Protein 3NRA (pdb70)

Nearest PDB structures (foldseek):
  3nra-assembly1_A  TM=1.003E+00  e=4.449E-78  Cereibacter sphaeroides 2.4.1
  3nra-assembly1_B  TM=1.002E+00  e=4.486E-75  Cereibacter sphaeroides 2.4.1
  4wlh-assembly1_B  TM=8.955E-01  e=1.546E-27  Homo sapiens
  5veh-assembly1_B  TM=8.614E-01  e=1.356E-26  Aedes aegypti
  5veh-assembly1_A  TM=8.884E-01  e=1.991E-25  Aedes aegypti

InterPro domains:
  IPR004839 Aminotransferase, class I/classII, large domain [PF00155] (67-395)
  IPR015421 Pyridoxal phosphate-dependent transferase, major domain [G3DSA:3.40.640.10] (71-298)
  IPR015422 Pyridoxal phosphate-dependent transferase, small domain [G3DSA:3.90.1150.10] (41-396)
  IPR015424 Pyridoxal phosphate-dependent transferase [SSF53383] (39-403)
  IPR050596 Aspartate/prephenate aminotransferase-like [PTHR46383] (41-405)

CATH classification: 3.90.1150.10 (+1 more: 3.40.640.10)

Radius of gyration: 27.48 Å; Cα contacts (8 Å, |Δi|>4): 1725; chains: 2; bounding box: 56×59×88 Å

Sequence (774 aa):
SIEAKFKKLGLEALIRGAPIEGRRPVDFSHGDVDAHEEPTPGAFDLFSAGVQSGGVQAYTEYRRGDLGIRDLLAPRLAAFTGAPVDARDGLIITPGTQGALFLAVAATVARGDKVAIVQPDYFANRKLVEFFEGEVPVQLDYVSADETRAGLDLTGLEEEAFKAGARVFLFSNPNNPAGVVYSAEEIGQIAALAARRYGATVIADQLYSRLRYAGASSYTHLRAEAAVDAENVVTIGPSTESLSGYRLGVAFGSRRAIIAREEKLQAIVSLRAAGYSQAVLRGWFDEAPGWEDRIARHQAIRDEELLHVLRGEGVFARTPQAGSYLFPRLPKLAVAPAEFVKILRLQAGVVVTPGTEEFSPHTADSVRLNFSQDHEAAVAAARRIVTLVERYRASIEAKFKKLGRQSAAGLEALIRGAPIEEGRPVDFSHGDVDAHEEPTPGAFDLFSAGVQSGGVQAYTEYRGDLGIRDLLAPRLAAFTGAPVDARRRDGLIITPGTQGALFLAVAATVARGDKVAIVQPDYFANRKLVEFFEGEVPVQLDYVSADETRAGLDLTGLEEAFKAGARVFLFSNPNNPAGVVYSAEEIGQQIAALAARYGATVIADQLYSRLRYAGASYTHLLRAEAAVDDAENVVTIGPSTESLSGYRLGVAFGSRRAIIAREEKLQAIVSLRAAGYSQAVLRGWFDEAPGWEDRIARHQAIRDEELLHVLRGEGVFARTPQAGSSYLFPRLPKKLAVAPAEFVKILRLQAGVVVTPGTEEFSPHTADSVRLNFSQDHEAAVAAARRRIVTLVERYRA

Secondary structure (DSSP, 8-state):
-HHHHHHTT--TTT--S----S--EETTS--TTTS---TTHHHHHHHHHHHTHHHHS--TT--HHHHHHHHHHHHHHHTS---TTTSEEEESHHHHHHHHHHHTT--TT--EEEEES--THHHHHHHHTT---EEEB---SS--SS--B-HHHHHHHHHTT--EEEEESS-TTT-----HHHHHHHHHHHHHHT-EEEEE-TTTTSBPTT-----GGG-TTS-GGGEEE--------GGG--EEEEE-HHHHH--HHHHHHTSSS-HHHHGGGGGTT-PPTT--HHHHHHHHHHHHHHHHHH----B-PPPSBSSEE-PBP--BSS-HHHHHHHHHHHH-EE-EEGGGT-TT-TTBEEEE--S-HHHHHHHHHHHHHHHHHHB-/-HHHHHHTT-----TT-TTT--S----S--EETTS--TTTS---TTHHHHHHHHHHHTHHHHS--TT--HHHHHHHHHHHHHHHTS---TTTSEEEESHHHHHHHHHHHTT--TT--EEEEES--HHHHHHHHHTT---EEEB---SS-TTS--B-HHHHHHHHHTT--EEEEESS-TTT-----HHHHHHHHHHHHHHT-EEEEE-TTTTSB-TT-----GGG-TTS-GGGEEE--------GGG--EEEEE-HHHHH--HHHHHHTSSS-HHHHGGGGGTT-PPTT--HHHHHHHHHHHHHHHHHH----B-PPPSBSSEE-PBP--BSS-HHHHHHHHHHHH-EE-EEGGGT-TT-TTBEEEE--S-HHHHHHHHHHHHHHHHHTB-

B-factor: mean 20.83, std 8.76, range [4.35, 94.15]

Organism: Cereibacter sphaeroides (strain ATCC 17023 / DSM 158 / JCM 6121 / CCUG 31486 / LMG 2827 / NBRC 12203 / NCIMB 8253 / ATH 2.4.1.) (NCBI:txid272943)

Structure (mmCIF, N/CA/C/O backbone):
data_3NRA
#
_entry.id   3NRA
#
_cell.length_a   67.291
_cell.length_b   98.517
_cell.length_c   127.883
_cell.angle_alpha   90.000
_cell.angle_beta   90.000
_cell.angle_gamma   90.000
#
_symmetry.space_group_name_H-M   'P 21 21 21'
#
loop_
_entity.id
_entity.type
_entity.pdbx_description
1 polymer 'aspartate aminotransferase'
2 non-polymer 'CHLORIDE ION'
3 non-polymer GLYCEROL
4 non-polymer DI(HYDROXYETHYL)ETHER
5 water water
#
loop_
_atom_site.group_PDB
_atom_site.id
_atom_site.type_symbol
_atom_site.label_atom_id
_atom_site.label_alt_id
_atom_site.label_comp_id
_atom_site.label_asym_id
_atom_site.label_entity_id
_atom_site.label_seq_id
_atom_site.pdbx_PDB_ins_code
_atom_site.Cartn_x
_atom_site.Cartn_y
_atom_site.Cartn_z
_atom_site.occupancy
_atom_site.B_iso_or_equiv
_atom_site.auth_seq_id
_atom_site.auth_comp_id
_atom_site.auth_asym_id
_atom_site.auth_atom_id
_atom_site.pdbx_PDB_model_num
ATOM 1 N N . SER A 1 3 ? 38.839 54.338 57.453 1.00 63.30 2 SER A N 1
ATOM 2 C CA . SER A 1 3 ? 39.089 55.794 57.299 1.00 59.94 2 SER A CA 1
ATOM 3 C C . SER A 1 3 ? 40.582 56.099 57.413 1.00 53.15 2 SER A C 1
ATOM 4 O O . SER A 1 3 ? 41.273 55.577 58.314 1.00 50.96 2 SER A O 1
ATOM 7 N N . ILE A 1 4 ? 41.076 56.969 56.530 1.00 50.87 3 ILE A N 1
ATOM 8 C CA . ILE A 1 4 ? 42.520 57.259 56.459 1.00 45.66 3 ILE A CA 1
ATOM 9 C C . ILE A 1 4 ? 43.001 58.133 57.649 1.00 42.67 3 ILE A C 1
ATOM 10 O O . ILE A 1 4 ? 44.057 57.873 58.222 1.00 39.63 3 ILE A O 1
ATOM 15 N N . GLU A 1 5 ? 42.200 59.134 58.029 1.00 44.59 4 GLU A N 1
ATOM 16 C CA . GLU A 1 5 ? 42.458 59.924 59.237 1.00 44.94 4 GLU A CA 1
ATOM 17 C C . GLU A 1 5 ? 42.538 59.019 60.491 1.00 45.53 4 GLU A C 1
ATOM 18 O O . GLU A 1 5 ? 43.468 59.132 61.286 1.00 44.05 4 GLU A O 1
ATOM 20 N N . ALA A 1 6 ? 41.555 58.122 60.640 1.00 48.41 5 ALA A N 1
ATOM 21 C CA . ALA A 1 6 ? 41.486 57.214 61.809 1.00 50.82 5 ALA A CA 1
ATOM 22 C C . ALA A 1 6 ? 42.670 56.245 61.842 1.00 47.50 5 ALA A C 1
ATOM 23 O O . ALA A 1 6 ? 43.220 55.963 62.913 1.00 48.98 5 ALA A O 1
ATOM 25 N N . LYS A 1 7 ? 43.054 55.759 60.658 1.00 44.69 6 LYS A N 1
ATOM 26 C CA . LYS A 1 7 ? 44.182 54.838 60.488 1.00 42.98 6 LYS A CA 1
ATOM 27 C C . LYS A 1 7 ? 45.481 55.469 60.982 1.00 40.75 6 LYS A C 1
ATOM 28 O O . LYS A 1 7 ? 46.207 54.868 61.779 1.00 41.18 6 LYS A O 1
ATOM 34 N N . PHE A 1 8 ? 45.747 56.697 60.531 1.00 38.90 7 PHE A N 1
ATOM 35 C CA . PHE A 1 8 ? 46.989 57.396 60.894 1.00 38.58 7 PHE A CA 1
ATOM 36 C C . PHE A 1 8 ? 46.975 58.023 62.310 1.00 43.33 7 PHE A C 1
ATOM 37 O O . PHE A 1 8 ? 48.040 58.273 62.883 1.00 44.53 7 PHE A O 1
ATOM 45 N N . LYS A 1 9 ? 45.779 58.213 62.881 1.00 47.62 8 LYS A N 1
ATOM 46 C CA . LYS A 1 9 ? 45.647 58.625 64.293 1.00 54.50 8 LYS A CA 1
ATOM 47 C C . LYS A 1 9 ? 46.255 57.575 65.247 1.00 58.17 8 LYS A C 1
ATOM 48 O O . LYS A 1 9 ? 46.819 57.933 66.287 1.00 63.11 8 LYS A O 1
ATOM 51 N N . LYS A 1 10 ? 46.185 56.293 64.856 1.00 56.74 9 LYS A N 1
ATOM 52 C CA . LYS A 1 10 ? 46.746 55.175 65.670 1.00 60.68 9 LYS A CA 1
ATOM 53 C C . LYS A 1 10 ? 48.298 55.107 65.679 1.00 60.14 9 LYS A C 1
ATOM 54 O O . LYS A 1 10 ? 48.892 54.499 66.577 1.00 64.51 9 LYS A O 1
ATOM 59 N N . LEU A 1 11 ? 48.936 55.756 64.706 1.00 55.94 10 LEU A N 1
ATOM 60 C CA . LEU A 1 11 ? 50.405 55.760 64.601 1.00 56.66 10 LEU A CA 1
ATOM 61 C C . LEU A 1 11 ? 51.106 56.818 65.507 1.00 62.99 10 LEU A C 1
ATOM 62 O O . LEU A 1 11 ? 52.332 56.882 65.533 1.00 64.39 10 LEU A O 1
ATOM 67 N N . GLY A 1 12 ? 50.328 57.636 66.232 1.00 67.87 11 GLY A N 1
ATOM 68 C CA . GLY A 1 12 ? 50.891 58.566 67.218 1.00 76.94 11 GLY A CA 1
ATOM 69 C C . GLY A 1 12 ? 51.614 57.856 68.357 1.00 84.77 11 GLY A C 1
ATOM 70 O O . GLY A 1 12 ? 51.290 58.046 69.533 1.00 94.15 11 GLY A O 1
ATOM 71 N N . LEU A 1 28 ? 53.341 71.827 85.100 1.00 41.68 27 LEU A N 1
ATOM 72 C CA . LEU A 1 28 ? 54.481 71.194 85.779 1.00 40.57 27 LEU A CA 1
ATOM 73 C C . LEU A 1 28 ? 54.984 72.052 86.960 1.00 41.76 27 LEU A C 1
ATOM 74 O O . LEU A 1 28 ? 55.248 71.516 88.047 1.00 42.51 27 LEU A O 1
ATOM 77 N N . GLU A 1 29 ? 55.085 73.374 86.755 1.00 42.34 28 GLU A N 1
ATOM 78 C CA . GLU A 1 29 ? 55.603 74.304 87.781 1.00 42.64 28 GLU A CA 1
ATOM 79 C C . GLU A 1 29 ? 55.005 74.074 89.196 1.00 42.91 28 GLU A C 1
ATOM 80 O O . GLU A 1 29 ? 55.738 74.108 90.208 1.00 43.22 28 GLU A O 1
ATOM 82 N N . ALA A 1 30 ? 53.688 73.836 89.257 1.00 42.59 29 ALA A N 1
ATOM 83 C CA . ALA A 1 30 ? 52.986 73.526 90.532 1.00 42.21 29 ALA A CA 1
ATOM 84 C C . ALA A 1 30 ? 53.440 72.202 91.199 1.00 40.68 29 ALA A C 1
ATOM 85 O O . ALA A 1 30 ? 53.365 72.065 92.426 1.00 41.13 29 ALA A O 1
ATOM 87 N N . LEU A 1 31 ? 53.861 71.229 90.377 1.00 38.84 30 LEU A N 1
ATOM 88 C CA . LEU A 1 31 ? 54.230 69.873 90.849 1.00 37.12 30 LEU A CA 1
ATOM 89 C C . LEU A 1 31 ? 55.707 69.767 91.288 1.00 36.07 30 LEU A C 1
ATOM 90 O O . LEU A 1 31 ? 56.048 68.918 92.121 1.00 35.02 30 LEU A O 1
ATOM 95 N N . ILE A 1 32 ? 56.564 70.629 90.731 1.00 35.45 31 ILE A N 1
ATOM 96 C CA . ILE A 1 32 ? 58.003 70.603 91.026 1.00 34.65 31 ILE A CA 1
ATOM 97 C C . ILE A 1 32 ? 58.309 70.631 92.527 1.00 34.49 31 ILE A C 1
ATOM 98 O O . ILE A 1 32 ? 57.761 71.438 93.264 1.00 34.93 31 ILE A O 1
ATOM 103 N N . ARG A 1 33 ? 59.183 69.717 92.955 1.00 32.98 32 ARG A N 1
ATOM 104 C CA . ARG A 1 33 ? 59.757 69.739 94.293 1.00 33.23 32 ARG A CA 1
ATOM 105 C C . ARG A 1 33 ? 61.244 70.086 94.187 1.00 33.02 32 ARG A C 1
ATOM 106 O O . ARG A 1 33 ? 61.977 69.440 93.450 1.00 32.54 32 ARG A O 1
ATOM 114 N N . GLY A 1 34 ? 61.673 71.111 94.909 1.00 34.16 33 GLY A N 1
ATOM 115 C CA . GLY A 1 34 ? 63.105 71.425 95.053 1.00 33.99 33 GLY A CA 1
ATOM 116 C C . GLY A 1 34 ? 63.788 71.913 93.789 1.00 33.49 33 GLY A C 1
ATOM 117 O O . GLY A 1 34 ? 63.142 72.252 92.810 1.00 33.38 33 GLY A O 1
ATOM 118 N N . ALA A 1 35 ? 65.114 71.920 93.823 1.00 33.52 34 ALA A N 1
ATOM 119 C CA . ALA A 1 35 ? 65.929 72.454 92.725 1.00 32.96 34 ALA A CA 1
ATOM 120 C C . ALA A 1 35 ? 66.366 71.308 91.771 1.00 30.71 34 ALA A C 1
ATOM 121 O O . ALA A 1 35 ? 66.287 70.147 92.133 1.00 30.30 34 ALA A O 1
ATOM 123 N N . PRO A 1 36 ? 66.807 71.644 90.547 1.00 29.33 35 PRO A N 1
ATOM 124 C CA . PRO A 1 36 ? 67.443 70.661 89.703 1.00 27.70 35 PRO A CA 1
ATOM 125 C C . PRO A 1 36 ? 68.686 70.049 90.332 1.00 26.42 35 PRO A C 1
ATOM 126 O O . PRO A 1 36 ? 69.243 70.611 91.250 1.00 25.29 35 PRO A O 1
ATOM 130 N N . ILE A 1 37 ? 69.072 68.878 89.836 1.00 25.04 36 ILE A N 1
ATOM 131 C CA . ILE A 1 37 ? 70.341 68.256 90.147 1.00 25.27 36 ILE A CA 1
ATOM 132 C C . ILE A 1 37 ? 71.191 68.328 88.863 1.00 25.41 36 ILE A C 1
ATOM 133 O O . ILE A 1 37 ? 70.799 67.798 87.826 1.00 24.93 36 ILE A O 1
ATOM 138 N N . GLU A 1 38 ? 72.319 69.024 88.925 1.00 26.60 37 GLU A N 1
ATOM 139 C CA . GLU A 1 38 ? 73.166 69.213 87.755 1.00 27.16 37 GLU A CA 1
ATOM 140 C C . GLU A 1 38 ? 74.211 68.093 87.645 1.00 26.97 37 GLU A C 1
ATOM 141 O O . GLU A 1 38 ? 74.514 67.400 88.618 1.00 28.00 37 GLU A O 1
ATOM 147 N N . GLY A 1 39 ? 74.775 67.965 86.452 1.00 27.45 38 GLY A N 1
ATOM 148 C CA . GLY A 1 39 ? 75.629 66.826 86.056 1.00 26.04 38 GLY A CA 1
ATOM 149 C C . GLY A 1 39 ? 75.547 66.705 84.552 1.00 25.45 38 GLY A C 1
ATOM 150 O O . GLY A 1 39 ? 74.674 67.321 83.939 1.00 25.69 38 GLY A O 1
ATOM 151 N N . ARG A 1 40 ? 76.457 65.946 83.937 1.00 24.50 39 ARG A N 1
ATOM 152 C CA A ARG A 1 40 ? 76.462 65.819 82.494 0.50 24.07 39 ARG A CA 1
ATOM 153 C CA B ARG A 1 40 ? 76.463 65.814 82.480 0.50 24.13 39 ARG A CA 1
ATOM 154 C C . ARG A 1 40 ? 75.135 65.165 82.037 1.00 23.17 39 ARG A C 1
ATOM 155 O O . ARG A 1 40 ? 74.754 64.118 82.558 1.00 21.83 39 ARG A O 1
ATOM 170 N N . PRO A 1 41 ? 74.375 65.841 81.112 1.00 23.36 40 PRO A N 1
ATOM 171 C CA . PRO A 1 41 ? 73.123 65.227 80.676 1.00 21.54 40 PRO A CA 1
ATOM 172 C C . PRO A 1 41 ? 73.321 63.933 79.946 1.00 20.21 40 PRO A C 1
ATOM 173 O O . PRO A 1 41 ? 74.316 63.780 79.246 1.00 19.87 40 PRO A O 1
ATOM 177 N N . VAL A 1 42 ? 72.368 63.016 80.087 1.00 18.76 41 VAL A N 1
ATOM 178 C CA . VAL A 1 42 ? 72.424 61.731 79.400 1.00 17.78 41 VAL A CA 1
ATOM 179 C C . VAL A 1 42 ? 71.088 61.462 78.764 1.00 17.81 41 VAL A C 1
ATOM 180 O O . VAL A 1 42 ? 70.066 61.473 79.434 1.00 17.85 41 VAL A O 1
ATOM 184 N N . ASP A 1 43 ? 71.101 61.306 77.447 1.00 17.80 42 ASP A N 1
ATOM 185 C CA . ASP A 1 43 ? 69.944 60.853 76.695 1.00 17.98 42 ASP A CA 1
ATOM 186 C C . ASP A 1 43 ? 69.933 59.322 76.634 1.00 16.82 42 ASP A C 1
ATOM 187 O O . ASP A 1 43 ? 70.639 58.728 75.807 1.00 16.23 42 ASP A O 1
ATOM 192 N N . PHE A 1 44 ? 69.109 58.684 77.490 1.00 16.09 43 PHE A N 1
ATOM 193 C CA . PHE A 1 44 ? 68.973 57.214 77.485 1.00 15.18 43 PHE A CA 1
ATOM 194 C C . PHE A 1 44 ? 67.958 56.694 76.442 1.00 15.66 43 PHE A C 1
ATOM 195 O O . PHE A 1 44 ? 67.618 55.505 76.463 1.00 15.45 43 PHE A O 1
ATOM 203 N N . SER A 1 45 ? 67.464 57.561 75.552 1.00 15.78 44 SER A N 1
ATOM 204 C CA . SER A 1 45 ? 66.427 57.154 74.600 1.00 16.75 44 SER A CA 1
ATOM 205 C C . SER A 1 45 ? 66.994 56.321 73.442 1.00 16.71 44 SER A C 1
ATOM 206 O O . SER A 1 45 ? 66.279 55.551 72.829 1.00 16.00 44 SER A O 1
ATOM 209 N N . HIS A 1 46 ? 68.272 56.517 73.130 1.00 17.05 45 HIS A N 1
ATOM 210 C CA . HIS A 1 46 ? 68.983 55.662 72.183 1.00 16.34 45 HIS A CA 1
ATOM 211 C C . HIS A 1 46 ? 70.448 55.616 72.547 1.00 15.23 45 HIS A C 1
ATOM 212 O O . HIS A 1 46 ? 70.871 56.280 73.462 1.00 15.97 45 HIS A O 1
ATOM 219 N N . GLY A 1 47 ? 71.205 54.780 71.866 1.00 15.42 46 GLY A N 1
ATOM 220 C CA . GLY A 1 47 ? 72.621 54.603 72.187 1.00 16.03 46 GLY A CA 1
ATOM 221 C C . GLY A 1 47 ? 73.487 55.778 71.782 1.00 16.49 46 GLY A C 1
ATOM 222 O O . GLY A 1 47 ? 73.095 56.601 70.955 1.00 17.58 46 GLY A O 1
ATOM 223 N N . ASP A 1 48 ? 74.653 55.872 72.418 1.00 17.20 47 ASP A N 1
ATOM 224 C CA . ASP A 1 48 ? 75.576 56.941 72.203 1.00 17.73 47 ASP A CA 1
ATOM 225 C C . ASP A 1 48 ? 76.688 56.354 71.372 1.00 18.07 47 ASP A C 1
ATOM 226 O O . ASP A 1 48 ? 77.498 55.571 71.878 1.00 19.06 47 ASP A O 1
ATOM 231 N N . VAL A 1 49 ? 76.724 56.684 70.086 1.00 18.22 48 VAL A N 1
ATOM 232 C CA . VAL A 1 49 ? 77.778 56.137 69.217 1.00 17.96 48 VAL A CA 1
ATOM 233 C C . VAL A 1 49 ? 79.061 56.983 69.182 1.00 18.44 48 VAL A C 1
ATOM 234 O O . VAL A 1 49 ? 79.962 56.690 68.378 1.00 19.26 48 VAL A O 1
ATOM 238 N N . ASP A 1 50 ? 79.150 58.021 70.037 1.00 18.33 49 ASP A N 1
ATOM 239 C CA . ASP A 1 50 ? 80.441 58.677 70.340 1.00 18.91 49 ASP A CA 1
ATOM 240 C C . ASP A 1 50 ? 81.146 57.930 71.477 1.00 19.48 49 ASP A C 1
ATOM 241 O O . ASP A 1 50 ? 82.384 57.785 71.473 1.00 19.81 49 ASP A O 1
ATOM 246 N N . ALA A 1 51 ? 80.357 57.441 72.430 1.00 18.63 50 ALA A N 1
ATOM 247 C CA . ALA A 1 51 ? 80.872 56.658 73.544 1.00 19.25 50 ALA A CA 1
ATOM 248 C C . ALA A 1 51 ? 81.241 55.208 73.112 1.00 19.79 50 ALA A C 1
ATOM 249 O O . ALA A 1 51 ? 82.179 54.617 73.648 1.00 20.24 50 ALA A O 1
ATOM 251 N N . HIS A 1 52 ? 80.437 54.618 72.212 1.00 19.73 51 HIS A N 1
ATOM 252 C CA . HIS A 1 52 ? 80.711 53.283 71.684 1.00 18.76 51 HIS A CA 1
ATOM 253 C C . HIS A 1 52 ? 80.658 53.382 70.182 1.00 18.29 51 HIS A C 1
ATOM 254 O O . HIS A 1 52 ? 79.571 53.415 69.573 1.00 16.89 51 HIS A O 1
ATOM 261 N N . GLU A 1 53 ? 81.854 53.492 69.597 1.00 18.58 52 GLU A N 1
ATOM 262 C CA A GLU A 1 53 ? 82.053 53.895 68.198 0.50 18.73 52 GLU A CA 1
ATOM 263 C CA B GLU A 1 53 ? 81.974 53.936 68.221 0.50 18.82 52 GLU A CA 1
ATOM 264 C C . GLU A 1 53 ? 81.550 52.858 67.200 1.00 18.29 52 GLU A C 1
ATOM 265 O O . GLU A 1 53 ? 81.511 51.670 67.515 1.00 18.50 52 GLU A O 1
ATOM 276 N N . PRO A 1 54 ? 81.193 53.299 65.972 1.00 18.03 53 PRO A N 1
ATOM 277 C CA . PRO A 1 54 ? 80.924 52.358 64.920 1.00 17.50 53 PRO A CA 1
ATOM 278 C C . PRO A 1 54 ? 82.109 51.413 64.709 1.00 18.70 53 PRO A C 1
ATOM 279 O O . PRO A 1 54 ? 83.262 51.802 64.946 1.00 19.06 53 PRO A O 1
ATOM 283 N N . THR A 1 55 ? 81.828 50.177 64.302 1.00 18.76 54 THR A N 1
ATOM 284 C CA . THR A 1 55 ? 82.865 49.200 64.011 1.00 19.25 54 THR A CA 1
ATOM 285 C C . THR A 1 55 ? 84.096 49.851 63.363 1.00 20.17 54 THR A C 1
ATOM 286 O O . THR A 1 55 ? 83.961 50.565 62.356 1.00 19.64 54 THR A O 1
ATOM 290 N N . PRO A 1 56 ? 85.302 49.638 63.950 1.00 20.92 55 PRO A N 1
ATOM 291 C CA . PRO A 1 56 ? 86.501 50.062 63.243 1.00 22.01 55 PRO A CA 1
ATOM 292 C C . PRO A 1 56 ? 86.509 49.510 61.806 1.00 22.70 55 PRO A C 1
ATOM 293 O O . PRO A 1 56 ? 86.104 48.332 61.572 1.00 23.10 55 PRO A O 1
ATOM 297 N N . GLY A 1 57 ? 86.844 50.371 60.851 1.00 21.71 56 GLY A N 1
ATOM 298 C CA . GLY A 1 57 ? 86.948 49.946 59.462 1.00 21.76 56 GLY A CA 1
ATOM 299 C C . GLY A 1 57 ? 85.663 50.085 58.656 1.00 20.81 56 GLY A C 1
ATOM 300 O O . GLY A 1 57 ? 85.707 49.983 57.447 1.00 21.66 56 GLY A O 1
ATOM 301 N N . ALA A 1 58 ? 84.516 50.301 59.310 1.00 19.52 57 ALA A N 1
ATOM 302 C CA . ALA A 1 58 ? 83.249 50.432 58.570 1.00 19.22 57 ALA A CA 1
ATOM 303 C C . ALA A 1 58 ? 83.272 51.650 57.621 1.00 19.05 57 ALA A C 1
ATOM 304 O O . ALA A 1 58 ? 82.808 51.562 56.499 1.00 18.37 57 ALA A O 1
ATOM 306 N N . PHE A 1 59 ? 83.828 52.774 58.082 1.00 19.68 58 PHE A N 1
ATOM 307 C CA . PHE A 1 59 ? 83.915 53.970 57.236 1.00 19.45 58 PHE A CA 1
ATOM 308 C C . PHE A 1 59 ? 84.841 53.748 56.044 1.00 19.54 58 PHE A C 1
ATOM 309 O O . PHE A 1 59 ? 84.531 54.192 54.957 1.00 19.70 58 PHE A O 1
ATOM 317 N N . ASP A 1 60 ? 85.986 53.087 56.266 1.00 19.64 59 ASP A N 1
ATOM 318 C CA . ASP A 1 60 ? 86.894 52.729 55.158 1.00 20.73 59 ASP A CA 1
ATOM 319 C C . ASP A 1 60 ? 86.188 51.856 54.102 1.00 20.16 59 ASP A C 1
ATOM 320 O O . ASP A 1 60 ? 86.478 51.982 52.909 1.00 19.59 59 ASP A O 1
ATOM 325 N N . LEU A 1 61 ? 85.249 50.998 54.542 1.00 18.45 60 LEU A N 1
ATOM 326 C CA . LEU A 1 61 ? 84.468 50.177 53.608 1.00 18.06 60 LEU A CA 1
ATOM 327 C C . LEU A 1 61 ? 83.488 50.999 52.830 1.00 18.05 60 LEU A C 1
ATOM 328 O O . LEU A 1 61 ? 83.288 50.759 51.629 1.00 19.18 60 LEU A O 1
ATOM 333 N N . PHE A 1 62 ? 82.849 51.958 53.499 1.00 17.33 61 PHE A N 1
ATOM 334 C CA . PHE A 1 62 ? 81.924 52.851 52.834 1.00 17.29 61 PHE A CA 1
ATOM 335 C C . PHE A 1 62 ? 82.666 53.677 51.767 1.00 18.34 61 PHE A C 1
ATOM 336 O O . PHE A 1 62 ? 82.201 53.830 50.612 1.00 16.87 61 PHE A O 1
ATOM 344 N N . SER A 1 63 ? 83.823 54.189 52.171 1.00 18.97 62 SER A N 1
ATOM 345 C CA . SER A 1 63 ? 84.691 54.975 51.298 1.00 19.99 62 SER A CA 1
ATOM 346 C C . SER A 1 63 ? 85.187 54.186 50.091 1.00 19.70 62 SER A C 1
ATOM 347 O O . SER A 1 63 ? 85.148 54.692 48.948 1.00 19.17 62 SER A O 1
ATOM 350 N N . ALA A 1 64 ? 85.652 52.952 50.318 1.00 19.05 63 ALA A N 1
ATOM 351 C CA . ALA A 1 64 ? 86.089 52.088 49.186 1.00 19.82 63 ALA A CA 1
ATOM 352 C C . ALA A 1 64 ? 84.923 51.776 48.243 1.00 19.59 63 ALA A C 1
ATOM 353 O O . ALA A 1 64 ? 85.104 51.766 47.028 1.00 20.77 63 ALA A O 1
ATOM 355 N N . GLY A 1 65 ? 83.717 51.618 48.801 1.00 19.46 64 GLY A N 1
ATOM 356 C CA . GLY A 1 65 ? 82.508 51.382 47.989 1.00 19.08 64 GLY A CA 1
ATOM 357 C C . GLY A 1 65 ? 82.104 52.564 47.120 1.00 19.23 64 GLY A C 1
ATOM 358 O O . GLY A 1 65 ? 81.648 52.382 45.981 1.00 19.93 64 GLY A O 1
ATOM 359 N N . VAL A 1 66 ? 82.214 53.769 47.665 1.00 18.91 65 VAL A N 1
ATOM 360 C CA . VAL A 1 66 ? 81.941 54.980 46.904 1.00 19.05 65 VAL A CA 1
ATOM 361 C C . VAL A 1 66 ? 82.971 55.152 45.779 1.00 19.84 65 VAL A C 1
ATOM 362 O O . VAL A 1 66 ? 82.621 55.528 44.661 1.00 19.37 65 VAL A O 1
ATOM 366 N N . GLN A 1 67 ? 84.225 54.863 46.083 1.00 20.40 66 GLN A N 1
ATOM 367 C CA . GLN A 1 67 ? 85.301 54.882 45.081 1.00 22.42 66 GLN A CA 1
ATOM 368 C C . GLN A 1 67 ? 85.057 53.831 43.960 1.00 22.05 66 GLN A C 1
ATOM 369 O O . GLN A 1 67 ? 85.316 54.092 42.801 1.00 21.83 66 GLN A O 1
ATOM 375 N N . SER A 1 68 ? 84.502 52.680 44.315 1.00 21.38 67 SER A N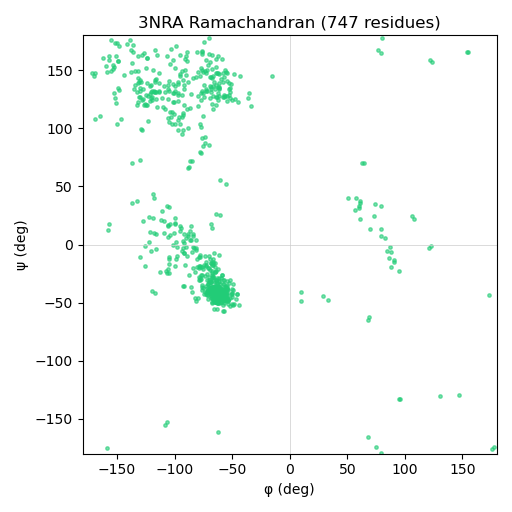 1
ATOM 376 C CA . SER A 1 68 ? 84.216 51.636 43.316 1.00 21.69 67 SER A CA 1
ATOM 377 C C . SER A 1 68 ? 83.096 52.093 42.343 1.00 21.06 67 SER A C 1
ATOM 378 O O . SER A 1 68 ? 83.061 51.686 41.180 1.00 21.18 67 SER A O 1
ATOM 381 N N . GLY A 1 69 ? 82.202 52.959 42.834 1.00 19.88 68 GLY A N 1
ATOM 382 C CA . GLY A 1 69 ? 81.346 53.760 41.973 1.00 18.68 68 GLY A CA 1
ATOM 383 C C . GLY A 1 69 ? 79.996 53.117 41.753 1.00 18.23 68 GLY A C 1
ATOM 384 O O . GLY A 1 69 ? 79.383 52.638 42.678 1.00 17.15 68 GLY A O 1
ATOM 385 N N . GLY A 1 70 ? 79.559 53.077 40.513 1.00 18.24 69 GLY A N 1
ATOM 386 C CA . GLY A 1 70 ? 78.202 52.653 40.180 1.00 19.17 69 GLY A CA 1
ATOM 387 C C . GLY A 1 70 ? 77.849 51.216 40.536 1.00 18.74 69 GLY A C 1
ATOM 388 O O . GLY A 1 70 ? 76.702 50.921 40.839 1.00 17.09 69 GLY A O 1
ATOM 389 N N . VAL A 1 71 ? 78.849 50.339 40.543 1.00 19.34 70 VAL A N 1
ATOM 390 C CA . VAL A 1 71 ? 78.642 48.944 40.919 1.00 18.84 70 VAL A CA 1
ATOM 391 C C . VAL A 1 71 ? 78.140 48.816 42.372 1.00 18.11 70 VAL A C 1
ATOM 392 O O . VAL A 1 71 ? 77.374 47.900 42.683 1.00 17.46 70 VAL A O 1
ATOM 396 N N . GLN A 1 72 ? 78.512 49.787 43.224 1.00 17.97 71 GLN A N 1
ATOM 397 C CA . GLN A 1 72 ? 78.045 49.848 44.633 1.00 17.15 71 GLN A CA 1
ATOM 398 C C . GLN A 1 72 ? 76.796 50.703 44.840 1.00 15.96 71 GLN A C 1
ATOM 399 O O . GLN A 1 72 ? 75.972 50.393 45.706 1.00 14.74 71 GLN A O 1
ATOM 405 N N . ALA A 1 73 ? 76.681 51.796 44.084 1.00 16.24 72 ALA A N 1
ATOM 406 C CA . ALA A 1 73 ? 75.522 52.705 44.187 1.00 15.75 72 ALA A CA 1
ATOM 407 C C . ALA A 1 73 ? 74.224 52.016 43.826 1.00 15.67 72 ALA A C 1
ATOM 408 O O . ALA A 1 73 ? 73.194 52.255 44.468 1.00 16.52 72 ALA A O 1
ATOM 410 N N . TYR A 1 74 ? 74.278 51.136 42.832 1.00 15.07 73 TYR A N 1
ATOM 411 C CA . TYR A 1 74 ? 73.127 50.363 42.414 1.00 14.78 73 TYR A CA 1
ATOM 412 C C . TYR A 1 74 ? 73.350 48.880 42.708 1.00 15.48 73 TYR A C 1
ATOM 413 O O . TYR A 1 74 ? 74.418 48.332 42.441 1.00 15.49 73 TYR A O 1
ATOM 422 N N . THR A 1 75 ? 72.329 48.267 43.317 1.00 15.68 74 THR A N 1
ATOM 423 C CA . THR A 1 75 ? 72.293 46.865 43.615 1.00 15.08 74 THR A CA 1
ATOM 424 C C . THR A 1 75 ? 70.935 46.349 43.245 1.00 16.02 74 THR A C 1
ATOM 425 O O . THR A 1 75 ? 70.000 47.123 43.044 1.00 15.58 74 THR A O 1
ATOM 429 N N . GLU A 1 76 ? 70.821 45.032 43.176 1.00 17.36 75 GLU A N 1
ATOM 430 C CA . GLU A 1 76 ? 69.518 44.337 43.252 1.00 18.92 75 GLU A CA 1
ATOM 431 C C . GLU A 1 76 ? 68.670 44.840 44.429 1.00 18.30 75 GLU A C 1
ATOM 432 O O . GLU A 1 76 ? 69.202 45.177 45.490 1.00 16.29 75 GLU A O 1
ATOM 438 N N . TYR A 1 77 ? 67.353 44.856 44.254 1.00 18.92 76 TYR A N 1
ATOM 439 C CA . TYR A 1 77 ? 66.468 45.377 45.291 1.00 18.26 76 TYR A CA 1
ATOM 440 C C . TYR A 1 77 ? 66.713 44.651 46.632 1.00 18.10 76 TYR A C 1
ATOM 441 O O . TYR A 1 77 ? 66.745 45.270 47.678 1.00 18.43 76 TYR A O 1
ATOM 450 N N . ARG A 1 78 ? 66.946 43.349 46.568 1.00 17.95 77 ARG A N 1
ATOM 451 C CA A ARG A 1 78 ? 67.168 42.501 47.743 0.50 17.54 77 ARG A CA 1
ATOM 452 C CA B ARG A 1 78 ? 67.127 42.591 47.807 0.50 17.47 77 ARG A CA 1
ATOM 453 C C . ARG A 1 78 ? 68.542 42.682 48.370 1.00 16.51 77 ARG A C 1
ATOM 454 O O . ARG A 1 78 ? 68.814 42.148 49.452 1.00 16.19 77 ARG A O 1
ATOM 469 N N . GLY A 1 79 ? 69.424 43.406 47.682 1.00 15.52 78 GLY A N 1
ATOM 470 C CA . GLY A 1 79 ? 70.738 43.740 48.228 1.00 15.20 78 GLY A CA 1
ATOM 471 C C . GLY A 1 79 ? 71.855 43.230 47.333 1.00 16.33 78 GLY A C 1
ATOM 472 O O . GLY A 1 79 ? 71.647 42.350 46.510 1.00 14.56 78 GLY A O 1
ATOM 473 N N . ASP A 1 80 ? 73.037 43.825 47.473 1.00 17.26 79 ASP A N 1
ATOM 474 C CA . ASP A 1 80 ? 74.214 43.390 46.728 1.00 18.09 79 ASP A CA 1
ATOM 475 C C . ASP A 1 80 ? 74.457 41.883 46.906 1.00 18.37 79 ASP A C 1
ATOM 476 O O . ASP A 1 80 ? 74.517 41.379 48.029 1.00 18.21 79 ASP A O 1
ATOM 481 N N . LEU A 1 81 ? 74.617 41.191 45.786 1.00 19.29 80 LEU A N 1
ATOM 482 C CA . LEU A 1 81 ? 74.745 39.746 45.755 1.00 20.30 80 LEU A CA 1
ATOM 483 C C . LEU A 1 81 ? 76.007 39.293 46.432 1.00 19.56 80 LEU A C 1
ATOM 484 O O . LEU A 1 81 ? 75.986 38.382 47.235 1.00 20.07 80 LEU A O 1
ATOM 489 N N . GLY A 1 82 ? 77.113 39.913 46.074 1.00 19.69 81 GLY A N 1
ATOM 490 C CA . GLY A 1 82 ? 78.396 39.615 46.682 1.00 19.11 81 GLY A CA 1
ATOM 491 C C . GLY A 1 82 ? 78.348 39.755 48.191 1.00 18.14 81 GLY A C 1
ATOM 492 O O . GLY A 1 82 ? 78.867 38.920 48.897 1.00 18.81 81 GLY A O 1
ATOM 493 N N . ILE A 1 83 ? 77.684 40.786 48.682 1.00 16.89 82 ILE A N 1
ATOM 494 C CA . ILE A 1 83 ? 77.590 40.996 50.117 1.00 16.19 82 ILE A CA 1
ATOM 495 C C . ILE A 1 83 ? 76.654 39.946 50.745 1.00 16.90 82 ILE A C 1
ATOM 496 O O . ILE A 1 83 ? 76.970 39.384 51.817 1.00 16.65 82 ILE A O 1
ATOM 501 N N . ARG A 1 84 ? 75.535 39.625 50.078 1.00 17.29 83 ARG A N 1
ATOM 502 C CA . ARG A 1 84 ? 74.694 38.514 50.573 1.00 18.35 83 ARG A CA 1
ATOM 503 C C . ARG A 1 84 ? 75.450 37.196 50.638 1.00 19.05 83 ARG A C 1
ATOM 504 O O . ARG A 1 84 ? 75.268 36.424 51.592 1.00 18.69 83 ARG A O 1
ATOM 512 N N . ASP A 1 85 ? 76.336 36.950 49.663 1.00 20.42 84 ASP A N 1
ATOM 513 C CA . ASP A 1 85 ? 77.139 35.721 49.686 1.00 22.01 84 ASP A CA 1
ATOM 514 C C . ASP A 1 85 ? 78.140 35.739 50.826 1.00 21.90 84 ASP A C 1
ATOM 515 O O . ASP A 1 85 ? 78.322 34.742 51.470 1.00 23.28 84 ASP A O 1
ATOM 520 N N . LEU A 1 86 ? 78.772 36.878 51.081 1.00 22.06 85 LEU A N 1
ATOM 521 C CA . LEU A 1 86 ? 79.657 37.011 52.257 1.00 22.53 85 LEU A CA 1
ATOM 522 C C . LEU A 1 86 ? 78.913 36.763 53.570 1.00 21.33 85 LEU A C 1
ATOM 523 O O . LEU A 1 86 ? 79.464 36.159 54.480 1.00 21.08 85 LEU A O 1
ATOM 528 N N . LEU A 1 87 ? 77.687 37.284 53.682 1.00 19.83 86 LEU A N 1
ATOM 529 C CA . LEU A 1 87 ? 76.990 37.307 54.968 1.00 19.40 86 LEU A CA 1
ATOM 530 C C . LEU A 1 87 ? 76.358 35.974 55.350 1.00 19.28 86 LEU A C 1
ATOM 531 O O . LEU A 1 87 ? 76.242 35.670 56.537 1.00 19.55 86 LEU A O 1
ATOM 536 N N . ALA A 1 88 ? 75.938 35.184 54.367 1.00 19.57 87 ALA A N 1
ATOM 537 C CA . ALA A 1 88 ? 75.101 34.023 54.653 1.00 19.22 87 ALA A CA 1
ATOM 538 C C . ALA A 1 88 ? 75.811 33.012 55.570 1.00 20.18 87 ALA A C 1
ATOM 539 O O . ALA A 1 88 ? 75.237 32.599 56.582 1.00 21.19 87 ALA A O 1
ATOM 541 N N . PRO A 1 89 ? 77.081 32.676 55.276 1.00 20.47 88 PRO A N 1
ATOM 542 C CA . PRO A 1 89 ? 77.782 31.768 56.179 1.00 21.64 88 PRO A CA 1
ATOM 543 C C . PRO A 1 89 ? 78.061 32.358 57.553 1.00 21.11 88 PRO A C 1
ATOM 544 O O . PRO A 1 89 ? 78.208 31.606 58.518 1.00 22.71 88 PRO A O 1
ATOM 548 N N . ARG A 1 90 ? 78.159 33.676 57.648 1.00 20.27 89 ARG A N 1
ATOM 549 C CA . ARG A 1 90 ? 78.373 34.315 58.932 1.00 19.75 89 ARG A CA 1
ATOM 550 C C . ARG A 1 90 ? 77.107 34.265 59.764 1.00 19.45 89 ARG A C 1
ATOM 551 O O . ARG A 1 90 ? 77.153 33.958 60.955 1.00 21.28 89 ARG A O 1
ATOM 559 N N . LEU A 1 91 ? 75.976 34.534 59.131 1.00 19.09 90 LEU A N 1
ATOM 560 C CA . LEU A 1 91 ? 74.683 34.450 59.810 1.00 19.14 90 LEU A CA 1
ATOM 561 C C . LEU A 1 91 ? 74.330 33.000 60.145 1.00 19.51 90 LEU A C 1
ATOM 562 O O . LEU A 1 91 ? 73.690 32.746 61.164 1.00 19.35 90 LEU A O 1
ATOM 567 N N . ALA A 1 92 ? 74.766 32.050 59.297 1.00 20.10 91 ALA A N 1
ATOM 568 C CA . ALA A 1 92 ? 74.547 30.615 59.578 1.00 21.03 91 ALA A CA 1
ATOM 569 C C . ALA A 1 92 ? 75.324 30.150 60.811 1.00 20.90 91 ALA A C 1
ATOM 570 O O . ALA A 1 92 ? 74.780 29.452 61.651 1.00 21.69 91 ALA A O 1
ATOM 572 N N . ALA A 1 93 ? 76.594 30.549 60.917 1.00 21.33 92 ALA A N 1
ATOM 573 C CA . ALA A 1 93 ? 77.398 30.228 62.098 1.00 21.09 92 ALA A CA 1
ATOM 574 C C . ALA A 1 93 ? 76.833 30.902 63.348 1.00 19.96 92 ALA A C 1
ATOM 575 O O . ALA A 1 93 ? 76.826 30.320 64.419 1.00 19.17 92 ALA A O 1
ATOM 577 N N . PHE A 1 94 ? 76.366 32.139 63.204 1.00 19.42 93 PHE A N 1
ATOM 578 C CA . PHE A 1 94 ? 75.838 32.854 64.354 1.00 18.45 93 PHE A CA 1
ATOM 579 C C . PHE A 1 94 ? 74.553 32.209 64.874 1.00 18.21 93 PHE A C 1
ATOM 580 O O . PHE A 1 94 ? 74.436 31.956 66.079 1.00 16.92 93 PHE A O 1
ATOM 588 N N . THR A 1 95 ? 73.616 31.896 63.966 1.00 17.84 94 THR A N 1
ATOM 589 C CA . THR A 1 95 ? 72.304 31.371 64.383 1.00 18.20 94 THR A CA 1
ATOM 590 C C . THR A 1 95 ? 72.233 29.848 64.470 1.00 18.89 94 THR A C 1
ATOM 591 O O . THR A 1 95 ? 71.304 29.320 65.059 1.00 20.06 94 THR A O 1
ATOM 595 N N . GLY A 1 96 ? 73.178 29.151 63.851 1.00 18.94 95 GLY A N 1
ATOM 596 C CA . GLY A 1 96 ? 73.252 27.699 63.963 1.00 19.98 95 GLY A CA 1
ATOM 597 C C . GLY A 1 96 ? 72.260 26.972 63.073 1.00 20.27 95 GLY A C 1
ATOM 598 O O . GLY A 1 96 ? 71.744 25.930 63.446 1.00 20.11 95 GLY A O 1
ATOM 599 N N . ALA A 1 97 ? 71.965 27.548 61.910 1.00 19.59 96 ALA A N 1
ATOM 600 C CA . ALA A 1 97 ? 71.118 26.890 60.911 1.00 20.26 96 ALA A CA 1
ATOM 601 C C . ALA A 1 97 ? 71.381 27.537 59.552 1.00 20.71 96 ALA A C 1
ATOM 602 O O . ALA A 1 97 ? 71.860 28.705 59.495 1.00 20.31 96 ALA A O 1
ATOM 604 N N . PRO A 1 98 ? 71.152 26.785 58.449 1.00 21.82 97 PRO A N 1
ATOM 605 C CA . PRO A 1 98 ? 71.643 27.340 57.191 1.00 22.20 97 PRO A CA 1
ATOM 606 C C . PRO A 1 98 ? 70.952 28.674 56.784 1.00 21.94 97 PRO A C 1
ATOM 607 O O . PRO A 1 98 ? 69.804 28.963 57.198 1.00 20.99 97 PRO A O 1
ATOM 611 N N . VAL A 1 99 ? 71.689 29.485 56.035 1.00 22.30 98 VAL A N 1
ATOM 612 C CA . VAL A 1 99 ? 71.166 30.691 55.464 1.00 21.77 98 VAL A CA 1
ATOM 613 C C . VAL A 1 99 ? 71.388 30.665 53.946 1.00 22.25 98 VAL A C 1
ATOM 614 O O . VAL A 1 99 ? 72.500 30.426 53.482 1.00 22.25 98 VAL A O 1
ATOM 618 N N . ASP A 1 100 ? 70.311 30.919 53.194 1.00 22.08 99 ASP A N 1
ATOM 619 C CA . ASP A 1 100 ? 70.330 30.899 51.736 1.00 22.27 99 ASP A CA 1
ATOM 620 C C . ASP A 1 100 ? 70.543 32.328 51.233 1.00 20.71 99 ASP A C 1
ATOM 621 O O . ASP A 1 100 ? 69.631 33.126 51.248 1.00 19.67 99 ASP A O 1
ATOM 626 N N . ALA A 1 101 ? 71.755 32.627 50.783 1.00 20.40 100 ALA A N 1
ATOM 627 C CA . ALA A 1 101 ? 72.106 33.975 50.303 1.00 19.76 100 ALA A CA 1
ATOM 628 C C . ALA A 1 101 ? 71.265 34.428 49.100 1.00 20.24 100 ALA A C 1
ATOM 629 O O . ALA A 1 101 ? 70.989 35.604 48.971 1.00 19.41 100 ALA A O 1
ATOM 631 N N . ARG A 1 102 ? 70.879 33.491 48.216 1.00 22.71 101 ARG A N 1
ATOM 632 C CA . ARG A 1 102 ? 70.212 33.861 46.964 1.00 24.42 101 ARG A CA 1
ATOM 633 C C . ARG A 1 102 ? 68.708 34.122 47.113 1.00 23.22 101 ARG A C 1
ATOM 634 O O . ARG A 1 102 ? 68.203 35.114 46.595 1.00 22.15 101 ARG A O 1
ATOM 642 N N . ASP A 1 103 ? 68.009 33.241 47.817 1.00 23.33 102 ASP A N 1
ATOM 643 C CA . ASP A 1 103 ? 66.541 33.343 47.948 1.00 22.98 102 ASP A CA 1
ATOM 644 C C . ASP A 1 103 ? 66.047 33.440 49.379 1.00 21.59 102 ASP A C 1
ATOM 645 O O . ASP A 1 103 ? 64.854 33.528 49.595 1.00 21.48 102 ASP A O 1
ATOM 650 N N . GLY A 1 104 ? 66.955 33.475 50.348 1.00 20.34 103 GLY A N 1
ATOM 651 C CA . GLY A 1 104 ? 66.565 33.469 51.762 1.00 19.56 103 GLY A CA 1
ATOM 652 C C . GLY A 1 104 ? 67.170 34.578 52.583 1.00 19.25 103 GLY A C 1
ATOM 653 O O . GLY A 1 104 ? 67.231 34.462 53.800 1.00 18.89 103 GLY A O 1
ATOM 654 N N . LEU A 1 105 ? 67.632 35.657 51.920 1.00 18.48 104 LEU A N 1
ATOM 655 C CA . LEU A 1 105 ? 68.328 36.748 52.604 1.00 17.53 104 LEU A CA 1
ATOM 656 C C . LEU A 1 105 ? 68.124 38.077 51.857 1.00 17.09 104 LEU A C 1
ATOM 657 O O . LEU A 1 105 ? 68.375 38.169 50.648 1.00 17.51 104 LEU A O 1
ATOM 662 N N . ILE A 1 106 ? 67.652 39.091 52.587 1.00 15.97 105 ILE A N 1
ATOM 663 C CA . ILE A 1 106 ? 67.388 40.405 52.021 1.00 15.43 105 ILE A CA 1
ATOM 664 C C . ILE A 1 106 ? 68.068 41.446 52.905 1.00 15.67 105 ILE A C 1
ATOM 665 O O . ILE A 1 106 ? 68.106 41.289 54.145 1.00 17.07 105 ILE A O 1
ATOM 670 N N . ILE A 1 107 ? 68.668 42.466 52.275 1.00 14.89 106 ILE A N 1
ATOM 671 C CA . ILE A 1 107 ? 69.265 43.571 52.982 1.00 13.15 106 ILE A CA 1
ATOM 672 C C . ILE A 1 107 ? 68.281 44.723 52.917 1.00 13.85 106 ILE A C 1
ATOM 673 O O . ILE A 1 107 ? 67.736 45.040 51.839 1.00 13.78 106 ILE A O 1
ATOM 678 N N . THR A 1 108 ? 68.013 45.323 54.077 1.00 14.36 107 THR A N 1
ATOM 679 C CA . THR A 1 108 ? 66.908 46.274 54.252 1.00 13.75 107 THR A CA 1
ATOM 680 C C . THR A 1 108 ? 67.421 47.585 54.852 1.00 13.85 107 THR A C 1
ATOM 681 O O . THR A 1 108 ? 68.522 47.613 55.400 1.00 15.03 107 THR A O 1
ATOM 685 N N . PRO A 1 109 ? 66.605 48.671 54.793 1.00 14.17 108 PRO A N 1
ATOM 686 C CA . PRO A 1 109 ? 66.938 49.926 55.480 1.00 14.37 108 PRO A CA 1
ATOM 687 C C . PRO A 1 109 ? 66.722 49.845 56.999 1.00 14.15 108 PRO A C 1
ATOM 688 O O . PRO A 1 109 ? 65.668 50.268 57.532 1.00 13.83 108 PRO A O 1
ATOM 692 N N . GLY A 1 110 ? 67.733 49.333 57.681 1.00 13.84 109 GLY A N 1
ATOM 693 C CA . GLY A 1 110 ? 67.659 49.072 59.103 1.00 13.20 109 GLY A CA 1
ATOM 694 C C . GLY A 1 110 ? 66.918 47.782 59.370 1.00 13.02 109 GLY A C 1
ATOM 695 O O . GLY A 1 110 ? 66.249 47.236 58.477 1.00 11.76 109 GLY A O 1
ATOM 696 N N . THR A 1 111 ? 67.054 47.270 60.588 1.00 13.04 110 THR A N 1
ATOM 697 C CA . THR A 1 111 ? 66.181 46.220 61.035 1.00 14.08 110 THR A CA 1
ATOM 698 C C . THR A 1 111 ? 64.705 46.699 61.050 1.00 13.40 110 THR A C 1
ATOM 699 O O . THR A 1 111 ? 63.806 45.922 60.777 1.00 12.87 110 THR A O 1
ATOM 703 N N . GLN A 1 112 ? 64.473 47.991 61.303 1.00 13.64 111 GLN A N 1
ATOM 704 C CA . GLN A 1 112 ? 63.098 48.543 61.178 1.00 13.79 111 GLN A CA 1
ATOM 705 C C . GLN A 1 112 ? 62.531 48.251 59.791 1.00 13.03 111 GLN A C 1
ATOM 706 O O . GLN A 1 112 ? 61.429 47.776 59.672 1.00 14.19 111 GLN A O 1
ATOM 712 N N . GLY A 1 113 ? 63.330 48.503 58.761 1.00 12.87 112 GLY A N 1
ATOM 713 C CA . GLY A 1 113 ? 62.963 48.193 57.392 1.00 12.26 112 GLY A CA 1
ATOM 714 C C . GLY A 1 113 ? 62.540 46.763 57.163 1.00 12.52 112 GLY A C 1
ATOM 715 O O . GLY A 1 113 ? 61.524 46.509 56.505 1.00 11.84 112 GLY A O 1
ATOM 716 N N . ALA A 1 114 ? 63.343 45.826 57.679 1.00 12.04 113 ALA A N 1
ATOM 717 C CA . ALA A 1 114 ? 62.998 44.393 57.682 1.00 11.88 113 ALA A CA 1
ATOM 718 C C . ALA A 1 114 ? 61.678 44.099 58.427 1.00 12.19 113 ALA A C 1
ATOM 719 O O . ALA A 1 114 ? 60.853 43.264 57.967 1.00 11.08 113 ALA A O 1
ATOM 721 N N . LEU A 1 115 ? 61.498 44.749 59.594 1.00 11.53 114 LEU A N 1
ATOM 722 C CA . LEU A 1 115 ? 60.312 44.536 60.398 1.00 11.46 114 LEU A CA 1
ATOM 723 C C . LEU A 1 115 ? 59.075 44.970 59.635 1.00 11.51 114 LEU A C 1
ATOM 724 O O . LEU A 1 115 ? 58.108 44.217 59.545 1.00 11.24 114 LEU A O 1
ATOM 729 N N . PHE A 1 116 ? 59.121 46.162 59.042 1.00 12.06 115 PHE A N 1
ATOM 730 C CA . PHE A 1 116 ? 57.992 46.656 58.212 1.00 12.25 115 PHE A CA 1
ATOM 731 C C . PHE A 1 116 ? 57.597 45.652 57.110 1.00 12.30 115 PHE A C 1
ATOM 732 O O . PHE A 1 116 ? 56.419 45.305 56.938 1.00 13.49 115 PHE A O 1
ATOM 740 N N . LEU A 1 117 ? 58.590 45.215 56.356 1.00 12.97 116 LEU A N 1
ATOM 741 C CA . LEU A 1 117 ? 58.368 44.359 55.193 1.00 13.11 116 LEU A CA 1
ATOM 742 C C . LEU A 1 117 ? 57.888 42.981 55.624 1.00 12.96 116 LEU A C 1
ATOM 743 O O . LEU A 1 117 ? 57.034 42.388 54.957 1.00 15.10 116 LEU A O 1
ATOM 748 N N . ALA A 1 118 ? 58.413 42.488 56.747 1.00 12.83 117 ALA A N 1
ATOM 749 C CA . ALA A 1 118 ? 58.046 41.159 57.255 1.00 13.14 117 ALA A CA 1
ATOM 750 C C . ALA A 1 118 ? 56.578 41.117 57.701 1.00 12.89 117 ALA A C 1
ATOM 751 O O . ALA A 1 118 ? 55.855 40.147 57.401 1.00 13.44 117 ALA A O 1
ATOM 753 N N . VAL A 1 119 ? 56.129 42.165 58.384 1.00 12.50 118 VAL A N 1
ATOM 754 C CA . VAL A 1 119 ? 54.734 42.238 58.798 1.00 12.63 118 VAL A CA 1
ATOM 755 C C . VAL A 1 119 ? 53.851 42.417 57.561 1.00 13.20 118 VAL A C 1
ATOM 756 O O . VAL A 1 119 ? 52.888 41.688 57.383 1.00 12.96 118 VAL A O 1
ATOM 760 N N . ALA A 1 120 ? 54.261 43.305 56.647 1.00 14.05 119 ALA A N 1
ATOM 761 C CA . ALA A 1 120 ? 53.497 43.529 55.384 1.00 14.16 119 ALA A CA 1
ATOM 762 C C . ALA A 1 120 ? 53.332 42.234 54.569 1.00 14.78 119 ALA A C 1
ATOM 763 O O . ALA A 1 120 ? 52.278 42.013 53.931 1.00 14.32 119 ALA A O 1
ATOM 765 N N . ALA A 1 121 ? 54.359 41.365 54.627 1.00 14.43 120 ALA A N 1
ATOM 766 C CA . ALA A 1 121 ? 54.406 40.170 53.830 1.00 14.32 120 ALA A CA 1
ATOM 767 C C . ALA A 1 121 ? 53.653 39.009 54.468 1.00 15.01 120 ALA A C 1
ATOM 768 O O . ALA A 1 121 ? 53.501 37.980 53.849 1.00 14.88 120 ALA A O 1
ATOM 770 N N . THR A 1 122 ? 53.168 39.193 55.698 1.00 15.52 121 THR A N 1
ATOM 771 C CA . THR A 1 122 ? 52.555 38.120 56.449 1.00 16.03 121 THR A CA 1
ATOM 772 C C . THR A 1 122 ? 51.170 38.451 57.071 1.00 16.54 121 THR A C 1
ATOM 773 O O . THR A 1 122 ? 50.490 37.538 57.547 1.00 17.39 121 THR A O 1
ATOM 777 N N . VAL A 1 123 ? 50.757 39.726 57.068 1.00 15.98 122 VAL A N 1
ATOM 778 C CA . VAL A 1 123 ? 49.529 40.129 57.746 1.00 16.11 122 VAL A CA 1
ATOM 779 C C . VAL A 1 123 ? 48.553 40.821 56.767 1.00 17.82 122 VAL A C 1
ATOM 780 O O . VAL A 1 123 ? 48.767 41.959 56.354 1.00 16.85 122 VAL A O 1
ATOM 784 N N . ALA A 1 124 ? 47.496 40.100 56.401 1.00 19.26 123 ALA A N 1
ATOM 785 C CA . ALA A 1 124 ? 46.401 40.644 55.613 1.00 20.82 123 ALA A CA 1
ATOM 786 C C . ALA A 1 124 ? 45.341 41.232 56.536 1.00 21.61 123 ALA A C 1
ATOM 787 O O . ALA A 1 124 ? 45.308 40.935 57.729 1.00 21.42 123 ALA A O 1
ATOM 789 N N . ARG A 1 125 ? 44.445 42.020 55.958 1.00 22.57 124 ARG A N 1
ATOM 790 C CA . ARG A 1 125 ? 43.354 42.645 56.700 1.00 23.51 124 ARG A CA 1
ATOM 791 C C . ARG A 1 125 ? 42.540 41.592 57.465 1.00 23.49 124 ARG A C 1
ATOM 792 O O . ARG A 1 125 ? 42.117 40.609 56.884 1.00 23.13 124 ARG A O 1
ATOM 797 N N . GLY A 1 126 ? 42.342 41.813 58.774 1.00 22.79 125 GLY A N 1
ATOM 798 C CA . GLY A 1 126 ? 41.525 40.916 59.619 1.00 22.87 125 GLY A CA 1
ATOM 799 C C . GLY A 1 126 ? 42.298 39.776 60.311 1.00 21.93 125 GLY A C 1
ATOM 800 O O . GLY A 1 126 ? 41.784 39.152 61.262 1.00 21.10 125 GLY A O 1
ATOM 801 N N . ASP A 1 127 ? 43.522 39.504 59.857 1.00 20.17 126 ASP A N 1
ATOM 802 C CA . ASP A 1 127 ? 44.313 38.424 60.430 1.00 19.32 126 ASP A CA 1
ATOM 803 C C . ASP A 1 127 ? 44.653 38.714 61.906 1.00 18.62 126 ASP A C 1
ATOM 804 O O . ASP A 1 127 ? 45.106 39.829 62.251 1.00 17.51 126 ASP A O 1
ATOM 809 N N . LYS A 1 128 ? 44.526 37.678 62.738 1.00 18.42 127 LYS A N 1
ATOM 810 C CA . LYS A 1 128 ? 44.999 37.709 64.106 1.00 18.18 127 LYS A CA 1
ATOM 811 C C . LYS A 1 128 ? 46.529 37.535 64.177 1.00 17.15 127 LYS A C 1
ATOM 812 O O . LYS A 1 128 ? 47.091 36.664 63.535 1.00 17.03 127 LYS A O 1
ATOM 818 N N . VAL A 1 129 ? 47.187 38.424 64.915 1.00 15.79 128 VAL A N 1
ATOM 819 C CA . VAL A 1 129 ? 48.618 38.368 65.100 1.00 14.39 128 VAL A CA 1
ATOM 820 C C . VAL A 1 129 ? 48.935 38.409 66.608 1.00 14.53 128 VAL A C 1
ATOM 821 O O . VAL A 1 129 ? 48.496 39.320 67.309 1.00 13.17 128 VAL A O 1
ATOM 825 N N . ALA A 1 130 ? 49.688 37.421 67.085 1.00 14.20 129 ALA A N 1
ATOM 826 C CA . ALA A 1 130 ? 50.070 37.362 68.491 1.00 15.16 129 ALA A CA 1
ATOM 827 C C . ALA A 1 130 ? 51.258 38.317 68.731 1.00 14.93 129 ALA A C 1
ATOM 828 O O . ALA A 1 130 ? 52.249 38.266 68.018 1.00 15.23 129 ALA A O 1
ATOM 830 N N . ILE A 1 131 ? 51.124 39.200 69.712 1.00 15.78 130 ILE A N 1
ATOM 831 C CA . ILE A 1 131 ? 52.136 40.252 69.988 1.00 15.35 130 ILE A CA 1
ATOM 832 C C . ILE A 1 131 ? 52.433 40.233 71.483 1.00 15.05 130 ILE A C 1
ATOM 833 O O . ILE A 1 131 ? 51.520 40.109 72.296 1.00 16.39 130 ILE A O 1
ATOM 838 N N . VAL A 1 132 ? 53.701 40.372 71.852 1.00 14.54 131 VAL A N 1
ATOM 839 C CA . VAL A 1 132 ? 54.091 40.331 73.256 1.00 13.14 131 VAL A CA 1
ATOM 840 C C . VAL A 1 132 ? 53.911 41.731 73.892 1.00 13.08 131 VAL A C 1
ATOM 841 O O . VAL A 1 132 ? 54.093 42.741 73.222 1.00 11.49 131 VAL A O 1
ATOM 845 N N . GLN A 1 133 ? 53.484 41.752 75.171 1.00 13.02 132 GLN A N 1
ATOM 846 C CA . GLN A 1 133 ? 53.380 42.977 75.976 1.00 13.61 132 GLN A CA 1
ATOM 847 C C . GLN A 1 133 ? 54.176 42.820 77.268 1.00 13.70 132 GLN A C 1
ATOM 848 O O . GLN A 1 133 ? 53.869 41.930 78.065 1.00 14.84 132 GLN A O 1
ATOM 854 N N . PRO A 1 134 ? 55.198 43.693 77.510 1.00 13.12 133 PRO A N 1
ATOM 855 C CA . PRO A 1 134 ? 55.763 44.717 76.663 1.00 12.31 133 PRO A CA 1
ATOM 856 C C . PRO A 1 134 ? 56.597 44.171 75.508 1.00 12.58 133 PRO A C 1
ATOM 857 O O . PRO A 1 134 ? 57.246 43.122 75.633 1.00 13.15 133 PRO A O 1
ATOM 861 N N . ASP A 1 135 ? 56.623 44.906 74.406 1.00 12.29 134 ASP A N 1
ATOM 862 C CA . ASP A 1 135 ? 57.568 44.631 73.334 1.00 12.34 134 ASP A CA 1
ATOM 863 C C . ASP A 1 135 ? 57.812 45.912 72.540 1.00 12.63 134 ASP A C 1
ATOM 864 O O . ASP A 1 135 ? 57.218 46.959 72.836 1.00 13.27 134 ASP A O 1
ATOM 869 N N . TYR A 1 136 ? 58.726 45.824 71.583 1.00 12.06 135 TYR A N 1
ATOM 870 C CA . TYR A 1 136 ? 59.147 46.942 70.712 1.00 13.41 135 TYR A CA 1
ATOM 871 C C . TYR A 1 136 ? 57.994 47.801 70.192 1.00 14.01 135 TYR A C 1
ATOM 872 O O . TYR A 1 136 ? 56.921 47.289 69.853 1.00 14.93 135 TYR A O 1
ATOM 881 N N . PHE A 1 137 ? 58.244 49.099 70.066 1.00 15.22 136 PHE A N 1
ATOM 882 C CA . PHE A 1 137 ? 57.167 50.107 69.900 1.00 15.50 136 PHE A CA 1
ATOM 883 C C . PHE A 1 137 ? 56.386 49.919 68.615 1.00 15.25 136 PHE A C 1
ATOM 884 O O . PHE A 1 137 ? 55.203 50.187 68.576 1.00 15.56 136 PHE A O 1
ATOM 892 N N . ALA A 1 138 ? 57.065 49.427 67.574 1.00 14.53 137 ALA A N 1
ATOM 893 C CA . ALA A 1 138 ? 56.487 49.285 66.249 1.00 14.94 137 ALA A CA 1
ATOM 894 C C . ALA A 1 138 ? 55.519 48.112 66.112 1.00 14.99 137 ALA A C 1
ATOM 895 O O . ALA A 1 138 ? 54.720 48.088 65.178 1.00 16.42 137 ALA A O 1
ATOM 897 N N . ASN A 1 139 ? 55.611 47.125 67.002 1.00 15.00 138 ASN A N 1
ATOM 898 C CA . ASN A 1 139 ? 54.939 45.847 66.780 1.00 14.62 138 ASN A CA 1
ATOM 899 C C . ASN A 1 139 ? 53.433 45.982 66.710 1.00 15.04 138 ASN A C 1
ATOM 900 O O . ASN A 1 139 ? 52.827 45.524 65.753 1.00 15.21 138 ASN A O 1
ATOM 905 N N . ARG A 1 140 ? 52.841 46.658 67.691 1.00 15.45 139 ARG A N 1
ATOM 906 C CA . ARG A 1 140 ? 51.411 46.871 67.703 1.00 15.61 139 ARG A CA 1
ATOM 907 C C . ARG A 1 140 ? 51.007 47.763 66.532 1.00 16.03 139 ARG A C 1
ATOM 908 O O . ARG A 1 140 ? 49.999 47.492 65.854 1.00 15.82 139 ARG A O 1
ATOM 916 N N . LYS A 1 141 ? 51.770 48.842 66.323 1.00 14.78 140 LYS A N 1
ATOM 917 C CA . LYS A 1 141 ? 51.470 49.810 65.266 1.00 15.24 140 LYS A CA 1
ATOM 918 C C . LYS A 1 141 ? 51.485 49.204 63.869 1.00 15.11 140 LYS A C 1
ATOM 919 O O . LYS A 1 141 ? 50.635 49.549 63.060 1.00 15.22 140 LYS A O 1
ATOM 925 N N . LEU A 1 142 ? 52.444 48.309 63.589 1.00 13.66 141 LEU A N 1
ATOM 926 C CA . LEU A 1 142 ? 52.498 47.649 62.284 1.00 14.25 141 LEU A CA 1
ATOM 927 C C . LEU A 1 142 ? 51.276 46.744 62.054 1.00 15.13 141 LEU A C 1
ATOM 928 O O . LEU A 1 142 ? 50.642 46.827 61.024 1.00 15.11 141 LEU A O 1
ATOM 933 N N . VAL A 1 143 ? 50.964 45.889 63.027 1.00 15.88 142 VAL A N 1
ATOM 934 C CA . VAL A 1 143 ? 49.785 45.024 62.935 1.00 16.20 142 VAL A CA 1
ATOM 935 C C . VAL A 1 143 ? 48.562 45.866 62.654 1.00 17.68 142 VAL A C 1
ATOM 936 O O . VAL A 1 143 ? 47.828 45.597 61.720 1.00 17.44 142 VAL A O 1
ATOM 940 N N . GLU A 1 144 ? 48.396 46.932 63.407 1.00 18.42 143 GLU A N 1
ATOM 941 C CA . GLU A 1 144 ? 47.252 47.805 63.215 1.00 21.06 143 GLU A CA 1
ATOM 942 C C . GLU A 1 144 ? 47.300 48.608 61.884 1.00 20.81 143 GLU A C 1
ATOM 943 O O . GLU A 1 144 ? 46.268 48.784 61.253 1.00 20.64 143 GLU A O 1
ATOM 949 N N . PHE A 1 145 ? 48.497 48.972 61.408 1.00 19.22 144 PHE A N 1
ATOM 950 C CA . PHE A 1 145 ? 48.587 49.663 60.143 1.00 19.84 144 PHE A CA 1
ATOM 951 C C . PHE A 1 145 ? 48.082 48.774 58.992 1.00 20.29 144 PHE A C 1
ATOM 952 O O . PHE A 1 145 ? 47.399 49.259 58.083 1.00 20.88 144 PHE A O 1
ATOM 960 N N . PHE A 1 146 ? 48.386 47.477 59.063 1.00 19.87 145 PHE A N 1
ATOM 961 C CA . PHE A 1 146 ? 47.882 46.495 58.070 1.00 20.05 145 PHE A CA 1
ATOM 962 C C . PHE A 1 146 ? 46.503 45.919 58.396 1.00 20.23 145 PHE A C 1
ATOM 963 O O . PHE A 1 146 ? 46.062 44.984 57.752 1.00 20.50 145 PHE A O 1
ATOM 971 N N . GLU A 1 147 ? 45.821 46.522 59.376 1.00 21.22 146 GLU A N 1
ATOM 972 C CA . GLU A 1 147 ? 44.461 46.136 59.795 1.00 22.93 146 GLU A CA 1
ATOM 973 C C . GLU A 1 147 ? 44.361 44.690 60.288 1.00 21.91 146 GLU A C 1
ATOM 974 O O . GLU A 1 147 ? 43.318 44.037 60.150 1.00 22.22 146 GLU A O 1
ATOM 980 N N . GLY A 1 148 ? 45.447 44.209 60.889 1.00 20.44 147 GLY A N 1
ATOM 981 C CA . GLY A 1 148 ? 45.422 42.985 61.639 1.00 20.76 147 GLY A CA 1
ATOM 982 C C . GLY A 1 148 ? 44.756 43.215 62.990 1.00 20.65 147 GLY A C 1
ATOM 983 O O . GLY A 1 148 ? 44.513 44.376 63.401 1.00 20.78 147 GLY A O 1
ATOM 984 N N . GLU A 1 149 ? 44.427 42.118 63.650 1.00 20.00 148 GLU A N 1
ATOM 985 C CA . GLU A 1 149 ? 43.921 42.130 65.039 1.00 20.24 148 GLU A CA 1
ATOM 986 C C . GLU A 1 149 ? 45.023 41.619 65.956 1.00 18.42 148 GLU A C 1
ATOM 987 O O . GLU A 1 149 ? 45.398 40.463 65.892 1.00 18.30 148 GLU A O 1
ATOM 1001 N N . VAL A 1 151 ? 46.375 39.987 69.019 1.00 16.43 150 VAL A N 1
ATOM 1002 C CA . VAL A 1 151 ? 46.081 39.197 70.201 1.00 16.17 150 VAL A CA 1
ATOM 1003 C C . VAL A 1 151 ? 47.280 39.291 71.163 1.00 15.51 150 VAL A C 1
ATOM 1004 O O . VAL A 1 151 ? 48.336 38.810 70.856 1.00 14.68 150 VAL A O 1
ATOM 1008 N N . PRO A 1 152 ? 47.115 39.962 72.298 1.00 15.16 151 PRO A N 1
ATOM 1009 C CA . PRO A 1 152 ? 48.282 40.165 73.141 1.00 15.33 151 PRO A CA 1
ATOM 1010 C C . PRO A 1 152 ? 48.684 38.899 73.902 1.00 14.89 151 PRO A C 1
ATOM 1011 O O . PRO A 1 152 ? 47.839 38.100 74.230 1.00 15.09 151 PRO A O 1
ATOM 1015 N N . VAL A 1 153 ? 49.979 38.744 74.146 1.00 14.67 152 VAL A N 1
ATOM 1016 C CA . VAL A 1 153 ? 50.525 37.674 74.963 1.00 13.93 152 VAL A CA 1
ATOM 1017 C C . VAL A 1 153 ? 51.400 38.292 76.053 1.00 14.59 152 VAL A C 1
ATOM 1018 O O . VAL A 1 153 ? 52.369 39.002 75.768 1.00 14.65 152 VAL A O 1
ATOM 1022 N N . GLN A 1 154 ? 51.052 38.046 77.304 1.00 15.62 153 GLN A N 1
ATOM 1023 C CA . GLN A 1 154 ? 51.730 38.686 78.413 1.00 15.79 153 GLN A CA 1
ATOM 1024 C C . GLN A 1 154 ? 53.114 38.113 78.571 1.00 15.86 153 GLN A C 1
ATOM 1025 O O . GLN A 1 154 ? 53.283 36.902 78.570 1.00 15.94 153 GLN A O 1
ATOM 1031 N N . LEU A 1 155 ? 54.105 39.005 78.703 1.00 15.55 154 LEU A N 1
ATOM 1032 C CA . LEU A 1 155 ? 55.392 38.664 79.251 1.00 15.25 154 LEU A CA 1
ATOM 1033 C C . LEU A 1 155 ? 55.376 38.974 80.750 1.00 15.32 154 LEU A C 1
ATOM 1034 O O . LEU A 1 155 ? 55.382 40.139 81.156 1.00 16.24 154 LEU A O 1
ATOM 1039 N N . ASP A 1 156 ? 55.384 37.933 81.568 1.00 15.55 155 ASP A N 1
ATOM 1040 C CA . ASP A 1 156 ? 55.433 38.083 83.015 1.00 15.93 155 ASP A CA 1
ATOM 1041 C C . ASP A 1 156 ? 56.912 38.153 83.477 1.00 15.74 155 ASP A C 1
ATOM 1042 O O . ASP A 1 156 ? 57.414 37.266 84.142 1.00 15.06 155 ASP A O 1
ATOM 1047 N N . TYR A 1 157 ? 57.577 39.216 83.060 1.00 14.52 156 TYR A N 1
ATOM 1048 C CA . TYR A 1 157 ? 58.993 39.393 83.263 1.00 15.05 156 TYR A CA 1
ATOM 1049 C C . TYR A 1 157 ? 59.303 39.888 84.674 1.00 14.90 156 TYR A C 1
ATOM 1050 O O . TYR A 1 157 ? 60.425 39.784 85.092 1.00 14.74 156 TYR A O 1
ATOM 1059 N N . VAL A 1 158 ? 58.307 40.463 85.387 1.00 15.22 157 VAL A N 1
ATOM 1060 C CA . VAL A 1 158 ? 58.540 40.901 86.768 1.00 15.55 157 VAL A CA 1
ATOM 1061 C C . VAL A 1 158 ? 58.611 39.677 87.693 1.00 16.33 157 VAL A C 1
ATOM 1062 O O . VAL A 1 158 ? 57.598 39.195 88.182 1.00 15.66 157 VAL A O 1
ATOM 1066 N N . SER A 1 159 ? 59.828 39.183 87.893 1.00 16.44 158 SER A N 1
ATOM 1067 C CA . SER A 1 159 ? 60.077 38.009 88.724 1.00 17.63 158 SER A CA 1
ATOM 1068 C C . SER A 1 159 ? 61.531 38.017 89.166 1.00 17.64 158 SER A C 1
ATOM 1069 O O . SER A 1 159 ? 62.393 38.512 88.439 1.00 17.43 158 SER A O 1
ATOM 1072 N N . ALA A 1 160 ? 61.803 37.473 90.358 1.00 17.96 159 ALA A N 1
ATOM 1073 C CA . ALA A 1 160 ? 63.177 37.188 90.792 1.00 18.09 159 ALA A CA 1
ATOM 1074 C C . ALA A 1 160 ? 63.775 36.002 90.071 1.00 19.03 159 ALA A C 1
ATOM 1075 O O . ALA A 1 160 ? 64.975 35.778 90.159 1.00 19.29 159 ALA A O 1
ATOM 1077 N N . ASP A 1 161 ? 62.934 35.205 89.411 1.00 19.58 160 ASP A N 1
ATOM 1078 C CA . ASP A 1 161 ? 63.393 34.112 88.591 1.00 20.28 160 ASP A CA 1
ATOM 1079 C C . ASP A 1 161 ? 63.942 34.659 87.298 1.00 20.50 160 ASP A C 1
ATOM 1080 O O . ASP A 1 161 ? 63.181 35.165 86.465 1.00 21.09 160 ASP A O 1
ATOM 1085 N N . GLU A 1 162 ? 65.261 34.557 87.117 1.00 21.38 161 GLU A N 1
ATOM 1086 C CA . GLU A 1 162 ? 65.913 35.052 85.903 1.00 21.96 161 GLU A CA 1
ATOM 1087 C C . GLU A 1 162 ? 66.345 33.921 84.934 1.00 22.11 161 GLU A C 1
ATOM 1088 O O . GLU A 1 162 ? 67.070 34.161 84.005 1.00 22.31 161 GLU A O 1
ATOM 1094 N N . THR A 1 163 ? 65.808 32.715 85.133 1.00 22.93 162 THR A N 1
ATOM 1095 C CA . THR A 1 163 ? 66.050 31.588 84.224 1.00 23.09 162 THR A CA 1
ATOM 1096 C C . THR A 1 163 ? 65.102 31.602 83.018 1.00 22.98 162 THR A C 1
ATOM 1097 O O . THR A 1 163 ? 65.217 30.756 82.150 1.00 23.63 162 THR A O 1
ATOM 1101 N N . ARG A 1 164 ? 64.174 32.560 82.962 1.00 22.34 163 ARG A N 1
ATOM 1102 C CA . ARG A 1 164 ? 63.326 32.707 81.791 1.00 22.87 163 ARG A CA 1
ATOM 1103 C C . ARG A 1 164 ? 62.773 34.105 81.667 1.00 21.20 163 ARG A C 1
ATOM 1104 O O . ARG A 1 164 ? 62.718 34.836 82.628 1.00 21.38 163 ARG A O 1
ATOM 1112 N N . ALA A 1 165 ? 62.372 34.460 80.458 1.00 19.92 164 ALA A N 1
ATOM 1113 C CA . ALA A 1 165 ? 61.833 35.771 80.171 1.00 18.78 164 ALA A CA 1
ATOM 1114 C C . ALA A 1 165 ? 60.463 35.944 80.843 1.00 18.88 164 ALA A C 1
ATOM 1115 O O . ALA A 1 165 ? 60.145 37.018 81.326 1.00 19.31 164 ALA A O 1
ATOM 1117 N N . GLY A 1 166 ? 59.676 34.866 80.859 1.00 18.32 165 GLY A N 1
ATOM 1118 C CA . GLY A 1 166 ? 58.405 34.815 81.559 1.00 18.02 165 GLY A CA 1
ATOM 1119 C C . GLY A 1 166 ? 57.196 34.873 80.639 1.00 17.29 165 GLY A C 1
ATOM 1120 O O . GLY A 1 166 ? 56.132 35.253 81.070 1.00 16.55 165 GLY A O 1
ATOM 1121 N N . LEU A 1 167 ? 57.358 34.472 79.371 1.00 17.29 166 LEU A N 1
ATOM 1122 C CA . LEU A 1 167 ? 56.258 34.537 78.416 1.00 17.20 166 LEU A CA 1
ATOM 1123 C C . LEU A 1 167 ? 55.152 33.598 78.824 1.00 17.42 166 LEU A C 1
ATOM 1124 O O . LEU A 1 167 ? 55.409 32.450 79.170 1.00 16.65 166 LEU A O 1
ATOM 1129 N N . ASP A 1 168 ? 53.916 34.103 78.780 1.00 17.39 167 ASP A N 1
ATOM 1130 C CA . ASP A 1 168 ? 52.727 33.283 78.951 1.00 17.22 167 ASP A CA 1
ATOM 1131 C C . ASP A 1 168 ? 52.510 32.339 77.719 1.00 17.24 167 ASP A C 1
ATOM 1132 O O . ASP A 1 168 ? 51.734 32.656 76.813 1.00 16.31 167 ASP A O 1
ATOM 1137 N N . LEU A 1 169 ? 53.146 31.171 77.733 1.00 17.37 168 LEU A N 1
ATOM 1138 C CA . LEU A 1 169 ? 53.011 30.211 76.614 1.00 17.62 168 LEU A CA 1
ATOM 1139 C C . LEU A 1 169 ? 51.578 29.644 76.455 1.00 18.24 168 LEU A C 1
ATOM 1140 O O . LEU A 1 169 ? 51.151 29.356 75.334 1.00 18.67 168 LEU A O 1
ATOM 1145 N N . THR A 1 170 ? 50.841 29.479 77.556 1.00 18.58 169 THR A N 1
ATOM 1146 C CA . THR A 1 170 ? 49.403 29.155 77.450 1.00 18.22 169 THR A CA 1
ATOM 1147 C C . THR A 1 170 ? 48.646 30.250 76.637 1.00 18.29 169 THR A C 1
ATOM 1148 O O . THR A 1 170 ? 47.821 29.946 75.743 1.00 18.62 169 THR A O 1
ATOM 1152 N N . GLY A 1 171 ? 48.944 31.498 76.935 1.00 17.09 170 GLY A N 1
ATOM 1153 C CA . GLY A 1 171 ? 48.378 32.638 76.194 1.00 16.60 170 GLY A CA 1
ATOM 1154 C C . GLY A 1 171 ? 48.718 32.621 74.705 1.00 16.31 170 GLY A C 1
ATOM 1155 O O . GLY A 1 171 ? 47.848 32.920 73.854 1.00 15.75 170 GLY A O 1
ATOM 1156 N N . LEU A 1 172 ? 49.963 32.254 74.386 1.00 15.75 171 LEU A N 1
ATOM 1157 C CA . LEU A 1 172 ? 50.387 32.083 72.994 1.00 16.91 171 LEU A CA 1
ATOM 1158 C C . LEU A 1 172 ? 49.621 30.964 72.297 1.00 17.84 171 LEU A C 1
ATOM 1159 O O . LEU A 1 172 ? 49.083 31.163 71.206 1.00 18.04 171 LEU A O 1
ATOM 1164 N N . GLU A 1 173 ? 49.558 29.789 72.921 1.00 18.88 172 GLU A N 1
ATOM 1165 C CA . GLU A 1 173 ? 48.773 28.691 72.349 1.00 20.35 172 GLU A CA 1
ATOM 1166 C C . GLU A 1 173 ? 47.332 29.118 72.086 1.00 20.08 172 GLU A C 1
ATOM 1167 O O . GLU A 1 173 ? 46.784 28.799 71.047 1.00 20.44 172 GLU A O 1
ATOM 1173 N N . GLU A 1 174 ? 46.732 29.836 73.033 1.00 20.00 173 GLU A N 1
ATOM 1174 C CA A GLU A 1 174 ? 45.329 30.263 72.913 0.50 20.54 173 GLU A CA 1
ATOM 1175 C CA B GLU A 1 174 ? 45.333 30.242 72.901 0.50 20.58 173 GLU A CA 1
ATOM 1176 C C . GLU A 1 174 ? 45.136 31.273 71.765 1.00 19.83 173 GLU A C 1
ATOM 1177 O O . GLU A 1 174 ? 44.115 31.237 71.060 1.00 20.61 173 GLU A O 1
ATOM 1188 N N . ALA A 1 175 ? 46.122 32.161 71.574 1.00 17.88 174 ALA A N 1
ATOM 1189 C CA . ALA A 1 175 ? 46.185 33.038 70.375 1.00 16.96 174 ALA A CA 1
ATOM 1190 C C . ALA A 1 175 ? 46.110 32.203 69.071 1.00 17.58 174 ALA A C 1
ATOM 1191 O O . ALA A 1 175 ? 45.311 32.493 68.195 1.00 16.68 174 ALA A O 1
ATOM 1193 N N . PHE A 1 176 ? 46.910 31.132 69.006 1.00 17.71 175 PHE A N 1
ATOM 1194 C CA . PHE A 1 176 ? 46.934 30.265 67.859 1.00 19.32 175 PHE A CA 1
ATOM 1195 C C . PHE A 1 176 ? 45.626 29.465 67.723 1.00 21.02 175 PHE A C 1
ATOM 1196 O O . PHE A 1 176 ? 45.103 29.334 66.631 1.00 20.70 175 PHE A O 1
ATOM 1204 N N . LYS A 1 177 ? 45.100 28.951 68.838 1.00 22.74 176 LYS A N 1
ATOM 1205 C CA . LYS A 1 177 ? 43.778 28.312 68.836 1.00 24.27 176 LYS A CA 1
ATOM 1206 C C . LYS A 1 177 ? 42.683 29.241 68.276 1.00 24.61 176 LYS A C 1
ATOM 1207 O O . LYS A 1 177 ? 41.788 28.799 67.565 1.00 25.81 176 LYS A O 1
ATOM 1213 N N . ALA A 1 178 ? 42.780 30.527 68.598 1.00 24.55 177 ALA A N 1
ATOM 1214 C CA . ALA A 1 178 ? 41.776 31.525 68.197 1.00 24.27 177 ALA A CA 1
ATOM 1215 C C . ALA A 1 178 ? 41.920 31.955 66.726 1.00 24.29 177 ALA A C 1
ATOM 1216 O O . ALA A 1 178 ? 41.058 32.672 66.199 1.00 23.33 177 ALA A O 1
ATOM 1218 N N . GLY A 1 179 ? 43.031 31.549 66.089 1.00 23.91 178 GLY A N 1
ATOM 1219 C CA . GLY A 1 179 ? 43.233 31.719 64.654 1.00 23.61 178 GLY A CA 1
ATOM 1220 C C . GLY A 1 179 ? 44.469 32.544 64.268 1.00 23.07 178 GLY A C 1
ATOM 1221 O O . GLY A 1 179 ? 44.728 32.725 63.096 1.00 24.29 178 GLY A O 1
ATOM 1222 N N . ALA A 1 180 ? 45.207 33.080 65.243 1.00 21.89 179 ALA A N 1
ATOM 1223 C CA . ALA A 1 180 ? 46.454 33.774 64.939 1.00 20.88 179 ALA A CA 1
ATOM 1224 C C . ALA A 1 180 ? 47.398 32.846 64.184 1.00 21.38 179 ALA A C 1
ATOM 1225 O O . ALA A 1 180 ? 47.605 31.706 64.592 1.00 22.32 179 ALA A O 1
ATOM 1227 N N . ARG A 1 181 ? 47.914 33.307 63.052 1.00 21.45 180 ARG A N 1
ATOM 1228 C CA . ARG A 1 181 ? 48.922 32.537 62.294 1.00 21.63 180 ARG A CA 1
ATOM 1229 C C . ARG A 1 181 ? 50.254 33.290 62.105 1.00 20.58 180 ARG A C 1
ATOM 1230 O O . ARG A 1 181 ? 51.146 32.823 61.369 1.00 21.33 180 ARG A O 1
ATOM 1238 N N . VAL A 1 182 ? 50.419 34.414 62.807 1.00 18.96 181 VAL A N 1
ATOM 1239 C CA . VAL A 1 182 ? 51.702 35.091 62.891 1.00 16.66 181 VAL A CA 1
ATOM 1240 C C . VAL A 1 182 ? 52.007 35.402 64.346 1.00 16.39 181 VAL A C 1
ATOM 1241 O O . VAL A 1 182 ? 51.094 35.778 65.110 1.00 17.09 181 VAL A O 1
ATOM 1245 N N . PHE A 1 183 ? 53.272 35.235 64.736 1.00 14.73 182 PHE A N 1
ATOM 1246 C CA . PHE A 1 183 ? 53.738 35.626 66.044 1.00 14.84 182 PHE A CA 1
ATOM 1247 C C . PHE A 1 183 ? 55.008 36.419 65.852 1.00 15.51 182 PHE A C 1
ATOM 1248 O O . PHE A 1 183 ? 55.934 35.925 65.253 1.00 16.71 182 PHE A O 1
ATOM 1256 N N . LEU A 1 184 ? 55.031 37.659 66.347 1.00 14.71 183 LEU A N 1
ATOM 1257 C CA . LEU A 1 184 ? 56.194 38.535 66.238 1.00 14.82 183 LEU A CA 1
ATOM 1258 C C . LEU A 1 184 ? 56.678 38.849 67.634 1.00 14.24 183 LEU A C 1
ATOM 1259 O O . LEU A 1 184 ? 55.877 39.221 68.481 1.00 14.66 183 LEU A O 1
ATOM 1264 N N . PHE A 1 185 ? 57.986 38.722 67.862 1.00 13.49 184 PHE A N 1
ATOM 1265 C CA . PHE A 1 185 ? 58.580 39.040 69.150 1.00 13.72 184 PHE A CA 1
ATOM 1266 C C . PHE A 1 185 ? 60.045 39.396 69.007 1.00 13.58 184 PHE A C 1
ATOM 1267 O O . PHE A 1 185 ? 60.744 38.878 68.095 1.00 12.20 184 PHE A O 1
ATOM 1275 N N . SER A 1 186 ? 60.515 40.272 69.913 1.00 13.83 185 SER A N 1
ATOM 1276 C CA . SER A 1 186 ? 61.929 40.624 69.986 1.00 14.46 185 SER A CA 1
ATOM 1277 C C . SER A 1 186 ? 62.600 39.708 70.981 1.00 14.41 185 SER A C 1
ATOM 1278 O O . SER A 1 186 ? 61.990 39.324 71.965 1.00 15.87 185 SER A O 1
ATOM 1281 N N . ASN A 1 187 ? 63.828 39.294 70.672 1.00 14.21 186 ASN A N 1
ATOM 1282 C CA . ASN A 1 187 ? 64.623 38.417 71.549 1.00 14.28 186 ASN A CA 1
ATOM 1283 C C . ASN A 1 187 ? 66.103 38.725 71.346 1.00 14.28 186 ASN A C 1
ATOM 1284 O O . ASN A 1 187 ? 66.662 38.341 70.325 1.00 14.59 186 ASN A O 1
ATOM 1289 N N . PRO A 1 188 ? 66.746 39.450 72.298 1.00 13.59 187 PRO A N 1
ATOM 1290 C CA . PRO A 1 188 ? 66.280 39.923 73.579 1.00 13.66 187 PRO A CA 1
ATOM 1291 C C . PRO A 1 188 ? 65.129 40.893 73.460 1.00 13.59 187 PRO A C 1
ATOM 1292 O O . PRO A 1 188 ? 65.003 41.568 72.462 1.00 14.38 187 PRO A O 1
ATOM 1296 N N . ASN A 1 189 ? 64.245 40.864 74.455 1.00 14.21 188 ASN A N 1
ATOM 1297 C CA . ASN A 1 189 ? 63.109 41.739 74.531 1.00 13.65 188 ASN A CA 1
ATOM 1298 C C . ASN A 1 189 ? 63.568 43.196 74.643 1.00 13.69 188 ASN A C 1
ATOM 1299 O O . ASN A 1 189 ? 64.469 43.505 75.405 1.00 14.08 188 ASN A O 1
ATOM 1304 N N . ASN A 1 190 ? 63.041 44.023 73.759 1.00 12.42 189 ASN A N 1
ATOM 1305 C CA . ASN A 1 190 ? 63.049 45.416 73.893 1.00 13.04 189 ASN A CA 1
ATOM 1306 C C . ASN A 1 190 ? 61.637 45.730 74.339 1.00 12.86 189 ASN A C 1
ATOM 1307 O O . ASN A 1 190 ? 60.714 45.517 73.580 1.00 12.61 189 ASN A O 1
ATOM 1312 N N . PRO A 1 191 ? 61.451 46.243 75.586 1.00 12.46 190 PRO A N 1
ATOM 1313 C CA . PRO A 1 191 ? 62.318 47.077 76.410 1.00 12.48 190 PRO A CA 1
ATOM 1314 C C . PRO A 1 191 ? 63.053 46.420 77.606 1.00 13.10 190 PRO A C 1
ATOM 1315 O O . PRO A 1 191 ? 63.984 47.043 78.168 1.00 13.49 190 PRO A O 1
ATOM 1319 N N . ALA A 1 192 ? 62.613 45.237 78.035 1.00 12.85 191 ALA A N 1
ATOM 1320 C CA . ALA A 1 192 ? 63.085 44.648 79.305 1.00 12.99 191 ALA A CA 1
ATOM 1321 C C . ALA A 1 192 ? 64.550 44.078 79.269 1.00 13.54 191 ALA A C 1
ATOM 1322 O O . ALA A 1 192 ? 65.204 43.998 80.302 1.00 14.27 191 ALA A O 1
ATOM 1324 N N . GLY A 1 193 ? 65.022 43.660 78.095 1.00 13.66 192 GLY A N 1
ATOM 1325 C CA . GLY A 1 193 ? 66.416 43.129 77.942 1.00 14.28 192 GLY A CA 1
ATOM 1326 C C . GLY A 1 193 ? 66.603 41.663 78.318 1.00 14.93 192 GLY A C 1
ATOM 1327 O O . GLY A 1 193 ? 67.719 41.160 78.320 1.00 15.60 192 GLY A O 1
ATOM 1328 N N . VAL A 1 194 ? 65.493 40.989 78.632 1.00 14.68 193 VAL A N 1
ATOM 1329 C CA . VAL A 1 194 ? 65.480 39.576 78.984 1.00 14.30 193 VAL A CA 1
ATOM 1330 C C . VAL A 1 194 ? 65.515 38.712 77.734 1.00 14.32 193 VAL A C 1
ATOM 1331 O O . VAL A 1 194 ? 64.963 39.092 76.703 1.00 14.16 193 VAL A O 1
ATOM 1335 N N . VAL A 1 195 ? 66.216 37.571 77.824 1.00 15.00 194 VAL A N 1
ATOM 1336 C CA . VAL A 1 195 ? 66.364 36.618 76.716 1.00 14.73 194 VAL A CA 1
ATOM 1337 C C . VAL A 1 195 ? 65.478 35.409 76.975 1.00 15.47 194 VAL A C 1
ATOM 1338 O O . VAL A 1 195 ? 65.374 34.940 78.111 1.00 16.07 194 VAL A O 1
ATOM 1342 N N . TYR A 1 196 ? 64.849 34.905 75.923 1.00 15.34 195 TYR A N 1
ATOM 1343 C CA . TYR A 1 196 ? 63.955 33.743 76.036 1.00 15.67 195 TYR A CA 1
ATOM 1344 C C . TYR A 1 196 ? 64.774 32.481 76.261 1.00 15.62 195 TYR A C 1
ATOM 1345 O O . TYR A 1 196 ? 65.812 32.294 75.637 1.00 15.30 195 TYR A O 1
ATOM 1354 N N . SER A 1 197 ? 64.349 31.664 77.228 1.00 15.60 196 SER A N 1
ATOM 1355 C CA . SER A 1 197 ? 65.090 30.453 77.595 1.00 16.91 196 SER A CA 1
ATOM 1356 C C . SER A 1 197 ? 64.982 29.413 76.484 1.00 17.11 196 SER A C 1
ATOM 1357 O O . SER A 1 197 ? 64.124 29.530 75.583 1.00 17.18 196 SER A O 1
ATOM 1360 N N . ALA A 1 198 ? 65.858 28.423 76.534 1.00 17.86 197 ALA A N 1
ATOM 1361 C CA . ALA A 1 198 ? 65.838 27.299 75.580 1.00 19.66 197 ALA A CA 1
ATOM 1362 C C . ALA A 1 198 ? 64.478 26.606 75.573 1.00 21.13 197 ALA A C 1
ATOM 1363 O O . ALA A 1 198 ? 63.955 26.251 74.524 1.00 21.73 197 ALA A O 1
ATOM 1365 N N . GLU A 1 199 ? 63.921 26.417 76.762 1.00 22.68 198 GLU A N 1
ATOM 1366 C CA . GLU A 1 199 ? 62.591 25.844 76.922 1.00 24.88 198 GLU A CA 1
ATOM 1367 C C . GLU A 1 199 ? 61.514 26.751 76.291 1.00 23.16 198 GLU A C 1
ATOM 1368 O O . GLU A 1 199 ? 60.614 26.251 75.579 1.00 22.76 198 GLU A O 1
ATOM 1374 N N . GLU A 1 200 ? 61.601 28.066 76.547 1.00 21.26 199 GLU A N 1
ATOM 1375 C CA . GLU A 1 200 ? 60.614 29.010 75.989 1.00 20.35 199 GLU A CA 1
ATOM 1376 C C . GLU A 1 200 ? 60.669 29.019 74.455 1.00 19.63 199 GLU A C 1
ATOM 1377 O O . GLU A 1 200 ? 59.645 28.981 73.809 1.00 18.99 199 GLU A O 1
ATOM 1383 N N . ILE A 1 201 ? 61.878 29.002 73.891 1.00 19.02 200 ILE A N 1
ATOM 1384 C CA . ILE A 1 201 ? 62.043 29.001 72.436 1.00 18.04 200 ILE A CA 1
ATOM 1385 C C . ILE A 1 201 ? 61.631 27.633 71.817 1.00 18.98 200 ILE A C 1
ATOM 1386 O O . ILE A 1 201 ? 60.969 27.584 70.757 1.00 17.86 200 ILE A O 1
ATOM 1391 N N . GLY A 1 202 ? 61.981 26.547 72.492 1.00 18.66 201 GLY A N 1
ATOM 1392 C CA . GLY A 1 202 ? 61.537 25.211 72.064 1.00 19.74 201 GLY A CA 1
ATOM 1393 C C . GLY A 1 202 ? 60.028 25.102 72.008 1.00 19.67 201 GLY A C 1
ATOM 1394 O O . GLY A 1 202 ? 59.470 24.533 71.078 1.00 19.15 201 GLY A O 1
ATOM 1395 N N . GLN A 1 203 ? 59.366 25.713 72.981 1.00 20.06 202 GLN A N 1
ATOM 1396 C CA . GLN A 1 203 ? 57.924 25.669 73.058 1.00 20.88 202 GLN A CA 1
ATOM 1397 C C . GLN A 1 203 ? 57.245 26.618 72.030 1.00 19.84 202 GLN A C 1
ATOM 1398 O O . GLN A 1 203 ? 56.195 26.281 71.482 1.00 19.72 202 GLN A O 1
ATOM 1404 N N . ILE A 1 204 ? 57.854 27.789 71.751 1.00 18.79 203 ILE A N 1
ATOM 1405 C CA . ILE A 1 204 ? 57.363 28.644 70.647 1.00 18.14 203 ILE A CA 1
ATOM 1406 C C . ILE A 1 204 ? 57.475 27.908 69.277 1.00 18.42 203 ILE A C 1
ATOM 1407 O O . ILE A 1 204 ? 56.576 28.004 68.437 1.00 18.73 203 ILE A O 1
ATOM 1412 N N . ALA A 1 205 ? 58.544 27.142 69.095 1.00 17.83 204 ALA A N 1
ATOM 1413 C CA . ALA A 1 205 ? 58.738 26.368 67.867 1.00 18.20 204 ALA A CA 1
ATOM 1414 C C . ALA A 1 205 ? 57.680 25.238 67.749 1.00 19.26 204 ALA A C 1
ATOM 1415 O O . ALA A 1 205 ? 56.983 25.123 66.720 1.00 21.50 204 ALA A O 1
ATOM 1417 N N . ALA A 1 206 ? 57.518 24.461 68.820 1.00 19.00 205 ALA A N 1
ATOM 1418 C CA . ALA A 1 206 ? 56.549 23.385 68.839 1.00 19.75 205 ALA A CA 1
ATOM 1419 C C . ALA A 1 206 ? 55.118 23.913 68.592 1.00 19.65 205 ALA A C 1
ATOM 1420 O O . ALA A 1 206 ? 54.376 23.351 67.758 1.00 19.19 205 ALA A O 1
ATOM 1422 N N . LEU A 1 207 ? 54.764 25.028 69.253 1.00 18.83 206 LEU A N 1
ATOM 1423 C CA . LEU A 1 207 ? 53.427 25.635 69.070 1.00 19.15 206 LEU A CA 1
ATOM 1424 C C . LEU A 1 207 ? 53.241 26.162 67.660 1.00 19.81 206 LEU A C 1
ATOM 1425 O O . LEU A 1 207 ? 52.206 25.942 67.057 1.00 19.56 206 LEU A O 1
ATOM 1430 N N . ALA A 1 208 ? 54.248 26.854 67.122 1.00 20.59 207 ALA A N 1
ATOM 1431 C CA . ALA A 1 208 ? 54.149 27.360 65.745 1.00 21.46 207 ALA A CA 1
ATOM 1432 C C . ALA A 1 208 ? 53.961 26.202 64.749 1.00 22.72 207 ALA A C 1
ATOM 1433 O O . ALA A 1 208 ? 53.104 26.268 63.871 1.00 23.26 207 ALA A O 1
ATOM 1435 N N . ALA A 1 209 ? 54.728 25.127 64.935 1.00 24.59 208 ALA A N 1
ATOM 1436 C CA . ALA A 1 209 ? 54.645 23.950 64.044 1.00 25.86 208 ALA A CA 1
ATOM 1437 C C . ALA A 1 209 ? 53.256 23.280 64.138 1.00 27.35 208 ALA A C 1
ATOM 1438 O O . ALA A 1 209 ? 52.618 22.992 63.120 1.00 28.13 208 ALA A O 1
ATOM 1440 N N . ARG A 1 210 ? 52.797 23.097 65.372 1.00 27.56 209 ARG A N 1
ATOM 1441 C CA A ARG A 1 210 ? 51.479 22.502 65.643 0.40 28.31 209 ARG A CA 1
ATOM 1442 C CA B ARG A 1 210 ? 51.498 22.500 65.654 0.60 28.33 209 ARG A CA 1
ATOM 1443 C C . ARG A 1 210 ? 50.351 23.306 64.980 1.00 27.78 209 ARG A C 1
ATOM 1444 O O . ARG A 1 210 ? 49.441 22.736 64.417 1.00 27.57 209 ARG A O 1
ATOM 1459 N N . TYR A 1 211 ? 50.433 24.637 65.016 1.00 26.70 210 TYR A N 1
ATOM 1460 C CA . TYR A 1 211 ? 49.342 25.477 64.417 1.00 26.02 210 TYR A CA 1
ATOM 1461 C C . TYR A 1 211 ? 49.628 26.017 62.998 1.00 25.62 210 TYR A C 1
ATOM 1462 O O . TYR A 1 211 ? 48.795 26.712 62.418 1.00 25.13 210 TYR A O 1
ATOM 1471 N N . GLY A 1 212 ? 50.778 25.652 62.427 1.00 25.41 211 GLY A N 1
ATOM 1472 C CA . GLY A 1 212 ? 51.199 26.207 61.135 1.00 25.38 211 GLY A CA 1
ATOM 1473 C C . GLY A 1 212 ? 51.306 27.727 61.119 1.00 23.94 211 GLY A C 1
ATOM 1474 O O . GLY A 1 212 ? 50.943 28.357 60.145 1.00 24.00 211 GLY A O 1
ATOM 1475 N N . ALA A 1 213 ? 51.826 28.300 62.201 1.00 22.59 212 ALA A N 1
ATOM 1476 C CA . ALA A 1 213 ? 51.969 29.753 62.323 1.00 21.97 212 ALA A CA 1
ATOM 1477 C C . ALA A 1 213 ? 53.346 30.152 61.854 1.00 21.43 212 ALA A C 1
ATOM 1478 O O . ALA A 1 213 ? 54.298 29.367 61.953 1.00 22.05 212 ALA A O 1
ATOM 1480 N N . THR A 1 214 ? 53.435 31.358 61.307 1.00 20.54 213 THR A N 1
ATOM 1481 C CA . THR A 1 214 ? 54.683 31.946 60.914 1.00 20.37 213 THR A CA 1
ATOM 1482 C C . THR A 1 214 ? 55.183 32.748 62.094 1.00 19.74 213 THR A C 1
ATOM 1483 O O . THR A 1 214 ? 54.396 33.412 62.776 1.00 19.25 213 THR A O 1
ATOM 1487 N N . VAL A 1 215 ? 56.481 32.655 62.373 1.00 18.93 214 VAL A N 1
ATOM 1488 C CA . VAL A 1 215 ? 57.088 33.435 63.452 1.00 17.57 214 VAL A CA 1
ATOM 1489 C C . VAL A 1 215 ? 58.110 34.401 62.892 1.00 16.49 214 VAL A C 1
ATOM 1490 O O . VAL A 1 215 ? 58.940 34.007 62.106 1.00 17.21 214 VAL A O 1
ATOM 1494 N N . ILE A 1 216 ? 58.029 35.668 63.297 1.00 16.12 215 ILE A N 1
ATOM 1495 C CA . ILE A 1 216 ? 59.073 36.684 63.004 1.00 14.54 215 ILE A CA 1
ATOM 1496 C C . ILE A 1 216 ? 59.915 36.922 64.270 1.00 14.19 215 ILE A C 1
ATOM 1497 O O . ILE A 1 216 ? 59.423 37.441 65.259 1.00 14.13 215 ILE A O 1
ATOM 1502 N N . ALA A 1 217 ? 61.152 36.468 64.244 1.00 14.22 216 ALA A N 1
ATOM 1503 C CA . ALA A 1 217 ? 62.052 36.560 65.385 1.00 14.62 216 ALA A CA 1
ATOM 1504 C C . ALA A 1 217 ? 62.908 37.790 65.205 1.00 14.18 216 ALA A C 1
ATOM 1505 O O . ALA A 1 217 ? 63.743 37.822 64.327 1.00 14.07 216 ALA A O 1
ATOM 1507 N N . ASP A 1 218 ? 62.679 38.817 66.027 1.00 14.61 217 ASP A N 1
ATOM 1508 C CA . ASP A 1 218 ? 63.467 40.080 65.946 1.00 14.28 217 ASP A CA 1
ATOM 1509 C C . ASP A 1 218 ? 64.630 40.017 66.918 1.00 13.95 217 ASP A C 1
ATOM 1510 O O . ASP A 1 218 ? 64.507 40.398 68.084 1.00 13.37 217 ASP A O 1
ATOM 1515 N N . GLN A 1 219 ? 65.786 39.608 66.389 1.00 14.43 218 GLN A N 1
ATOM 1516 C CA . GLN A 1 219 ? 66.990 39.335 67.179 1.00 14.39 218 GLN A CA 1
ATOM 1517 C C . GLN A 1 219 ? 68.035 40.441 67.045 1.00 13.95 218 GLN A C 1
ATOM 1518 O O . GLN A 1 219 ? 69.228 40.185 67.193 1.00 12.32 218 GLN A O 1
ATOM 1524 N N . LEU A 1 220 ? 67.552 41.681 66.872 1.00 14.22 219 LEU A N 1
ATOM 1525 C CA . LEU A 1 220 ? 68.401 42.888 66.653 1.00 14.65 219 LEU A CA 1
ATOM 1526 C C . LEU A 1 220 ? 69.581 42.999 67.598 1.00 14.99 219 LEU A C 1
ATOM 1527 O O . LEU A 1 220 ? 70.688 43.378 67.178 1.00 17.38 219 LEU A O 1
ATOM 1532 N N . TYR A 1 221 ? 69.350 42.712 68.880 1.00 15.51 220 TYR A N 1
ATOM 1533 C CA . TYR A 1 221 ? 70.370 42.968 69.906 1.00 15.06 220 TYR A CA 1
ATOM 1534 C C . TYR A 1 221 ? 70.969 41.655 70.449 1.00 14.83 220 TYR A C 1
ATOM 1535 O O . TYR A 1 221 ? 71.643 41.648 71.480 1.00 14.95 220 TYR A O 1
ATOM 1544 N N . SER A 1 222 ? 70.825 40.583 69.691 1.00 14.89 221 SER A N 1
ATOM 1545 C CA . SER A 1 222 ? 71.180 39.251 70.169 1.00 15.65 221 SER A CA 1
ATOM 1546 C C . SER A 1 222 ? 72.677 39.020 70.230 1.00 16.33 221 SER A C 1
ATOM 1547 O O . SER A 1 222 ? 73.125 38.117 70.905 1.00 17.07 221 SER A O 1
ATOM 1550 N N . ARG A 1 223 ? 73.451 39.844 69.539 1.00 17.59 222 ARG A N 1
ATOM 1551 C CA . ARG A 1 223 ? 74.903 39.666 69.517 1.00 18.84 222 ARG A CA 1
ATOM 1552 C C . ARG A 1 223 ? 75.573 40.170 70.775 1.00 18.96 222 ARG A C 1
ATOM 1553 O O . ARG A 1 223 ? 76.634 39.644 71.176 1.00 19.71 222 ARG A O 1
ATOM 1561 N N . LEU A 1 224 ? 74.978 41.175 71.412 1.00 18.83 223 LEU A N 1
ATOM 1562 C CA . LEU A 1 224 ? 75.559 41.761 72.641 1.00 18.88 223 LEU A CA 1
ATOM 1563 C C . LEU A 1 224 ? 75.110 40.922 73.828 1.00 19.11 223 LEU A C 1
ATOM 1564 O O . LEU A 1 224 ? 74.265 41.343 74.627 1.00 19.28 223 LEU A O 1
ATOM 1569 N N . ARG A 1 225 ? 75.674 39.723 73.933 1.00 19.96 224 ARG A N 1
ATOM 1570 C CA . ARG A 1 225 ? 75.200 38.694 74.903 1.00 19.92 224 ARG A CA 1
ATOM 1571 C C . ARG A 1 225 ? 76.130 38.683 76.066 1.00 19.90 224 ARG A C 1
ATOM 1572 O O . ARG A 1 225 ? 77.322 38.451 75.899 1.00 20.47 224 ARG A O 1
ATOM 1580 N N . TYR A 1 226 ? 75.609 38.901 77.258 1.00 20.41 225 TYR A N 1
ATOM 1581 C CA . TYR A 1 226 ? 76.476 39.019 78.437 1.00 21.24 225 TYR A CA 1
ATOM 1582 C C . TYR A 1 226 ? 77.017 37.660 78.851 1.00 23.31 225 TYR A C 1
ATOM 1583 O O . TYR A 1 226 ? 76.438 36.628 78.507 1.00 23.32 225 TYR A O 1
ATOM 1592 N N . ALA A 1 227 ? 78.222 37.659 79.430 1.00 25.82 226 ALA A N 1
ATOM 1593 C CA . ALA A 1 227 ? 78.881 36.431 79.843 1.00 27.48 226 ALA A CA 1
ATOM 1594 C C . ALA A 1 227 ? 78.024 35.760 80.879 1.00 28.55 226 ALA A C 1
ATOM 1595 O O . ALA A 1 227 ? 77.468 36.425 81.745 1.00 28.51 226 ALA A O 1
ATOM 1597 N N . GLY A 1 228 ? 77.852 34.447 80.740 1.00 29.78 227 GLY A N 1
ATOM 1598 C CA . GLY A 1 228 ? 76.987 33.676 81.641 1.00 30.14 227 GLY A CA 1
ATOM 1599 C C . GLY A 1 228 ? 75.508 33.642 81.221 1.00 29.75 227 GLY A C 1
ATOM 1600 O O . GLY A 1 228 ? 74.691 32.998 81.902 1.00 29.49 227 GLY A O 1
ATOM 1601 N N . ALA A 1 229 ? 75.156 34.346 80.121 1.00 27.88 228 ALA A N 1
ATOM 1602 C CA . ALA A 1 229 ? 73.792 34.309 79.577 1.00 26.43 228 ALA A CA 1
ATOM 1603 C C . ALA A 1 229 ? 73.751 33.352 78.386 1.00 25.97 228 ALA A C 1
ATOM 1604 O O . ALA A 1 229 ? 74.670 33.329 77.556 1.00 26.50 228 ALA A O 1
ATOM 1606 N N . SER A 1 230 ? 72.714 32.534 78.343 1.00 25.38 229 SER A N 1
ATOM 1607 C CA A SER A 1 230 ? 72.435 31.664 77.223 0.70 25.46 229 SER A CA 1
ATOM 1608 C CA B SER A 1 230 ? 72.475 31.692 77.188 0.30 25.07 229 SER A CA 1
ATOM 1609 C C . SER A 1 230 ? 71.565 32.430 76.226 1.00 23.94 229 SER A C 1
ATOM 1610 O O . SER A 1 230 ? 70.813 33.317 76.624 1.00 24.57 229 SER A O 1
ATOM 1615 N N . TYR A 1 231 ? 71.687 32.104 74.941 1.00 22.47 230 TYR A N 1
ATOM 1616 C CA . TYR A 1 231 ? 70.767 32.603 73.911 1.00 20.73 230 TYR A CA 1
ATOM 1617 C C . TYR A 1 231 ? 70.404 31.443 73.022 1.00 20.62 230 TYR A C 1
ATOM 1618 O O . TYR A 1 231 ? 71.279 30.677 72.616 1.00 20.22 230 TYR A O 1
ATOM 1627 N N . THR A 1 232 ? 69.108 31.306 72.728 1.00 19.77 231 THR A N 1
ATOM 1628 C CA . THR A 1 232 ? 68.605 30.233 71.878 1.00 19.18 231 THR A CA 1
ATOM 1629 C C . THR A 1 232 ? 67.912 30.817 70.641 1.00 18.60 231 THR A C 1
ATOM 1630 O O . THR A 1 232 ? 66.981 31.614 70.768 1.00 17.69 231 THR A O 1
ATOM 1634 N N . HIS A 1 233 ? 68.367 30.398 69.456 1.00 18.11 232 HIS A N 1
ATOM 1635 C CA . HIS A 1 233 ? 67.824 30.884 68.178 1.00 18.25 232 HIS A CA 1
ATOM 1636 C C . HIS A 1 233 ? 66.590 30.046 67.723 1.00 18.61 232 HIS A C 1
ATOM 1637 O O . HIS A 1 233 ? 66.692 28.838 67.496 1.00 20.26 232 HIS A O 1
ATOM 1644 N N . LEU A 1 234 ? 65.436 30.687 67.622 1.00 18.51 233 LEU A N 1
ATOM 1645 C CA . LEU A 1 234 ? 64.211 29.997 67.180 1.00 18.93 233 LEU A CA 1
ATOM 1646 C C . LEU A 1 234 ? 64.414 29.216 65.859 1.00 18.72 233 LEU A C 1
ATOM 1647 O O . LEU A 1 234 ? 63.981 28.054 65.733 1.00 20.79 233 LEU A O 1
ATOM 1652 N N . ARG A 1 235 ? 65.117 29.831 64.918 1.00 17.99 234 ARG A N 1
ATOM 1653 C CA . ARG A 1 235 ? 65.282 29.276 63.586 1.00 18.20 234 ARG A CA 1
ATOM 1654 C C . ARG A 1 235 ? 66.131 27.992 63.555 1.00 18.84 234 ARG A C 1
ATOM 1655 O O . ARG A 1 235 ? 66.095 27.282 62.582 1.00 20.41 234 ARG A O 1
ATOM 1663 N N . ALA A 1 236 ? 66.902 27.725 64.607 1.00 19.30 235 ALA A N 1
ATOM 1664 C CA . ALA A 1 236 ? 67.646 26.454 64.721 1.00 21.41 235 ALA A CA 1
ATOM 1665 C C . ALA A 1 236 ? 66.858 25.324 65.431 1.00 22.28 235 ALA A C 1
ATOM 1666 O O . ALA A 1 236 ? 67.346 24.230 65.529 1.00 24.75 235 ALA A O 1
ATOM 1668 N N . GLU A 1 237 ? 65.642 25.586 65.904 1.00 22.43 236 GLU A N 1
ATOM 1669 C CA . GLU A 1 237 ? 64.859 24.535 66.597 1.00 23.16 236 GLU A CA 1
ATOM 1670 C C . GLU A 1 237 ? 64.428 23.431 65.613 1.00 24.66 236 GLU A C 1
ATOM 1671 O O . GLU A 1 237 ? 63.898 23.722 64.531 1.00 24.34 236 GLU A O 1
ATOM 1677 N N . ALA A 1 238 ? 64.668 22.177 66.007 1.00 26.11 237 ALA A N 1
ATOM 1678 C CA . ALA A 1 238 ? 64.269 21.012 65.241 1.00 27.66 237 ALA A CA 1
ATOM 1679 C C . ALA A 1 238 ? 62.754 20.959 64.980 1.00 27.96 237 ALA A C 1
ATOM 1680 O O . ALA A 1 238 ? 62.325 20.570 63.896 1.00 28.44 237 ALA A O 1
ATOM 1682 N N . ALA A 1 239 ? 61.953 21.341 65.975 1.00 28.67 238 ALA A N 1
ATOM 1683 C CA . ALA A 1 239 ? 60.472 21.272 65.859 1.00 29.64 238 ALA A CA 1
ATOM 1684 C C . ALA A 1 239 ? 59.891 22.262 64.830 1.00 29.69 238 ALA A C 1
ATOM 1685 O O . ALA A 1 239 ? 58.809 22.026 64.283 1.00 30.10 238 ALA A O 1
ATOM 1687 N N . VAL A 1 240 ? 60.614 23.347 64.561 1.00 29.89 239 VAL A N 1
ATOM 1688 C CA . VAL A 1 240 ? 60.094 24.434 63.714 1.00 30.74 239 VAL A CA 1
ATOM 1689 C C . VAL A 1 240 ? 60.424 24.211 62.238 1.00 31.46 239 VAL A C 1
ATOM 1690 O O . VAL A 1 240 ? 61.468 23.676 61.901 1.00 32.24 239 VAL A O 1
ATOM 1694 N N . ASP A 1 241 ? 59.514 24.630 61.373 1.00 32.73 240 ASP A N 1
ATOM 1695 C CA . ASP A 1 241 ? 59.754 24.659 59.939 1.00 33.87 240 ASP A CA 1
ATOM 1696 C C . ASP A 1 241 ? 60.574 25.917 59.612 1.00 32.01 240 ASP A C 1
ATOM 1697 O O . ASP A 1 241 ? 60.106 27.025 59.819 1.00 31.76 240 ASP A O 1
ATOM 1702 N N . ALA A 1 242 ? 61.769 25.726 59.057 1.00 31.09 241 ALA A N 1
ATOM 1703 C CA . ALA A 1 242 ? 62.631 26.833 58.661 1.00 30.26 241 ALA A CA 1
ATOM 1704 C C . ALA A 1 242 ? 61.942 27.781 57.678 1.00 29.44 241 ALA A C 1
ATOM 1705 O O . ALA A 1 242 ? 62.207 28.990 57.691 1.00 27.81 241 ALA A O 1
ATOM 1707 N N . GLU A 1 243 ? 61.037 27.235 56.858 1.00 29.74 242 GLU A N 1
ATOM 1708 C CA . GLU A 1 243 ? 60.318 28.017 55.848 1.00 29.64 242 GLU A CA 1
ATOM 1709 C C . GLU A 1 243 ? 59.108 28.804 56.376 1.00 28.49 242 GLU A C 1
ATOM 1710 O O . GLU A 1 243 ? 58.483 29.522 55.612 1.00 27.85 242 GLU A O 1
ATOM 1716 N N . ASN A 1 244 ? 58.761 28.630 57.659 1.00 27.61 243 ASN A N 1
ATOM 1717 C CA . ASN A 1 244 ? 57.780 29.504 58.342 1.00 27.08 243 ASN A CA 1
ATOM 1718 C C . ASN A 1 244 ? 58.413 30.369 59.434 1.00 23.99 243 ASN A C 1
ATOM 1719 O O . ASN A 1 244 ? 57.729 30.782 60.346 1.00 22.73 243 ASN A O 1
ATOM 1724 N N . VAL A 1 245 ? 59.731 30.579 59.370 1.00 21.78 244 VAL A N 1
ATOM 1725 C CA . VAL A 1 245 ? 60.407 31.525 60.262 1.00 19.40 244 VAL A CA 1
ATOM 1726 C C . VAL A 1 245 ? 61.102 32.587 59.438 1.00 18.38 244 VAL A C 1
ATOM 1727 O O . VAL A 1 245 ? 61.716 32.277 58.442 1.00 17.90 244 VAL A O 1
ATOM 1731 N N . VAL A 1 246 ? 60.975 33.841 59.855 1.00 16.64 245 VAL A N 1
ATOM 1732 C CA . VAL A 1 246 ? 61.836 34.903 59.379 1.00 16.60 245 VAL A CA 1
ATOM 1733 C C . VAL A 1 246 ? 62.564 35.492 60.581 1.00 15.89 245 VAL A C 1
ATOM 1734 O O . VAL A 1 246 ? 61.950 35.827 61.563 1.00 16.96 245 VAL A O 1
ATOM 1738 N N . THR A 1 247 ? 63.877 35.569 60.509 1.00 15.73 246 THR A N 1
ATOM 1739 C CA . THR A 1 247 ? 64.676 36.202 61.553 1.00 15.49 246 THR A CA 1
ATOM 1740 C C . THR A 1 247 ? 65.215 37.522 61.045 1.00 15.21 246 THR A C 1
ATOM 1741 O O . THR A 1 247 ? 65.712 37.592 59.915 1.00 15.89 246 THR A O 1
ATOM 1745 N N . ILE A 1 248 ? 65.061 38.586 61.842 1.00 14.69 247 ILE A N 1
ATOM 1746 C CA . ILE A 1 248 ? 65.591 39.900 61.480 1.00 14.08 247 ILE A CA 1
ATOM 1747 C C . ILE A 1 248 ? 66.625 40.414 62.493 1.00 14.58 247 ILE A C 1
ATOM 1748 O O . ILE A 1 248 ? 66.466 40.248 63.715 1.00 15.77 247 ILE A O 1
ATOM 1761 N N . GLY A 1 250 ? 70.508 43.216 62.621 1.00 14.62 249 GLY A N 1
ATOM 1762 C CA . GLY A 1 250 ? 71.425 44.053 61.890 1.00 15.02 249 GLY A CA 1
ATOM 1763 C C . GLY A 1 250 ? 72.431 44.715 62.799 1.00 15.59 249 GLY A C 1
ATOM 1764 O O . GLY A 1 250 ? 72.461 44.413 64.050 1.00 16.08 249 GLY A O 1
ATOM 1765 N N . PRO A 1 251 ? 73.286 45.596 62.215 1.00 14.73 250 PRO A N 1
ATOM 1766 C CA . PRO A 1 251 ? 74.410 46.167 62.957 1.00 15.41 250 PRO A CA 1
ATOM 1767 C C . PRO A 1 251 ? 74.153 47.552 63.600 1.00 14.83 250 PRO A C 1
ATOM 1768 O O . PRO A 1 251 ? 75.117 48.192 64.107 1.00 15.78 250 PRO A O 1
ATOM 1772 N N . SER A 1 252 ? 72.893 47.989 63.635 1.00 13.36 251 SER A N 1
ATOM 1773 C CA . SER A 1 252 ? 72.562 49.318 64.079 1.00 13.06 251 SER A CA 1
ATOM 1774 C C . SER A 1 252 ? 72.973 49.588 65.537 1.00 13.88 251 SER A C 1
ATOM 1775 O O . SER A 1 252 ? 73.608 50.618 65.818 1.00 13.10 251 SER A O 1
ATOM 1802 N N . THR A 1 254 ? 74.351 47.043 68.403 1.00 14.72 253 THR A N 1
ATOM 1803 C CA . THR A 1 254 ? 75.537 46.356 68.956 1.00 15.53 253 THR A CA 1
ATOM 1804 C C . THR A 1 254 ? 76.822 46.883 68.337 1.00 15.70 253 THR A C 1
ATOM 1805 O O . THR A 1 254 ? 77.777 47.143 69.038 1.00 17.48 253 THR A O 1
ATOM 1809 N N . GLU A 1 255 ? 76.797 47.115 67.032 1.00 15.04 254 GLU A N 1
ATOM 1810 C CA . GLU A 1 255 ? 77.975 47.574 66.276 1.00 16.00 254 GLU A CA 1
ATOM 1811 C C . GLU A 1 255 ? 78.001 49.096 66.039 1.00 15.97 254 GLU A C 1
ATOM 1812 O O . GLU A 1 255 ? 78.959 49.630 65.463 1.00 16.35 254 GLU A O 1
ATOM 1818 N N . SER A 1 256 ? 76.958 49.782 66.501 1.00 15.33 255 SER A N 1
ATOM 1819 C CA . SER A 1 256 ? 76.857 51.233 66.441 1.00 15.57 255 SER A CA 1
ATOM 1820 C C . SER A 1 256 ? 76.874 51.770 65.008 1.00 14.93 255 SER A C 1
ATOM 1821 O O . SER A 1 256 ? 77.404 52.879 64.739 1.00 15.10 255 SER A O 1
ATOM 1824 N N . LEU A 1 257 ? 76.220 51.035 64.101 1.00 14.20 256 LEU A N 1
ATOM 1825 C CA . LEU A 1 257 ? 76.182 51.415 62.665 1.00 13.67 256 LEU A CA 1
ATOM 1826 C C . LEU A 1 257 ? 74.861 51.977 62.238 1.00 13.58 256 LEU A C 1
ATOM 1827 O O . LEU A 1 257 ? 74.614 52.086 61.040 1.00 13.18 256 LEU A O 1
ATOM 1832 N N . SER A 1 258 ? 74.027 52.390 63.218 1.00 14.06 257 SER A N 1
ATOM 1833 C CA . SER A 1 258 ? 72.669 52.895 62.951 1.00 14.25 257 SER A CA 1
ATOM 1834 C C . SER A 1 258 ? 72.626 53.968 61.867 1.00 13.83 257 SER A C 1
ATOM 1835 O O . SER A 1 258 ? 71.719 53.991 61.062 1.00 13.97 257 SER A O 1
ATOM 1838 N N . GLY A 1 259 ? 73.622 54.839 61.842 1.00 13.53 258 GLY A N 1
ATOM 1839 C CA . GLY A 1 259 ? 73.654 55.924 60.854 1.00 14.07 258 GLY A CA 1
ATOM 1840 C C . GLY A 1 259 ? 73.769 55.489 59.397 1.00 13.92 258 GLY A C 1
ATOM 1841 O O . GLY A 1 259 ? 73.405 56.251 58.502 1.00 13.19 258 GLY A O 1
ATOM 1842 N N . TYR A 1 260 ? 74.296 54.280 59.148 1.00 13.53 259 TYR A N 1
ATOM 1843 C CA . TYR A 1 260 ? 74.311 53.728 57.787 1.00 13.09 259 TYR A CA 1
ATOM 1844 C C . TYR A 1 260 ? 72.931 53.125 57.351 1.00 13.57 259 TYR A C 1
ATOM 1845 O O . TYR A 1 260 ? 72.691 52.946 56.155 1.00 13.78 259 TYR A O 1
ATOM 1854 N N . ARG A 1 261 ? 72.066 52.800 58.333 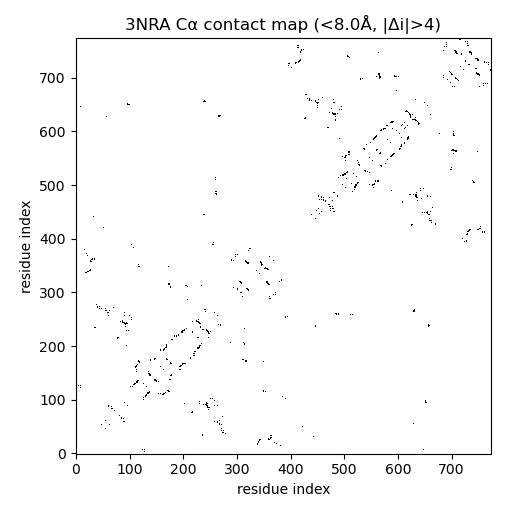1.00 13.56 260 ARG A N 1
ATOM 1855 C CA . ARG A 1 261 ? 70.703 52.290 58.104 1.00 13.83 260 ARG A CA 1
ATOM 1856 C C . ARG A 1 261 ? 70.666 50.938 57.376 1.00 14.53 260 ARG A C 1
ATOM 1857 O O . ARG A 1 261 ? 70.202 50.833 56.226 1.00 15.14 260 ARG A O 1
ATOM 1865 N N . LEU A 1 262 ? 71.097 49.898 58.093 1.00 14.67 261 LEU A N 1
ATOM 1866 C CA . LEU A 1 262 ? 71.268 48.561 57.544 1.00 14.74 261 LEU A CA 1
ATOM 1867 C C . LEU A 1 262 ? 70.642 47.516 58.447 1.00 14.03 261 LEU A C 1
ATOM 1868 O O . LEU A 1 262 ? 70.798 47.580 59.662 1.00 15.11 261 LEU A O 1
ATOM 1873 N N . GLY A 1 263 ? 69.838 46.631 57.851 1.00 14.09 262 GLY A N 1
ATOM 1874 C CA . GLY A 1 263 ? 69.371 45.405 58.510 1.00 13.80 262 GLY A CA 1
ATOM 1875 C C . GLY A 1 263 ? 69.331 44.250 57.531 1.00 13.87 262 GLY A C 1
ATOM 1876 O O . GLY A 1 263 ? 69.547 44.440 56.339 1.00 12.73 262 GLY A O 1
ATOM 1877 N N . VAL A 1 264 ? 69.072 43.041 58.053 1.00 13.88 263 VAL A N 1
ATOM 1878 C CA . VAL A 1 264 ? 68.825 41.862 57.210 1.00 13.44 263 VAL A CA 1
ATOM 1879 C C . VAL A 1 264 ? 67.629 41.073 57.706 1.00 14.24 263 VAL A C 1
ATOM 1880 O O . VAL A 1 264 ? 67.304 41.108 58.894 1.00 15.32 263 VAL A O 1
ATOM 1884 N N . ALA A 1 265 ? 66.924 40.427 56.776 1.00 14.64 264 ALA A N 1
ATOM 1885 C CA . ALA A 1 265 ? 65.942 39.392 57.091 1.00 15.10 264 ALA A CA 1
ATOM 1886 C C . ALA A 1 265 ? 66.359 38.116 56.414 1.00 16.20 264 ALA A C 1
ATOM 1887 O O . ALA A 1 265 ? 66.762 38.137 55.246 1.00 17.96 264 ALA A O 1
ATOM 1889 N N . PHE A 1 266 ? 66.252 36.996 57.120 1.00 16.34 265 PHE A N 1
ATOM 1890 C CA . PHE A 1 266 ? 66.514 35.722 56.503 1.00 16.86 265 PHE A CA 1
ATOM 1891 C C . PHE A 1 266 ? 65.621 34.618 57.012 1.00 17.17 265 PHE A C 1
ATOM 1892 O O . PHE A 1 266 ? 65.239 34.592 58.197 1.00 16.13 265 PHE A O 1
ATOM 1900 N N . GLY A 1 267 ? 65.298 33.700 56.102 1.00 17.55 266 GLY A N 1
ATOM 1901 C CA . GLY A 1 267 ? 64.526 32.525 56.418 1.00 18.75 266 GLY A CA 1
ATOM 1902 C C . GLY A 1 267 ? 63.664 32.148 55.249 1.00 19.15 266 GLY A C 1
ATOM 1903 O O . GLY A 1 267 ? 64.145 32.088 54.138 1.00 18.49 266 GLY A O 1
ATOM 1904 N N . SER A 1 268 ? 62.373 31.941 55.522 1.00 19.49 267 SER A N 1
ATOM 1905 C CA . SER A 1 268 ? 61.360 31.582 54.521 1.00 19.97 267 SER A CA 1
ATOM 1906 C C . SER A 1 268 ? 61.563 32.186 53.147 1.00 20.77 267 SER A C 1
ATOM 1907 O O . SER A 1 268 ? 61.521 33.413 52.989 1.00 20.37 267 SER A O 1
ATOM 1910 N N . ARG A 1 269 ? 61.721 31.335 52.151 1.00 22.05 268 ARG A N 1
ATOM 1911 C CA A ARG A 1 269 ? 61.914 31.820 50.802 0.50 22.96 268 ARG A CA 1
ATOM 1912 C CA B ARG A 1 269 ? 61.857 31.762 50.731 0.50 22.95 268 ARG A CA 1
ATOM 1913 C C . ARG A 1 269 ? 60.627 32.510 50.250 1.00 22.94 268 ARG A C 1
ATOM 1914 O O . ARG A 1 269 ? 60.728 33.518 49.550 1.00 22.24 268 ARG A O 1
ATOM 1929 N N . ALA A 1 270 ? 59.443 31.979 50.614 1.00 23.34 269 ALA A N 1
ATOM 1930 C CA . ALA A 1 270 ? 58.166 32.546 50.197 1.00 23.31 269 ALA A CA 1
ATOM 1931 C C . ALA A 1 270 ? 57.987 33.938 50.760 1.00 22.18 269 ALA A C 1
ATOM 1932 O O . ALA A 1 270 ? 57.665 34.863 50.028 1.00 22.86 269 ALA A O 1
ATOM 1934 N N . ILE A 1 271 ? 58.216 34.094 52.053 1.00 21.19 270 ILE A N 1
ATOM 1935 C CA . ILE A 1 271 ? 58.001 35.375 52.705 1.00 19.72 270 ILE A CA 1
ATOM 1936 C C . ILE A 1 271 ? 59.096 36.405 52.255 1.00 18.63 270 ILE A C 1
ATOM 1937 O O . ILE A 1 271 ? 58.776 37.557 51.963 1.00 16.91 270 ILE A O 1
ATOM 1942 N N . ILE A 1 272 ? 60.340 35.945 52.106 1.00 17.99 271 ILE A N 1
ATOM 1943 C CA . ILE A 1 272 ? 61.455 36.823 51.713 1.00 17.75 271 ILE A CA 1
ATOM 1944 C C . ILE A 1 272 ? 61.268 37.361 50.289 1.00 17.71 271 ILE A C 1
ATOM 1945 O O . ILE A 1 272 ? 61.634 38.504 49.996 1.00 16.94 271 ILE A O 1
ATOM 1950 N N . ALA A 1 273 ? 60.701 36.528 49.417 1.00 18.62 272 ALA A N 1
ATOM 1951 C CA . ALA A 1 273 ? 60.372 36.921 48.051 1.00 19.42 272 ALA A CA 1
ATOM 1952 C C . ALA A 1 273 ? 59.367 38.041 48.027 1.00 19.23 272 ALA A C 1
ATOM 1953 O O . ALA A 1 273 ? 59.496 38.975 47.237 1.00 18.45 272 ALA A O 1
ATOM 1955 N N . ARG A 1 274 ? 58.349 37.932 48.882 1.00 19.39 273 ARG A N 1
ATOM 1956 C CA . ARG A 1 274 ? 57.314 38.978 49.015 1.00 18.30 273 ARG A CA 1
ATOM 1957 C C . ARG A 1 274 ? 57.913 40.257 49.531 1.00 16.95 273 ARG A C 1
ATOM 1958 O O . ARG A 1 274 ? 57.580 41.332 49.052 1.00 16.35 273 ARG A O 1
ATOM 1974 N N . GLU A 1 276 ? 61.089 41.277 49.180 1.00 16.86 275 GLU A N 1
ATOM 1975 C CA A GLU A 1 276 ? 61.900 41.870 48.119 0.50 17.22 275 GLU A CA 1
ATOM 1976 C CA B GLU A 1 276 ? 61.888 41.841 48.067 0.50 17.34 275 GLU A CA 1
ATOM 1977 C C . GLU A 1 276 ? 61.034 42.654 47.112 1.00 17.92 275 GLU A C 1
ATOM 1978 O O . GLU A 1 276 ? 61.444 43.744 46.647 1.00 17.87 275 GLU A O 1
ATOM 1989 N N . LYS A 1 277 ? 59.868 42.105 46.762 1.00 17.50 276 LYS A N 1
ATOM 1990 C CA . LYS A 1 277 ? 58.984 42.745 45.785 1.00 18.16 276 LYS A CA 1
ATOM 1991 C C . LYS A 1 277 ? 58.433 44.029 46.350 1.00 17.21 276 LYS A C 1
ATOM 1992 O O . LYS A 1 277 ? 58.361 45.029 45.647 1.00 17.42 276 LYS A O 1
ATOM 1997 N N . LEU A 1 278 ? 58.039 44.004 47.629 1.00 16.80 277 LEU A N 1
ATOM 1998 C CA . LEU A 1 278 ? 57.545 45.200 48.302 1.00 16.06 277 LEU A CA 1
ATOM 1999 C C . LEU A 1 278 ? 58.645 46.273 48.487 1.00 15.35 277 LEU A C 1
ATOM 2000 O O . LEU A 1 278 ? 58.374 47.464 48.337 1.00 15.08 277 LEU A O 1
ATOM 2005 N N . GLN A 1 279 ? 59.856 45.847 48.841 1.00 14.34 278 GLN A N 1
ATOM 2006 C CA . GLN A 1 279 ? 60.976 46.778 49.032 1.00 14.23 278 GLN A CA 1
ATOM 2007 C C . GLN A 1 279 ? 61.193 47.633 47.793 1.00 14.94 278 GLN A C 1
ATOM 2008 O O . GLN A 1 279 ? 61.538 48.794 47.914 1.00 14.42 278 GLN A O 1
ATOM 2014 N N . ALA A 1 280 ? 60.989 47.047 46.601 1.00 15.10 279 ALA A N 1
ATOM 2015 C CA . ALA A 1 280 ? 61.180 47.772 45.353 1.00 15.76 279 ALA A CA 1
ATOM 2016 C C . ALA A 1 280 ? 60.364 49.072 45.308 1.00 15.74 279 ALA A C 1
ATOM 2017 O O . ALA A 1 280 ? 60.849 50.098 44.782 1.00 16.23 279 ALA A O 1
ATOM 2019 N N . ILE A 1 281 ? 59.141 49.026 45.852 1.00 15.09 280 ILE A N 1
ATOM 2020 C CA . ILE A 1 281 ? 58.258 50.197 45.884 1.00 14.34 280 ILE A CA 1
ATOM 2021 C C . ILE A 1 281 ? 58.240 50.992 47.219 1.00 14.27 280 ILE A C 1
ATOM 2022 O O . ILE A 1 281 ? 57.766 52.125 47.230 1.00 14.91 280 ILE A O 1
ATOM 2027 N N . VAL A 1 282 ? 58.815 50.431 48.308 1.00 13.45 281 VAL A N 1
ATOM 2028 C CA . VAL A 1 282 ? 58.969 51.153 49.573 1.00 12.17 281 VAL A CA 1
ATOM 2029 C C . VAL A 1 282 ? 60.163 52.104 49.533 1.00 12.67 281 VAL A C 1
ATOM 2030 O O . VAL A 1 282 ? 60.073 53.236 49.981 1.00 13.47 281 VAL A O 1
ATOM 2034 N N . SER A 1 283 ? 61.296 51.634 49.038 1.00 13.14 282 SER A N 1
ATOM 2035 C CA . SER A 1 283 ? 62.515 52.466 49.003 1.00 13.74 282 SER A CA 1
ATOM 2036 C C . SER A 1 283 ? 63.569 52.045 47.975 1.00 14.47 282 SER A C 1
ATOM 2037 O O . SER A 1 283 ? 64.689 52.593 48.003 1.00 13.11 282 SER A O 1
ATOM 2040 N N . LEU A 1 284 ? 63.179 51.142 47.029 1.00 14.72 283 LEU A N 1
ATOM 2041 C CA . LEU A 1 284 ? 64.076 50.447 46.065 1.00 14.94 283 LEU A CA 1
ATOM 2042 C C . LEU A 1 284 ? 65.012 49.428 46.723 1.00 15.21 283 LEU A C 1
ATOM 2043 O O . LEU A 1 284 ? 64.919 48.248 46.426 1.00 16.20 283 LEU A O 1
ATOM 2048 N N . ARG A 1 285 ? 65.900 49.894 47.616 1.00 14.46 284 ARG A N 1
ATOM 2049 C CA . ARG A 1 285 ? 66.979 49.073 48.177 1.00 13.81 284 ARG A CA 1
ATOM 2050 C C . ARG A 1 285 ? 67.524 49.738 49.445 1.00 13.33 284 ARG A C 1
ATOM 2051 O O . ARG A 1 285 ? 67.361 50.928 49.623 1.00 14.37 284 ARG A O 1
ATOM 2059 N N . ALA A 1 286 ? 68.212 48.979 50.296 1.00 12.91 285 ALA A N 1
ATOM 2060 C CA . ALA A 1 286 ? 69.113 49.594 51.290 1.00 12.53 285 ALA A CA 1
ATOM 2061 C C . ALA A 1 286 ? 70.128 50.449 50.561 1.00 12.38 285 ALA A C 1
ATOM 2062 O O . ALA A 1 286 ? 70.551 50.111 49.470 1.00 13.59 285 ALA A O 1
ATOM 2064 N N . ALA A 1 287 ? 70.502 51.566 51.147 1.00 13.19 286 ALA A N 1
ATOM 2065 C CA . ALA A 1 287 ? 71.332 52.522 50.450 1.00 12.78 286 ALA A CA 1
ATOM 2066 C C . ALA A 1 287 ? 72.554 51.794 49.897 1.00 13.33 286 ALA A C 1
ATOM 2067 O O . ALA A 1 287 ? 73.252 51.098 50.623 1.00 12.98 286 ALA A O 1
ATOM 2069 N N . GLY A 1 288 ? 72.785 51.938 48.612 1.00 13.04 287 GLY A N 1
ATOM 2070 C CA . GLY A 1 288 ? 73.814 51.197 47.955 1.00 13.82 287 GLY A CA 1
ATOM 2071 C C . GLY A 1 288 ? 75.173 51.376 48.607 1.00 13.50 287 GLY A C 1
ATOM 2072 O O . GLY A 1 288 ? 75.856 50.399 48.874 1.00 14.83 287 GLY A O 1
ATOM 2073 N N . TYR A 1 289 ? 75.555 52.607 48.886 1.00 12.84 288 TYR A N 1
ATOM 2074 C CA . TYR A 1 289 ? 76.866 52.841 49.488 1.00 13.55 288 TYR A CA 1
ATOM 2075 C C . TYR A 1 289 ? 76.935 52.278 50.916 1.00 13.86 288 TYR A C 1
ATOM 2076 O O . TYR A 1 289 ? 77.931 51.688 51.284 1.00 13.31 288 TYR A O 1
ATOM 2085 N N . SER A 1 290 ? 75.842 52.419 51.682 1.00 13.60 289 SER A N 1
ATOM 2086 C CA . SER A 1 290 ? 75.764 51.871 53.058 1.00 13.93 289 SER A CA 1
ATOM 2087 C C . SER A 1 290 ? 76.041 50.394 53.083 1.00 14.75 289 SER A C 1
ATOM 2088 O O . SER A 1 290 ? 76.741 49.904 53.975 1.00 15.27 289 SER A O 1
ATOM 2091 N N . GLN A 1 291 ? 75.467 49.670 52.113 1.00 15.12 290 GLN A N 1
ATOM 2092 C CA . GLN A 1 291 ? 75.621 48.222 52.043 1.00 14.85 290 GLN A CA 1
ATOM 2093 C C . GLN A 1 291 ? 77.088 47.767 52.174 1.00 15.09 290 GLN A C 1
ATOM 2094 O O . GLN A 1 291 ? 77.367 46.737 52.782 1.00 15.08 290 GLN A O 1
ATOM 2100 N N . ALA A 1 292 ? 78.017 48.557 51.657 1.00 15.51 291 ALA A N 1
ATOM 2101 C CA . ALA A 1 292 ? 79.444 48.200 51.716 1.00 15.98 291 ALA A CA 1
ATOM 2102 C C . ALA A 1 292 ? 79.931 47.875 53.136 1.00 16.17 291 ALA A C 1
ATOM 2103 O O . ALA A 1 292 ? 80.825 47.027 53.310 1.00 16.04 291 ALA A O 1
ATOM 2105 N N . VAL A 1 293 ? 79.373 48.538 54.152 1.00 15.05 292 VAL A N 1
ATOM 2106 C CA . VAL A 1 293 ? 79.903 48.380 55.504 1.00 15.33 292 VAL A CA 1
ATOM 2107 C C . VAL A 1 293 ? 79.626 46.990 56.053 1.00 15.29 292 VAL A C 1
ATOM 2108 O O . VAL A 1 293 ? 80.404 46.486 56.890 1.00 15.95 292 VAL A O 1
ATOM 2112 N N . LEU A 1 294 ? 78.617 46.309 55.492 1.00 14.49 293 LEU A N 1
ATOM 2113 C CA . LEU A 1 294 ? 78.301 44.941 55.899 1.00 14.50 293 LEU A CA 1
ATOM 2114 C C . LEU A 1 294 ? 79.411 43.934 55.531 1.00 15.38 293 LEU A C 1
ATOM 2115 O O . LEU A 1 294 ? 79.454 42.861 56.082 1.00 14.50 293 LEU A O 1
ATOM 2120 N N . ARG A 1 295 ? 80.335 44.302 54.637 1.00 15.92 294 ARG A N 1
ATOM 2121 C CA . ARG A 1 295 ? 81.482 43.446 54.360 1.00 17.13 294 ARG A CA 1
ATOM 2122 C C . ARG A 1 295 ? 82.333 43.156 55.605 1.00 17.31 294 ARG A C 1
ATOM 2123 O O . ARG A 1 295 ? 83.003 42.157 55.642 1.00 16.28 294 ARG A O 1
ATOM 2131 N N . GLY A 1 296 ? 82.304 44.058 56.597 1.00 17.63 295 GLY A N 1
ATOM 2132 C CA . GLY A 1 296 ? 82.993 43.847 57.884 1.00 18.38 295 GLY A CA 1
ATOM 2133 C C . GLY A 1 296 ? 82.152 43.185 59.000 1.00 18.23 295 GLY A C 1
ATOM 2134 O O . GLY A 1 296 ? 82.697 42.801 60.052 1.00 17.95 295 GLY A O 1
ATOM 2135 N N . TRP A 1 297 ? 80.847 42.998 58.762 1.00 17.70 296 TRP A N 1
ATOM 2136 C CA . TRP A 1 297 ? 79.940 42.578 59.820 1.00 17.27 296 TRP A CA 1
ATOM 2137 C C . TRP A 1 297 ? 80.150 41.103 60.098 1.00 17.90 296 TRP A C 1
ATOM 2138 O O . TRP A 1 297 ? 80.211 40.307 59.172 1.00 18.72 296 TRP A O 1
ATOM 2149 N N . PHE A 1 298 ? 80.316 40.751 61.377 1.00 18.14 297 PHE A N 1
ATOM 2150 C CA . PHE A 1 298 ? 80.812 39.421 61.793 1.00 19.29 297 PHE A CA 1
ATOM 2151 C C . PHE A 1 298 ? 82.231 39.076 61.296 1.00 21.08 297 PHE A C 1
ATOM 2152 O O . PHE A 1 298 ? 82.582 37.909 61.221 1.00 22.57 297 PHE A O 1
ATOM 2160 N N . ASP A 1 299 ? 83.036 40.081 60.958 1.00 21.52 298 ASP A N 1
ATOM 2161 C CA . ASP A 1 299 ? 84.442 39.856 60.643 1.00 22.80 298 ASP A CA 1
ATOM 2162 C C . ASP A 1 299 ? 85.269 40.926 61.308 1.00 23.11 298 ASP A C 1
ATOM 2163 O O . ASP A 1 299 ? 86.278 41.327 60.783 1.00 23.16 298 ASP A O 1
ATOM 2168 N N . GLU A 1 300 ? 84.852 41.340 62.519 1.00 23.73 299 GLU A N 1
ATOM 2169 C CA . GLU A 1 300 ? 85.575 42.350 63.276 1.00 24.40 299 GLU A CA 1
ATOM 2170 C C . GLU A 1 300 ? 86.823 41.691 63.884 1.00 26.59 299 GLU A C 1
ATOM 2171 O O . GLU A 1 300 ? 86.933 40.460 63.909 1.00 27.45 299 GLU A O 1
ATOM 2177 N N . ALA A 1 301 ? 87.764 42.509 64.359 1.00 28.05 300 ALA A N 1
ATOM 2178 C CA . ALA A 1 301 ? 89.019 41.989 64.872 1.00 29.85 300 ALA A CA 1
ATOM 2179 C C . ALA A 1 301 ? 88.777 41.067 66.082 1.00 30.44 300 ALA A C 1
ATOM 2180 O O . ALA A 1 301 ? 87.851 41.305 66.873 1.00 30.32 300 ALA A O 1
ATOM 2182 N N . PRO A 1 302 ? 89.614 40.022 66.237 1.00 32.28 301 PRO A N 1
ATOM 2183 C CA . PRO A 1 302 ? 89.503 39.208 67.445 1.00 32.85 301 PRO A CA 1
ATOM 2184 C C . PRO A 1 302 ? 89.560 40.067 68.707 1.00 32.06 301 PRO A C 1
ATOM 2185 O O . PRO A 1 302 ? 90.292 41.058 68.752 1.00 31.52 301 PRO A O 1
ATOM 2189 N N . GLY A 1 303 ? 88.715 39.744 69.674 1.00 31.42 302 GLY A N 1
ATOM 2190 C CA . GLY A 1 303 ? 88.666 40.483 70.926 1.00 30.71 302 GLY A CA 1
ATOM 2191 C C . GLY A 1 303 ? 87.739 41.688 70.937 1.00 28.93 302 GLY A C 1
ATOM 2192 O O . GLY A 1 303 ? 87.365 42.147 72.002 1.00 28.04 302 GLY A O 1
ATOM 2193 N N . TRP A 1 304 ? 87.362 42.205 69.767 1.00 27.40 303 TRP A N 1
ATOM 2194 C CA . TRP A 1 304 ? 86.626 43.480 69.709 1.00 26.35 303 TRP A CA 1
ATOM 2195 C C . TRP A 1 304 ? 85.230 43.355 70.312 1.00 25.32 303 TRP A C 1
ATOM 2196 O O . TRP A 1 304 ? 84.854 44.133 71.195 1.00 25.86 303 TRP A O 1
ATOM 2215 N N . GLU A 1 306 ? 84.039 40.900 72.188 1.00 25.02 305 GLU A N 1
ATOM 2216 C CA . GLU A 1 306 ? 84.210 40.500 73.562 1.00 25.30 305 GLU A CA 1
ATOM 2217 C C . GLU A 1 306 ? 84.425 41.732 74.464 1.00 23.96 305 GLU A C 1
ATOM 2218 O O . GLU A 1 306 ? 83.786 41.846 75.492 1.00 23.54 305 GLU A O 1
ATOM 2224 N N . ASP A 1 307 ? 85.323 42.637 74.058 1.00 20.99 306 ASP A N 1
ATOM 2225 C CA . ASP A 1 307 ? 85.600 43.874 74.832 1.00 20.87 306 ASP A CA 1
ATOM 2226 C C . ASP A 1 307 ? 84.361 44.742 74.924 1.00 18.78 306 ASP A C 1
ATOM 2227 O O . ASP A 1 307 ? 84.043 45.255 75.987 1.00 18.08 306 ASP A O 1
ATOM 2232 N N . ARG A 1 308 ? 83.666 44.914 73.808 1.00 17.47 307 ARG A N 1
ATOM 2233 C CA . ARG A 1 308 ? 82.455 45.717 73.809 1.00 16.84 307 ARG A CA 1
ATOM 2234 C C . ARG A 1 308 ? 81.415 45.148 74.795 1.00 16.28 307 ARG A C 1
ATOM 2235 O O . ARG A 1 308 ? 80.821 45.898 75.564 1.00 17.79 307 ARG A O 1
ATOM 2243 N N . ILE A 1 309 ? 81.222 43.833 74.782 1.00 15.79 308 ILE A N 1
ATOM 2244 C CA . ILE A 1 309 ? 80.277 43.193 75.681 1.00 15.24 308 ILE A CA 1
ATOM 2245 C C . ILE A 1 309 ? 80.712 43.438 77.117 1.00 16.23 308 ILE A C 1
ATOM 2246 O O . ILE A 1 309 ? 79.888 43.794 77.963 1.00 16.37 308 ILE A O 1
ATOM 2251 N N . ALA A 1 310 ? 82.018 43.326 77.375 1.00 16.57 309 ALA A N 1
ATOM 2252 C CA . ALA A 1 310 ? 82.544 43.492 78.747 1.00 17.27 309 ALA A CA 1
ATOM 2253 C C . ALA A 1 310 ? 82.341 44.947 79.262 1.00 17.56 309 ALA A C 1
ATOM 2254 O O . ALA A 1 310 ? 81.928 45.158 80.398 1.00 17.12 309 ALA A O 1
ATOM 2256 N N . ARG A 1 311 ? 82.570 45.925 78.394 1.00 18.24 310 ARG A N 1
ATOM 2257 C CA . ARG A 1 311 ? 82.307 47.324 78.730 1.00 18.48 310 ARG A CA 1
ATOM 2258 C C . ARG A 1 311 ? 80.834 47.590 79.040 1.00 18.54 310 ARG A C 1
ATOM 2259 O O . ARG A 1 311 ? 80.517 48.304 80.013 1.00 18.09 310 ARG A O 1
ATOM 2267 N N . HIS A 1 312 ? 79.939 47.058 78.195 1.00 17.48 311 HIS A N 1
ATOM 2268 C CA . HIS A 1 312 ? 78.495 47.195 78.432 1.00 17.82 311 HIS A CA 1
ATOM 2269 C C . HIS A 1 312 ? 78.040 46.477 79.691 1.00 17.92 311 HIS A C 1
ATOM 2270 O O . HIS A 1 312 ? 77.165 46.963 80.379 1.00 18.32 311 HIS A O 1
ATOM 2277 N N . GLN A 1 313 ? 78.642 45.322 79.981 1.00 18.94 312 GLN A N 1
ATOM 2278 C CA . GLN A 1 313 ? 78.260 44.509 81.154 1.00 19.18 312 GLN A CA 1
ATOM 2279 C C . GLN A 1 313 ? 78.594 45.208 82.465 1.00 19.13 312 GLN A C 1
ATOM 2280 O O . GLN A 1 313 ? 77.845 45.079 83.459 1.00 19.57 312 GLN A O 1
ATOM 2286 N N . ALA A 1 314 ? 79.720 45.919 82.483 1.00 18.48 313 ALA A N 1
ATOM 2287 C CA . ALA A 1 314 ? 80.106 46.717 83.644 1.00 18.51 313 ALA A CA 1
ATOM 2288 C C . ALA A 1 314 ? 79.129 47.874 83.867 1.00 18.29 313 ALA A C 1
ATOM 2289 O O . ALA A 1 314 ? 78.781 48.203 85.028 1.00 18.38 313 ALA A O 1
ATOM 2291 N N . ILE A 1 315 ? 78.696 48.514 82.772 1.00 17.76 314 ILE A N 1
ATOM 2292 C CA . ILE A 1 315 ? 77.692 49.573 82.870 1.00 16.95 314 ILE A CA 1
ATOM 2293 C C . ILE A 1 315 ? 76.433 48.996 83.417 1.00 16.30 314 ILE A C 1
ATOM 2294 O O . ILE A 1 315 ? 75.903 49.498 84.394 1.00 15.75 314 ILE A O 1
ATOM 2299 N N . ARG A 1 316 ? 75.988 47.897 82.814 1.00 16.59 315 ARG A N 1
ATOM 2300 C CA . ARG A 1 316 ? 74.762 47.192 83.242 1.00 16.74 315 ARG A CA 1
ATOM 2301 C C . ARG A 1 316 ? 74.762 46.960 84.731 1.00 18.18 315 ARG A C 1
ATOM 2302 O O . ARG A 1 316 ? 73.780 47.254 85.405 1.00 18.58 315 ARG A O 1
ATOM 2310 N N . ASP A 1 317 ? 75.860 46.375 85.233 1.00 18.82 316 ASP A N 1
ATOM 2311 C CA . ASP A 1 317 ? 75.933 45.913 86.621 1.00 19.13 316 ASP A CA 1
ATOM 2312 C C . ASP A 1 317 ? 75.873 47.082 87.593 1.00 19.46 316 ASP A C 1
ATOM 2313 O O . ASP A 1 317 ? 75.215 46.987 88.647 1.00 18.34 316 ASP A O 1
ATOM 2318 N N . GLU A 1 318 ? 76.551 48.181 87.249 1.00 19.37 317 GLU A N 1
ATOM 2319 C CA A GLU A 1 318 ? 76.607 49.338 88.134 0.60 20.07 317 GLU A CA 1
ATOM 2320 C CA B GLU A 1 318 ? 76.610 49.345 88.131 0.40 19.95 317 GLU A CA 1
ATOM 2321 C C . GLU A 1 318 ? 75.263 50.043 88.156 1.00 19.55 317 GLU A C 1
ATOM 2322 O O . GLU A 1 318 ? 74.820 50.511 89.201 1.00 20.67 317 GLU A O 1
ATOM 2333 N N . LEU A 1 319 ? 74.612 50.115 87.005 1.00 18.95 318 LEU A N 1
ATOM 2334 C CA . LEU A 1 319 ? 73.314 50.782 86.927 1.00 18.67 318 LEU A CA 1
ATOM 2335 C C . LEU A 1 319 ? 72.276 49.985 87.675 1.00 18.59 318 LEU A C 1
ATOM 2336 O O . LEU A 1 319 ? 71.418 50.564 88.363 1.00 18.49 318 LEU A O 1
ATOM 2341 N N . LEU A 1 320 ? 72.365 48.660 87.583 1.00 18.29 319 LEU A N 1
ATOM 2342 C CA . LEU A 1 320 ? 71.501 47.794 88.394 1.00 19.03 319 LEU A CA 1
ATOM 2343 C C . LEU A 1 320 ? 71.707 48.009 89.886 1.00 19.63 319 LEU A C 1
ATOM 2344 O O . LEU A 1 320 ? 70.738 48.071 90.644 1.00 20.48 319 LEU A O 1
ATOM 2349 N N . HIS A 1 321 ? 72.961 48.126 90.306 1.00 20.51 320 HIS A N 1
ATOM 2350 C CA . HIS A 1 321 ? 73.278 48.348 91.728 1.00 21.83 320 HIS A CA 1
ATOM 2351 C C . HIS A 1 321 ? 72.663 49.645 92.217 1.00 21.62 320 HIS A C 1
ATOM 2352 O O . HIS A 1 321 ? 72.024 49.679 93.254 1.00 22.31 320 HIS A O 1
ATOM 2359 N N . VAL A 1 322 ? 72.822 50.702 91.426 1.00 21.22 321 VAL A N 1
ATOM 2360 C CA . VAL A 1 322 ? 72.255 52.019 91.758 1.00 20.89 321 VAL A CA 1
ATOM 2361 C C . VAL A 1 322 ? 70.732 51.972 91.773 1.00 19.93 321 VAL A C 1
ATOM 2362 O O . VAL A 1 322 ? 70.114 52.412 92.723 1.00 20.78 321 VAL A O 1
ATOM 2366 N N . LEU A 1 323 ? 70.133 51.421 90.727 1.00 19.57 322 LEU A N 1
ATOM 2367 C CA . LEU A 1 323 ? 68.659 51.440 90.606 1.00 19.57 322 LEU A CA 1
ATOM 2368 C C . LEU A 1 323 ? 67.997 50.586 91.663 1.00 20.66 322 LEU A C 1
ATOM 2369 O O . LEU A 1 323 ? 66.988 51.002 92.253 1.00 21.58 322 LEU A O 1
ATOM 2374 N N . ARG A 1 324 ? 68.590 49.420 91.959 1.00 21.06 323 ARG A N 1
ATOM 2375 C CA . ARG A 1 324 ? 68.018 48.504 92.958 1.00 22.18 323 ARG A CA 1
ATOM 2376 C C . ARG A 1 324 ? 68.284 48.926 94.390 1.00 23.25 323 ARG A C 1
ATOM 2377 O O . ARG A 1 324 ? 67.607 48.488 95.275 1.00 23.26 323 ARG A O 1
ATOM 2385 N N . GLY A 1 325 ? 69.283 49.772 94.598 1.00 25.16 324 GLY A N 1
ATOM 2386 C CA . GLY A 1 325 ? 69.495 50.428 95.895 1.00 27.06 324 GLY A CA 1
ATOM 2387 C C . GLY A 1 325 ? 68.280 51.203 96.419 1.00 28.60 324 GLY A C 1
ATOM 2388 O O . GLY A 1 325 ? 68.136 51.385 97.619 1.00 29.51 324 GLY A O 1
ATOM 2397 N N . GLU A 1 327 ? 64.553 51.230 97.284 1.00 32.57 326 GLU A N 1
ATOM 2398 C CA . GLU A 1 327 ? 63.675 50.147 97.787 1.00 33.66 326 GLU A CA 1
ATOM 2399 C C . GLU A 1 327 ? 62.526 49.760 96.831 1.00 31.88 326 GLU A C 1
ATOM 2400 O O . GLU A 1 327 ? 62.241 48.593 96.652 1.00 32.78 326 GLU A O 1
ATOM 2406 N N . GLY A 1 328 ? 61.883 50.747 96.223 1.00 29.94 327 GLY A N 1
ATOM 2407 C CA . GLY A 1 328 ? 60.675 50.495 95.419 1.00 28.23 327 GLY A CA 1
ATOM 2408 C C . GLY A 1 328 ? 60.912 50.262 93.933 1.00 25.06 327 GLY A C 1
ATOM 2409 O O . GLY A 1 328 ? 59.962 50.109 93.181 1.00 25.31 327 GLY A O 1
ATOM 2410 N N . VAL A 1 329 ? 62.170 50.241 93.511 1.00 22.06 328 VAL A N 1
ATOM 2411 C CA . VAL A 1 329 ? 62.520 49.979 92.118 1.00 19.26 328 VAL A CA 1
ATOM 2412 C C . VAL A 1 329 ? 62.776 48.465 91.887 1.00 18.53 328 VAL A C 1
ATOM 2413 O O . VAL A 1 329 ? 63.467 47.806 92.680 1.00 18.53 328 VAL A O 1
ATOM 2417 N N . PHE A 1 330 ? 62.193 47.934 90.804 1.00 17.73 329 PHE A N 1
ATOM 2418 C CA . PHE A 1 330 ? 62.505 46.608 90.289 1.00 16.83 329 PHE A CA 1
ATOM 2419 C C . PHE A 1 330 ? 63.083 46.716 88.898 1.00 16.91 329 PHE A C 1
ATOM 2420 O O . PHE A 1 330 ? 62.577 47.491 88.059 1.00 17.64 329 PHE A O 1
ATOM 2428 N N . ALA A 1 331 ? 64.093 45.909 88.607 1.00 16.42 330 ALA A N 1
ATOM 2429 C CA . ALA A 1 331 ? 64.547 45.742 87.239 1.00 16.32 330 ALA A CA 1
ATOM 2430 C C . ALA A 1 331 ? 65.087 44.348 87.024 1.00 16.85 330 ALA A C 1
ATOM 2431 O O . ALA A 1 331 ? 65.893 43.868 87.815 1.00 16.70 330 ALA A O 1
ATOM 2433 N N . ARG A 1 332 ? 64.665 43.713 85.929 1.00 16.29 331 ARG A N 1
ATOM 2434 C CA . ARG A 1 332 ? 65.302 42.503 85.474 1.00 15.80 331 ARG A CA 1
ATOM 2435 C C . ARG A 1 332 ? 66.723 42.789 84.987 1.00 15.43 331 ARG A C 1
ATOM 2436 O O . ARG A 1 332 ? 66.969 43.820 84.351 1.00 13.56 331 ARG A O 1
ATOM 2444 N N . THR A 1 333 ? 67.643 41.844 85.263 1.00 16.54 332 THR A N 1
ATOM 2445 C CA . THR A 1 333 ? 69.025 41.868 84.704 1.00 16.19 332 THR A CA 1
ATOM 2446 C C . THR A 1 333 ? 68.973 41.649 83.191 1.00 16.61 332 THR A C 1
ATOM 2447 O O . THR A 1 333 ? 68.480 40.598 82.735 1.00 16.44 332 THR A O 1
ATOM 2451 N N . PRO A 1 334 ? 69.408 42.658 82.393 1.00 16.08 333 PRO A N 1
ATOM 2452 C CA . PRO A 1 334 ? 69.458 42.431 80.957 1.00 16.11 333 PRO A CA 1
ATOM 2453 C C . PRO A 1 334 ? 70.421 41.302 80.626 1.00 16.61 333 PRO A C 1
ATOM 2454 O O . PRO A 1 334 ? 71.520 41.256 81.179 1.00 17.11 333 PRO A O 1
ATOM 2458 N N . GLN A 1 335 ? 69.991 40.398 79.750 1.00 16.70 334 GLN A N 1
ATOM 2459 C CA . GLN A 1 335 ? 70.786 39.224 79.374 1.00 17.25 334 GLN A CA 1
ATOM 2460 C C . GLN A 1 335 ? 71.399 39.356 77.974 1.00 16.84 334 GLN A C 1
ATOM 2461 O O . GLN A 1 335 ? 72.364 38.651 77.636 1.00 16.61 334 GLN A O 1
ATOM 2467 N N . ALA A 1 336 ? 70.821 40.236 77.151 1.00 15.73 335 ALA A N 1
ATOM 2468 C CA . ALA A 1 336 ? 71.478 40.686 75.931 1.00 15.44 335 ALA A CA 1
ATOM 2469 C C . ALA A 1 336 ? 70.957 42.058 75.595 1.00 14.62 335 ALA A C 1
ATOM 2470 O O . ALA A 1 336 ? 69.885 42.433 76.032 1.00 12.21 335 ALA A O 1
ATOM 2472 N N . GLY A 1 337 ? 71.765 42.828 74.877 1.00 15.38 336 GLY A N 1
ATOM 2473 C CA . GLY A 1 337 ? 71.392 44.192 74.483 1.00 15.96 336 GLY A CA 1
ATOM 2474 C C . GLY A 1 337 ? 71.584 45.218 75.594 1.00 16.31 336 GLY A C 1
ATOM 2475 O O . GLY A 1 337 ? 72.043 44.885 76.691 1.00 16.96 336 GLY A O 1
ATOM 2476 N N . SER A 1 338 ? 71.308 46.476 75.273 1.00 16.89 337 SER A N 1
ATOM 2477 C CA . SER A 1 338 ? 71.643 47.605 76.139 1.00 17.80 337 SER A CA 1
ATOM 2478 C C . SER A 1 338 ? 70.392 48.255 76.722 1.00 16.82 337 SER A C 1
ATOM 2479 O O . SER A 1 338 ? 70.413 49.451 77.027 1.00 17.17 337 SER A O 1
ATOM 2482 N N . TYR A 1 339 ? 69.319 47.479 76.913 1.00 15.84 338 TYR A N 1
ATOM 2483 C CA . TYR A 1 339 ? 68.112 48.018 77.535 1.00 15.16 338 TYR A CA 1
ATOM 2484 C C . TYR A 1 339 ? 67.909 47.586 78.984 1.00 15.14 338 TYR A C 1
ATOM 2485 O O . TYR A 1 339 ? 67.998 46.429 79.303 1.00 14.97 338 TYR A O 1
ATOM 2494 N N . LEU A 1 340 ? 67.606 48.564 79.844 1.00 15.62 339 LEU A N 1
ATOM 2495 C CA . LEU A 1 340 ? 67.077 48.327 81.189 1.00 15.72 339 LEU A CA 1
ATOM 2496 C C . LEU A 1 340 ? 65.667 48.861 81.251 1.00 15.41 339 LEU A C 1
ATOM 2497 O O . LEU A 1 340 ? 65.384 49.922 80.680 1.00 16.33 339 LEU A O 1
ATOM 2502 N N . PHE A 1 341 ? 64.815 48.221 82.042 1.00 14.66 340 PHE A N 1
ATOM 2503 C CA . PHE A 1 341 ? 63.392 48.605 82.111 1.00 13.90 340 PHE A CA 1
ATOM 2504 C C . PHE A 1 341 ? 62.916 48.611 83.559 1.00 13.97 340 PHE A C 1
ATOM 2505 O O . PHE A 1 341 ? 62.150 47.745 83.974 1.00 14.95 340 PHE A O 1
ATOM 2513 N N . PRO A 1 342 ? 63.400 49.585 84.345 1.00 14.06 341 PRO A N 1
ATOM 2514 C CA . PRO A 1 342 ? 62.994 49.689 85.764 1.00 14.78 341 PRO A CA 1
ATOM 2515 C C . PRO A 1 342 ? 61.542 50.051 85.960 1.00 14.54 341 PRO A C 1
ATOM 2516 O O . PRO A 1 342 ? 61.035 50.917 85.262 1.00 14.86 341 PRO A O 1
ATOM 2520 N N . ARG A 1 343 ? 60.888 49.370 86.899 1.00 14.92 342 ARG A N 1
ATOM 2521 C CA . ARG A 1 343 ? 59.561 49.725 87.368 1.00 14.44 342 ARG A CA 1
ATOM 2522 C C . ARG A 1 343 ? 59.682 50.609 88.593 1.00 15.43 342 ARG A C 1
ATOM 2523 O O . ARG A 1 343 ? 60.307 50.222 89.578 1.00 15.51 342 ARG A O 1
ATOM 2531 N N . LEU A 1 344 ? 58.993 51.743 88.572 1.00 16.26 343 LEU A N 1
ATOM 2532 C CA . LEU A 1 344 ? 59.157 52.773 89.577 1.00 17.62 343 LEU A CA 1
ATOM 2533 C C . LEU A 1 344 ? 58.058 52.689 90.610 1.00 19.80 343 LEU A C 1
ATOM 2534 O O . LEU A 1 344 ? 56.951 52.234 90.297 1.00 20.09 343 LEU A O 1
ATOM 2539 N N . PRO A 1 345 ? 58.343 53.128 91.863 1.00 21.56 344 PRO A N 1
ATOM 2540 C CA . PRO A 1 345 ? 57.307 53.094 92.902 1.00 23.14 344 PRO A CA 1
ATOM 2541 C C . PRO A 1 345 ? 56.221 54.114 92.658 1.00 24.48 344 PRO A C 1
ATOM 2542 O O . PRO A 1 345 ? 56.256 54.846 91.656 1.00 24.81 344 PRO A O 1
ATOM 2546 N N . LYS A 1 346 ? 55.226 54.123 93.522 1.00 26.92 345 LYS A N 1
ATOM 2547 C CA . LYS A 1 346 ? 54.146 55.113 93.434 1.00 28.28 345 LYS A CA 1
ATOM 2548 C C . LYS A 1 346 ? 54.743 56.476 93.742 1.00 28.30 345 LYS A C 1
ATOM 2549 O O . LYS A 1 346 ? 55.342 56.676 94.808 1.00 28.51 345 LYS A O 1
ATOM 2552 N N . LEU A 1 347 ? 54.615 57.384 92.778 1.00 27.85 346 LEU A N 1
ATOM 2553 C CA . LEU A 1 347 ? 55.081 58.747 92.914 1.00 28.30 346 LEU A CA 1
ATOM 2554 C C . LEU A 1 347 ? 53.896 59.667 93.144 1.00 29.26 346 LEU A C 1
ATOM 2555 O O . LEU A 1 347 ? 52.779 59.369 92.723 1.00 29.48 346 LEU A O 1
ATOM 2560 N N . ALA A 1 348 ? 54.159 60.811 93.775 1.00 29.93 347 ALA A N 1
ATOM 2561 C CA . ALA A 1 348 ? 53.157 61.854 93.959 1.00 30.43 347 ALA A CA 1
ATOM 2562 C C . ALA A 1 348 ? 52.780 62.563 92.646 1.00 30.13 347 ALA A C 1
ATOM 2563 O O . ALA A 1 348 ? 51.879 63.406 92.641 1.00 30.61 347 ALA A O 1
ATOM 2565 N N . VAL A 1 349 ? 53.530 62.295 91.564 1.00 28.70 348 VAL A N 1
ATOM 2566 C CA . VAL A 1 349 ? 53.163 62.763 90.216 1.00 28.12 348 VAL A CA 1
ATOM 2567 C C . VAL A 1 349 ? 52.873 61.581 89.346 1.00 27.60 348 VAL A C 1
ATOM 2568 O O . VAL A 1 349 ? 53.230 60.456 89.692 1.00 26.79 348 VAL A O 1
ATOM 2572 N N . ALA A 1 350 ? 52.202 61.828 88.218 1.00 28.20 349 ALA A N 1
ATOM 2573 C CA . ALA A 1 350 ? 51.920 60.781 87.252 1.00 28.10 349 ALA A CA 1
ATOM 2574 C C . ALA A 1 350 ? 53.221 60.338 86.563 1.00 27.51 349 ALA A C 1
ATOM 2575 O O . ALA A 1 350 ? 54.216 61.108 86.522 1.00 27.37 349 ALA A O 1
ATOM 2577 N N . PRO A 1 351 ? 53.230 59.105 86.013 1.00 27.33 350 PRO A N 1
ATOM 2578 C CA . PRO A 1 351 ? 54.394 58.625 85.242 1.00 26.12 350 PRO A CA 1
ATOM 2579 C C . PRO A 1 351 ? 54.808 59.529 84.102 1.00 25.70 350 PRO A C 1
ATOM 2580 O O . PRO A 1 351 ? 55.988 59.800 83.961 1.00 26.03 350 PRO A O 1
ATOM 2584 N N . ALA A 1 352 ? 53.842 60.002 83.310 1.00 25.47 351 ALA A N 1
ATOM 2585 C CA . ALA A 1 352 ? 54.126 60.908 82.203 1.00 25.58 351 ALA A CA 1
ATOM 2586 C C . ALA A 1 352 ? 54.795 62.175 82.703 1.00 26.25 351 ALA A C 1
ATOM 2587 O O . ALA A 1 352 ? 55.778 62.641 82.112 1.00 26.27 351 ALA A O 1
ATOM 2589 N N . GLU A 1 353 ? 54.227 62.749 83.774 1.00 26.52 352 GLU A N 1
ATOM 2590 C CA . GLU A 1 353 ? 54.777 63.944 84.405 1.00 27.09 352 GLU A CA 1
ATOM 2591 C C . GLU A 1 353 ? 56.233 63.666 84.938 1.00 25.72 352 GLU A C 1
ATOM 2592 O O . GLU A 1 353 ? 57.105 64.519 84.826 1.00 25.53 352 GLU A O 1
ATOM 2598 N N . PHE A 1 354 ? 56.482 62.459 85.459 1.00 23.96 353 PHE A N 1
ATOM 2599 C CA . PHE A 1 354 ? 57.793 62.147 86.056 1.00 22.58 353 PHE A CA 1
ATOM 2600 C C . PHE A 1 354 ? 58.920 62.060 85.013 1.00 21.94 353 PHE A C 1
ATOM 2601 O O . PHE A 1 354 ? 60.036 62.465 85.280 1.00 20.83 353 PHE A O 1
ATOM 2609 N N . VAL A 1 355 ? 58.596 61.570 83.820 1.00 21.97 354 VAL A N 1
ATOM 2610 C CA . VAL A 1 355 ? 59.529 61.596 82.688 1.00 21.48 354 VAL A CA 1
ATOM 2611 C C . VAL A 1 355 ? 59.913 63.038 82.288 1.00 23.05 354 VAL A C 1
ATOM 2612 O O . VAL A 1 355 ? 61.067 63.308 81.966 1.00 22.64 354 VAL A O 1
ATOM 2616 N N . LYS A 1 356 ? 58.951 63.954 82.320 1.00 24.71 355 LYS A N 1
ATOM 2617 C CA . LYS A 1 356 ? 59.246 65.372 82.062 1.00 26.40 355 LYS A CA 1
ATOM 2618 C C . LYS A 1 356 ? 60.131 65.969 83.161 1.00 25.89 355 LYS A C 1
ATOM 2619 O O . LYS A 1 356 ? 61.071 66.735 82.875 1.00 24.79 355 LYS A O 1
ATOM 2625 N N . ILE A 1 357 ? 59.844 65.581 84.403 1.00 25.67 356 ILE A N 1
ATOM 2626 C CA . ILE A 1 357 ? 60.613 66.038 85.552 1.00 26.11 356 ILE A CA 1
ATOM 2627 C C . ILE A 1 357 ? 62.069 65.519 85.508 1.00 25.08 356 ILE A C 1
ATOM 2628 O O . ILE A 1 357 ? 63.007 66.283 85.778 1.00 25.60 356 ILE A O 1
ATOM 2633 N N . LEU A 1 358 ? 62.259 64.258 85.108 1.00 24.12 357 LEU A N 1
ATOM 2634 C CA . LEU A 1 358 ? 63.619 63.708 84.949 1.00 23.67 357 LEU A CA 1
ATOM 2635 C C . LEU A 1 358 ? 64.443 64.496 83.914 1.00 24.14 357 LEU A C 1
ATOM 2636 O O . LEU A 1 358 ? 65.637 64.754 84.136 1.00 23.31 357 LEU A O 1
ATOM 2641 N N . ARG A 1 359 ? 63.795 64.925 82.824 1.00 24.52 358 ARG A N 1
ATOM 2642 C CA . ARG A 1 359 ? 64.456 65.779 81.820 1.00 26.06 358 ARG A CA 1
ATOM 2643 C C . ARG A 1 359 ? 64.801 67.140 82.407 1.00 27.11 358 ARG A C 1
ATOM 2644 O O . ARG A 1 359 ? 65.973 67.535 82.425 1.00 27.40 358 ARG A O 1
ATOM 2652 N N . LEU A 1 360 ? 63.784 67.818 82.950 1.00 28.23 359 LEU A N 1
ATOM 2653 C CA . LEU A 1 360 ? 63.913 69.197 83.431 1.00 29.48 359 LEU A CA 1
ATOM 2654 C C . LEU A 1 360 ? 64.769 69.339 84.695 1.00 28.83 359 LEU A C 1
ATOM 2655 O O . LEU A 1 360 ? 65.533 70.278 84.802 1.00 29.03 359 LEU A O 1
ATOM 2660 N N . GLN A 1 361 ? 64.658 68.389 85.629 1.00 27.92 360 GLN A N 1
ATOM 2661 C CA . GLN A 1 361 ? 65.403 68.464 86.900 1.00 27.81 360 GLN A CA 1
ATOM 2662 C C . GLN A 1 361 ? 66.692 67.619 86.971 1.00 26.38 360 GLN A C 1
ATOM 2663 O O . GLN A 1 361 ? 67.512 67.870 87.850 1.00 27.87 360 GLN A O 1
ATOM 2669 N N . ALA A 1 362 ? 66.866 66.626 86.091 1.00 23.71 361 ALA A N 1
ATOM 2670 C CA . ALA A 1 362 ? 68.102 65.790 86.096 1.00 23.24 361 ALA A CA 1
ATOM 2671 C C . ALA A 1 362 ? 68.922 65.803 84.793 1.00 22.39 361 ALA A C 1
ATOM 2672 O O . ALA A 1 362 ? 70.019 65.238 84.756 1.00 21.97 361 ALA A O 1
ATOM 2674 N N . GLY A 1 363 ? 68.417 66.448 83.747 1.00 22.29 362 GLY A N 1
ATOM 2675 C CA . GLY A 1 363 ? 69.047 66.379 82.420 1.00 22.00 362 GLY A CA 1
ATOM 2676 C C . GLY A 1 363 ? 69.105 64.946 81.868 1.00 21.38 362 GLY A C 1
ATOM 2677 O O . GLY A 1 363 ? 70.054 64.575 81.145 1.00 20.95 362 GLY A O 1
ATOM 2678 N N . VAL A 1 364 ? 68.065 64.169 82.167 1.00 20.30 363 VAL A N 1
ATOM 2679 C CA . VAL A 1 364 ? 67.993 62.787 81.811 1.00 19.99 363 VAL A CA 1
ATOM 2680 C C . VAL A 1 364 ? 66.767 62.543 80.932 1.00 20.02 363 VAL A C 1
ATOM 2681 O O . VAL A 1 364 ? 65.645 62.863 81.331 1.00 21.44 363 VAL A O 1
ATOM 2685 N N . VAL A 1 365 ? 66.983 61.991 79.738 1.00 19.10 364 VAL A N 1
ATOM 2686 C CA . VAL A 1 365 ? 65.892 61.547 78.892 1.00 18.82 364 VAL A CA 1
ATOM 2687 C C . VAL A 1 365 ? 65.737 60.041 79.020 1.00 17.96 364 VAL A C 1
ATOM 2688 O O . VAL A 1 365 ? 66.698 59.284 78.799 1.00 17.52 364 VAL A O 1
ATOM 2692 N N . VAL A 1 366 ? 64.536 59.614 79.415 1.00 17.85 365 VAL A N 1
ATOM 2693 C CA . VAL A 1 366 ? 64.159 58.205 79.414 1.00 16.82 365 VAL A CA 1
ATOM 2694 C C . VAL A 1 366 ? 62.918 58.014 78.604 1.00 17.22 365 VAL A C 1
ATOM 2695 O O . VAL A 1 366 ? 62.167 58.962 78.362 1.00 17.81 365 VAL A O 1
ATOM 2699 N N . THR A 1 367 ? 62.689 56.775 78.190 1.00 16.89 366 THR A N 1
ATOM 2700 C CA . THR A 1 367 ? 61.576 56.455 77.313 1.00 16.64 366 THR A CA 1
ATOM 2701 C C . THR A 1 367 ? 60.416 55.960 78.168 1.00 16.00 366 THR A C 1
ATOM 2702 O O . THR A 1 367 ? 60.612 55.075 79.010 1.00 15.64 366 THR A O 1
ATOM 2706 N N . PRO A 1 368 ? 59.213 56.541 77.987 1.00 16.31 367 PRO A N 1
ATOM 2707 C CA . PRO A 1 368 ? 58.101 56.129 78.831 1.00 16.47 367 PRO A CA 1
ATOM 2708 C C . PRO A 1 368 ? 57.630 54.686 78.553 1.00 16.03 367 PRO A C 1
ATOM 2709 O O . PRO A 1 368 ? 57.596 54.258 77.417 1.00 16.09 367 PRO A O 1
ATOM 2713 N N . GLY A 1 369 ? 57.230 53.983 79.608 1.00 15.84 368 GLY A N 1
ATOM 2714 C CA . GLY A 1 369 ? 56.847 52.589 79.510 1.00 15.76 368 GLY A CA 1
ATOM 2715 C C . GLY A 1 369 ? 55.626 52.314 78.678 1.00 15.54 368 GLY A C 1
ATOM 2716 O O . GLY A 1 369 ? 55.466 51.202 78.198 1.00 16.16 368 GLY A O 1
ATOM 2717 N N . THR A 1 370 ? 54.802 53.349 78.444 1.00 16.38 369 THR A N 1
ATOM 2718 C CA . THR A 1 370 ? 53.623 53.239 77.590 1.00 16.99 369 THR A CA 1
ATOM 2719 C C . THR A 1 370 ? 53.930 53.022 76.099 1.00 17.13 369 THR A C 1
ATOM 2720 O O . THR A 1 370 ? 53.058 52.655 75.352 1.00 17.15 369 THR A O 1
ATOM 2724 N N . GLU A 1 371 ? 55.155 53.275 75.667 1.00 17.31 370 GLU A N 1
ATOM 2725 C CA A GLU A 1 371 ? 55.554 52.971 74.282 0.60 17.43 370 GLU A CA 1
ATOM 2726 C CA B GLU A 1 371 ? 55.549 52.981 74.284 0.40 17.26 370 GLU A CA 1
ATOM 2727 C C . GLU A 1 371 ? 55.495 51.469 73.985 1.00 17.08 370 GLU A C 1
ATOM 2728 O O . GLU A 1 371 ? 55.335 51.070 72.826 1.00 16.72 370 GLU A O 1
ATOM 2739 N N . PHE A 1 372 ? 55.624 50.638 75.045 1.00 16.10 371 PHE A N 1
ATOM 2740 C CA . PHE A 1 372 ? 55.835 49.194 74.910 1.00 15.74 371 PHE A CA 1
ATOM 2741 C C . PHE A 1 372 ? 54.635 48.356 75.253 1.00 15.45 371 PHE A C 1
ATOM 2742 O O . PHE A 1 372 ? 54.531 47.260 74.790 1.00 15.70 371 PHE A O 1
ATOM 2750 N N . SER A 1 373 ? 53.745 48.894 76.082 1.00 15.35 372 SER A N 1
ATOM 2751 C CA . SER A 1 373 ? 52.521 48.242 76.464 1.00 15.76 372 SER A CA 1
ATOM 2752 C C . SER A 1 373 ? 51.668 49.266 77.191 1.00 16.12 372 SER A C 1
ATOM 2753 O O . SER A 1 373 ? 52.198 50.080 77.924 1.00 16.02 372 SER A O 1
ATOM 2756 N N . PRO A 1 374 ? 50.348 49.173 77.058 1.00 16.42 373 PRO A N 1
ATOM 2757 C CA . PRO A 1 374 ? 49.524 50.056 77.863 1.00 18.41 373 PRO A CA 1
ATOM 2758 C C . PRO A 1 374 ? 49.583 49.774 79.375 1.00 18.22 373 PRO A C 1
ATOM 2759 O O . PRO A 1 374 ? 49.127 50.602 80.147 1.00 20.63 373 PRO A O 1
ATOM 2763 N N . HIS A 1 375 ? 50.147 48.635 79.779 1.00 17.40 374 HIS A N 1
ATOM 2764 C CA . HIS A 1 375 ? 50.100 48.172 81.184 1.00 18.22 374 HIS A CA 1
ATOM 2765 C C . HIS A 1 375 ? 51.449 48.250 81.878 1.00 17.97 374 HIS A C 1
ATOM 2766 O O . HIS A 1 375 ? 51.602 47.717 82.972 1.00 18.69 374 HIS A O 1
ATOM 2773 N N . THR A 1 376 ? 52.430 48.892 81.231 1.00 18.08 375 THR A N 1
ATOM 2774 C CA . THR A 1 376 ? 53.735 49.184 81.850 1.00 17.31 375 THR A CA 1
ATOM 2775 C C . THR A 1 376 ? 53.968 50.711 81.940 1.00 18.19 375 THR A C 1
ATOM 2776 O O . THR A 1 376 ? 55.057 51.187 81.716 1.00 17.41 375 THR A O 1
ATOM 2780 N N . ALA A 1 377 ? 52.915 51.455 82.286 1.00 18.99 376 ALA A N 1
ATOM 2781 C CA . ALA A 1 377 ? 52.992 52.905 82.406 1.00 19.77 376 ALA A CA 1
ATOM 2782 C C . ALA A 1 377 ? 53.896 53.373 83.571 1.00 19.88 376 ALA A C 1
ATOM 2783 O O . ALA A 1 377 ? 54.521 54.424 83.471 1.00 21.62 376 ALA A O 1
ATOM 2785 N N . ASP A 1 378 ? 54.036 52.567 84.617 1.00 18.74 377 ASP A N 1
ATOM 2786 C CA . ASP A 1 378 ? 54.931 52.938 85.715 1.00 18.84 377 ASP A CA 1
ATOM 2787 C C . ASP A 1 378 ? 56.407 52.488 85.534 1.00 17.64 377 ASP A C 1
ATOM 2788 O O . ASP A 1 378 ? 57.208 52.686 86.421 1.00 17.82 377 ASP A O 1
ATOM 2793 N N . SER A 1 379 ? 56.760 51.982 84.346 1.00 16.29 378 SER A N 1
ATOM 2794 C CA . SER A 1 379 ? 58.156 51.700 84.000 1.00 15.21 378 SER A CA 1
ATOM 2795 C C . SER A 1 379 ? 58.726 52.724 82.989 1.00 15.64 378 SER A C 1
ATOM 2796 O O . SER A 1 379 ? 57.987 53.483 82.347 1.00 15.79 378 SER A O 1
ATOM 2799 N N . VAL A 1 380 ? 60.053 52.765 82.904 1.00 15.76 379 VAL A N 1
ATOM 2800 C CA . VAL A 1 380 ? 60.763 53.588 81.929 1.00 14.63 379 VAL A CA 1
ATOM 2801 C C . VAL A 1 380 ? 61.896 52.747 81.381 1.00 14.48 379 VAL A C 1
ATOM 2802 O O . VAL A 1 380 ? 62.415 51.867 82.094 1.00 14.08 379 VAL A O 1
ATOM 2806 N N . ARG A 1 381 ? 62.253 52.983 80.109 1.00 14.40 380 ARG A N 1
ATOM 2807 C CA . ARG A 1 381 ? 63.321 52.276 79.457 1.00 13.46 380 ARG A CA 1
ATOM 2808 C C . ARG A 1 381 ? 64.518 53.164 79.325 1.00 14.92 380 ARG A C 1
ATOM 2809 O O . ARG A 1 381 ? 64.399 54.352 78.999 1.00 15.16 380 ARG A O 1
ATOM 2817 N N . LEU A 1 382 ? 65.690 52.587 79.610 1.00 15.24 381 LEU A N 1
ATOM 2818 C CA . LEU A 1 382 ? 66.956 53.248 79.393 1.00 16.27 381 LEU A CA 1
ATOM 2819 C C . LEU A 1 382 ? 67.737 52.403 78.417 1.00 16.34 381 LEU A C 1
ATOM 2820 O O . LEU A 1 382 ? 67.842 51.156 78.597 1.00 15.84 381 LEU A O 1
ATOM 2825 N N . ASN A 1 383 ? 68.299 53.049 77.401 1.00 15.88 382 ASN A N 1
ATOM 2826 C CA . ASN A 1 383 ? 69.406 52.492 76.687 1.00 15.53 382 ASN A CA 1
ATOM 2827 C C . ASN A 1 383 ? 70.678 52.927 77.361 1.00 15.43 382 ASN A C 1
ATOM 2828 O O . ASN A 1 383 ? 71.014 54.107 77.334 1.00 15.45 382 ASN A O 1
ATOM 2833 N N . PHE A 1 384 ? 71.433 51.957 77.896 1.00 15.40 383 PHE A N 1
ATOM 2834 C CA . PHE A 1 384 ? 72.638 52.260 78.664 1.00 15.17 383 PHE A CA 1
ATOM 2835 C C . PHE A 1 384 ? 73.944 52.092 77.855 1.00 16.00 383 PHE A C 1
ATOM 2836 O O . PHE A 1 384 ? 75.032 52.023 78.433 1.00 17.20 383 PHE A O 1
ATOM 2844 N N . SER A 1 385 ? 73.840 52.076 76.518 1.00 15.02 384 SER A N 1
ATOM 2845 C CA . SER A 1 385 ? 75.013 52.159 75.683 1.00 14.98 384 SER A CA 1
ATOM 2846 C C . SER A 1 385 ? 75.480 53.637 75.654 1.00 15.49 384 SER A C 1
ATOM 2847 O O . SER A 1 385 ? 75.176 54.395 74.721 1.00 13.56 384 SER A O 1
ATOM 2850 N N . GLN A 1 386 ? 76.180 54.024 76.732 1.00 15.27 385 GLN A N 1
ATOM 2851 C CA . GLN A 1 386 ? 76.430 55.414 77.069 1.00 14.94 385 GLN A CA 1
ATOM 2852 C C . GLN A 1 386 ? 77.887 55.556 77.564 1.00 16.20 385 GLN A C 1
ATOM 2853 O O . GLN A 1 386 ? 78.607 54.543 77.745 1.00 16.27 385 GLN A O 1
ATOM 2859 N N . ASP A 1 387 ? 78.309 56.790 77.833 1.00 16.35 386 ASP A N 1
ATOM 2860 C CA . ASP A 1 387 ? 79.528 57.003 78.612 1.00 17.58 386 ASP A CA 1
ATOM 2861 C C . ASP A 1 387 ? 79.302 56.386 79.999 1.00 17.72 386 ASP A C 1
ATOM 2862 O O . ASP A 1 387 ? 78.285 56.658 80.638 1.00 16.72 386 ASP A O 1
ATOM 2867 N N . HIS A 1 388 ? 80.226 55.524 80.439 1.00 18.94 387 HIS A N 1
ATOM 2868 C CA . HIS A 1 388 ? 80.051 54.763 81.713 1.00 19.22 387 HIS A CA 1
ATOM 2869 C C . HIS A 1 388 ? 79.853 55.704 82.886 1.00 19.27 387 HIS A C 1
ATOM 2870 O O . HIS A 1 388 ? 78.841 55.609 83.576 1.00 17.16 387 HIS A O 1
ATOM 2877 N N . GLU A 1 389 ? 80.810 56.621 83.109 1.00 20.41 388 GLU A N 1
ATOM 2878 C CA . GLU A 1 389 ? 80.750 57.498 84.286 1.00 22.02 388 GLU A CA 1
ATOM 2879 C C . GLU A 1 389 ? 79.534 58.430 84.241 1.00 21.53 388 GLU A C 1
ATOM 2880 O O . GLU A 1 389 ? 78.848 58.600 85.247 1.00 21.47 388 GLU A O 1
ATOM 2886 N N . ALA A 1 390 ? 79.261 59.016 83.075 1.00 20.70 389 ALA A N 1
ATOM 2887 C CA . ALA A 1 390 ? 78.061 59.854 82.908 1.00 20.36 389 ALA A CA 1
ATOM 2888 C C . ALA A 1 390 ? 76.778 59.073 83.178 1.00 18.97 389 ALA A C 1
ATOM 2889 O O . ALA A 1 390 ? 75.838 59.615 83.740 1.00 19.24 389 ALA A O 1
ATOM 2891 N N . ALA A 1 391 ? 76.738 57.808 82.758 1.00 18.04 390 ALA A N 1
ATOM 2892 C CA . ALA A 1 391 ? 75.521 56.989 82.865 1.00 17.13 390 ALA A CA 1
ATOM 2893 C C . ALA A 1 391 ? 75.171 56.683 84.332 1.00 17.74 390 ALA A C 1
ATOM 2894 O O . ALA A 1 391 ? 73.991 56.739 84.732 1.00 16.94 390 ALA A O 1
ATOM 2896 N N . VAL A 1 392 ? 76.198 56.372 85.117 1.00 17.16 391 VAL A N 1
ATOM 2897 C CA . VAL A 1 392 ? 76.032 56.031 86.506 1.00 17.98 391 VAL A CA 1
ATOM 2898 C C . VAL A 1 392 ? 75.672 57.268 87.328 1.00 19.16 391 VAL A C 1
ATOM 2899 O O . VAL A 1 392 ? 74.770 57.208 88.144 1.00 18.26 391 VAL A O 1
ATOM 2903 N N . ALA A 1 393 ? 76.348 58.402 87.068 1.00 18.95 392 ALA A N 1
ATOM 2904 C CA . ALA A 1 393 ? 75.987 59.681 87.717 1.00 19.58 392 ALA A CA 1
ATOM 2905 C C . ALA A 1 393 ? 74.517 60.068 87.435 1.00 19.86 392 ALA A C 1
ATOM 2906 O O . ALA A 1 393 ? 73.789 60.421 88.367 1.00 19.78 392 ALA A O 1
ATOM 2908 N N . ALA A 1 394 ? 74.058 59.883 86.180 1.00 19.34 393 ALA A N 1
ATOM 2909 C CA . ALA A 1 394 ? 72.626 60.121 85.807 1.00 19.06 393 ALA A CA 1
ATOM 2910 C C . ALA A 1 394 ? 71.634 59.171 86.502 1.00 19.57 393 ALA A C 1
ATOM 2911 O O . ALA A 1 394 ? 70.523 59.566 86.864 1.00 20.06 393 ALA A O 1
ATOM 2913 N N . ALA A 1 395 ? 72.011 57.916 86.630 1.00 19.54 394 ALA A N 1
ATOM 2914 C CA . ALA A 1 395 ? 71.203 56.958 87.356 1.00 19.58 394 ALA A CA 1
ATOM 2915 C C . ALA A 1 395 ? 70.987 57.426 88.786 1.00 20.11 394 ALA A C 1
ATOM 2916 O O . ALA A 1 395 ? 69.872 57.343 89.309 1.00 19.70 394 ALA A O 1
ATOM 2918 N N . ARG A 1 396 ? 72.056 57.909 89.429 1.00 20.66 395 ARG A N 1
ATOM 2919 C CA . ARG A 1 396 ? 71.954 58.415 90.796 1.00 21.83 395 ARG A CA 1
ATOM 2920 C C . ARG A 1 396 ? 70.989 59.611 90.916 1.00 22.12 395 ARG A C 1
ATOM 2921 O O . ARG A 1 396 ? 70.191 59.667 91.836 1.00 23.66 395 ARG A O 1
ATOM 2929 N N . ARG A 1 397 ? 71.014 60.508 89.942 1.00 21.51 396 ARG A N 1
ATOM 2930 C CA . ARG A 1 397 ? 70.051 61.604 89.896 1.00 21.24 396 ARG A CA 1
ATOM 2931 C C . ARG A 1 397 ? 68.597 61.065 89.767 1.00 20.54 396 ARG A C 1
ATOM 2932 O O . ARG A 1 397 ? 67.687 61.569 90.439 1.00 19.64 396 ARG A O 1
ATOM 2940 N N . ILE A 1 398 ? 68.403 60.023 88.938 1.00 19.61 397 ILE A N 1
ATOM 2941 C CA . ILE A 1 398 ? 67.075 59.412 88.765 1.00 19.46 397 ILE A CA 1
ATOM 2942 C C . ILE A 1 398 ? 66.550 58.919 90.121 1.00 20.36 397 ILE A C 1
ATOM 2943 O O . ILE A 1 398 ? 65.454 59.274 90.551 1.00 19.75 397 ILE A O 1
ATOM 2948 N N . VAL A 1 399 ? 67.379 58.140 90.796 1.00 20.59 398 VAL A N 1
ATOM 2949 C CA . VAL A 1 399 ? 67.056 57.607 92.119 1.00 20.93 398 VAL A CA 1
ATOM 2950 C C . VAL A 1 399 ? 66.840 58.713 93.164 1.00 21.53 398 VAL A C 1
ATOM 2951 O O . VAL A 1 399 ? 65.916 58.639 93.937 1.00 21.70 398 VAL A O 1
ATOM 2955 N N . THR A 1 400 ? 67.639 59.780 93.118 1.00 22.39 399 THR A N 1
ATOM 2956 C CA . THR A 1 400 ? 67.414 60.928 94.027 1.00 22.41 399 THR A CA 1
ATOM 2957 C C . THR A 1 400 ? 66.017 61.510 93.805 1.00 22.02 399 THR A C 1
ATOM 2958 O O . THR A 1 400 ? 65.333 61.834 94.756 1.00 23.31 399 THR A O 1
ATOM 2962 N N . LEU A 1 401 ? 65.585 61.613 92.553 1.00 20.69 400 LEU A N 1
ATOM 2963 C CA . LEU A 1 401 ? 64.301 62.247 92.257 1.00 21.51 400 LEU A CA 1
ATOM 2964 C C . LEU A 1 401 ? 63.133 61.300 92.556 1.00 21.91 400 LEU A C 1
ATOM 2965 O O . LEU A 1 401 ? 62.091 61.745 93.013 1.00 22.40 400 LEU A O 1
ATOM 2970 N N . VAL A 1 402 ? 63.350 59.991 92.416 1.00 22.46 401 VAL A N 1
ATOM 2971 C CA . VAL A 1 402 ? 62.332 59.016 92.829 1.00 22.90 401 VAL A CA 1
ATOM 2972 C C . VAL A 1 402 ? 62.044 59.178 94.321 1.00 24.80 401 VAL A C 1
ATOM 2973 O O . VAL A 1 402 ? 60.882 59.305 94.712 1.00 23.87 401 VAL A O 1
ATOM 2977 N N . GLU A 1 403 ? 63.110 59.269 95.126 1.00 26.23 402 GLU A N 1
ATOM 2978 C CA . GLU A 1 403 ? 62.976 59.487 96.576 1.00 28.32 402 GLU A CA 1
ATOM 2979 C C . GLU A 1 403 ? 62.259 60.819 96.899 1.00 29.35 402 GLU A C 1
ATOM 2980 O O . GLU A 1 403 ? 61.374 60.868 97.754 1.00 30.09 402 GLU A O 1
ATOM 2986 N N . ARG A 1 404 ? 62.656 61.886 96.203 1.00 29.10 403 ARG A N 1
ATOM 2987 C CA . ARG A 1 404 ? 62.032 63.211 96.375 1.00 29.47 403 ARG A CA 1
ATOM 2988 C C . ARG A 1 404 ? 60.531 63.228 96.036 1.00 28.73 403 ARG A C 1
ATOM 2989 O O . ARG A 1 404 ? 59.763 63.902 96.692 1.00 28.38 403 ARG A O 1
ATOM 2997 N N . TYR A 1 405 ? 60.136 62.494 94.998 1.00 27.45 404 TYR A N 1
ATOM 2998 C CA . TYR A 1 405 ? 58.736 62.519 94.527 1.00 28.07 404 TYR A CA 1
ATOM 2999 C C . TYR A 1 405 ? 57.922 61.302 95.005 1.00 28.99 404 TYR A C 1
ATOM 3000 O O . TYR A 1 405 ? 56.775 61.119 94.586 1.00 28.68 404 TYR A O 1
ATOM 3009 N N . ARG A 1 406 ? 58.500 60.516 95.920 1.00 30.83 405 ARG A N 1
ATOM 3010 C CA . ARG A 1 406 ? 57.903 59.260 96.355 1.00 32.21 405 ARG A CA 1
ATOM 3011 C C . ARG A 1 406 ? 56.641 59.587 97.088 1.00 34.29 405 ARG A C 1
ATOM 3012 O O . ARG A 1 406 ? 56.638 60.456 97.955 1.00 35.79 405 ARG A O 1
ATOM 3020 N N . ALA A 1 407 ? 55.545 58.951 96.693 1.00 35.48 406 ALA A N 1
ATOM 3021 C CA . ALA A 1 407 ? 54.257 59.225 97.299 1.00 37.86 406 ALA A CA 1
ATOM 3022 C C . ALA A 1 407 ? 54.317 58.756 98.731 1.00 39.89 406 ALA A C 1
ATOM 3023 O O . ALA A 1 407 ? 54.928 57.705 99.014 1.00 40.78 406 ALA A O 1
ATOM 3026 N N . SER B 1 3 ? 43.556 38.478 50.187 1.00 43.32 2 SER B N 1
ATOM 3027 C CA . SER B 1 3 ? 44.488 37.310 50.253 1.00 44.17 2 SER B CA 1
ATOM 3028 C C . SER B 1 3 ? 45.916 37.773 50.024 1.00 40.16 2 SER B C 1
ATOM 3029 O O . SER B 1 3 ? 46.217 38.389 49.000 1.00 38.82 2 SER B O 1
ATOM 3032 N N . ILE B 1 4 ? 46.805 37.439 50.953 1.00 40.18 3 ILE B N 1
ATOM 3033 C CA . ILE B 1 4 ? 48.195 37.929 50.896 1.00 37.47 3 ILE B CA 1
ATOM 3034 C C . ILE B 1 4 ? 48.914 37.487 49.582 1.00 36.52 3 ILE B C 1
ATOM 3035 O O . ILE B 1 4 ? 49.652 38.280 48.979 1.00 32.60 3 ILE B O 1
ATOM 3040 N N . GLU B 1 5 ? 48.661 36.244 49.135 1.00 38.70 4 GLU B N 1
ATOM 3041 C CA . GLU B 1 5 ? 49.379 35.668 47.976 1.00 39.18 4 GLU B CA 1
ATOM 3042 C C . GLU B 1 5 ? 49.076 36.442 46.678 1.00 36.40 4 GLU B C 1
ATOM 3043 O O . GLU B 1 5 ? 49.996 36.826 45.952 1.00 33.35 4 GLU B O 1
ATOM 3049 N N . ALA B 1 6 ? 47.789 36.711 46.427 1.00 37.67 5 ALA B N 1
ATOM 3050 C CA . ALA B 1 6 ? 47.364 37.438 45.197 1.00 37.93 5 ALA B CA 1
ATOM 3051 C C . ALA B 1 6 ? 47.815 38.915 45.216 1.00 35.00 5 ALA B C 1
ATOM 3052 O O . ALA B 1 6 ? 48.250 39.452 44.191 1.00 35.21 5 ALA B O 1
ATOM 3054 N N . LYS B 1 7 ? 47.694 39.543 46.389 1.00 34.09 6 LYS B N 1
ATOM 3055 C CA . LYS B 1 7 ? 48.158 40.924 46.636 1.00 32.59 6 LYS B CA 1
ATOM 3056 C C . LYS B 1 7 ? 49.585 41.092 46.167 1.00 31.18 6 LYS B C 1
ATOM 3057 O O . LYS B 1 7 ? 49.877 41.962 45.370 1.00 32.22 6 LYS B O 1
ATOM 3063 N N . PHE B 1 8 ? 50.454 40.191 46.602 1.00 30.96 7 PHE B N 1
ATOM 3064 C CA . PHE B 1 8 ? 51.875 40.265 46.272 1.00 30.88 7 PHE B CA 1
ATOM 3065 C C . PHE B 1 8 ? 52.230 39.764 44.850 1.00 31.77 7 PHE B C 1
ATOM 3066 O O . PHE B 1 8 ? 53.226 40.216 44.279 1.00 31.49 7 PHE B O 1
ATOM 3074 N N . LYS B 1 9 ? 51.426 38.841 44.302 1.00 33.73 8 LYS B N 1
ATOM 3075 C CA . LYS B 1 9 ? 51.519 38.430 42.859 1.00 35.47 8 LYS B CA 1
ATOM 3076 C C . LYS B 1 9 ? 51.451 39.626 41.894 1.00 36.60 8 LYS B C 1
ATOM 3077 O O . LYS B 1 9 ? 52.176 39.674 40.898 1.00 37.03 8 LYS B O 1
ATOM 3079 N N . LYS B 1 10 ? 50.598 40.591 42.215 1.00 38.34 9 LYS B N 1
ATOM 3080 C CA . LYS B 1 10 ? 50.490 41.835 41.439 1.00 40.97 9 LYS B CA 1
ATOM 3081 C C . LYS B 1 10 ? 51.760 42.752 41.447 1.00 41.34 9 LYS B C 1
ATOM 3082 O O . LYS B 1 10 ? 51.947 43.560 40.526 1.00 43.54 9 LYS B O 1
ATOM 3088 N N . LEU B 1 11 ? 52.611 42.629 42.470 1.00 40.46 10 LEU B N 1
ATOM 3089 C CA . LEU B 1 11 ? 53.872 43.409 42.518 1.00 42.68 10 LEU B CA 1
ATOM 3090 C C . LEU B 1 11 ? 55.013 42.847 41.627 1.00 43.72 10 LEU B C 1
ATOM 3091 O O . LEU B 1 11 ? 56.034 43.520 41.445 1.00 46.27 10 LEU B O 1
ATOM 3096 N N . GLY B 1 12 ? 54.840 41.633 41.085 1.00 43.25 11 GLY B N 1
ATOM 3097 C CA . GLY B 1 12 ? 55.899 40.963 40.297 1.00 43.97 11 GLY B CA 1
ATOM 3098 C C . GLY B 1 12 ? 56.260 41.687 39.002 1.00 46.81 11 GLY B C 1
ATOM 3099 O O . GLY B 1 12 ? 57.270 42.415 38.935 1.00 49.99 11 GLY B O 1
ATOM 3100 N N . ARG B 1 22 ? 74.143 36.137 32.536 1.00 75.82 21 ARG B N 1
ATOM 3101 C CA . ARG B 1 22 ? 74.178 35.867 31.115 1.00 72.54 21 ARG B CA 1
ATOM 3102 C C . ARG B 1 22 ? 72.737 35.726 30.592 1.00 64.17 21 ARG B C 1
ATOM 3103 O O . ARG B 1 22 ? 71.837 35.240 31.321 1.00 61.23 21 ARG B O 1
ATOM 3111 N N . GLN B 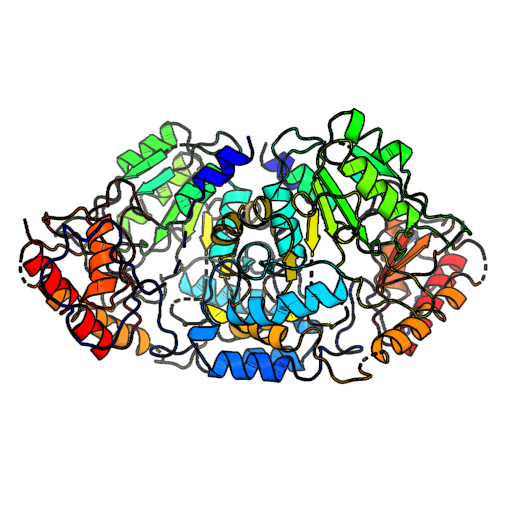1 23 ? 72.501 36.185 29.355 1.00 61.03 22 GLN B N 1
ATOM 3112 C CA . GLN B 1 23 ? 71.189 36.021 28.714 1.00 53.17 22 GLN B CA 1
ATOM 3113 C C . GLN B 1 23 ? 71.156 34.658 28.033 1.00 48.30 22 GLN B C 1
ATOM 3114 O O . GLN B 1 23 ? 72.078 34.306 27.278 1.00 50.15 22 GLN B O 1
ATOM 3120 N N . SER B 1 24 ? 70.105 33.890 28.314 1.00 42.29 23 SER B N 1
ATOM 3121 C CA . SER B 1 24 ? 69.915 32.564 27.722 1.00 38.39 23 SER B CA 1
ATOM 3122 C C . SER B 1 24 ? 69.103 32.688 26.422 1.00 34.23 23 SER B C 1
ATOM 3123 O O . SER B 1 24 ? 68.271 33.583 26.285 1.00 33.69 23 SER B O 1
ATOM 3126 N N . ALA B 1 25 ? 69.352 31.778 25.479 1.00 31.26 24 ALA B N 1
ATOM 3127 C CA . ALA B 1 25 ? 68.594 31.711 24.253 1.00 28.17 24 ALA B CA 1
ATOM 3128 C C . ALA B 1 25 ? 67.309 30.845 24.404 1.00 25.68 24 ALA B C 1
ATOM 3129 O O . ALA B 1 25 ? 66.594 30.618 23.417 1.00 23.83 24 ALA B O 1
ATOM 3131 N N . ALA B 1 26 ? 67.025 30.354 25.616 1.00 25.80 25 ALA B N 1
ATOM 3132 C CA . ALA B 1 26 ? 65.977 29.371 25.799 1.00 25.74 25 ALA B CA 1
ATOM 3133 C C . ALA B 1 26 ? 64.659 29.997 25.432 1.00 25.91 25 ALA B C 1
ATOM 3134 O O . ALA B 1 26 ? 64.348 31.122 25.874 1.00 25.72 25 ALA B O 1
ATOM 3136 N N . GLY B 1 27 ? 63.927 29.326 24.538 1.00 20.58 26 GLY B N 1
ATOM 3137 C CA . GLY B 1 27 ? 62.668 29.861 24.000 1.00 21.17 26 GLY B CA 1
ATOM 3138 C C . GLY B 1 27 ? 62.834 30.816 22.811 1.00 21.41 26 GLY B C 1
ATOM 3139 O O . GLY B 1 27 ? 61.865 31.217 22.232 1.00 21.97 26 GLY B O 1
ATOM 3140 N N . LEU B 1 28 ? 64.076 31.156 22.445 1.00 21.80 27 LEU B N 1
ATOM 3141 C CA . LEU B 1 28 ? 64.334 32.079 21.340 1.00 20.95 27 LEU B CA 1
ATOM 3142 C C . LEU B 1 28 ? 65.087 31.423 20.161 1.00 19.68 27 LEU B C 1
ATOM 3143 O O . LEU B 1 28 ? 65.489 32.107 19.241 1.00 18.25 27 LEU B O 1
ATOM 3148 N N . GLU B 1 29 ? 65.248 30.104 20.172 1.00 19.58 28 GLU B N 1
ATOM 3149 C CA . GLU B 1 29 ? 66.170 29.472 19.236 1.00 19.29 28 GLU B CA 1
ATOM 3150 C C . GLU B 1 29 ? 65.641 29.534 17.797 1.00 19.11 28 GLU B C 1
ATOM 3151 O O . GLU B 1 29 ? 66.426 29.639 16.857 1.00 18.04 28 GLU B O 1
ATOM 3157 N N . ALA B 1 30 ? 64.314 29.494 17.647 1.00 18.13 29 ALA B N 1
ATOM 3158 C CA . ALA B 1 30 ? 63.656 29.605 16.334 1.00 18.79 29 ALA B CA 1
ATOM 3159 C C . ALA B 1 30 ? 63.529 31.055 15.828 1.00 18.69 29 ALA B C 1
ATOM 3160 O O . ALA B 1 30 ? 63.211 31.287 14.653 1.00 18.37 29 ALA B O 1
ATOM 3162 N N . LEU B 1 31 ? 63.783 32.023 16.721 1.00 19.73 30 LEU B N 1
ATOM 3163 C CA . LEU B 1 31 ? 63.561 33.453 16.455 1.00 19.53 30 LEU B CA 1
ATOM 3164 C C . LEU B 1 31 ? 64.846 34.243 16.204 1.00 19.15 30 LEU B C 1
ATOM 3165 O O . LEU B 1 31 ? 64.813 35.269 15.538 1.00 18.41 30 LEU B O 1
ATOM 3170 N N . ILE B 1 32 ? 65.975 33.763 16.719 1.00 19.29 31 ILE B N 1
ATOM 3171 C CA . ILE B 1 32 ? 67.244 34.526 16.645 1.00 18.95 31 ILE B CA 1
ATOM 3172 C C . ILE B 1 32 ? 67.813 34.519 15.232 1.00 19.11 31 ILE B C 1
ATOM 3173 O O . ILE B 1 32 ? 67.862 33.476 14.586 1.00 18.84 31 ILE B O 1
ATOM 3178 N N . ARG B 1 33 ? 68.193 35.715 14.748 1.00 19.39 32 ARG B N 1
ATOM 3179 C CA . ARG B 1 33 ? 68.752 35.920 13.410 1.00 19.46 32 ARG B CA 1
ATOM 3180 C C . ARG B 1 33 ? 70.146 36.426 13.543 1.00 19.91 32 ARG B C 1
ATOM 3181 O O . ARG B 1 33 ? 70.390 37.381 14.283 1.00 20.14 32 ARG B O 1
ATOM 3189 N N . GLY B 1 34 ? 71.079 35.817 12.810 1.00 20.84 33 GLY B N 1
ATOM 3190 C CA . GLY B 1 34 ? 72.440 36.340 12.717 1.00 20.96 33 GLY B CA 1
ATOM 3191 C C . GLY B 1 34 ? 73.271 36.097 13.960 1.00 22.01 33 GLY B C 1
ATOM 3192 O O . GLY B 1 34 ? 72.840 35.390 14.876 1.00 21.96 33 GLY B O 1
ATOM 3193 N N . ALA B 1 35 ? 74.492 36.660 13.964 1.00 22.42 34 ALA B N 1
ATOM 3194 C CA . ALA B 1 35 ? 75.396 36.607 15.115 1.00 22.65 34 ALA B CA 1
ATOM 3195 C C . ALA B 1 35 ? 75.326 37.917 15.924 1.00 21.93 34 ALA B C 1
ATOM 3196 O O . ALA B 1 35 ? 74.699 38.898 15.483 1.00 22.51 34 ALA B O 1
ATOM 3198 N N . PRO B 1 36 ? 75.968 37.946 17.117 1.00 21.69 35 PRO B N 1
ATOM 3199 C CA . PRO B 1 36 ? 76.027 39.202 17.893 1.00 20.52 35 PRO B CA 1
ATOM 3200 C C . PRO B 1 36 ? 76.765 40.340 17.174 1.00 19.75 35 PRO B C 1
ATOM 3201 O O . PRO B 1 36 ? 77.489 40.107 16.209 1.00 19.50 35 PRO B O 1
ATOM 3205 N N . ILE B 1 37 ? 76.538 41.558 17.634 1.00 19.27 36 ILE B N 1
ATOM 3206 C CA . ILE B 1 37 ? 77.250 42.739 17.144 1.00 19.22 36 ILE B CA 1
ATOM 3207 C C . ILE B 1 37 ? 78.234 43.205 18.247 1.00 20.05 36 ILE B C 1
ATOM 3208 O O . ILE B 1 37 ? 77.811 43.574 19.343 1.00 19.09 36 ILE B O 1
ATOM 3213 N N . GLU B 1 38 ? 79.535 43.150 17.941 1.00 21.13 37 GLU B N 1
ATOM 3214 C CA A GLU B 1 38 ? 80.582 43.499 18.915 0.70 21.00 37 GLU B CA 1
ATOM 3215 C CA B GLU B 1 38 ? 80.613 43.523 18.872 0.30 21.17 37 GLU B CA 1
ATOM 3216 C C . GLU B 1 38 ? 80.452 44.969 19.353 1.00 21.01 37 GLU B C 1
ATOM 3217 O O . GLU B 1 38 ? 79.971 45.790 18.625 1.00 21.64 37 GLU B O 1
ATOM 3228 N N . GLY B 1 39 ? 80.861 45.257 20.597 1.00 21.66 38 GLY B N 1
ATOM 3229 C CA . GLY B 1 39 ? 80.877 46.640 21.130 1.00 21.54 38 GLY B CA 1
ATOM 3230 C C . GLY B 1 39 ? 80.750 46.656 22.648 1.00 22.12 38 GLY B C 1
ATOM 3231 O O . GLY B 1 39 ? 80.402 45.645 23.250 1.00 22.15 38 GLY B O 1
ATOM 3232 N N . ARG B 1 40 ? 81.037 47.798 23.272 1.00 21.82 39 ARG B N 1
ATOM 3233 C CA . ARG B 1 40 ? 80.992 47.897 24.736 1.00 22.24 39 ARG B CA 1
ATOM 3234 C C . ARG B 1 40 ? 79.539 47.793 25.219 1.00 20.91 39 ARG B C 1
ATOM 3235 O O . ARG B 1 40 ? 78.696 48.517 24.738 1.00 21.23 39 ARG B O 1
ATOM 3243 N N . PRO B 1 41 ? 79.251 46.859 26.157 1.00 20.17 40 PRO B N 1
ATOM 3244 C CA . PRO B 1 41 ? 77.901 46.764 26.702 1.00 19.78 40 PRO B CA 1
ATOM 3245 C C . PRO B 1 41 ? 77.460 48.054 27.372 1.00 18.80 40 PRO B C 1
ATOM 3246 O O . PRO B 1 41 ? 78.263 48.703 28.030 1.00 18.97 40 PRO B O 1
ATOM 3250 N N . VAL B 1 42 ? 76.195 48.406 27.216 1.00 17.53 41 VAL B N 1
ATOM 3251 C CA . VAL B 1 42 ? 75.621 49.540 27.915 1.00 16.97 41 VAL B CA 1
ATOM 3252 C C . VAL B 1 42 ? 74.351 49.082 28.550 1.00 17.16 41 VAL B C 1
ATOM 3253 O O . VAL B 1 42 ? 73.498 48.482 27.897 1.00 16.77 41 VAL B O 1
ATOM 3257 N N . ASP B 1 43 ? 74.239 49.319 29.847 1.00 17.39 42 ASP B N 1
ATOM 3258 C CA . ASP B 1 43 ? 73.007 49.065 30.590 1.00 16.51 42 ASP B CA 1
ATOM 3259 C C . ASP B 1 43 ? 72.222 50.379 30.701 1.00 15.95 42 ASP B C 1
ATOM 3260 O O . ASP B 1 43 ? 72.515 51.213 31.557 1.00 15.91 42 ASP B O 1
ATOM 3265 N N . PHE B 1 44 ? 71.226 50.554 29.829 1.00 15.08 43 PHE B N 1
ATOM 3266 C CA . PHE B 1 44 ? 70.394 51.774 29.818 1.00 14.52 43 PHE B CA 1
ATOM 3267 C C . PHE B 1 44 ? 69.245 51.698 30.843 1.00 15.06 43 PHE B C 1
ATOM 3268 O O . PHE B 1 44 ? 68.359 52.582 30.843 1.00 14.38 43 PHE B O 1
ATOM 3276 N N . SER B 1 45 ? 69.217 50.658 31.694 1.00 15.30 44 SER B N 1
ATOM 3277 C CA . SER B 1 45 ? 68.124 50.525 32.668 1.00 15.80 44 SER B CA 1
ATOM 3278 C C . SER B 1 45 ? 68.198 51.581 33.770 1.00 16.18 44 SER B C 1
ATOM 3279 O O . SER B 1 45 ? 67.183 51.969 34.307 1.00 16.45 44 SER B O 1
ATOM 3282 N N . HIS B 1 46 ? 69.402 52.070 34.073 1.00 16.96 45 HIS B N 1
ATOM 3283 C CA . HIS B 1 46 ? 69.569 53.195 35.011 1.00 16.93 45 HIS B CA 1
ATOM 3284 C C . HIS B 1 46 ? 70.829 54.017 34.697 1.00 16.79 45 HIS B C 1
ATOM 3285 O O . HIS B 1 46 ? 71.645 53.634 33.833 1.00 17.48 45 HIS B O 1
ATOM 3292 N N . GLY B 1 47 ? 70.991 55.132 35.407 1.00 16.57 46 GLY B N 1
ATOM 3293 C CA . GLY B 1 47 ? 72.136 56.043 35.187 1.00 16.45 46 GLY B CA 1
ATOM 3294 C C . GLY B 1 47 ? 73.502 55.469 35.574 1.00 16.53 46 GLY B C 1
ATOM 3295 O O . GLY B 1 47 ? 73.606 54.625 36.474 1.00 17.26 46 GLY B O 1
ATOM 3296 N N . ASP B 1 48 ? 74.538 55.945 34.884 1.00 15.88 47 ASP B N 1
ATOM 3297 C CA . ASP B 1 48 ? 75.903 55.507 35.092 1.00 16.72 47 ASP B CA 1
ATOM 3298 C C . ASP B 1 48 ? 76.560 56.593 35.903 1.00 16.69 47 ASP B C 1
ATOM 3299 O O . ASP B 1 48 ? 76.797 57.692 35.398 1.00 15.05 47 ASP B O 1
ATOM 3304 N N . VAL B 1 49 ? 76.743 56.327 37.200 1.00 16.84 48 VAL B N 1
ATOM 3305 C CA . VAL B 1 49 ? 77.295 57.327 38.094 1.00 17.29 48 VAL B CA 1
ATOM 3306 C C . VAL B 1 49 ? 78.851 57.302 38.072 1.00 17.48 48 VAL B C 1
ATOM 3307 O O . VAL B 1 49 ? 79.495 58.051 38.834 1.00 17.05 48 VAL B O 1
ATOM 3311 N N . ASP B 1 50 ? 79.442 56.450 37.206 1.00 17.37 49 ASP B N 1
ATOM 3312 C CA . ASP B 1 50 ? 80.867 56.565 36.848 1.00 18.46 49 ASP B CA 1
ATOM 3313 C C . ASP B 1 50 ? 81.061 57.579 35.703 1.00 18.74 49 ASP B C 1
ATOM 3314 O O . ASP B 1 50 ? 81.956 58.375 35.747 1.00 19.27 49 ASP B O 1
ATOM 3319 N N . ALA B 1 51 ? 80.167 57.560 34.712 1.00 18.67 50 ALA B N 1
ATOM 3320 C CA . ALA B 1 51 ? 80.230 58.510 33.584 1.00 18.24 50 ALA B CA 1
ATOM 3321 C C . ALA B 1 51 ? 79.848 59.915 34.018 1.00 17.89 50 ALA B C 1
ATOM 3322 O O . ALA B 1 51 ? 80.383 60.889 33.513 1.00 18.63 50 ALA B O 1
ATOM 3324 N N . HIS B 1 52 ? 78.880 60.013 34.913 1.00 17.68 51 HIS B N 1
ATOM 3325 C CA . HIS B 1 52 ? 78.416 61.314 35.431 1.00 17.00 51 HIS B CA 1
ATOM 3326 C C . HIS B 1 52 ? 78.408 61.241 36.962 1.00 16.45 51 HIS B C 1
ATOM 3327 O O . HIS B 1 52 ? 77.473 60.674 37.578 1.00 15.06 51 HIS B O 1
ATOM 3334 N N . GLU B 1 53 ? 79.470 61.794 37.566 1.00 17.00 52 GLU B N 1
ATOM 3335 C CA A GLU B 1 53 ? 79.810 61.496 38.960 0.55 17.66 52 GLU B CA 1
ATOM 3336 C CA B GLU B 1 53 ? 79.820 61.512 38.964 0.45 17.74 52 GLU B CA 1
ATOM 3337 C C . GLU B 1 53 ? 78.854 62.159 39.964 1.00 17.46 52 GLU B C 1
ATOM 3338 O O . GLU B 1 53 ? 78.237 63.184 39.658 1.00 16.82 52 GLU B O 1
ATOM 3349 N N . PRO B 1 54 ? 78.746 61.574 41.183 1.00 17.71 53 PRO B N 1
ATOM 3350 C CA . PRO B 1 54 ? 78.016 62.245 42.267 1.00 17.81 53 PRO B CA 1
ATOM 3351 C C . PRO B 1 54 ? 78.545 63.655 42.505 1.00 18.31 53 PRO B C 1
ATOM 3352 O O . PRO B 1 54 ? 79.725 63.911 42.278 1.00 17.35 53 PRO B O 1
ATOM 3356 N N . THR B 1 55 ? 77.663 64.564 42.911 1.00 18.32 54 THR B N 1
ATOM 3357 C CA . THR B 1 55 ? 78.053 65.934 43.204 1.00 18.86 54 THR B CA 1
ATOM 3358 C C . THR B 1 55 ? 79.455 66.005 43.845 1.00 19.08 54 THR B C 1
ATOM 3359 O O . THR B 1 55 ? 79.745 65.256 44.822 1.00 17.97 54 THR B O 1
ATOM 3363 N N . PRO B 1 56 ? 80.338 66.876 43.306 1.00 19.93 55 PRO B N 1
ATOM 3364 C CA . PRO B 1 56 ? 81.623 67.088 44.002 1.00 21.52 55 PRO B CA 1
ATOM 3365 C C . PRO B 1 56 ? 81.364 67.634 45.378 1.00 22.33 55 PRO B C 1
ATOM 3366 O O . PRO B 1 56 ? 80.469 68.484 45.546 1.00 23.02 55 PRO B O 1
ATOM 3370 N N . GLY B 1 57 ? 82.094 67.150 46.362 1.00 22.15 56 GLY B N 1
ATOM 3371 C CA . GLY B 1 57 ? 81.882 67.595 47.728 1.00 21.48 56 GLY B CA 1
ATOM 3372 C C . GLY B 1 57 ? 80.969 66.723 48.571 1.00 20.43 56 GLY B C 1
ATOM 3373 O O . GLY B 1 57 ? 81.026 66.797 49.786 1.00 20.89 56 GLY B O 1
ATOM 3374 N N . ALA B 1 58 ? 80.089 65.941 47.942 1.00 19.74 57 ALA B N 1
ATOM 3375 C CA . ALA B 1 58 ? 79.119 65.125 48.691 1.00 18.77 57 ALA B CA 1
ATOM 3376 C C . ALA B 1 58 ? 79.809 64.160 49.658 1.00 18.98 57 ALA B C 1
ATOM 3377 O O . ALA B 1 58 ? 79.455 64.094 50.817 1.00 18.21 57 ALA B O 1
ATOM 3379 N N . PHE B 1 59 ? 80.811 63.427 49.176 1.00 18.93 58 PHE B N 1
ATOM 3380 C CA . PHE B 1 59 ? 81.511 62.492 50.034 1.00 18.74 58 PHE B CA 1
ATOM 3381 C C . PHE B 1 59 ? 82.249 63.204 51.199 1.00 19.20 58 PHE B C 1
ATOM 3382 O O . PHE B 1 59 ? 82.289 62.681 52.338 1.00 19.32 58 PHE B O 1
ATOM 3390 N N . ASP B 1 60 ? 82.799 64.386 50.939 1.00 18.34 59 ASP B N 1
ATOM 3391 C CA . ASP B 1 60 ? 83.356 65.183 52.016 1.00 19.72 59 ASP B CA 1
ATOM 3392 C C . ASP B 1 60 ? 82.298 65.561 53.085 1.00 18.53 59 ASP B C 1
ATOM 3393 O O . ASP B 1 60 ? 82.583 65.506 54.281 1.00 17.91 59 ASP B O 1
ATOM 3398 N N . LEU B 1 61 ? 81.092 65.900 52.646 1.00 17.64 60 LEU B N 1
ATOM 3399 C CA . LEU B 1 61 ? 80.000 66.211 53.576 1.00 17.65 60 LEU B CA 1
ATOM 3400 C C . LEU B 1 61 ? 79.608 64.991 54.385 1.00 16.73 60 LEU B C 1
ATOM 3401 O O . LEU B 1 61 ? 79.404 65.092 55.606 1.00 16.97 60 LEU B O 1
ATOM 3406 N N . PHE B 1 62 ? 79.562 63.829 53.714 1.00 16.69 61 PHE B N 1
ATOM 3407 C CA . PHE B 1 62 ? 79.234 62.554 54.354 1.00 15.78 61 PHE B CA 1
ATOM 3408 C C . PHE B 1 62 ? 80.291 62.239 55.424 1.00 17.20 61 PHE B C 1
ATOM 3409 O O . PHE B 1 62 ? 79.968 61.863 56.568 1.00 16.03 61 PHE B O 1
ATOM 3417 N N . SER B 1 63 ? 81.549 62.436 55.045 1.00 18.34 62 SER B N 1
ATOM 3418 C CA . SER B 1 63 ? 82.674 62.182 55.915 1.00 19.73 62 SER B CA 1
ATOM 3419 C C . SER B 1 63 ? 82.734 63.131 57.138 1.00 19.82 62 SER B C 1
ATOM 3420 O O . SER B 1 63 ? 83.047 62.708 58.234 1.00 21.57 62 SER B O 1
ATOM 3423 N N . ALA B 1 64 ? 82.415 64.402 56.932 1.00 19.69 63 ALA B N 1
ATOM 3424 C CA . ALA B 1 64 ? 82.294 65.351 58.037 1.00 19.27 63 ALA B CA 1
ATOM 3425 C C . ALA B 1 64 ? 81.162 64.938 59.009 1.00 18.96 63 ALA B C 1
ATOM 3426 O O . ALA B 1 64 ? 81.316 65.054 60.231 1.00 19.56 63 ALA B O 1
ATOM 3428 N N . GLY B 1 65 ? 80.066 64.408 58.468 1.00 18.58 64 GLY B N 1
ATOM 3429 C CA . GLY B 1 65 ? 78.916 63.953 59.301 1.00 18.19 64 GLY B CA 1
ATOM 3430 C C . GLY B 1 65 ? 79.264 62.737 60.162 1.00 18.47 64 GLY B C 1
ATOM 3431 O O . GLY B 1 65 ? 78.995 62.709 61.365 1.00 18.10 64 GLY B O 1
ATOM 3432 N N . VAL B 1 66 ? 79.915 61.760 59.560 1.00 18.14 65 VAL B N 1
ATOM 3433 C CA . VAL B 1 66 ? 80.365 60.610 60.314 1.00 18.77 65 VAL B CA 1
ATOM 3434 C C . VAL B 1 66 ? 81.285 61.030 61.470 1.00 19.57 65 VAL B C 1
ATOM 3435 O O . VAL B 1 66 ? 81.036 60.667 62.619 1.00 19.50 65 VAL B O 1
ATOM 3439 N N . GLN B 1 67 ? 82.288 61.852 61.166 1.00 20.19 66 GLN B N 1
ATOM 3440 C CA . GLN B 1 67 ? 83.192 62.397 62.187 1.00 21.81 66 GLN B CA 1
ATOM 3441 C C . GLN B 1 67 ? 82.431 63.151 63.305 1.00 21.20 66 GLN B C 1
ATOM 3442 O O . GLN B 1 67 ? 82.814 63.077 64.457 1.00 22.18 66 GLN B O 1
ATOM 3448 N N . SER B 1 68 ? 81.370 63.861 62.955 1.00 20.38 67 SER B N 1
ATOM 3449 C CA . SER B 1 68 ? 80.569 64.600 63.963 1.00 20.84 67 SER B CA 1
ATOM 3450 C C . SER B 1 68 ? 79.828 63.658 64.933 1.00 20.23 67 SER B C 1
ATOM 3451 O O . SER B 1 68 ? 79.525 64.042 66.068 1.00 20.88 67 SER B O 1
ATOM 3454 N N . GLY B 1 69 ? 79.495 62.467 64.449 1.00 19.06 68 GLY B N 1
ATOM 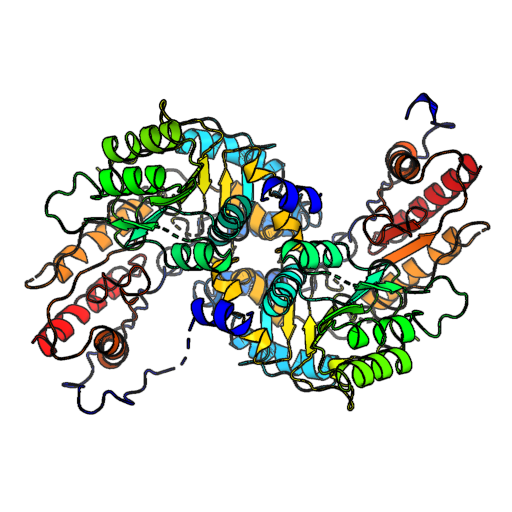3455 C CA . GLY B 1 69 ? 79.157 61.343 65.293 1.00 18.69 68 GLY B CA 1
ATOM 3456 C C . GLY B 1 69 ? 77.652 61.197 65.499 1.00 18.34 68 GLY B C 1
ATOM 3457 O O . GLY B 1 69 ? 76.852 61.305 64.539 1.00 17.23 68 GLY B O 1
ATOM 3458 N N . GLY B 1 70 ? 77.266 61.004 66.754 1.00 18.38 69 GLY B N 1
ATOM 3459 C CA . GLY B 1 70 ? 75.907 60.613 67.104 1.00 18.63 69 GLY B CA 1
ATOM 3460 C C . GLY B 1 70 ? 74.868 61.636 66.756 1.00 18.13 69 GLY B C 1
ATOM 3461 O O . GLY B 1 70 ? 73.744 61.284 66.430 1.00 17.68 69 GLY B O 1
ATOM 3462 N N . VAL B 1 71 ? 75.255 62.911 66.781 1.00 18.90 70 VAL B N 1
ATOM 3463 C CA . VAL B 1 71 ? 74.369 63.999 66.322 1.00 18.74 70 VAL B CA 1
ATOM 3464 C C . VAL B 1 71 ? 73.945 63.844 64.844 1.00 17.99 70 VAL B C 1
ATOM 3465 O O . VAL B 1 71 ? 72.849 64.256 64.466 1.00 18.49 70 VAL B O 1
ATOM 3469 N N . GLN B 1 72 ? 74.793 63.215 64.021 1.00 17.94 71 GLN B N 1
ATOM 3470 C CA . GLN B 1 72 ? 74.429 62.959 62.613 1.00 17.14 71 GLN B CA 1
ATOM 3471 C C . GLN B 1 72 ? 73.757 61.587 62.438 1.00 16.29 71 GLN B C 1
ATOM 3472 O O . GLN B 1 72 ? 72.874 61.447 61.612 1.00 15.25 71 GLN B O 1
ATOM 3478 N N . ALA B 1 73 ? 74.212 60.599 63.207 1.00 15.45 72 ALA B N 1
ATOM 3479 C CA . ALA B 1 73 ? 73.752 59.221 63.077 1.00 14.70 72 ALA B CA 1
ATOM 3480 C C . ALA B 1 73 ? 72.293 59.099 63.442 1.00 14.87 72 ALA B C 1
ATOM 3481 O O . ALA B 1 73 ? 71.578 58.291 62.836 1.00 13.45 72 ALA B O 1
ATOM 3483 N N . TYR B 1 74 ? 71.861 59.882 64.459 1.00 13.87 73 TYR B N 1
ATOM 3484 C CA . TYR B 1 74 ? 70.461 59.918 64.884 1.00 15.11 73 TYR B CA 1
ATOM 3485 C C . TYR B 1 74 ? 69.816 61.295 64.598 1.00 15.35 73 TYR B C 1
ATOM 3486 O O . TYR B 1 74 ? 70.409 62.354 64.874 1.00 17.99 73 TYR B O 1
ATOM 3495 N N . THR B 1 75 ? 68.640 61.270 63.992 1.00 15.19 74 THR B N 1
ATOM 3496 C CA . THR B 1 75 ? 67.886 62.495 63.638 1.00 14.79 74 THR B CA 1
ATOM 3497 C C . THR B 1 75 ? 66.442 62.243 63.967 1.00 15.46 74 THR B C 1
ATOM 3498 O O . THR B 1 75 ? 66.044 61.077 64.191 1.00 14.25 74 THR B O 1
ATOM 3502 N N . GLU B 1 76 ? 65.643 63.314 63.956 1.00 16.19 75 GLU B N 1
ATOM 3503 C CA . GLU B 1 76 ? 64.198 63.207 64.021 1.00 17.49 75 GLU B CA 1
ATOM 3504 C C . GLU B 1 76 ? 63.749 62.328 62.882 1.00 17.11 75 GLU B C 1
ATOM 3505 O O . GLU B 1 76 ? 64.410 62.290 61.852 1.00 17.52 75 GLU B O 1
ATOM 3511 N N . TYR B 1 77 ? 62.643 61.616 63.051 1.00 16.85 76 TYR B N 1
ATOM 3512 C CA . TYR B 1 77 ? 62.138 60.707 61.982 1.00 16.98 76 TYR B CA 1
ATOM 3513 C C . TYR B 1 77 ? 61.896 61.434 60.661 1.00 16.66 76 TYR B C 1
ATOM 3514 O O . TYR B 1 77 ? 62.210 60.909 59.605 1.00 16.52 76 TYR B O 1
ATOM 3523 N N . ARG B 1 78 ? 61.377 62.653 60.729 1.00 17.33 77 ARG B N 1
ATOM 3524 C CA . ARG B 1 78 ? 61.170 63.486 59.503 1.00 18.42 77 ARG B CA 1
ATOM 3525 C C . ARG B 1 78 ? 62.456 64.077 58.873 1.00 17.57 77 ARG B C 1
ATOM 3526 O O . ARG B 1 78 ? 62.400 64.660 57.790 1.00 17.83 77 ARG B O 1
ATOM 3534 N N . GLY B 1 79 ? 63.579 63.966 59.578 1.00 16.23 78 GLY B N 1
ATOM 3535 C CA . GLY B 1 79 ? 64.887 64.323 59.037 1.00 15.89 78 GLY B CA 1
ATOM 3536 C C . GLY B 1 79 ? 65.556 65.352 59.908 1.00 15.66 78 GLY B C 1
ATOM 3537 O O . GLY B 1 79 ? 64.890 66.084 60.625 1.00 15.03 78 GLY B O 1
ATOM 3538 N N . ASP B 1 80 ? 66.877 65.413 59.819 1.00 16.68 79 ASP B N 1
ATOM 3539 C CA . ASP B 1 80 ? 67.688 66.390 60.549 1.00 17.32 79 ASP B CA 1
ATOM 3540 C C . ASP B 1 80 ? 67.117 67.835 60.422 1.00 17.69 79 ASP B C 1
ATOM 3541 O O . ASP B 1 80 ? 66.867 68.326 59.319 1.00 17.53 79 ASP B O 1
ATOM 3546 N N . LEU B 1 81 ? 66.876 68.469 61.562 1.00 18.34 80 LEU B N 1
ATOM 3547 C CA . LEU B 1 81 ? 66.266 69.803 61.604 1.00 19.03 80 LEU B CA 1
ATOM 3548 C C . LEU B 1 81 ? 67.126 70.862 60.906 1.00 17.39 80 LEU B C 1
ATOM 3549 O O . LEU B 1 81 ? 66.641 71.607 60.084 1.00 17.02 80 LEU B O 1
ATOM 3554 N N . GLY B 1 82 ? 68.406 70.910 61.239 1.00 17.16 81 GLY B N 1
ATOM 3555 C CA . GLY B 1 82 ? 69.331 71.856 60.591 1.00 15.80 81 GLY B CA 1
ATOM 3556 C C . GLY B 1 82 ? 69.334 71.748 59.057 1.00 15.43 81 GLY B C 1
ATOM 3557 O O . GLY B 1 82 ? 69.364 72.759 58.363 1.00 15.72 81 GLY B O 1
ATOM 3558 N N . ILE B 1 83 ? 69.232 70.525 58.536 1.00 14.54 82 ILE B N 1
ATOM 3559 C CA . ILE B 1 83 ? 69.270 70.295 57.096 1.00 13.67 82 ILE B CA 1
ATOM 3560 C C . ILE B 1 83 ? 67.920 70.685 56.476 1.00 14.12 82 ILE B C 1
ATOM 3561 O O . ILE B 1 83 ? 67.864 71.325 55.423 1.00 13.06 82 ILE B O 1
ATOM 3566 N N . ARG B 1 84 ? 66.835 70.376 57.160 1.00 14.62 83 ARG B N 1
ATOM 3567 C CA . ARG B 1 84 ? 65.534 70.862 56.700 1.00 15.09 83 ARG B CA 1
ATOM 3568 C C . ARG B 1 84 ? 65.460 72.401 56.619 1.00 15.68 83 ARG B C 1
ATOM 3569 O O . ARG B 1 84 ? 64.998 72.948 55.613 1.00 14.80 83 ARG B O 1
ATOM 3577 N N . ASP B 1 85 ? 65.973 73.081 57.646 1.00 16.72 84 ASP B N 1
ATOM 3578 C CA . ASP B 1 85 ? 66.063 74.533 57.643 1.00 17.74 84 ASP B CA 1
ATOM 3579 C C . ASP B 1 85 ? 66.945 75.102 56.511 1.00 18.08 84 ASP B C 1
ATOM 3580 O O . ASP B 1 85 ? 66.647 76.159 55.984 1.00 17.51 84 ASP B O 1
ATOM 3585 N N . LEU B 1 86 ? 68.034 74.418 56.180 1.00 18.98 85 LEU B N 1
ATOM 3586 C CA . LEU B 1 86 ? 68.867 74.801 55.023 1.00 19.99 85 LEU B CA 1
ATOM 3587 C C . LEU B 1 86 ? 68.100 74.572 53.713 1.00 19.28 85 LEU B C 1
ATOM 3588 O O . LEU B 1 86 ? 68.181 75.376 52.801 1.00 18.99 85 LEU B O 1
ATOM 3593 N N . LEU B 1 87 ? 67.392 73.455 53.614 1.00 18.61 86 LEU B N 1
ATOM 3594 C CA . LEU B 1 87 ? 66.820 73.041 52.324 1.00 17.95 86 LEU B CA 1
ATOM 3595 C C . LEU B 1 87 ? 65.575 73.831 51.926 1.00 17.62 86 LEU B C 1
ATOM 3596 O O . LEU B 1 87 ? 65.383 74.131 50.745 1.00 17.25 86 LEU B O 1
ATOM 3601 N N . ALA B 1 88 ? 64.744 74.183 52.906 1.00 17.52 87 ALA B N 1
ATOM 3602 C CA . ALA B 1 88 ? 63.423 74.775 52.634 1.00 16.61 87 ALA B CA 1
ATOM 3603 C C . ALA B 1 88 ? 63.505 76.037 51.750 1.00 16.74 87 ALA B C 1
ATOM 3604 O O . ALA B 1 88 ? 62.747 76.155 50.764 1.00 15.61 87 ALA B O 1
ATOM 3606 N N . PRO B 1 89 ? 64.440 76.983 52.080 1.00 16.40 88 PRO B N 1
ATOM 3607 C CA . PRO B 1 89 ? 64.629 78.162 51.204 1.00 16.37 88 PRO B CA 1
ATOM 3608 C C . PRO B 1 89 ? 65.078 77.790 49.796 1.00 16.10 88 PRO B C 1
ATOM 3609 O O . PRO B 1 89 ? 64.623 78.391 48.827 1.00 16.28 88 PRO B O 1
ATOM 3613 N N . ARG B 1 90 ? 65.912 76.762 49.678 1.00 16.27 89 ARG B N 1
ATOM 3614 C CA . ARG B 1 90 ? 66.407 76.325 48.366 1.00 16.12 89 ARG B CA 1
ATOM 3615 C C . ARG B 1 90 ? 65.288 75.712 47.526 1.00 15.47 89 ARG B C 1
ATOM 3616 O O . ARG B 1 90 ? 65.130 76.043 46.340 1.00 15.47 89 ARG B O 1
ATOM 3624 N N . LEU B 1 91 ? 64.505 74.848 48.154 1.00 14.81 90 LEU B N 1
ATOM 3625 C CA . LEU B 1 91 ? 63.360 74.228 47.514 1.00 14.82 90 LEU B CA 1
ATOM 3626 C C . LEU B 1 91 ? 62.240 75.237 47.240 1.00 15.13 90 LEU B C 1
ATOM 3627 O O . LEU B 1 91 ? 61.517 75.094 46.260 1.00 14.98 90 LEU B O 1
ATOM 3632 N N . ALA B 1 92 ? 62.107 76.265 48.104 1.00 14.76 91 ALA B N 1
ATOM 3633 C CA . ALA B 1 92 ? 61.177 77.382 47.842 1.00 14.58 91 ALA B CA 1
ATOM 3634 C C . ALA B 1 92 ? 61.571 78.187 46.599 1.00 14.56 91 ALA B C 1
ATOM 3635 O O . ALA B 1 92 ? 60.716 78.505 45.760 1.00 14.06 91 ALA B O 1
ATOM 3637 N N . ALA B 1 93 ? 62.856 78.539 46.512 1.00 14.59 92 ALA B N 1
ATOM 3638 C CA . ALA B 1 93 ? 63.399 79.276 45.368 1.00 14.98 92 ALA B CA 1
ATOM 3639 C C . ALA B 1 93 ? 63.257 78.464 44.079 1.00 14.87 92 ALA B C 1
ATOM 3640 O O . ALA B 1 93 ? 62.806 78.982 43.085 1.00 14.86 92 ALA B O 1
ATOM 3642 N N . PHE B 1 94 ? 63.572 77.167 44.150 1.00 14.34 93 PHE B N 1
ATOM 3643 C CA . PHE B 1 94 ? 63.468 76.271 42.990 1.00 14.41 93 PHE B CA 1
ATOM 3644 C C . PHE B 1 94 ? 62.050 76.165 42.441 1.00 13.95 93 PHE B C 1
ATOM 3645 O O . PHE B 1 94 ? 61.843 76.356 41.253 1.00 14.44 93 PHE B O 1
ATOM 3653 N N . THR B 1 95 ? 61.085 75.901 43.316 1.00 13.89 94 THR B N 1
ATOM 3654 C CA . THR B 1 95 ? 59.678 75.685 42.906 1.00 14.51 94 THR B CA 1
ATOM 3655 C C . THR B 1 95 ? 58.812 76.973 42.837 1.00 14.72 94 THR B C 1
ATOM 3656 O O . THR B 1 95 ? 57.703 76.937 42.336 1.00 14.81 94 THR B O 1
ATOM 3660 N N . GLY B 1 96 ? 59.330 78.093 43.326 1.00 15.36 95 GLY B N 1
ATOM 3661 C CA . GLY B 1 96 ? 58.599 79.380 43.238 1.00 16.84 95 GLY B CA 1
ATOM 3662 C C . GLY B 1 96 ? 57.408 79.504 44.194 1.00 17.23 95 GLY B C 1
ATOM 3663 O O . GLY B 1 96 ? 56.481 80.255 43.926 1.00 18.21 95 GLY B O 1
ATOM 3664 N N . ALA B 1 97 ? 57.435 78.752 45.301 1.00 17.17 96 ALA B N 1
ATOM 3665 C CA . ALA B 1 97 ? 56.417 78.876 46.359 1.00 17.09 96 ALA B CA 1
ATOM 3666 C C . ALA B 1 97 ? 57.031 78.535 47.732 1.00 16.64 96 ALA B C 1
ATOM 3667 O O . ALA B 1 97 ? 58.052 77.847 47.800 1.00 16.52 96 ALA B O 1
ATOM 3669 N N . PRO B 1 98 ? 56.412 79.018 48.825 1.00 17.37 97 PRO B N 1
ATOM 3670 C CA . PRO B 1 98 ? 56.929 78.757 50.166 1.00 18.03 97 PRO B CA 1
ATOM 3671 C C . PRO B 1 98 ? 57.063 77.270 50.525 1.00 16.99 97 PRO B C 1
ATOM 3672 O O . PRO B 1 98 ? 56.283 76.441 50.049 1.00 17.25 97 PRO B O 1
ATOM 3676 N N . VAL B 1 99 ? 58.070 76.967 51.336 1.00 16.35 98 VAL B N 1
ATOM 3677 C CA . VAL B 1 99 ? 58.281 75.650 51.885 1.00 15.88 98 VAL B CA 1
ATOM 3678 C C . VAL B 1 99 ? 58.471 75.809 53.398 1.00 16.46 98 VAL B C 1
ATOM 3679 O O . VAL B 1 99 ? 59.237 76.678 53.858 1.00 16.76 98 VAL B O 1
ATOM 3683 N N . ASP B 1 100 ? 57.769 74.986 54.152 1.00 18.29 99 ASP B N 1
ATOM 3684 C CA . ASP B 1 100 ? 57.799 75.019 55.595 1.00 19.84 99 ASP B CA 1
ATOM 3685 C C . ASP B 1 100 ? 58.748 73.918 56.125 1.00 18.83 99 ASP B C 1
ATOM 3686 O O . ASP B 1 100 ? 58.383 72.748 56.146 1.00 18.71 99 ASP B O 1
ATOM 3691 N N . ALA B 1 101 ? 59.948 74.310 56.567 1.00 17.89 100 ALA B N 1
ATOM 3692 C CA . ALA B 1 101 ? 60.948 73.348 57.109 1.00 18.42 100 ALA B CA 1
ATOM 3693 C C . ALA B 1 101 ? 60.436 72.483 58.275 1.00 18.56 100 ALA B C 1
ATOM 3694 O O . ALA B 1 101 ? 60.792 71.296 58.382 1.00 18.48 100 ALA B O 1
ATOM 3696 N N . ARG B 1 102 ? 59.623 73.089 59.137 1.00 18.79 101 ARG B N 1
ATOM 3697 C CA A ARG B 1 102 ? 59.280 72.463 60.395 0.55 19.25 101 ARG B CA 1
ATOM 3698 C CA B ARG B 1 102 ? 59.253 72.492 60.423 0.30 19.12 101 ARG B CA 1
ATOM 3699 C CA C ARG B 1 102 ? 59.241 72.483 60.417 0.15 19.17 101 ARG B CA 1
ATOM 3700 C C . ARG B 1 102 ? 58.173 71.423 60.223 1.00 18.83 101 ARG B C 1
ATOM 3701 O O . ARG B 1 102 ? 58.344 70.292 60.623 1.00 18.70 101 ARG B O 1
ATOM 3723 N N . ASP B 1 103 ? 57.063 71.810 59.595 1.00 18.92 102 ASP B N 1
ATOM 3724 C CA . ASP B 1 103 ? 55.900 70.925 59.464 1.00 19.19 102 ASP B CA 1
ATOM 3725 C C . ASP B 1 103 ? 55.535 70.530 58.026 1.00 18.02 102 ASP B C 1
ATOM 3726 O O . ASP B 1 103 ? 54.614 69.731 57.827 1.00 17.62 102 ASP B O 1
ATOM 3731 N N . GLY B 1 104 ? 56.231 71.078 57.031 1.00 16.56 103 GLY B N 1
ATOM 3732 C CA . GLY B 1 104 ? 55.879 70.815 55.637 1.00 15.51 103 GLY B CA 1
ATOM 3733 C C . GLY B 1 104 ? 56.980 70.207 54.789 1.00 14.80 103 GLY B C 1
ATOM 3734 O O . GLY B 1 104 ? 56.970 70.375 53.572 1.00 14.68 103 GLY B O 1
ATOM 3735 N N . LEU B 1 105 ? 57.949 69.533 55.427 1.00 14.41 104 LEU B N 1
ATOM 3736 C CA . LEU B 1 105 ? 59.150 69.027 54.727 1.00 14.50 104 LEU B CA 1
ATOM 3737 C C . LEU B 1 105 ? 59.665 67.778 55.426 1.00 14.45 104 LEU B C 1
ATOM 3738 O O . LEU B 1 105 ? 59.952 67.813 56.589 1.00 14.64 104 LEU B O 1
ATOM 3743 N N . ILE B 1 106 ? 59.741 66.676 54.685 1.00 14.02 105 ILE B N 1
ATOM 3744 C CA . ILE B 1 106 ? 60.236 65.409 55.204 1.00 13.98 105 ILE B CA 1
ATOM 3745 C C . ILE B 1 106 ? 61.375 64.955 54.322 1.00 13.41 105 ILE B C 1
ATOM 3746 O O . ILE B 1 106 ? 61.314 65.146 53.093 1.00 12.76 105 ILE B O 1
ATOM 3751 N N . ILE B 1 107 ? 62.439 64.415 54.962 1.00 12.73 106 ILE B N 1
ATOM 3752 C CA . ILE B 1 107 ? 63.521 63.745 54.273 1.00 12.31 106 ILE B CA 1
ATOM 3753 C C . ILE B 1 107 ? 63.342 62.227 54.345 1.00 12.66 106 ILE B C 1
ATOM 3754 O O . ILE B 1 107 ? 63.137 61.678 55.429 1.00 13.32 106 ILE B O 1
ATOM 3759 N N . THR B 1 108 ? 63.489 61.559 53.191 1.00 12.61 107 THR B N 1
ATOM 3760 C CA . THR B 1 108 ? 63.024 60.177 52.994 1.00 12.59 107 THR B CA 1
ATOM 3761 C C . THR B 1 108 ? 64.127 59.304 52.351 1.00 13.17 107 THR B C 1
ATOM 3762 O O . THR B 1 108 ? 65.095 59.847 51.749 1.00 12.75 107 THR B O 1
ATOM 3766 N N . PRO B 1 109 ? 63.977 57.950 52.445 1.00 13.13 108 PRO B N 1
ATOM 3767 C CA . PRO B 1 109 ? 64.900 57.041 51.750 1.00 13.73 108 PRO B CA 1
ATOM 3768 C C . PRO B 1 109 ? 64.645 57.024 50.230 1.00 13.65 108 PRO B C 1
ATOM 3769 O O . PRO B 1 109 ? 63.865 56.194 49.720 1.00 12.82 108 PRO B O 1
ATOM 3773 N N . GLY B 1 110 ? 65.297 57.959 49.529 1.00 12.68 109 GLY B N 1
ATOM 3774 C CA . GLY B 1 110 ? 65.075 58.152 48.110 1.00 12.82 109 GLY B CA 1
ATOM 3775 C C . GLY B 1 110 ? 63.769 58.886 47.888 1.00 13.04 109 GLY B C 1
ATOM 3776 O O . GLY B 1 110 ? 62.963 59.080 48.834 1.00 12.02 109 GLY B O 1
ATOM 3777 N N . THR B 1 111 ? 63.580 59.353 46.671 1.00 12.67 110 THR B N 1
ATOM 3778 C CA . THR B 1 111 ? 62.291 59.839 46.243 1.00 13.66 110 THR B CA 1
ATOM 3779 C C . THR B 1 111 ? 61.293 58.674 46.182 1.00 13.88 110 THR B C 1
ATOM 3780 O O . THR B 1 111 ? 60.072 58.882 46.377 1.00 13.59 110 THR B O 1
ATOM 3784 N N . GLN B 1 112 ? 61.790 57.444 45.945 1.00 13.97 111 GLN B N 1
ATOM 3785 C CA . GLN B 1 112 ? 60.917 56.251 46.088 1.00 14.04 111 GLN B CA 1
ATOM 3786 C C . GLN B 1 112 ? 60.326 56.193 47.496 1.00 13.82 111 GLN B C 1
ATOM 3787 O O . GLN B 1 112 ? 59.138 55.927 47.657 1.00 13.50 111 GLN B O 1
ATOM 3793 N N . GLY B 1 113 ? 61.177 56.432 48.507 1.00 13.71 112 GLY B N 1
ATOM 3794 C CA . GLY B 1 113 ? 60.731 56.503 49.904 1.00 13.54 112 GLY B CA 1
ATOM 3795 C C . GLY B 1 113 ? 59.589 57.491 50.102 1.00 13.26 112 GLY B C 1
ATOM 3796 O O . GLY B 1 113 ? 58.581 57.158 50.726 1.00 14.05 112 GLY B O 1
ATOM 3797 N N . ALA B 1 114 ? 59.740 58.680 49.525 1.00 11.09 113 ALA B N 1
ATOM 3798 C CA . ALA B 1 114 ? 58.727 59.692 49.577 1.00 10.93 113 ALA B CA 1
ATOM 3799 C C . ALA B 1 114 ? 57.433 59.276 48.864 1.00 11.13 113 ALA B C 1
ATOM 3800 O O . ALA B 1 114 ? 56.316 59.531 49.382 1.00 11.24 113 ALA B O 1
ATOM 3802 N N . LEU B 1 115 ? 57.574 58.639 47.702 1.00 10.59 114 LEU B N 1
ATOM 3803 C CA . LEU B 1 115 ? 56.436 58.196 46.918 1.00 11.06 114 LEU B CA 1
ATOM 3804 C C . LEU B 1 115 ? 55.603 57.158 47.666 1.00 12.14 114 LEU B C 1
ATOM 3805 O O . LEU B 1 115 ? 54.355 57.288 47.754 1.00 12.76 114 LEU B O 1
ATOM 3810 N N . PHE B 1 116 ? 56.268 56.136 48.212 1.00 11.57 115 PHE B N 1
ATOM 3811 C CA . PHE B 1 116 ? 55.577 55.161 49.016 1.00 12.06 115 PHE B CA 1
ATOM 3812 C C . PHE B 1 116 ? 54.746 55.812 50.114 1.00 12.80 115 PHE B C 1
ATOM 3813 O O . PHE B 1 116 ? 53.581 55.450 50.330 1.00 12.64 115 PHE B O 1
ATOM 3821 N N . LEU B 1 117 ? 55.398 56.668 50.893 1.00 13.43 116 LEU B N 1
ATOM 3822 C CA . LEU B 1 117 ? 54.748 57.297 52.053 1.00 13.81 116 LEU B CA 1
ATOM 3823 C C . LEU B 1 117 ? 53.582 58.177 51.605 1.00 13.89 116 LEU B C 1
ATOM 3824 O O . LEU B 1 117 ? 52.523 58.165 52.218 1.00 15.17 116 LEU B O 1
ATOM 3829 N N . ALA B 1 118 ? 53.798 58.932 50.524 1.00 13.60 117 ALA B N 1
ATOM 3830 C CA . ALA B 1 118 ? 52.803 59.849 50.006 1.00 13.09 117 ALA B CA 1
ATOM 3831 C C . ALA B 1 118 ? 51.531 59.094 49.565 1.00 13.48 117 ALA B C 1
ATOM 3832 O O . ALA B 1 118 ? 50.402 59.519 49.870 1.00 13.23 117 ALA B O 1
ATOM 3834 N N . VAL B 1 119 ? 51.708 57.958 48.889 1.00 13.08 118 VAL B N 1
ATOM 3835 C CA . VAL B 1 119 ? 50.552 57.150 48.494 1.00 13.13 118 VAL B CA 1
ATOM 3836 C C . VAL B 1 119 ? 49.909 56.507 49.748 1.00 14.29 118 VAL B C 1
ATOM 3837 O O . VAL B 1 119 ? 48.671 56.485 49.884 1.00 14.65 118 VAL B O 1
ATOM 3841 N N . ALA B 1 120 ? 50.746 56.021 50.674 1.00 14.41 119 ALA B N 1
ATOM 3842 C CA . ALA B 1 120 ? 50.239 55.403 51.931 1.00 14.93 119 ALA B CA 1
ATOM 3843 C C . ALA B 1 120 ? 49.407 56.381 52.743 1.00 15.08 119 ALA B C 1
ATOM 3844 O O . ALA B 1 120 ? 48.393 55.999 53.325 1.00 13.11 119 ALA B O 1
ATOM 3846 N N . ALA B 1 121 ? 49.846 57.646 52.769 1.00 14.78 120 ALA B N 1
ATOM 3847 C CA . ALA B 1 121 ? 49.153 58.717 53.523 1.00 14.93 120 ALA B CA 1
ATOM 3848 C C . ALA B 1 121 ? 47.883 59.271 52.830 1.00 15.20 120 ALA B C 1
ATOM 3849 O O . ALA B 1 121 ? 47.139 60.050 53.440 1.00 17.10 120 ALA B O 1
ATOM 3851 N N . THR B 1 122 ? 47.636 58.889 51.569 1.00 15.26 121 THR B N 1
ATOM 3852 C CA . THR B 1 122 ? 46.559 59.477 50.799 1.00 15.14 121 THR B CA 1
ATOM 3853 C C . THR B 1 122 ? 45.553 58.472 50.193 1.00 15.88 121 THR B C 1
ATOM 3854 O O . THR B 1 122 ? 44.448 58.862 49.860 1.00 14.44 121 THR B O 1
ATOM 3858 N N . VAL B 1 123 ? 45.920 57.188 50.082 1.00 16.23 122 VAL B N 1
ATOM 3859 C CA . VAL B 1 123 ? 45.048 56.200 49.458 1.00 16.6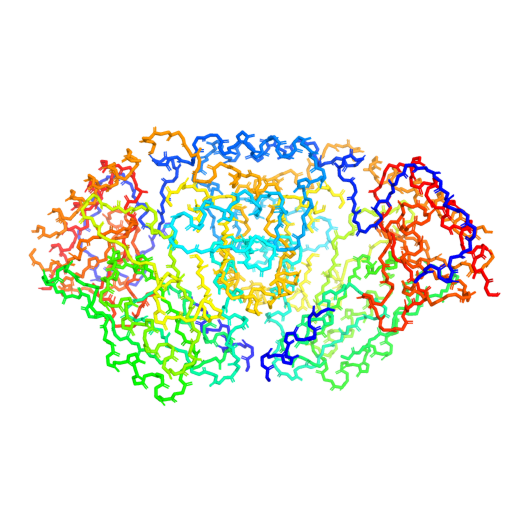8 122 VAL B CA 1
ATOM 3860 C C . VAL B 1 123 ? 44.589 55.127 50.478 1.00 18.17 122 VAL B C 1
ATOM 3861 O O . VAL B 1 123 ? 45.395 54.436 51.082 1.00 18.98 122 VAL B O 1
ATOM 3865 N N . ALA B 1 124 ? 43.294 55.058 50.697 1.00 19.09 123 ALA B N 1
ATOM 3866 C CA . ALA B 1 124 ? 42.702 54.005 51.504 1.00 20.22 123 ALA B CA 1
ATOM 3867 C C . ALA B 1 124 ? 42.060 52.981 50.597 1.00 20.56 123 ALA B C 1
ATOM 3868 O O . ALA B 1 124 ? 41.827 53.233 49.416 1.00 20.22 123 ALA B O 1
ATOM 3870 N N . ARG B 1 125 ? 41.705 51.857 51.187 1.00 22.11 124 ARG B N 1
ATOM 3871 C CA . ARG B 1 125 ? 41.067 50.768 50.477 1.00 23.31 124 ARG B CA 1
ATOM 3872 C C . ARG B 1 125 ? 39.791 51.224 49.717 1.00 22.97 124 ARG B C 1
ATOM 3873 O O . ARG B 1 125 ? 38.869 51.790 50.314 1.00 23.46 124 ARG B O 1
ATOM 3881 N N . GLY B 1 126 ? 39.771 50.985 48.400 1.00 22.47 125 GLY B N 1
ATOM 3882 C CA . GLY B 1 126 ? 38.625 51.322 47.550 1.00 21.69 125 GLY B CA 1
ATOM 3883 C C . GLY B 1 126 ? 38.629 52.740 46.972 1.00 20.49 125 GLY B C 1
ATOM 3884 O O . GLY B 1 126 ? 37.780 53.072 46.155 1.00 20.33 125 GLY B O 1
ATOM 3885 N N . ASP B 1 127 ? 39.571 53.577 47.386 1.00 19.38 126 ASP B N 1
ATOM 3886 C CA . ASP B 1 127 ? 39.662 54.947 46.836 1.00 18.81 126 ASP B CA 1
ATOM 3887 C C . ASP B 1 127 ? 40.082 54.915 45.387 1.00 18.09 126 ASP B C 1
ATOM 3888 O O . ASP B 1 127 ? 40.987 54.191 45.034 1.00 18.33 126 ASP B O 1
ATOM 3893 N N . LYS B 1 128 ? 39.418 55.714 44.556 1.00 17.27 127 LYS B N 1
ATOM 3894 C CA . LYS B 1 128 ? 39.852 55.923 43.187 1.00 17.56 127 LYS B CA 1
ATOM 3895 C C . LYS B 1 128 ? 41.071 56.876 43.095 1.00 15.49 127 LYS B C 1
ATOM 3896 O O . LYS B 1 128 ? 41.107 57.917 43.735 1.00 15.69 127 LYS B O 1
ATOM 3902 N N . VAL B 1 129 ? 42.070 56.472 42.335 1.00 14.62 128 VAL B N 1
ATOM 3903 C CA . VAL B 1 129 ? 43.279 57.250 42.149 1.00 13.16 128 VAL B CA 1
ATOM 3904 C C . VAL B 1 129 ? 43.548 57.405 40.675 1.00 13.50 128 VAL B C 1
ATOM 3905 O O . VAL B 1 129 ? 43.600 56.408 39.970 1.00 14.62 128 VAL B O 1
ATOM 3909 N N . ALA B 1 130 ? 43.671 58.656 40.202 1.00 12.66 129 ALA B N 1
ATOM 3910 C CA . ALA B 1 130 ? 44.027 58.951 38.802 1.00 12.73 129 ALA B CA 1
ATOM 3911 C C . ALA B 1 130 ? 45.523 58.727 38.597 1.00 12.49 129 ALA B C 1
ATOM 3912 O O . ALA B 1 130 ? 46.348 59.303 39.323 1.00 12.28 129 ALA B O 1
ATOM 3914 N N . ILE B 1 131 ? 45.859 57.878 37.632 1.00 12.94 130 ILE B N 1
ATOM 3915 C CA . ILE B 1 131 ? 47.263 57.529 37.318 1.00 13.67 130 ILE B CA 1
ATOM 3916 C C . ILE B 1 131 ? 47.434 57.696 35.824 1.00 13.81 130 ILE B C 1
ATOM 3917 O O . ILE B 1 131 ? 46.556 57.288 35.044 1.00 14.34 130 ILE B O 1
ATOM 3922 N N . VAL B 1 132 ? 48.530 58.338 35.426 1.00 13.26 131 VAL B N 1
ATOM 3923 C CA . VAL B 1 132 ? 48.837 58.553 34.018 1.00 13.09 131 VAL B CA 1
ATOM 3924 C C . VAL B 1 132 ? 49.412 57.266 33.388 1.00 13.41 131 VAL B C 1
ATOM 3925 O O . VAL B 1 132 ? 50.110 56.510 34.046 1.00 13.24 131 VAL B O 1
ATOM 3929 N N . GLN B 1 133 ? 49.076 57.031 32.125 1.00 13.30 132 GLN B N 1
ATOM 3930 C CA . GLN B 1 133 ? 49.639 55.949 31.324 1.00 13.44 132 GLN B CA 1
ATOM 3931 C C . GLN B 1 133 ? 50.218 56.540 30.026 1.00 13.33 132 GLN B C 1
ATOM 3932 O O . GLN B 1 133 ? 49.508 57.202 29.288 1.00 13.95 132 GLN B O 1
ATOM 3938 N N . PRO B 1 134 ? 51.517 56.362 29.774 1.00 14.00 133 PRO B N 1
ATOM 3939 C CA . PRO B 1 134 ? 52.546 55.745 30.581 1.00 13.60 133 PRO B CA 1
ATOM 3940 C C . PRO B 1 134 ? 53.028 56.632 31.715 1.00 13.58 133 PRO B C 1
ATOM 3941 O O . PRO B 1 134 ? 53.010 57.879 31.595 1.00 13.51 133 PRO B O 1
ATOM 3945 N N . ASP B 1 135 ? 53.461 56.003 32.820 1.00 13.51 134 ASP B N 1
ATOM 3946 C CA . ASP B 1 135 ? 54.130 56.720 33.881 1.00 13.08 134 ASP B CA 1
ATOM 3947 C C . ASP B 1 135 ? 54.985 55.737 34.739 1.00 13.92 134 ASP B C 1
ATOM 3948 O O . ASP B 1 135 ? 55.141 54.551 34.412 1.00 13.80 134 ASP B O 1
ATOM 3953 N N . TYR B 1 136 ? 55.562 56.263 35.795 1.00 13.97 135 TYR B N 1
ATOM 3954 C CA . TYR B 1 136 ? 56.579 55.582 36.574 1.00 14.26 135 TYR B CA 1
ATOM 3955 C C . TYR B 1 136 ? 56.092 54.201 37.046 1.00 14.40 135 TYR B C 1
ATOM 3956 O O . TYR B 1 136 ? 54.916 54.035 37.419 1.00 14.00 135 TYR B O 1
ATOM 3965 N N . PHE B 1 137 ? 57.001 53.219 37.009 1.00 14.67 136 PHE B N 1
ATOM 3966 C CA . PHE B 1 137 ? 56.670 51.781 37.255 1.00 15.73 136 PHE B CA 1
ATOM 3967 C C . PHE B 1 137 ? 55.956 51.553 38.588 1.00 14.67 136 PHE B C 1
ATOM 3968 O O . PHE B 1 137 ? 55.052 50.714 38.687 1.00 14.74 136 PHE B O 1
ATOM 3976 N N . ALA B 1 138 ? 56.326 52.328 39.603 1.00 14.29 137 ALA B N 1
ATOM 3977 C CA . ALA B 1 138 ? 55.780 52.123 40.962 1.00 15.11 137 ALA B CA 1
ATOM 3978 C C . ALA B 1 138 ? 54.326 52.639 41.142 1.00 14.53 137 ALA B C 1
ATOM 3979 O O . ALA B 1 138 ? 53.653 52.228 42.056 1.00 15.65 137 ALA B O 1
ATOM 3981 N N . ASN B 1 139 ? 53.871 53.530 40.265 1.00 14.31 138 ASN B N 1
ATOM 3982 C CA . ASN B 1 139 ? 52.628 54.288 40.503 1.00 13.67 138 ASN B CA 1
ATOM 3983 C C . ASN B 1 139 ? 51.386 53.389 40.579 1.00 14.03 138 ASN B C 1
ATOM 3984 O O . ASN B 1 139 ? 50.689 53.379 41.587 1.00 13.48 138 ASN B O 1
ATOM 3989 N N . ARG B 1 140 ? 51.161 52.595 39.536 1.00 15.21 139 ARG B N 1
ATOM 3990 C CA . ARG B 1 140 ? 50.097 51.585 39.541 1.00 15.29 139 ARG B CA 1
ATOM 3991 C C . ARG B 1 140 ? 50.229 50.601 40.712 1.00 15.84 139 ARG B C 1
ATOM 3992 O O . ARG B 1 140 ? 49.223 50.280 41.396 1.00 13.92 139 ARG B O 1
ATOM 4000 N N . LYS B 1 141 ? 51.456 50.099 40.922 1.00 15.14 140 LYS B N 1
ATOM 4001 C CA . LYS B 1 141 ? 51.688 49.056 41.926 1.00 15.77 140 LYS B CA 1
ATOM 4002 C C . LYS B 1 141 ? 51.406 49.573 43.335 1.00 14.74 140 LYS B C 1
ATOM 4003 O O . LYS B 1 141 ? 50.952 48.829 44.190 1.00 13.59 140 LYS B O 1
ATOM 4008 N N . LEU B 1 142 ? 51.738 50.840 43.581 1.00 14.38 141 LEU B N 1
ATOM 4009 C CA . LEU B 1 142 ? 51.446 51.462 44.851 1.00 13.81 141 LEU B CA 1
ATOM 4010 C C . LEU B 1 142 ? 49.953 51.599 45.106 1.00 14.60 141 LEU B C 1
ATOM 4011 O O . LEU B 1 142 ? 49.463 51.212 46.189 1.00 13.66 141 LEU B O 1
ATOM 4016 N N . VAL B 1 143 ? 49.222 52.114 44.117 1.00 14.71 142 VAL B N 1
ATOM 4017 C CA . VAL B 1 143 ? 47.763 52.243 44.230 1.00 15.87 142 VAL B CA 1
ATOM 4018 C C . VAL B 1 143 ? 47.128 50.896 44.528 1.00 16.71 142 VAL B C 1
ATOM 4019 O O . VAL B 1 143 ? 46.320 50.770 45.434 1.00 16.99 142 VAL B O 1
ATOM 4023 N N . GLU B 1 144 ? 47.567 49.877 43.828 1.00 18.57 143 GLU B N 1
ATOM 4024 C CA . GLU B 1 144 ? 46.944 48.587 43.953 1.00 21.10 143 GLU B CA 1
ATOM 4025 C C . GLU B 1 144 ? 47.362 47.836 45.252 1.00 20.48 143 GLU B C 1
ATOM 4026 O O . GLU B 1 144 ? 46.530 47.155 45.857 1.00 21.55 143 GLU B O 1
ATOM 4032 N N . PHE B 1 145 ? 48.573 48.092 45.744 1.00 18.85 144 PHE B N 1
ATOM 4033 C CA . PHE B 1 145 ? 49.005 47.562 47.026 1.00 19.34 144 PHE B CA 1
ATOM 4034 C C . PHE B 1 145 ? 48.180 48.098 48.194 1.00 19.00 144 PHE B C 1
ATOM 4035 O O . PHE B 1 145 ? 47.871 47.364 49.131 1.00 18.69 144 PHE B O 1
ATOM 4043 N N . PHE B 1 146 ? 47.807 49.371 48.129 1.00 18.39 145 PHE B N 1
ATOM 4044 C CA . PHE B 1 146 ? 46.929 49.932 49.123 1.00 19.36 145 PHE B CA 1
ATOM 4045 C C . PHE B 1 146 ? 45.410 49.708 48.794 1.00 20.61 145 PHE B C 1
ATOM 4046 O O . PHE B 1 146 ? 44.536 50.318 49.409 1.00 21.07 145 PHE B O 1
ATOM 4054 N N . GLU B 1 147 ? 45.127 48.783 47.867 1.00 21.00 146 GLU B N 1
ATOM 4055 C CA . GLU B 1 147 ? 43.758 48.393 47.495 1.00 22.44 146 GLU B CA 1
ATOM 4056 C C . GLU B 1 147 ? 42.890 49.565 47.015 1.00 21.54 146 GLU B C 1
ATOM 4057 O O . GLU B 1 147 ? 41.644 49.523 47.116 1.00 21.02 146 GLU B O 1
ATOM 4063 N N . GLY B 1 148 ? 43.548 50.574 46.414 1.00 20.23 147 GLY B N 1
ATOM 4064 C CA . GLY B 1 148 ? 42.857 51.604 45.653 1.00 19.87 147 GLY B CA 1
ATOM 4065 C C . GLY B 1 148 ? 42.524 51.106 44.265 1.00 19.75 147 GLY B C 1
ATOM 4066 O O . GLY B 1 148 ? 43.063 50.091 43.818 1.00 20.12 147 GLY B O 1
ATOM 4067 N N . GLU B 1 149 ? 41.650 51.835 43.582 1.00 19.85 148 GLU B N 1
ATOM 4068 C CA . GLU B 1 149 ? 41.256 51.530 42.211 1.00 20.10 148 GLU B CA 1
ATOM 4069 C C . GLU B 1 149 ? 41.882 52.578 41.281 1.00 19.10 148 GLU B C 1
ATOM 4070 O O . GLU B 1 149 ? 41.527 53.765 41.343 1.00 18.66 148 GLU B O 1
ATOM 4084 N N . VAL B 1 151 ? 42.225 54.742 38.117 1.00 16.41 150 VAL B N 1
ATOM 4085 C CA . VAL B 1 151 ? 41.490 55.264 36.963 1.00 16.25 150 VAL B CA 1
ATOM 4086 C C . VAL B 1 151 ? 42.541 55.865 36.032 1.00 16.19 150 VAL B C 1
ATOM 4087 O O . VAL B 1 151 ? 43.219 56.820 36.404 1.00 16.05 150 VAL B O 1
ATOM 4091 N N . PRO B 1 152 ? 42.809 55.200 34.889 1.00 16.36 151 PRO B N 1
ATOM 4092 C CA . PRO B 1 152 ? 43.876 55.673 34.033 1.00 15.62 151 PRO B CA 1
ATOM 4093 C C . PRO B 1 152 ? 43.508 56.972 33.288 1.00 15.50 151 PRO B C 1
ATOM 4094 O O . PRO B 1 152 ? 42.354 57.226 33.033 1.00 15.88 151 PRO B O 1
ATOM 4098 N N . VAL B 1 153 ? 44.515 57.801 33.058 1.00 15.42 152 VAL B N 1
ATOM 4099 C CA . VAL B 1 153 ? 44.420 58.998 32.267 1.00 14.40 152 VAL B CA 1
ATOM 4100 C C . VAL B 1 153 ? 45.478 58.871 31.180 1.00 14.53 152 VAL B C 1
ATOM 4101 O O . VAL B 1 153 ? 46.668 58.740 31.483 1.00 13.75 152 VAL B O 1
ATOM 4105 N N . GLN B 1 154 ? 45.054 58.893 29.920 1.00 14.74 153 GLN B N 1
ATOM 4106 C CA . GLN B 1 154 ? 45.983 58.718 28.796 1.00 14.50 153 GLN B CA 1
ATOM 4107 C C . GLN B 1 154 ? 46.920 59.913 28.688 1.00 13.93 153 GLN B C 1
ATOM 4108 O O . GLN B 1 154 ? 46.481 61.073 28.791 1.00 12.41 153 GLN B O 1
ATOM 4114 N N . LEU B 1 155 ? 48.209 59.627 28.513 1.00 13.78 154 LEU B N 1
ATOM 4115 C CA . LEU B 1 155 ? 49.166 60.604 28.003 1.00 14.28 154 LEU B CA 1
ATOM 4116 C C . LEU B 1 155 ? 49.312 60.358 26.530 1.00 14.65 154 LEU B C 1
ATOM 4117 O O . LEU B 1 155 ? 49.957 59.396 26.133 1.00 14.74 154 LEU B O 1
ATOM 4122 N N . ASP B 1 156 ? 48.741 61.250 25.715 1.00 14.45 155 ASP B N 1
ATOM 4123 C CA . ASP B 1 156 ? 48.842 61.144 24.286 1.00 15.15 155 ASP B CA 1
ATOM 4124 C C . ASP B 1 156 ? 50.122 61.859 23.831 1.00 14.58 155 ASP B C 1
ATOM 4125 O O . ASP B 1 156 ? 50.080 62.881 23.168 1.00 13.21 155 ASP B O 1
ATOM 4130 N N . TYR B 1 157 ? 51.257 61.300 24.230 1.00 14.15 156 TYR B N 1
ATOM 4131 C CA . TYR B 1 157 ? 52.568 61.928 24.005 1.00 14.34 156 TYR B CA 1
ATOM 4132 C C . TYR B 1 157 ? 53.059 61.745 22.587 1.00 15.36 156 TYR B C 1
ATOM 4133 O O . TYR B 1 157 ? 53.976 62.455 22.170 1.00 14.86 156 TYR B O 1
ATOM 4142 N N . VAL B 1 158 ? 52.491 60.766 21.841 1.00 15.13 157 VAL B N 1
ATOM 4143 C CA . VAL B 1 158 ? 52.941 60.515 20.475 1.00 15.61 157 VAL B CA 1
ATOM 4144 C C . VAL B 1 158 ? 52.370 61.570 19.523 1.00 17.19 157 VAL B C 1
ATOM 4145 O O . VAL B 1 158 ? 51.161 61.515 19.125 1.00 17.44 157 VAL B O 1
ATOM 4149 N N . SER B 1 159 ? 53.225 62.545 19.179 1.00 16.86 158 SER B N 1
ATOM 4150 C CA . SER B 1 159 ? 52.812 63.743 18.462 1.00 17.44 158 SER B CA 1
ATOM 4151 C C . SER B 1 159 ? 54.050 64.517 18.011 1.00 17.21 158 SER B C 1
ATOM 4152 O O . SER B 1 159 ? 55.036 64.571 18.730 1.00 16.37 158 SER B O 1
ATOM 4155 N N . ALA B 1 160 ? 53.965 65.139 16.839 1.00 18.09 159 ALA B N 1
ATOM 4156 C CA . ALA B 1 160 ? 54.971 66.131 16.382 1.00 18.70 159 ALA B CA 1
ATOM 4157 C C . ALA B 1 160 ? 54.875 67.474 17.148 1.00 18.84 159 ALA B C 1
ATOM 4158 O O . ALA B 1 160 ? 55.813 68.287 17.104 1.00 17.91 159 ALA B O 1
ATOM 4160 N N . ASP B 1 161 ? 53.740 67.712 17.810 1.00 19.39 160 ASP B N 1
ATOM 4161 C CA . ASP B 1 161 ? 53.563 68.908 18.661 1.00 20.53 160 ASP B CA 1
ATOM 4162 C C . ASP B 1 161 ? 54.279 68.703 19.983 1.00 20.46 160 ASP B C 1
ATOM 4163 O O . ASP B 1 161 ? 53.745 68.046 20.892 1.00 20.56 160 ASP B O 1
ATOM 4168 N N . GLU B 1 162 ? 55.436 69.345 20.130 1.00 20.67 161 GLU B N 1
ATOM 4169 C CA . GLU B 1 162 ? 56.225 69.222 21.342 1.00 21.66 161 GLU B CA 1
ATOM 4170 C C . GLU B 1 162 ? 56.049 70.423 22.327 1.00 21.91 161 GLU B C 1
ATOM 4171 O O . GLU B 1 162 ? 56.891 70.657 23.175 1.00 21.59 161 GLU B O 1
ATOM 4177 N N . THR B 1 163 ? 54.929 71.135 22.227 1.00 23.23 162 THR B N 1
ATOM 4178 C CA . THR B 1 163 ? 54.628 72.251 23.154 1.00 23.24 162 THR B CA 1
ATOM 4179 C C . THR B 1 163 ? 53.796 71.790 24.360 1.00 22.67 162 THR B C 1
ATOM 4180 O O . THR B 1 163 ? 53.483 72.576 25.237 1.00 23.44 162 THR B O 1
ATOM 4184 N N . ARG B 1 164 ? 53.414 70.533 24.383 1.00 22.52 163 ARG B N 1
ATOM 4185 C CA . ARG B 1 164 ? 52.779 69.980 25.557 1.00 21.99 163 ARG B CA 1
ATOM 4186 C C . ARG B 1 164 ? 53.072 68.516 25.668 1.00 20.48 163 ARG B C 1
ATOM 4187 O O . ARG B 1 164 ? 53.528 67.877 24.688 1.00 20.59 163 ARG B O 1
ATOM 4195 N N . ALA B 1 165 ? 52.860 67.980 26.868 1.00 18.42 164 ALA B N 1
ATOM 4196 C CA . ALA B 1 165 ? 53.090 66.572 27.137 1.00 17.27 164 ALA B CA 1
ATOM 4197 C C . ALA B 1 165 ? 52.046 65.713 26.437 1.00 17.40 164 ALA B C 1
ATOM 4198 O O . ALA B 1 165 ? 52.365 64.660 25.934 1.00 18.21 164 ALA B O 1
ATOM 4200 N N . GLY B 1 166 ? 50.800 66.173 26.436 1.00 16.90 165 GLY B N 1
ATOM 4201 C CA . GLY B 1 166 ? 49.704 65.493 25.755 1.00 17.25 165 GLY B CA 1
ATOM 4202 C C . GLY B 1 166 ? 48.707 64.819 26.687 1.00 16.57 165 GLY B C 1
ATOM 4203 O O . GLY B 1 166 ? 48.002 63.902 26.262 1.00 16.27 165 GLY B O 1
ATOM 4204 N N . LEU B 1 167 ? 48.643 65.258 27.950 1.00 15.86 166 LEU B N 1
ATOM 4205 C CA . LEU B 1 167 ? 47.702 64.671 28.913 1.00 16.28 166 LEU B CA 1
ATOM 4206 C C . LEU B 1 167 ? 46.264 64.894 28.455 1.00 15.88 166 LEU B C 1
ATOM 4207 O O . LEU B 1 167 ? 45.910 65.992 28.009 1.00 16.36 166 LEU B O 1
ATOM 4212 N N . ASP B 1 168 ? 45.455 63.833 28.560 1.00 15.01 167 ASP B N 1
ATOM 4213 C CA . ASP B 1 168 ? 44.018 63.900 28.344 1.00 14.72 167 ASP B CA 1
ATOM 4214 C C . ASP B 1 168 ? 43.335 64.535 29.566 1.00 15.02 167 ASP B C 1
ATOM 4215 O O . ASP B 1 168 ? 42.930 63.829 30.499 1.00 14.09 167 ASP B O 1
ATOM 4220 N N . LEU B 1 169 ? 43.167 65.859 29.525 1.00 15.15 168 LEU B N 1
ATOM 4221 C CA . LEU B 1 169 ? 42.637 66.606 30.677 1.00 15.65 168 LEU B CA 1
ATOM 4222 C C . LEU B 1 169 ? 41.155 66.356 30.901 1.00 16.17 168 LEU B C 1
ATOM 4223 O O . LEU B 1 169 ? 40.690 66.366 32.045 1.00 16.52 168 LEU B O 1
ATOM 4228 N N . THR B 1 170 ? 40.420 66.089 29.828 1.00 16.16 169 THR B N 1
ATOM 4229 C CA . THR B 1 170 ? 39.053 65.646 29.961 1.00 16.15 169 THR B CA 1
ATOM 4230 C C . THR B 1 170 ? 38.979 64.298 30.703 1.00 15.90 169 THR B C 1
ATOM 4231 O O . THR B 1 170 ? 38.136 64.110 31.563 1.00 17.29 169 THR B O 1
ATOM 4235 N N . GLY B 1 171 ? 39.892 63.385 30.386 1.00 16.44 170 GLY B N 1
ATOM 4236 C CA . GLY B 1 171 ? 40.032 62.116 31.107 1.00 15.08 170 GLY B CA 1
ATOM 4237 C C . GLY B 1 171 ? 40.329 62.291 32.605 1.00 15.09 170 GLY B C 1
ATOM 4238 O O . GLY B 1 171 ? 39.781 61.577 33.428 1.00 15.18 170 GLY B O 1
ATOM 4239 N N . LEU B 1 172 ? 41.181 63.255 32.948 1.00 14.62 171 LEU B N 1
ATOM 4240 C CA . LEU B 1 172 ? 41.483 63.544 34.359 1.00 14.84 171 LEU B CA 1
ATOM 4241 C C . LEU B 1 172 ? 40.230 64.038 35.075 1.00 16.10 171 LEU B C 1
ATOM 4242 O O . LEU B 1 172 ? 39.885 63.542 36.153 1.00 15.77 171 LEU B O 1
ATOM 4247 N N . GLU B 1 173 ? 39.556 65.014 34.460 1.00 16.40 172 GLU B N 1
ATOM 4248 C CA . GLU B 1 173 ? 38.341 65.537 34.990 1.00 18.31 172 GLU B CA 1
ATOM 4249 C C . GLU B 1 173 ? 37.311 64.459 35.217 1.00 18.40 172 GLU B C 1
ATOM 4250 O O . GLU B 1 173 ? 36.676 64.443 36.251 1.00 18.81 172 GLU B O 1
ATOM 4256 N N . GLU B 1 174 ? 37.134 63.578 34.228 1.00 19.09 173 GLU B N 1
ATOM 4257 C CA . GLU B 1 174 ? 36.199 62.463 34.345 1.00 19.82 173 GLU B CA 1
ATOM 4258 C C . GLU B 1 174 ? 36.579 61.505 35.493 1.00 18.14 173 GLU B C 1
ATOM 4259 O O . GLU B 1 174 ? 35.703 61.028 36.215 1.00 18.40 173 GLU B O 1
ATOM 4265 N N . ALA B 1 175 ? 37.879 61.275 35.678 1.00 16.28 174 ALA B N 1
ATOM 4266 C CA . ALA B 1 175 ? 38.389 60.540 36.828 1.00 15.51 174 ALA B CA 1
ATOM 4267 C C . ALA B 1 175 ? 37.925 61.176 38.139 1.00 16.23 174 ALA B C 1
ATOM 4268 O O . ALA B 1 175 ? 37.433 60.494 39.008 1.00 15.47 174 ALA B O 1
ATOM 4270 N N . PHE B 1 176 ? 38.070 62.495 38.258 1.00 17.31 175 PHE B N 1
ATOM 4271 C CA . PHE B 1 176 ? 37.650 63.186 39.462 1.00 18.05 175 PHE B CA 1
ATOM 4272 C C . PHE B 1 176 ? 36.129 63.156 39.604 1.00 18.88 175 PHE B C 1
ATOM 4273 O O . PHE B 1 176 ? 35.641 62.991 40.705 1.00 19.15 175 PHE B O 1
ATOM 4281 N N . LYS B 1 177 ? 35.385 63.326 38.500 1.00 20.13 176 LYS B N 1
ATOM 4282 C CA . LYS B 1 177 ? 33.883 63.215 38.553 1.00 21.70 176 LYS B CA 1
ATOM 4283 C C . LYS B 1 177 ? 33.476 61.837 39.070 1.00 21.52 176 LYS B C 1
ATOM 4284 O O . LYS B 1 177 ? 32.593 61.721 39.881 1.00 22.17 176 LYS B O 1
ATOM 4290 N N . ALA B 1 178 ? 34.195 60.810 38.634 1.00 21.52 177 ALA B N 1
ATOM 4291 C CA . ALA B 1 178 ? 33.909 59.431 39.038 1.00 22.31 177 ALA B CA 1
ATOM 4292 C C . ALA B 1 178 ? 34.224 59.139 40.522 1.00 22.02 177 ALA B C 1
ATOM 4293 O O . ALA B 1 178 ? 33.830 58.109 41.028 1.00 22.07 177 ALA B O 1
ATOM 4295 N N . GLY B 1 179 ? 34.936 60.044 41.193 1.00 21.25 178 GLY B N 1
ATOM 4296 C CA . GLY B 1 179 ? 35.200 59.918 42.634 1.00 21.52 178 GLY B CA 1
ATOM 4297 C C . GLY B 1 179 ? 36.681 59.902 43.022 1.00 20.76 178 GLY B C 1
ATOM 4298 O O . GLY B 1 179 ? 37.009 59.802 44.206 1.00 21.47 178 GLY B O 1
ATOM 4299 N N . ALA B 1 180 ? 37.577 59.972 42.045 1.00 19.92 179 ALA B N 1
ATOM 4300 C CA . ALA B 1 180 ? 39.013 60.035 42.344 1.00 18.74 179 ALA B CA 1
ATOM 4301 C C . ALA B 1 180 ? 39.319 61.314 43.131 1.00 18.47 179 ALA B C 1
ATOM 4302 O O . ALA B 1 180 ? 38.954 62.414 42.709 1.00 18.39 179 ALA B O 1
ATOM 4304 N N . ARG B 1 181 ? 39.932 61.162 44.299 1.00 18.58 180 ARG B N 1
ATOM 4305 C CA . ARG B 1 181 ? 40.364 62.325 45.102 1.00 17.89 180 ARG B CA 1
ATOM 4306 C C . ARG B 1 181 ? 41.850 62.370 45.306 1.00 16.92 180 ARG B C 1
ATOM 4307 O O . ARG B 1 181 ? 42.361 63.249 46.062 1.00 16.90 180 ARG B O 1
ATOM 4315 N N . VAL B 1 182 ? 42.577 61.503 44.586 1.00 15.71 181 VAL B N 1
ATOM 4316 C CA . VAL B 1 182 ? 44.011 61.627 44.436 1.00 14.12 181 VAL B CA 1
ATOM 4317 C C . VAL B 1 182 ? 44.436 61.527 42.955 1.00 15.14 181 VAL B C 1
ATOM 4318 O O . VAL B 1 182 ? 43.888 60.708 42.195 1.00 16.22 181 VAL B O 1
ATOM 4322 N N . PHE B 1 183 ? 45.437 62.342 42.568 1.00 14.93 182 PHE B N 1
ATOM 4323 C CA . PHE B 1 183 ? 46.116 62.245 41.274 1.00 13.45 182 PHE B CA 1
ATOM 4324 C C . PHE B 1 183 ? 47.638 62.266 41.497 1.00 13.48 182 PHE B C 1
ATOM 4325 O O . PHE B 1 183 ? 48.144 63.150 42.148 1.00 12.77 182 PHE B O 1
ATOM 4333 N N . LEU B 1 184 ? 48.337 61.264 40.942 1.00 13.62 183 LEU B N 1
ATOM 4334 C CA . LEU B 1 184 ? 49.781 61.085 41.079 1.00 13.37 183 LEU B CA 1
ATOM 4335 C C . LEU B 1 184 ? 50.358 61.103 39.684 1.00 13.10 183 LEU B C 1
ATOM 4336 O O . LEU B 1 184 ? 49.833 60.402 38.795 1.00 14.23 183 LEU B O 1
ATOM 4341 N N . PHE B 1 185 ? 51.395 61.924 39.467 1.00 12.33 184 PHE B N 1
ATOM 4342 C CA . PHE B 1 185 ? 52.078 61.995 38.178 1.00 11.87 184 PHE B CA 1
ATOM 4343 C C . PHE B 1 185 ? 53.525 62.440 38.308 1.00 11.90 184 PHE B C 1
ATOM 4344 O O . PHE B 1 185 ? 53.886 63.164 39.267 1.00 11.52 184 PHE B O 1
ATOM 4352 N N . SER B 1 186 ? 54.365 61.986 37.362 1.00 11.38 185 SER B N 1
ATOM 4353 C CA . SER B 1 186 ? 55.727 62.472 37.250 1.00 12.28 185 SER B CA 1
ATOM 4354 C C . SER B 1 186 ? 55.838 63.579 36.188 1.00 12.14 185 SER B C 1
ATOM 4355 O O . SER B 1 186 ? 55.199 63.518 35.138 1.00 13.68 185 SER B O 1
ATOM 4358 N N . ASN B 1 187 ? 56.640 64.590 36.512 1.00 12.46 186 ASN B N 1
ATOM 4359 C CA . ASN B 1 187 ? 56.914 65.732 35.659 1.00 12.30 186 ASN B CA 1
ATOM 4360 C C . ASN B 1 187 ? 58.361 66.184 35.905 1.00 12.36 186 ASN B C 1
ATOM 4361 O O . ASN B 1 187 ? 58.641 66.710 36.955 1.00 11.98 186 ASN B O 1
ATOM 4366 N N . PRO B 1 188 ? 59.289 65.944 34.936 1.00 12.56 187 PRO B N 1
ATOM 4367 C CA . PRO B 1 188 ? 59.094 65.311 33.656 1.00 12.57 187 PRO B CA 1
ATOM 4368 C C . PRO B 1 188 ? 58.622 63.859 33.771 1.00 13.52 187 PRO B C 1
ATOM 4369 O O . PRO B 1 188 ? 58.970 63.142 34.748 1.00 13.78 187 PRO B O 1
ATOM 4373 N N . ASN B 1 189 ? 57.806 63.447 32.792 1.00 13.77 188 ASN B N 1
ATOM 4374 C CA . ASN B 1 189 ? 57.333 62.086 32.687 1.00 13.67 188 ASN B CA 1
ATOM 4375 C C . ASN B 1 189 ? 58.480 61.085 32.610 1.00 13.03 188 ASN B C 1
ATOM 4376 O O . ASN B 1 189 ? 59.458 61.291 31.861 1.00 13.61 188 ASN B O 1
ATOM 4381 N N . ASN B 1 190 ? 58.427 60.100 33.487 1.00 12.29 189 ASN B N 1
ATOM 4382 C CA . ASN B 1 190 ? 59.198 58.878 33.362 1.00 13.29 189 ASN B CA 1
ATOM 4383 C C . ASN B 1 190 ? 58.157 57.870 32.893 1.00 12.44 189 ASN B C 1
ATOM 4384 O O . ASN B 1 190 ? 57.225 57.583 33.626 1.00 13.21 189 ASN B O 1
ATOM 4389 N N . PRO B 1 191 ? 58.287 57.345 31.666 1.00 12.16 190 PRO B N 1
ATOM 4390 C CA . PRO B 1 191 ? 59.472 57.108 30.869 1.00 12.09 190 PRO B CA 1
ATOM 4391 C C . PRO B 1 191 ? 59.765 58.062 29.687 1.00 12.63 190 PRO B C 1
ATOM 4392 O O . PRO B 1 191 ? 60.827 57.929 29.070 1.00 13.09 190 PRO B O 1
ATOM 4396 N N . ALA B 1 192 ? 58.824 58.925 29.307 1.00 13.25 191 ALA B N 1
ATOM 4397 C CA . ALA B 1 192 ? 58.911 59.632 27.993 1.00 14.45 191 ALA B CA 1
ATOM 4398 C C . ALA B 1 192 ? 59.839 60.898 28.003 1.00 14.87 191 ALA B C 1
ATOM 4399 O O . ALA B 1 192 ? 60.321 61.331 26.956 1.00 16.37 191 ALA B O 1
ATOM 4401 N N . GLY B 1 193 ? 60.046 61.490 29.178 1.00 14.67 192 GLY B N 1
ATOM 4402 C CA . GLY B 1 193 ? 60.921 62.691 29.319 1.00 14.69 192 GLY B CA 1
ATOM 4403 C C . GLY B 1 193 ? 60.260 63.993 28.905 1.00 13.98 192 GLY B C 1
ATOM 4404 O O . GLY B 1 193 ? 60.914 65.035 28.854 1.00 13.03 192 GLY B O 1
ATOM 4405 N N . VAL B 1 194 ? 58.952 63.934 28.622 1.00 13.59 193 VAL B N 1
ATOM 4406 C CA . VAL B 1 194 ? 58.187 65.126 28.287 1.00 13.74 193 VAL B CA 1
ATOM 4407 C C . VAL B 1 194 ? 57.798 65.902 29.564 1.00 13.49 193 VAL B C 1
ATOM 4408 O O . VAL B 1 194 ? 57.580 65.324 30.627 1.00 13.65 193 VAL B O 1
ATOM 4412 N N . VAL B 1 195 ? 57.703 67.209 29.427 1.00 13.86 194 VAL B N 1
ATOM 4413 C CA . VAL B 1 195 ? 57.434 68.118 30.551 1.00 13.78 194 VAL B CA 1
ATOM 4414 C C . VAL B 1 195 ? 56.070 68.712 30.308 1.00 13.41 194 VAL B C 1
ATOM 4415 O O . VAL B 1 195 ? 55.742 69.042 29.180 1.00 14.02 194 VAL B O 1
ATOM 4419 N N . TYR B 1 196 ? 55.269 68.841 31.346 1.00 13.23 195 TYR B N 1
ATOM 4420 C CA . TYR B 1 196 ? 53.894 69.351 31.172 1.00 14.14 195 TYR B CA 1
ATOM 4421 C C . TYR B 1 196 ? 53.956 70.857 30.916 1.00 14.76 195 TYR B C 1
ATOM 4422 O O . TYR B 1 196 ? 54.747 71.542 31.507 1.00 14.07 195 TYR B O 1
ATOM 4431 N N . SER B 1 197 ? 53.161 71.341 29.970 1.00 15.64 196 SER B N 1
ATOM 4432 C CA . SER B 1 197 ? 53.115 72.784 29.648 1.00 16.57 196 SER B CA 1
ATOM 4433 C C . SER B 1 197 ? 52.513 73.591 30.800 1.00 16.67 196 SER B C 1
ATOM 4434 O O . SER B 1 197 ? 51.852 73.030 31.679 1.00 15.23 196 SER B O 1
ATOM 4437 N N . ALA B 1 198 ? 52.746 74.903 30.773 1.00 16.89 197 ALA B N 1
ATOM 4438 C CA . ALA B 1 198 ? 52.098 75.860 31.689 1.00 18.52 197 ALA B CA 1
ATOM 4439 C C . ALA B 1 198 ? 50.574 75.687 31.730 1.00 19.30 197 ALA B C 1
ATOM 4440 O O . ALA B 1 198 ? 49.987 75.678 32.784 1.00 19.99 197 ALA B O 1
ATOM 4442 N N . GLU B 1 199 ? 49.977 75.470 30.571 1.00 20.42 198 GLU B N 1
ATOM 4443 C CA . GLU B 1 199 ? 48.539 75.316 30.448 1.00 22.45 198 GLU B CA 1
ATOM 4444 C C . GLU B 1 199 ? 48.076 73.974 31.045 1.00 20.71 198 GLU B C 1
ATOM 4445 O O . GLU B 1 199 ? 47.103 73.935 31.782 1.00 21.57 198 GLU B O 1
ATOM 4451 N N . GLU B 1 200 ? 48.802 72.886 30.764 1.00 19.44 199 GLU B N 1
ATOM 4452 C CA . GLU B 1 200 ? 48.486 71.582 31.377 1.00 17.56 199 GLU B CA 1
ATOM 4453 C C . GLU B 1 200 ? 48.530 71.631 32.896 1.00 16.92 199 GLU B C 1
ATOM 4454 O O . GLU B 1 200 ? 47.652 71.101 33.557 1.00 16.58 199 GLU B O 1
ATOM 4460 N N . ILE B 1 201 ? 49.544 72.286 33.440 1.00 15.58 200 ILE B N 1
ATOM 4461 C CA . ILE B 1 201 ? 49.714 72.354 34.883 1.00 14.52 200 ILE B CA 1
ATOM 4462 C C . ILE B 1 201 ? 48.638 73.256 35.501 1.00 14.60 200 ILE B C 1
ATOM 4463 O O . ILE B 1 201 ? 48.145 72.977 36.599 1.00 14.83 200 ILE B O 1
ATOM 4468 N N . GLY B 1 202 ? 48.250 74.299 34.776 1.00 14.73 201 GLY B N 1
ATOM 4469 C CA . GLY B 1 202 ? 47.178 75.190 35.208 1.00 16.51 201 GLY B CA 1
ATOM 4470 C C . GLY B 1 202 ? 45.840 74.477 35.295 1.00 16.58 201 GLY B C 1
ATOM 4471 O O . GLY B 1 202 ? 45.108 74.629 36.272 1.00 17.60 201 GLY B O 1
ATOM 4472 N N . GLN B 1 203 ? 45.568 73.647 34.302 1.00 17.20 202 GLN B N 1
ATOM 4473 C CA A GLN B 1 203 ? 44.320 72.897 34.267 0.60 17.56 202 GLN B CA 1
ATOM 4474 C CA B GLN B 1 203 ? 44.334 72.873 34.237 0.40 17.25 202 GLN B CA 1
ATOM 4475 C C . GLN B 1 203 ? 44.323 71.773 35.285 1.00 16.71 202 GLN B C 1
ATOM 4476 O O . GLN B 1 203 ? 43.297 71.495 35.878 1.00 16.55 202 GLN B O 1
ATOM 4487 N N . ILE B 1 204 ? 45.485 71.150 35.507 1.00 15.89 203 ILE B N 1
ATOM 4488 C CA . ILE B 1 204 ? 45.598 70.132 36.552 1.00 15.08 203 ILE B CA 1
ATOM 4489 C C . ILE B 1 204 ? 45.326 70.777 37.896 1.00 15.26 203 ILE B C 1
ATOM 4490 O O . ILE B 1 204 ? 44.582 70.241 38.695 1.00 16.70 203 ILE B O 1
ATOM 4495 N N . ALA B 1 205 ? 45.927 71.939 38.137 1.00 14.03 204 ALA B N 1
ATOM 4496 C CA . ALA B 1 205 ? 45.697 72.662 39.364 1.00 14.66 204 ALA B CA 1
ATOM 4497 C C . ALA B 1 205 ? 44.218 73.021 39.539 1.00 14.60 204 ALA B C 1
ATOM 4498 O O . ALA B 1 205 ? 43.667 72.843 40.627 1.00 16.28 204 ALA B O 1
ATOM 4500 N N . ALA B 1 206 ? 43.594 73.544 38.480 1.00 14.63 205 ALA B N 1
ATOM 4501 C CA . ALA B 1 206 ? 42.181 73.969 38.532 1.00 15.55 205 ALA B CA 1
ATOM 4502 C C . ALA B 1 206 ? 41.244 72.782 38.749 1.00 15.97 205 ALA B C 1
ATOM 4503 O O . ALA B 1 206 ? 40.299 72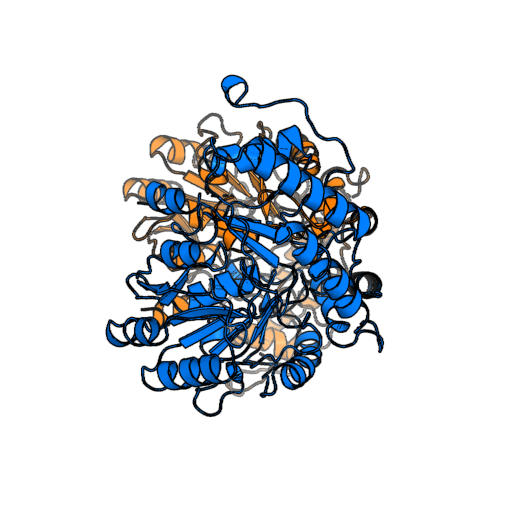.863 39.542 1.00 16.37 205 ALA B O 1
ATOM 4505 N N . LEU B 1 207 ? 41.512 71.670 38.072 1.00 16.84 206 LEU B N 1
ATOM 4506 C CA . LEU B 1 207 ? 40.650 70.476 38.221 1.00 17.24 206 LEU B CA 1
ATOM 4507 C C . LEU B 1 207 ? 40.751 69.904 39.639 1.00 17.54 206 LEU B C 1
ATOM 4508 O O . LEU B 1 207 ? 39.734 69.621 40.268 1.00 17.48 206 LEU B O 1
ATOM 4513 N N . ALA B 1 208 ? 41.974 69.825 40.166 1.00 17.52 207 ALA B N 1
ATOM 4514 C CA . ALA B 1 208 ? 42.187 69.335 41.538 1.00 17.82 207 ALA B CA 1
ATOM 4515 C C . ALA B 1 208 ? 41.465 70.196 42.580 1.00 18.61 207 ALA B C 1
ATOM 4516 O O . ALA B 1 208 ? 40.817 69.659 43.500 1.00 18.68 207 ALA B O 1
ATOM 4518 N N . ALA B 1 209 ? 41.564 71.517 42.432 1.00 19.07 208 ALA B N 1
ATOM 4519 C CA . ALA B 1 209 ? 40.932 72.440 43.374 1.00 19.49 208 ALA B CA 1
ATOM 4520 C C . ALA B 1 209 ? 39.446 72.321 43.271 1.00 20.11 208 ALA B C 1
ATOM 4521 O O . ALA B 1 209 ? 38.764 72.343 44.257 1.00 20.30 208 ALA B O 1
ATOM 4523 N N . ARG B 1 210 ? 38.951 72.156 42.057 1.00 21.00 209 ARG B N 1
ATOM 4524 C CA . ARG B 1 210 ? 37.520 72.060 41.819 1.00 22.28 209 ARG B CA 1
ATOM 4525 C C . ARG B 1 210 ? 36.876 70.864 42.527 1.00 22.19 209 ARG B C 1
ATOM 4526 O O . ARG B 1 210 ? 35.778 70.980 43.047 1.00 21.91 209 ARG B O 1
ATOM 4534 N N . TYR B 1 211 ? 37.548 69.712 42.479 1.00 21.58 210 TYR B N 1
ATOM 4535 C CA . TYR B 1 211 ? 37.004 68.465 43.004 1.00 22.05 210 TYR B CA 1
ATOM 4536 C C . TYR B 1 211 ? 37.567 68.093 44.383 1.00 22.60 210 TYR B C 1
ATOM 4537 O O . TYR B 1 211 ? 37.160 67.106 44.957 1.00 23.84 210 TYR B O 1
ATOM 4546 N N . GLY B 1 212 ? 38.456 68.917 44.925 1.00 22.26 211 GLY B N 1
ATOM 4547 C CA . GLY B 1 212 ? 38.986 68.706 46.257 1.00 22.42 211 GLY B CA 1
ATOM 4548 C C . GLY B 1 212 ? 39.979 67.551 46.281 1.00 21.73 211 GLY B C 1
ATOM 4549 O O . GLY B 1 212 ? 40.054 66.835 47.250 1.00 22.14 211 GLY B O 1
ATOM 4550 N N . ALA B 1 213 ? 40.743 67.399 45.202 1.00 20.90 212 ALA B N 1
ATOM 4551 C CA . ALA B 1 213 ? 41.620 66.276 45.037 1.00 20.14 212 ALA B CA 1
ATOM 4552 C C . ALA B 1 213 ? 43.001 66.669 45.513 1.00 19.76 212 ALA B C 1
ATOM 4553 O O . ALA B 1 213 ? 43.393 67.823 45.400 1.00 20.22 212 ALA B O 1
ATOM 4555 N N . THR B 1 214 ? 43.713 65.692 46.079 1.00 19.12 213 THR B N 1
ATOM 4556 C CA . THR B 1 214 ? 45.109 65.817 46.432 1.00 17.62 213 THR B CA 1
ATOM 4557 C C . THR B 1 214 ? 45.952 65.416 45.215 1.00 16.79 213 THR B C 1
ATOM 4558 O O . THR B 1 214 ? 45.615 64.469 44.504 1.00 16.77 213 THR B O 1
ATOM 4562 N N . VAL B 1 215 ? 47.027 66.144 44.968 1.00 15.31 214 VAL B N 1
ATOM 4563 C CA . VAL B 1 215 ? 47.930 65.834 43.888 1.00 14.61 214 VAL B CA 1
ATOM 4564 C C . VAL B 1 215 ? 49.310 65.574 44.477 1.00 14.17 214 VAL B C 1
ATOM 4565 O O . VAL B 1 215 ? 49.789 66.354 45.308 1.00 15.18 214 VAL B O 1
ATOM 4569 N N . ILE B 1 216 ? 49.923 64.473 44.060 1.00 13.73 215 ILE B N 1
ATOM 4570 C CA . ILE B 1 216 ? 51.329 64.151 44.346 1.00 12.73 215 ILE B CA 1
ATOM 4571 C C . ILE B 1 216 ? 52.094 64.386 43.060 1.00 12.92 215 ILE B C 1
ATOM 4572 O O . ILE B 1 216 ? 51.877 63.684 42.086 1.00 14.37 215 ILE B O 1
ATOM 4577 N N . ALA B 1 217 ? 52.909 65.430 43.016 1.00 13.06 216 ALA B N 1
ATOM 4578 C CA . ALA B 1 217 ? 53.686 65.761 41.819 1.00 13.08 216 ALA B CA 1
ATOM 4579 C C . ALA B 1 217 ? 55.127 65.265 41.991 1.00 12.83 216 ALA B C 1
ATOM 4580 O O . ALA B 1 217 ? 55.855 65.737 42.865 1.00 11.58 216 ALA B O 1
ATOM 4582 N N . ASP B 1 218 ? 55.500 64.257 41.194 1.00 12.58 217 ASP B N 1
ATOM 4583 C CA . ASP B 1 218 ? 56.820 63.633 41.282 1.00 12.00 217 ASP B CA 1
ATOM 4584 C C . ASP B 1 218 ? 57.772 64.350 40.283 1.00 12.39 217 ASP B C 1
ATOM 4585 O O . ASP B 1 218 ? 57.797 64.052 39.075 1.00 10.94 217 ASP B O 1
ATOM 4590 N N . GLN B 1 219 ? 58.562 65.274 40.822 1.00 13.20 218 GLN B N 1
ATOM 4591 C CA . GLN B 1 219 ? 59.420 66.144 40.043 1.00 13.16 218 GLN B CA 1
ATOM 4592 C C . GLN B 1 219 ? 60.861 65.742 40.169 1.00 13.76 218 GLN B C 1
ATOM 4593 O O . GLN B 1 219 ? 61.779 66.590 40.060 1.00 14.49 218 GLN B O 1
ATOM 4599 N N . LEU B 1 220 ? 61.077 64.437 40.319 1.00 14.19 219 LEU B N 1
ATOM 4600 C CA . LEU B 1 220 ? 62.406 63.858 40.562 1.00 13.95 219 LEU B CA 1
ATOM 4601 C C . LEU B 1 220 ? 63.472 64.397 39.636 1.00 14.63 219 LEU B C 1
ATOM 4602 O O . LEU B 1 220 ? 64.593 64.716 40.088 1.00 14.55 219 LEU B O 1
ATOM 4607 N N . TYR B 1 221 ? 63.170 64.449 38.334 1.00 13.99 220 TYR B N 1
ATOM 4608 C CA . TYR B 1 221 ? 64.200 64.801 37.351 1.00 14.33 220 TYR B CA 1
ATOM 4609 C C . TYR B 1 221 ? 64.057 66.262 36.826 1.00 14.19 220 TYR B C 1
ATOM 4610 O O . TYR B 1 221 ? 64.689 66.640 35.831 1.00 14.03 220 TYR B O 1
ATOM 4619 N N . SER B 1 222 ? 63.303 67.086 37.554 1.00 14.37 221 SER B N 1
ATOM 4620 C CA . SER B 1 222 ? 62.904 68.423 37.079 1.00 15.77 221 SER B CA 1
ATOM 4621 C C . SER B 1 222 ? 64.052 69.413 37.047 1.00 16.02 221 SER B C 1
ATOM 4622 O O . SER B 1 222 ? 63.989 70.376 36.330 1.00 16.17 221 SER B O 1
ATOM 4625 N N . ARG B 1 223 ? 65.120 69.141 37.791 1.00 16.65 222 ARG B N 1
ATOM 4626 C CA . ARG B 1 223 ? 66.302 70.007 37.775 1.00 17.45 222 ARG B CA 1
ATOM 4627 C C . ARG B 1 223 ? 67.184 69.841 36.517 1.00 17.83 222 ARG B C 1
ATOM 4628 O O . ARG B 1 223 ? 67.919 70.773 36.130 1.00 18.15 222 ARG B O 1
ATOM 4636 N N . LEU B 1 224 ? 67.148 68.667 35.896 1.00 17.08 223 LEU B N 1
ATOM 4637 C CA . LEU B 1 224 ? 67.946 68.435 34.701 1.00 17.50 223 LEU B CA 1
ATOM 4638 C C . LEU B 1 224 ? 67.158 68.898 33.492 1.00 17.78 223 LEU B C 1
ATOM 4639 O O . LEU B 1 224 ? 66.711 68.096 32.708 1.00 18.35 223 LEU B O 1
ATOM 4644 N N . ARG B 1 225 ? 67.028 70.218 33.346 1.00 18.84 224 ARG B N 1
ATOM 4645 C CA . ARG B 1 225 ? 66.092 70.832 32.377 1.00 19.23 224 ARG B CA 1
ATOM 4646 C C . ARG B 1 225 ? 66.894 71.386 31.206 1.00 18.84 224 ARG B C 1
ATOM 4647 O O . ARG B 1 225 ? 67.823 72.150 31.403 1.00 18.53 224 ARG B O 1
ATOM 4655 N N . TYR B 1 226 ? 66.549 70.964 29.991 1.00 18.66 225 TYR B N 1
ATOM 4656 C CA . TYR B 1 226 ? 67.350 71.287 28.822 1.00 19.80 225 TYR B CA 1
ATOM 4657 C C . TYR B 1 226 ? 67.131 72.730 28.362 1.00 21.92 225 TYR B C 1
ATOM 4658 O O . TYR B 1 226 ? 66.092 73.337 28.637 1.00 20.94 225 TYR B O 1
ATOM 4667 N N . ALA B 1 227 ? 68.161 73.293 27.736 1.00 24.76 226 ALA B N 1
ATOM 4668 C CA . ALA B 1 227 ? 68.145 74.707 27.319 1.00 26.96 226 ALA B CA 1
ATOM 4669 C C . ALA B 1 227 ? 66.965 74.954 26.394 1.00 28.07 226 ALA B C 1
ATOM 4670 O O . ALA B 1 227 ? 66.744 74.207 25.446 1.00 28.41 226 ALA B O 1
ATOM 4672 N N . GLY B 1 228 ? 66.159 75.953 26.718 1.00 29.72 227 GLY B N 1
ATOM 4673 C CA . GLY B 1 228 ? 64.960 76.232 25.930 1.00 30.37 227 GLY B CA 1
ATOM 4674 C C . GLY B 1 228 ? 63.782 75.306 26.239 1.00 30.09 227 GLY B C 1
ATOM 4675 O O . GLY B 1 228 ? 62.791 75.268 25.471 1.00 31.67 227 GLY B O 1
ATOM 4676 N N . ALA B 1 229 ? 63.858 74.559 27.344 1.00 27.71 228 ALA B N 1
ATOM 4677 C CA . ALA B 1 229 ? 62.681 73.875 27.862 1.00 25.85 228 ALA B CA 1
ATOM 4678 C C . ALA B 1 229 ? 62.087 74.744 28.978 1.00 24.90 228 ALA B C 1
ATOM 4679 O O . ALA B 1 229 ? 62.817 75.319 29.777 1.00 24.36 228 ALA B O 1
ATOM 4681 N N . SER B 1 230 ? 60.763 74.853 28.995 1.00 23.33 229 SER B N 1
ATOM 4682 C CA . SER B 1 230 ? 60.059 75.455 30.089 1.00 23.35 229 SER B CA 1
ATOM 4683 C C . SER B 1 230 ? 59.702 74.363 31.114 1.00 21.11 229 SER B C 1
ATOM 4684 O O . SER B 1 230 ? 59.724 73.171 3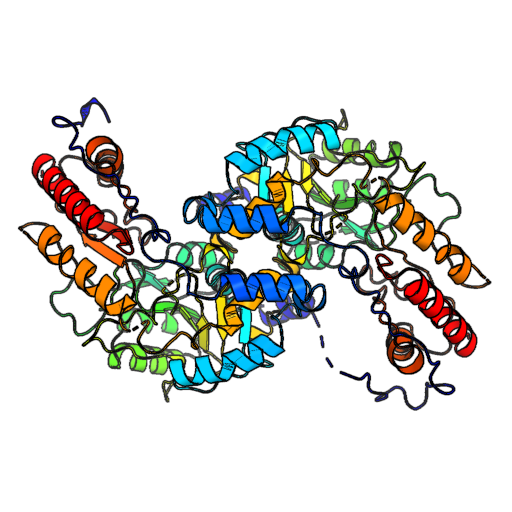0.804 1.00 20.23 229 SER B O 1
ATOM 4687 N N . TYR B 1 231 ? 59.430 74.787 32.340 1.00 20.02 230 TYR B N 1
ATOM 4688 C CA . TYR B 1 231 ? 58.933 73.906 33.394 1.00 18.45 230 TYR B CA 1
ATOM 4689 C C . TYR B 1 231 ? 58.042 74.696 34.320 1.00 18.62 230 TYR B C 1
ATOM 4690 O O . TYR B 1 231 ? 58.412 75.786 34.761 1.00 18.54 230 TYR B O 1
ATOM 4699 N N . THR B 1 232 ? 56.888 74.117 34.663 1.00 18.11 231 THR B N 1
ATOM 4700 C CA . THR B 1 232 ? 55.914 74.766 35.525 1.00 17.42 231 THR B CA 1
ATOM 4701 C C . THR B 1 232 ? 55.634 73.879 36.757 1.00 16.78 231 THR B C 1
ATOM 4702 O O . THR B 1 232 ? 55.301 72.684 36.626 1.00 16.96 231 THR B O 1
ATOM 4706 N N . HIS B 1 233 ? 55.748 74.479 37.943 1.00 16.29 232 HIS B N 1
ATOM 4707 C CA . HIS B 1 233 ? 55.572 73.771 39.199 1.00 15.37 232 HIS B CA 1
ATOM 4708 C C . HIS B 1 233 ? 54.135 73.870 39.662 1.00 15.26 232 HIS B C 1
ATOM 4709 O O . HIS B 1 233 ? 53.675 74.942 40.045 1.00 15.87 232 HIS B O 1
ATOM 4716 N N . LEU B 1 234 ? 53.443 72.730 39.673 1.00 15.06 233 LEU B N 1
ATOM 4717 C CA A LEU B 1 234 ? 52.030 72.661 40.126 0.50 14.95 233 LEU B CA 1
ATOM 4718 C CA B LEU B 1 234 ? 52.037 72.654 40.118 0.50 15.00 233 LEU B CA 1
ATOM 4719 C C . LEU B 1 234 ? 51.809 73.369 41.450 1.00 14.99 233 LEU B C 1
ATOM 4720 O O . LEU B 1 234 ? 50.828 74.063 41.615 1.00 15.45 233 LEU B O 1
ATOM 4729 N N . ARG B 1 235 ? 52.745 73.196 42.388 1.00 14.42 234 ARG B N 1
ATOM 4730 C CA . ARG B 1 235 ? 52.592 73.732 43.769 1.00 14.98 234 ARG B CA 1
ATOM 4731 C C . ARG B 1 235 ? 52.594 75.248 43.876 1.00 15.65 234 ARG B C 1
ATOM 4732 O O . ARG B 1 235 ? 52.220 75.776 44.909 1.00 16.77 234 ARG B O 1
ATOM 4740 N N . ALA B 1 236 ? 53.087 75.924 42.836 1.00 16.07 235 ALA B N 1
ATOM 4741 C CA . ALA B 1 236 ? 53.068 77.372 42.742 1.00 16.95 235 ALA B CA 1
ATOM 4742 C C . ALA B 1 236 ? 51.847 77.925 41.994 1.00 17.80 235 ALA B C 1
ATOM 4743 O O . ALA B 1 236 ? 51.665 79.137 41.951 1.00 18.31 235 ALA B O 1
ATOM 4745 N N . GLU B 1 237 ? 51.001 77.063 41.423 1.00 18.35 236 GLU B N 1
ATOM 4746 C CA . GLU B 1 237 ? 49.756 77.556 40.711 1.00 19.15 236 GLU B CA 1
ATOM 4747 C C . GLU B 1 237 ? 48.778 78.289 41.637 1.00 19.74 236 GLU B C 1
ATOM 4748 O O . GLU B 1 237 ? 48.437 77.801 42.690 1.00 19.46 236 GLU B O 1
ATOM 4754 N N . ALA B 1 238 ? 48.334 79.471 41.229 1.00 21.95 237 ALA B N 1
ATOM 4755 C CA . ALA B 1 238 ? 47.345 80.257 42.027 1.00 23.25 237 ALA B CA 1
ATOM 4756 C C . ALA B 1 238 ? 46.005 79.485 42.283 1.00 24.08 237 ALA B C 1
ATOM 4757 O O . ALA B 1 238 ? 45.366 79.664 43.335 1.00 24.73 237 ALA B O 1
ATOM 4759 N N . ALA B 1 239 ? 45.623 78.615 41.336 1.00 24.45 238 ALA B N 1
ATOM 4760 C CA . ALA B 1 239 ? 44.364 77.850 41.417 1.00 24.97 238 ALA B CA 1
ATOM 4761 C C . ALA B 1 239 ? 44.383 76.751 42.467 1.00 25.34 238 ALA B C 1
ATOM 4762 O O . ALA B 1 239 ? 43.332 76.321 42.944 1.00 25.92 238 ALA B O 1
ATOM 4764 N N . VAL B 1 240 ? 45.567 76.260 42.805 1.00 25.95 239 VAL B N 1
ATOM 4765 C CA . VAL B 1 240 ? 45.660 75.093 43.648 1.00 26.40 239 VAL B CA 1
ATOM 4766 C C . VAL B 1 240 ? 45.843 75.516 45.078 1.00 27.50 239 VAL B C 1
ATOM 4767 O O . VAL B 1 240 ? 46.451 76.529 45.355 1.00 27.81 239 VAL B O 1
ATOM 4771 N N . ASP B 1 241 ? 45.256 74.748 45.981 1.00 28.94 240 ASP B N 1
ATOM 4772 C CA A ASP B 1 241 ? 45.498 74.908 47.408 0.70 29.79 240 ASP B CA 1
ATOM 4773 C CA B ASP B 1 241 ? 45.491 74.915 47.403 0.30 29.33 240 ASP B CA 1
ATOM 4774 C C . ASP B 1 241 ? 46.791 74.194 47.746 1.00 28.74 240 ASP B C 1
ATOM 4775 O O . ASP B 1 241 ? 46.918 72.990 47.517 1.00 28.50 240 ASP B O 1
ATOM 4784 N N . ALA B 1 242 ? 47.751 74.939 48.291 1.00 28.79 241 ALA B N 1
ATOM 4785 C CA . ALA B 1 242 ? 49.050 74.395 48.678 1.00 28.08 241 ALA B CA 1
ATOM 4786 C C . ALA B 1 242 ? 48.925 73.193 49.628 1.00 27.51 241 ALA B C 1
ATOM 4787 O O . ALA B 1 242 ? 49.770 72.282 49.613 1.00 27.11 241 ALA B O 1
ATOM 4789 N N . GLU B 1 243 ? 47.884 73.199 50.454 1.00 27.56 242 GLU B N 1
ATOM 4790 C CA . GLU B 1 243 ? 47.672 72.142 51.432 1.00 27.01 242 GLU B CA 1
ATOM 4791 C C . GLU B 1 243 ? 47.020 70.876 50.866 1.00 26.26 242 GLU B C 1
ATOM 4792 O O . GLU B 1 243 ? 46.756 69.937 51.614 1.00 26.28 242 GLU B O 1
ATOM 4798 N N . ASN B 1 244 ? 46.792 70.828 49.556 1.00 25.05 243 ASN B N 1
ATOM 4799 C CA . ASN B 1 244 ? 46.411 69.593 48.907 1.00 24.85 243 ASN B CA 1
ATOM 4800 C C . ASN B 1 244 ? 47.417 69.157 47.849 1.00 22.10 243 ASN B C 1
ATOM 4801 O O . ASN B 1 244 ? 47.062 68.414 46.948 1.00 21.62 243 ASN B O 1
ATOM 4806 N N . VAL B 1 245 ? 48.663 69.617 47.962 1.00 18.88 244 VAL B N 1
ATOM 4807 C CA . VAL B 1 245 ? 49.696 69.209 47.070 1.00 17.20 244 VAL B CA 1
ATOM 4808 C C . VAL B 1 245 ? 50.891 68.711 47.878 1.00 16.47 244 VAL B C 1
ATOM 4809 O O . VAL B 1 245 ? 51.300 69.331 48.865 1.00 15.71 244 VAL B O 1
ATOM 4813 N N . VAL B 1 246 ? 51.421 67.576 47.466 1.00 15.72 245 VAL B N 1
ATOM 4814 C CA . VAL B 1 246 ? 52.705 67.098 47.930 1.00 15.13 245 VAL B CA 1
ATOM 4815 C C . VAL B 1 246 ? 53.602 66.956 46.708 1.00 14.83 245 VAL B C 1
ATOM 4816 O O . VAL B 1 246 ? 53.210 66.358 45.722 1.00 15.58 245 VAL B O 1
ATOM 4820 N N . THR B 1 247 ? 54.768 67.578 46.759 1.00 13.69 246 THR B N 1
ATOM 4821 C CA . THR B 1 247 ? 55.754 67.476 45.705 1.00 12.94 246 THR B CA 1
ATOM 4822 C C . THR B 1 247 ? 56.888 66.664 46.235 1.00 12.60 246 THR B C 1
ATOM 4823 O O . THR B 1 247 ? 57.309 66.855 47.384 1.00 12.05 246 THR B O 1
ATOM 4827 N N . ILE B 1 248 ? 57.384 65.740 45.424 1.00 12.54 247 ILE B N 1
ATOM 4828 C CA . ILE B 1 248 ? 58.509 64.919 45.819 1.00 12.43 247 ILE B CA 1
ATOM 4829 C C . ILE B 1 248 ? 59.609 65.033 44.791 1.00 12.30 247 ILE B C 1
ATOM 4830 O O . ILE B 1 248 ? 59.347 65.176 43.626 1.00 10.30 247 ILE B O 1
ATOM 4843 N N . GLY B 1 250 ? 64.375 64.681 44.653 1.00 14.25 249 GLY B N 1
ATOM 4844 C CA . GLY B 1 250 ? 65.608 64.468 45.368 1.00 13.71 249 GLY B CA 1
ATOM 4845 C C . GLY B 1 250 ? 66.827 64.456 44.442 1.00 13.86 249 GLY B C 1
ATOM 4846 O O . GLY B 1 250 ? 66.699 64.691 43.246 1.00 12.99 249 GLY B O 1
ATOM 4847 N N . PRO B 1 251 ? 68.005 64.152 45.002 1.00 13.74 250 PRO B N 1
ATOM 4848 C CA . PRO B 1 251 ? 69.262 64.183 44.300 1.00 14.39 250 PRO B CA 1
ATOM 4849 C C . PRO B 1 251 ? 69.746 62.863 43.706 1.00 14.74 250 PRO B C 1
ATOM 4850 O O . PRO B 1 251 ? 70.921 62.761 43.334 1.00 15.05 250 PRO B O 1
ATOM 4854 N N . SER B 1 252 ? 68.892 61.853 43.609 1.00 14.51 251 SER B N 1
ATOM 4855 C CA . SER B 1 252 ? 69.399 60.535 43.197 1.00 14.19 251 SER B CA 1
ATOM 4856 C C . SER B 1 252 ? 69.922 60.529 41.749 1.00 14.05 251 SER B C 1
ATOM 4857 O O . SER B 1 252 ? 70.901 59.884 41.461 1.00 14.36 251 SER B O 1
ATOM 4884 N N . THR B 1 254 ? 69.719 63.424 38.902 1.00 14.86 253 THR B N 1
ATOM 4885 C CA . THR B 1 254 ? 70.389 64.607 38.364 1.00 15.19 253 THR B CA 1
ATOM 4886 C C . THR B 1 254 ? 71.786 64.769 38.973 1.00 15.48 253 THR B C 1
ATOM 4887 O O . THR B 1 254 ? 72.782 64.867 38.260 1.00 16.02 253 THR B O 1
ATOM 4891 N N . GLU B 1 255 ? 71.852 64.683 40.287 1.00 14.79 254 GLU B N 1
ATOM 4892 C CA . GLU B 1 255 ? 73.086 64.898 41.015 1.00 14.49 254 GLU B CA 1
ATOM 4893 C C . GLU B 1 255 ? 73.881 63.587 41.246 1.00 14.75 254 GLU B C 1
ATOM 4894 O O . GLU B 1 255 ? 74.942 63.611 41.882 1.00 14.24 254 GLU B O 1
ATOM 4900 N N . SER B 1 256 ? 73.355 62.456 40.741 1.00 14.55 255 SER B N 1
ATOM 4901 C CA . SER B 1 256 ? 74.019 61.158 40.810 1.00 15.13 255 SER B CA 1
ATOM 4902 C C . SER B 1 256 ? 74.281 60.701 42.256 1.00 15.40 255 SER B C 1
ATOM 4903 O O . SER B 1 256 ? 75.255 60.015 42.528 1.00 15.05 255 SER B O 1
ATOM 4906 N N . LEU B 1 257 ? 73.377 61.066 43.180 1.00 15.10 256 LEU B N 1
ATOM 4907 C CA . LEU B 1 257 ? 73.539 60.677 44.598 1.00 14.98 256 LEU B CA 1
ATOM 4908 C C . LEU B 1 257 ? 72.675 59.454 44.977 1.00 14.69 256 LEU B C 1
ATOM 4909 O O . LEU B 1 257 ? 72.481 59.176 46.162 1.00 15.13 256 LEU B O 1
ATOM 4914 N N . SER B 1 258 ? 72.201 58.700 43.981 1.00 14.25 257 SER B N 1
ATOM 4915 C CA . SER B 1 258 ? 71.317 57.548 44.258 1.00 14.78 257 SER B CA 1
ATOM 4916 C C . SER B 1 258 ? 71.885 56.642 45.349 1.00 13.94 257 SER B C 1
ATOM 4917 O O . SER B 1 258 ? 71.170 56.249 46.222 1.00 13.53 257 SER B O 1
ATOM 4920 N N . GLY B 1 259 ? 73.198 56.428 45.348 1.00 14.65 258 GLY B N 1
ATOM 4921 C CA . GLY B 1 259 ? 73.853 55.504 46.309 1.00 15.01 258 GLY B CA 1
ATOM 4922 C C . GLY B 1 259 ? 73.719 55.893 47.781 1.00 15.69 258 GLY B C 1
ATOM 4923 O O . GLY B 1 259 ? 73.878 55.054 48.661 1.00 15.20 258 GLY B O 1
ATOM 4924 N N . TYR B 1 260 ? 73.431 57.183 48.037 1.00 16.39 259 TYR B N 1
ATOM 4925 C CA . TYR B 1 260 ? 73.171 57.677 49.399 1.00 15.34 259 TYR B CA 1
ATOM 4926 C C . TYR B 1 260 ? 71.714 57.477 49.845 1.00 15.66 259 TYR B C 1
ATOM 4927 O O . TYR B 1 260 ? 71.446 57.481 51.016 1.00 16.39 259 TYR B O 1
ATOM 4936 N N . ARG B 1 261 ? 70.794 57.301 48.885 1.00 15.36 260 ARG B N 1
ATOM 4937 C CA . ARG B 1 261 ? 69.370 57.002 49.146 1.00 14.28 260 ARG B CA 1
ATOM 4938 C C . ARG B 1 261 ? 68.612 58.167 49.894 1.00 14.04 260 ARG B C 1
ATOM 4939 O O . ARG B 1 261 ? 68.217 58.026 51.062 1.00 13.18 260 ARG B O 1
ATOM 4947 N N . LEU B 1 262 ? 68.390 59.283 49.174 1.00 13.24 261 LEU B N 1
ATOM 4948 C CA . LEU B 1 262 ? 67.799 60.482 49.743 1.00 13.39 261 LEU B CA 1
ATOM 4949 C C . LEU B 1 262 ? 66.728 61.037 48.852 1.00 13.37 261 LEU B C 1
ATOM 4950 O O . LEU B 1 262 ? 66.866 61.040 47.636 1.00 13.53 261 LEU B O 1
ATOM 4955 N N . GLY B 1 263 ? 65.619 61.455 49.466 1.00 13.11 262 GLY B N 1
ATOM 4956 C CA . GLY B 1 263 ? 64.586 62.181 48.780 1.00 12.49 262 GLY B CA 1
ATOM 4957 C C . GLY B 1 263 ? 63.956 63.120 49.737 1.00 12.88 262 GLY B C 1
ATOM 4958 O O . GLY B 1 263 ? 64.225 63.063 50.943 1.00 13.48 262 GLY B O 1
ATOM 4959 N N . VAL B 1 264 ? 63.109 63.996 49.223 1.00 13.14 263 VAL B N 1
ATOM 4960 C CA . VAL B 1 264 ? 62.293 64.844 50.078 1.00 12.48 263 VAL B CA 1
ATOM 4961 C C . VAL B 1 264 ? 60.888 64.920 49.572 1.00 12.68 263 VAL B C 1
ATOM 4962 O O . VAL B 1 264 ? 60.632 64.699 48.367 1.00 13.86 263 VAL B O 1
ATOM 4966 N N . ALA B 1 265 ? 59.974 65.235 50.490 1.00 11.85 264 ALA B N 1
ATOM 4967 C CA . ALA B 1 265 ? 58.599 65.576 50.152 1.00 11.58 264 ALA B CA 1
ATOM 4968 C C . ALA B 1 265 ? 58.214 66.846 50.895 1.00 11.99 264 ALA B C 1
ATOM 4969 O O . ALA B 1 265 ? 58.648 67.066 52.035 1.00 12.64 264 ALA B O 1
ATOM 4971 N N . PHE B 1 266 ? 57.430 67.683 50.246 1.00 11.97 265 PHE B N 1
ATOM 4972 C CA . PHE B 1 266 ? 57.020 68.941 50.845 1.00 13.89 265 PHE B CA 1
ATOM 4973 C C . PHE B 1 266 ? 55.714 69.431 50.328 1.00 13.09 265 PHE B C 1
ATOM 4974 O O . PHE B 1 266 ? 55.312 69.115 49.197 1.00 12.33 265 PHE B O 1
ATOM 4982 N N . GLY B 1 267 ? 55.044 70.199 51.167 1.00 13.97 266 GLY B N 1
ATOM 4983 C CA . GLY B 1 267 ? 53.695 70.624 50.902 1.00 15.27 266 GLY B CA 1
ATOM 4984 C C . GLY B 1 267 ? 52.809 70.367 52.089 1.00 16.63 266 GLY B C 1
ATOM 4985 O O . GLY B 1 267 ? 53.151 70.745 53.211 1.00 16.19 266 GLY B O 1
ATOM 4986 N N . SER B 1 268 ? 51.656 69.722 51.833 1.00 17.50 267 SER B N 1
ATOM 4987 C CA . SER B 1 268 ? 50.557 69.664 52.785 1.00 17.77 267 SER B CA 1
ATOM 4988 C C . SER B 1 268 ? 50.986 69.233 54.186 1.00 18.03 267 SER B C 1
ATOM 4989 O O . SER B 1 268 ? 51.543 68.140 54.351 1.00 17.93 267 SER B O 1
ATOM 4992 N N . ARG B 1 269 ? 50.677 70.057 55.185 1.00 17.95 268 ARG B N 1
ATOM 4993 C CA A ARG B 1 269 ? 51.074 69.720 56.522 0.50 19.33 268 ARG B CA 1
ATOM 4994 C CA B ARG B 1 269 ? 50.970 69.778 56.607 0.50 19.38 268 ARG B CA 1
ATOM 4995 C C . ARG B 1 269 ? 50.355 68.460 57.061 1.00 19.75 268 ARG B C 1
ATOM 4996 O O . ARG B 1 269 ? 51.000 67.635 57.703 1.00 19.42 268 ARG B O 1
ATOM 5011 N N . ALA B 1 270 ? 49.054 68.310 56.780 1.00 19.69 269 ALA B N 1
ATOM 5012 C CA . ALA B 1 270 ? 48.321 67.137 57.213 1.00 20.18 269 ALA B CA 1
ATOM 5013 C C . ALA B 1 270 ? 48.924 65.864 56.585 1.00 19.68 269 ALA B C 1
ATOM 5014 O O . ALA B 1 270 ? 49.130 64.881 57.266 1.00 20.15 269 ALA B O 1
ATOM 5016 N N . ILE B 1 271 ? 49.251 65.910 55.303 1.00 18.86 270 ILE B N 1
ATOM 5017 C CA . ILE B 1 271 ? 49.740 64.721 54.636 1.00 18.18 270 ILE B CA 1
ATOM 5018 C C . ILE B 1 271 ? 51.195 64.409 55.052 1.00 17.63 270 ILE B C 1
ATOM 5019 O O . ILE B 1 271 ? 51.533 63.262 55.310 1.00 16.90 270 ILE B O 1
ATOM 5024 N N . ILE B 1 272 ? 52.023 65.443 55.121 1.00 17.75 271 ILE B N 1
ATOM 5025 C CA . ILE B 1 272 ? 53.402 65.310 55.580 1.00 17.44 271 ILE B CA 1
ATOM 5026 C C . ILE B 1 272 ? 53.447 64.761 57.024 1.00 17.58 271 ILE B C 1
ATOM 5027 O O . ILE B 1 272 ? 54.227 63.883 57.310 1.00 16.21 271 ILE B O 1
ATOM 5032 N N . ALA B 1 273 ? 52.567 65.248 57.901 1.00 17.45 272 ALA B N 1
ATOM 5033 C CA . ALA B 1 273 ? 52.499 64.711 59.283 1.00 18.22 272 ALA B CA 1
ATOM 5034 C C . ALA B 1 273 ? 52.169 63.185 59.296 1.00 17.66 272 ALA B C 1
ATOM 5035 O O . ALA B 1 273 ? 52.774 62.421 60.035 1.00 16.51 272 ALA B O 1
ATOM 5037 N N . ARG B 1 274 ? 51.221 62.769 58.450 1.00 17.69 273 ARG B N 1
ATOM 5038 C CA . ARG B 1 274 ? 50.928 61.343 58.277 1.00 17.56 273 ARG B CA 1
ATOM 5039 C C . ARG B 1 274 ? 52.145 60.551 57.766 1.00 16.27 273 ARG B C 1
ATOM 5040 O O . ARG B 1 274 ? 52.467 59.504 58.317 1.00 14.76 273 ARG B O 1
ATOM 5056 N N . GLU B 1 276 ? 55.262 61.239 58.108 1.00 15.88 275 GLU B N 1
ATOM 5057 C CA A GLU B 1 276 ? 56.233 61.212 59.221 0.60 16.71 275 GLU B CA 1
ATOM 5058 C CA B GLU B 1 276 ? 56.254 61.197 59.165 0.40 16.60 275 GLU B CA 1
ATOM 5059 C C . GLU B 1 276 ? 55.930 60.098 60.186 1.00 17.19 275 GLU B C 1
ATOM 5060 O O . GLU B 1 276 ? 56.816 59.369 60.617 1.00 17.76 275 GLU B O 1
ATOM 5071 N N . LYS B 1 277 ? 54.659 59.971 60.541 1.00 17.56 276 LYS B N 1
ATOM 5072 C CA . LYS B 1 277 ? 54.242 58.949 61.486 1.00 18.69 276 LYS B CA 1
ATOM 5073 C C . LYS B 1 277 ? 54.493 57.565 60.895 1.00 17.52 276 LYS B C 1
ATOM 5074 O O . LYS B 1 277 ? 55.037 56.688 61.565 1.00 17.73 276 LYS B O 1
ATOM 5080 N N . LEU B 1 278 ? 54.186 57.406 59.612 1.00 15.94 277 LEU B N 1
ATOM 5081 C CA . LEU B 1 278 ? 54.432 56.150 58.950 1.00 15.27 277 LEU B CA 1
ATOM 5082 C C . LEU B 1 278 ? 55.939 55.845 58.791 1.00 14.22 277 LEU B C 1
ATOM 5083 O O . LEU B 1 278 ? 56.353 54.711 59.003 1.00 13.96 277 LEU B O 1
ATOM 5088 N N . GLN B 1 279 ? 56.744 56.848 58.439 1.00 13.83 278 GLN B N 1
ATOM 5089 C CA . GLN B 1 279 ? 58.200 56.628 58.253 1.00 14.18 278 GLN B CA 1
ATOM 5090 C C . GLN B 1 279 ? 58.852 55.997 59.494 1.00 14.77 278 GLN B C 1
ATOM 5091 O O . GLN B 1 279 ? 59.761 55.169 59.377 1.00 15.73 278 GLN B O 1
ATOM 5097 N N . ALA B 1 280 ? 58.394 56.409 60.671 1.00 15.14 279 ALA B N 1
ATOM 5098 C CA . ALA B 1 280 ? 58.870 55.861 61.898 1.00 15.88 279 ALA B CA 1
ATOM 5099 C C . ALA B 1 280 ? 58.842 54.327 61.876 1.00 15.51 279 ALA B C 1
ATOM 5100 O O . ALA B 1 280 ? 59.821 53.706 62.271 1.00 17.22 279 ALA B O 1
ATOM 5102 N N . ILE B 1 281 ? 57.771 53.732 61.346 1.00 14.19 280 ILE B N 1
ATOM 5103 C CA . ILE B 1 281 ? 57.639 52.270 61.352 1.00 14.49 280 ILE B CA 1
ATOM 5104 C C . ILE B 1 281 ? 58.046 51.590 60.034 1.00 14.29 280 ILE B C 1
ATOM 5105 O O . ILE B 1 281 ? 58.217 50.368 59.998 1.00 13.95 280 ILE B O 1
ATOM 5110 N N . VAL B 1 282 ? 58.268 52.380 58.978 1.00 14.76 281 VAL B N 1
ATOM 5111 C CA . VAL B 1 282 ? 58.760 51.849 57.705 1.00 13.13 281 VAL B CA 1
ATOM 5112 C C . VAL B 1 282 ? 60.270 51.645 57.740 1.00 14.06 281 VAL B C 1
ATOM 5113 O O . VAL B 1 282 ? 60.770 50.587 57.286 1.00 13.25 281 VAL B O 1
ATOM 5117 N N . SER B 1 283 ? 61.010 52.665 58.194 1.00 13.68 282 SER B N 1
ATOM 5118 C CA . SER B 1 283 ? 62.484 52.553 58.297 1.00 13.81 282 SER B CA 1
ATOM 5119 C C . SER B 1 283 ? 63.161 53.514 59.303 1.00 14.18 282 SER B C 1
ATOM 5120 O O . SER B 1 283 ? 64.402 53.672 59.266 1.00 13.55 282 SER B O 1
ATOM 5123 N N . LEU B 1 284 ? 62.368 54.090 60.232 1.00 14.27 283 LEU B N 1
ATOM 5124 C CA . LEU B 1 284 ? 62.807 55.155 61.189 1.00 14.38 283 LEU B CA 1
ATOM 5125 C C . LEU B 1 284 ? 63.127 56.495 60.525 1.00 14.48 283 LEU B C 1
ATOM 5126 O O . LEU B 1 284 ? 62.482 57.486 60.808 1.00 15.04 283 LEU B O 1
ATOM 5131 N N . ARG B 1 285 ? 64.155 56.533 59.685 1.00 14.22 284 ARG B N 1
ATOM 5132 C CA . ARG B 1 285 ? 64.610 57.765 59.110 1.00 12.87 284 ARG B CA 1
ATOM 5133 C C . ARG B 1 285 ? 65.348 57.470 57.838 1.00 12.62 284 ARG B C 1
ATOM 5134 O O . ARG B 1 285 ? 65.729 56.335 57.596 1.00 11.86 284 ARG B O 1
ATOM 5142 N N . ALA B 1 286 ? 65.512 58.490 56.991 1.00 12.03 285 ALA B N 1
ATOM 5143 C CA . ALA B 1 286 ? 66.560 58.461 55.983 1.00 11.56 285 ALA B CA 1
ATOM 5144 C C . ALA B 1 286 ? 67.897 58.294 56.711 1.00 11.98 285 ALA B C 1
ATOM 5145 O O . ALA B 1 286 ? 68.111 58.910 57.760 1.00 12.44 285 ALA B O 1
ATOM 5147 N N . ALA B 1 287 ? 68.795 57.484 56.156 1.00 12.60 286 ALA B N 1
ATOM 5148 C CA . ALA B 1 287 ? 70.080 57.185 56.829 1.00 12.76 286 ALA B CA 1
ATOM 5149 C C . ALA B 1 287 ? 70.696 58.472 57.390 1.00 13.19 286 ALA B C 1
ATOM 5150 O O . ALA B 1 287 ? 70.889 59.467 56.647 1.00 13.08 286 ALA B O 1
ATOM 5152 N N . GLY B 1 288 ? 70.941 58.474 58.706 1.00 12.51 287 GLY B N 1
ATOM 5153 C CA . GLY B 1 288 ? 71.480 59.636 59.382 1.00 13.06 287 GLY B CA 1
ATOM 5154 C C . GLY B 1 288 ? 72.691 60.233 58.684 1.00 12.56 287 GLY B C 1
ATOM 5155 O O . GLY B 1 288 ? 72.715 61.424 58.406 1.00 12.53 287 GLY B O 1
ATOM 5156 N N . TYR B 1 289 ? 73.677 59.397 58.377 1.00 12.73 288 TYR B N 1
ATOM 5157 C CA . TYR B 1 289 ? 74.904 59.879 57.768 1.00 13.56 288 TYR B CA 1
ATOM 5158 C C . TYR B 1 289 ? 74.659 60.387 56.359 1.00 14.03 288 TYR B C 1
ATOM 5159 O O . TYR B 1 289 ? 75.204 61.431 55.968 1.00 14.58 288 TYR B O 1
ATOM 5168 N N . SER B 1 290 ? 73.810 59.677 55.603 1.00 14.94 289 SER B N 1
ATOM 5169 C CA . SER B 1 290 ? 73.455 60.094 54.229 1.00 14.26 289 SER B CA 1
ATOM 5170 C C . SER B 1 290 ? 72.910 61.495 54.207 1.00 14.80 289 SER B C 1
ATOM 5171 O O . SER B 1 290 ? 73.195 62.252 53.286 1.00 15.63 289 SER B O 1
ATOM 5174 N N . GLN B 1 291 ? 72.123 61.851 55.223 1.00 15.57 290 GLN B N 1
ATOM 5175 C CA . GLN B 1 291 ? 71.416 63.139 55.227 1.00 14.62 290 GLN B CA 1
ATOM 5176 C C . GLN B 1 291 ? 72.370 64.316 55.033 1.00 15.44 290 GLN B C 1
ATOM 5177 O O . GLN B 1 291 ? 72.072 65.230 54.280 1.00 14.14 290 GLN B O 1
ATOM 5183 N N . ALA B 1 292 ? 73.566 64.209 55.633 1.00 16.04 291 ALA B N 1
ATOM 5184 C CA . ALA B 1 292 ? 74.590 65.218 55.560 1.00 15.93 291 ALA B CA 1
ATOM 5185 C C . ALA B 1 292 ? 74.938 65.672 54.146 1.00 16.15 291 ALA B C 1
ATOM 5186 O O . ALA B 1 292 ? 75.341 66.813 53.987 1.00 16.42 291 ALA B O 1
ATOM 5188 N N . VAL B 1 293 ? 74.824 64.791 53.123 1.00 15.08 292 VAL B N 1
ATOM 5189 C CA . VAL B 1 293 ? 75.185 65.208 51.751 1.00 15.43 292 VAL B CA 1
ATOM 5190 C C . VAL B 1 293 ? 74.220 66.271 51.200 1.00 15.64 292 VAL B C 1
ATOM 5191 O O . VAL B 1 293 ? 74.600 67.052 50.316 1.00 15.98 292 VAL B O 1
ATOM 5195 N N . LEU B 1 294 ? 73.006 66.327 51.754 1.00 14.38 293 LEU B N 1
ATOM 5196 C CA . LEU B 1 294 ? 72.009 67.315 51.351 1.00 14.96 293 LEU B CA 1
ATOM 5197 C C . LEU B 1 294 ? 72.370 68.733 51.728 1.00 16.02 293 LEU B C 1
ATOM 5198 O O . LEU B 1 294 ? 71.785 69.665 51.187 1.00 16.40 293 LEU B O 1
ATOM 5203 N N . ARG B 1 295 ? 73.346 68.917 52.634 1.00 16.28 294 ARG B N 1
ATOM 5204 C CA . ARG B 1 295 ? 73.861 70.268 52.929 1.00 16.59 294 ARG B CA 1
ATOM 5205 C C . ARG B 1 295 ? 74.432 70.968 51.670 1.00 16.66 294 ARG B C 1
ATOM 5206 O O . ARG B 1 295 ? 74.432 72.221 51.582 1.00 16.49 294 ARG B O 1
ATOM 5214 N N . GLY B 1 296 ? 74.883 70.156 50.696 1.00 16.53 295 GLY B N 1
ATOM 5215 C CA . GLY B 1 296 ? 75.395 70.658 49.415 1.00 17.58 295 GLY B CA 1
ATOM 5216 C C . GLY B 1 296 ? 74.356 70.787 48.287 1.00 17.38 295 GLY B C 1
ATOM 5217 O O . GLY B 1 296 ? 74.683 71.289 47.214 1.00 16.99 295 GLY B O 1
ATOM 5218 N N . TRP B 1 297 ? 73.127 70.299 48.518 1.00 16.26 296 TRP B N 1
ATOM 5219 C CA . TRP B 1 297 ? 72.133 70.195 47.471 1.00 15.95 296 TRP B CA 1
ATOM 5220 C C . TRP B 1 297 ? 71.574 71.577 47.152 1.00 16.87 296 TRP B C 1
ATOM 5221 O O . TRP B 1 297 ? 71.150 72.320 48.070 1.00 16.42 296 TRP B O 1
ATOM 5232 N N . PHE B 1 298 ? 71.613 71.928 45.861 1.00 16.57 297 PHE B N 1
ATOM 5233 C CA . PHE B 1 298 ? 71.285 73.285 45.352 1.00 17.24 297 PHE B CA 1
ATOM 5234 C C . PHE B 1 298 ? 72.324 74.345 45.730 1.00 19.10 297 PHE B C 1
ATOM 5235 O O . PHE B 1 298 ? 72.081 75.533 45.561 1.00 20.68 297 PHE B O 1
ATOM 5243 N N . ASP B 1 299 ? 73.494 73.921 46.197 1.00 19.18 298 ASP B N 1
ATOM 5244 C CA . ASP B 1 299 ? 74.561 74.849 46.495 1.00 20.22 298 ASP B CA 1
ATOM 5245 C C . ASP B 1 299 ? 75.869 74.338 45.885 1.00 21.02 298 ASP B C 1
ATOM 5246 O O . ASP B 1 299 ? 76.953 74.533 46.445 1.00 21.27 298 ASP B O 1
ATOM 5251 N N . GLU B 1 300 ? 75.763 73.753 44.700 1.00 21.07 299 GLU B N 1
ATOM 5252 C CA . GLU B 1 300 ? 76.911 73.202 44.013 1.00 22.60 299 GLU B CA 1
ATOM 5253 C C . GLU B 1 300 ? 77.709 74.360 43.408 1.00 24.66 299 GLU B C 1
ATOM 5254 O O . GLU B 1 300 ? 77.195 75.484 43.281 1.00 25.81 299 GLU B O 1
ATOM 5260 N N . ALA B 1 301 ? 78.945 74.097 43.022 1.00 27.07 300 ALA B N 1
ATOM 5261 C CA . ALA B 1 301 ? 79.772 75.131 42.355 1.00 29.83 300 ALA B CA 1
ATOM 5262 C C . ALA B 1 301 ? 78.994 75.775 41.171 1.00 30.97 300 ALA B C 1
ATOM 5263 O O . ALA B 1 301 ? 78.288 75.072 40.442 1.00 30.58 300 ALA B O 1
ATOM 5265 N N . PRO B 1 302 ? 79.090 77.120 41.013 1.00 32.85 301 PRO B N 1
ATOM 5266 C CA . PRO B 1 302 ? 78.497 77.777 39.830 1.00 32.92 301 PRO B CA 1
ATOM 5267 C C . PRO B 1 302 ? 78.957 77.133 38.494 1.00 32.42 301 PRO B C 1
ATOM 5268 O O . PRO B 1 302 ? 80.142 76.814 38.338 1.00 32.39 301 PRO B O 1
ATOM 5272 N N . GLY B 1 303 ? 78.004 76.880 37.591 1.00 31.24 302 GLY B N 1
ATOM 5273 C CA . GLY B 1 303 ? 78.305 76.277 36.270 1.00 30.62 302 GLY B CA 1
ATOM 5274 C C . GLY B 1 303 ? 78.359 74.737 36.212 1.00 28.85 302 GLY B C 1
ATOM 5275 O O . GLY B 1 303 ? 78.380 74.170 35.130 1.00 28.47 302 GLY B O 1
ATOM 5276 N N . TRP B 1 304 ? 78.372 74.068 37.365 1.00 26.69 303 TRP B N 1
ATOM 5277 C CA . TRP B 1 304 ? 78.471 72.589 37.404 1.00 25.30 303 TRP B CA 1
ATOM 5278 C C . TRP B 1 304 ? 77.183 71.930 36.852 1.00 23.99 303 TRP B C 1
ATOM 5279 O O . TRP B 1 304 ? 77.237 71.032 36.011 1.00 22.24 303 TRP B O 1
ATOM 5298 N N . GLU B 1 306 ? 75.014 73.470 35.058 1.00 24.95 305 GLU B N 1
ATOM 5299 C CA . GLU B 1 306 ? 74.843 73.969 33.713 1.00 25.78 305 GLU B CA 1
ATOM 5300 C C . GLU B 1 306 ? 75.647 73.141 32.723 1.00 24.81 305 GLU B C 1
ATOM 5301 O O . GLU B 1 306 ? 75.154 72.823 31.646 1.00 25.10 305 GLU B O 1
ATOM 5307 N N . ASP B 1 307 ? 76.890 72.820 33.074 1.00 24.46 306 ASP B N 1
ATOM 5308 C CA . ASP B 1 307 ? 77.691 71.879 32.279 1.00 24.47 306 ASP B CA 1
ATOM 5309 C C . ASP B 1 307 ? 77.057 70.489 32.231 1.00 22.54 306 ASP B C 1
ATOM 5310 O O . ASP B 1 307 ? 77.036 69.853 31.177 1.00 22.22 306 ASP B O 1
ATOM 5315 N N . ARG B 1 308 ? 76.554 70.011 33.365 1.00 20.43 307 ARG B N 1
ATOM 5316 C CA . ARG B 1 308 ? 75.936 68.686 33.392 1.00 18.88 307 ARG B CA 1
ATOM 5317 C C . ARG B 1 308 ? 74.760 68.613 32.430 1.00 18.16 307 ARG B C 1
ATOM 5318 O O . ARG B 1 308 ? 74.619 67.646 31.710 1.00 18.45 307 ARG B O 1
ATOM 5326 N N . ILE B 1 309 ? 73.905 69.628 32.458 1.00 16.89 308 ILE B N 1
ATOM 5327 C CA . ILE B 1 309 ? 72.742 69.707 31.552 1.00 16.19 308 ILE B CA 1
ATOM 5328 C C . ILE B 1 309 ? 73.217 69.752 30.109 1.00 17.19 308 ILE B C 1
ATOM 5329 O O . ILE B 1 309 ? 72.659 69.072 29.264 1.00 18.21 308 ILE B O 1
ATOM 5334 N N . ALA B 1 310 ? 74.282 70.521 29.838 1.00 16.88 309 ALA B N 1
ATOM 5335 C CA . ALA B 1 310 ? 74.839 70.584 28.500 1.00 18.11 309 ALA B CA 1
ATOM 5336 C C . ALA B 1 310 ? 75.392 69.206 28.016 1.00 18.10 309 ALA B C 1
ATOM 5337 O O . ALA B 1 310 ? 75.213 68.830 26.839 1.00 17.90 309 ALA B O 1
ATOM 5339 N N . ARG B 1 311 ? 76.089 68.478 28.893 1.00 18.21 310 ARG B N 1
ATOM 5340 C CA . ARG B 1 311 ? 76.647 67.178 28.492 1.00 18.45 310 ARG B CA 1
ATOM 5341 C C . ARG B 1 311 ? 75.524 66.180 28.181 1.00 17.94 310 ARG B C 1
ATOM 5342 O O . ARG B 1 311 ? 75.601 65.436 27.189 1.00 16.87 310 ARG B O 1
ATOM 5350 N N . HIS B 1 312 ? 74.456 66.202 28.997 1.00 16.77 311 HIS B N 1
ATOM 5351 C CA . HIS B 1 312 ? 73.308 65.343 28.759 1.00 16.69 311 HIS B CA 1
ATOM 5352 C C . HIS B 1 312 ? 72.526 65.713 27.505 1.00 16.92 311 HIS B C 1
ATOM 5353 O O . HIS B 1 312 ? 71.972 64.855 26.853 1.00 14.79 311 HIS B O 1
ATOM 5360 N N . GLN B 1 313 ? 72.496 67.003 27.183 1.00 18.53 312 GLN B N 1
ATOM 5361 C CA . GLN B 1 313 ? 71.763 67.495 26.020 1.00 19.42 312 GLN B CA 1
ATOM 5362 C C . GLN B 1 313 ? 72.478 67.077 24.736 1.00 19.39 312 GLN B C 1
ATOM 5363 O O . GLN B 1 313 ? 71.839 66.770 23.746 1.00 20.15 312 GLN B O 1
ATOM 5369 N N . ALA B 1 314 ? 73.802 67.027 24.775 1.00 19.36 313 ALA B N 1
ATOM 5370 C CA . ALA B 1 314 ? 74.581 66.527 23.631 1.00 19.09 313 ALA B CA 1
ATOM 5371 C C . ALA B 1 314 ? 74.302 65.043 23.389 1.00 18.50 313 ALA B C 1
ATOM 5372 O O . ALA B 1 314 ? 74.120 64.617 22.240 1.00 18.23 313 ALA B O 1
ATOM 5374 N N . ILE B 1 315 ? 74.197 64.271 24.470 1.00 18.09 314 ILE B N 1
ATOM 5375 C CA . ILE B 1 315 ? 73.856 62.851 24.374 1.00 17.05 314 ILE B CA 1
ATOM 5376 C C . ILE B 1 315 ? 72.415 62.675 23.878 1.00 16.21 314 ILE B C 1
ATOM 5377 O O . ILE B 1 315 ? 72.165 61.919 22.925 1.00 13.51 314 ILE B O 1
ATOM 5382 N N . ARG B 1 316 ? 71.483 63.381 24.524 1.00 15.64 315 ARG B N 1
ATOM 5383 C CA . ARG B 1 316 ? 70.092 63.426 24.070 1.00 15.76 315 ARG B CA 1
ATOM 5384 C C . ARG B 1 316 ? 69.992 63.616 22.558 1.00 16.04 315 ARG B C 1
ATOM 5385 O O . ARG B 1 316 ? 69.319 62.829 21.870 1.00 16.47 315 ARG B O 1
ATOM 5393 N N . ASP B 1 317 ? 70.674 64.629 22.036 1.00 16.82 316 ASP B N 1
ATOM 5394 C CA . ASP B 1 317 ? 70.524 65.012 20.621 1.00 17.45 316 ASP B CA 1
ATOM 5395 C C . ASP B 1 317 ? 71.111 63.990 19.650 1.00 17.92 316 ASP B C 1
ATOM 5396 O O . ASP B 1 317 ? 70.547 63.755 18.577 1.00 17.21 316 ASP B O 1
ATOM 5401 N N . GLU B 1 318 ? 72.272 63.435 19.976 1.00 18.59 317 GLU B N 1
ATOM 5402 C CA A GLU B 1 318 ? 72.876 62.428 19.101 0.60 19.54 317 GLU B CA 1
ATOM 5403 C CA B GLU B 1 318 ? 72.895 62.426 19.125 0.40 19.33 317 GLU B CA 1
ATOM 5404 C C . GLU B 1 318 ? 72.105 61.117 19.172 1.00 18.62 317 GLU B C 1
ATOM 5405 O O . GLU B 1 318 ? 71.926 60.479 18.178 1.00 19.44 317 GLU B O 1
ATOM 5416 N N . LEU B 1 319 ? 71.621 60.737 20.351 1.00 18.38 318 LEU B N 1
ATOM 5417 C CA . LEU B 1 319 ? 70.770 59.537 20.436 1.00 18.22 318 LEU B CA 1
ATOM 5418 C C . LEU B 1 319 ? 69.503 59.706 19.639 1.00 17.49 318 LEU B C 1
ATOM 5419 O O . LEU B 1 319 ? 69.076 58.776 18.970 1.00 18.34 318 LEU B O 1
ATOM 5424 N N . LEU B 1 320 ? 68.910 60.887 19.688 1.00 16.93 319 LEU B N 1
ATOM 5425 C CA . LEU B 1 320 ? 67.699 61.148 18.930 1.00 16.87 319 LEU B CA 1
ATOM 5426 C C . LEU B 1 320 ? 67.960 61.061 17.442 1.00 18.05 319 LEU B C 1
ATOM 5427 O O . LEU B 1 320 ? 67.201 60.444 16.727 1.00 18.23 319 LEU B O 1
ATOM 5432 N N . HIS B 1 321 ? 69.079 61.625 16.995 1.00 18.84 320 HIS B N 1
ATOM 5433 C CA . HIS B 1 321 ? 69.473 61.526 15.597 1.00 20.88 320 HIS B CA 1
ATOM 5434 C C . HIS B 1 321 ? 69.554 60.055 15.100 1.00 20.18 320 HIS B C 1
ATOM 5435 O O . HIS B 1 321 ? 69.028 59.726 14.032 1.00 20.62 320 HIS B O 1
ATOM 5442 N N . VAL B 1 322 ? 70.233 59.213 15.879 1.00 19.48 321 VAL B N 1
ATOM 5443 C CA . VAL B 1 322 ? 70.412 57.796 15.553 1.00 19.02 321 VAL B CA 1
ATOM 5444 C C . VAL B 1 322 ? 69.074 57.047 15.537 1.00 18.62 321 VAL B C 1
ATOM 5445 O O . VAL B 1 322 ? 68.779 56.352 14.577 1.00 20.05 321 VAL B O 1
ATOM 5449 N N . LEU B 1 323 ? 68.252 57.232 16.576 1.00 17.94 322 LEU B N 1
ATOM 5450 C CA . LEU B 1 323 ? 66.950 56.513 16.691 1.00 17.87 322 LEU B CA 1
ATOM 5451 C C . LEU B 1 323 ? 65.957 56.952 15.615 1.00 18.45 322 LEU B C 1
ATOM 5452 O O . LEU B 1 323 ? 65.367 56.132 14.930 1.00 18.97 322 LEU B O 1
ATOM 5457 N N . ARG B 1 324 ? 65.821 58.245 15.432 1.00 19.30 323 ARG B N 1
ATOM 5458 C CA . ARG B 1 324 ? 64.908 58.778 14.405 1.00 20.39 323 ARG B CA 1
ATOM 5459 C C . ARG B 1 324 ? 65.396 58.518 12.993 1.00 21.79 323 ARG B C 1
ATOM 5460 O O . ARG B 1 324 ? 64.610 58.571 12.049 1.00 21.08 323 ARG B O 1
ATOM 5468 N N . GLY B 1 325 ? 66.694 58.253 12.843 1.00 23.19 324 GLY B N 1
ATOM 5469 C CA . GLY B 1 325 ? 67.240 57.829 11.553 1.00 24.60 324 GLY B CA 1
ATOM 5470 C C . GLY B 1 325 ? 66.618 56.535 11.055 1.00 25.65 324 GLY B C 1
ATOM 5471 O O . GLY B 1 325 ? 66.625 56.259 9.848 1.00 25.70 324 GLY B O 1
ATOM 5480 N N . GLU B 1 327 ? 63.492 54.499 10.120 1.00 28.21 326 GLU B N 1
ATOM 5481 C CA . GLU B 1 327 ? 62.230 54.955 9.504 1.00 28.85 326 GLU B CA 1
ATOM 5482 C C . GLU B 1 327 ? 60.973 54.717 10.365 1.00 27.82 326 GLU B C 1
ATOM 5483 O O . GLU B 1 327 ? 60.070 55.561 10.397 1.00 29.34 326 GLU B O 1
ATOM 5485 N N . GLY B 1 328 ? 60.906 53.568 11.036 1.00 25.04 327 GLY B N 1
ATOM 5486 C CA . GLY B 1 328 ? 59.709 53.223 11.830 1.00 23.62 327 GLY B CA 1
ATOM 5487 C C . GLY B 1 328 ? 59.714 53.666 13.302 1.00 20.94 327 GLY B C 1
ATOM 5488 O O . GLY B 1 328 ? 58.789 53.310 14.062 1.00 19.86 327 GLY B O 1
ATOM 5489 N N . VAL B 1 329 ? 60.741 54.423 13.705 1.00 18.85 328 VAL B N 1
ATOM 5490 C CA . VAL B 1 329 ? 60.971 54.759 15.132 1.00 17.06 328 VAL B CA 1
ATOM 5491 C C . VAL B 1 329 ? 60.487 56.154 15.386 1.00 16.81 328 VAL B C 1
ATOM 5492 O O . VAL B 1 329 ? 60.745 57.051 14.595 1.00 17.22 328 VAL B O 1
ATOM 5496 N N . PHE B 1 330 ? 59.691 56.310 16.430 1.00 16.50 329 PHE B N 1
ATOM 5497 C CA . PHE B 1 330 ? 59.262 57.614 16.916 1.00 16.25 329 PHE B CA 1
ATOM 5498 C C . PHE B 1 330 ? 59.828 57.805 18.314 1.00 15.67 329 PHE B C 1
ATOM 5499 O O . PHE B 1 330 ? 59.831 56.865 19.112 1.00 14.71 329 PHE B O 1
ATOM 5507 N N . ALA B 1 331 ? 60.248 59.027 18.630 1.00 14.79 330 ALA B N 1
ATOM 5508 C CA . ALA B 1 331 ? 60.640 59.366 20.014 1.00 15.59 330 ALA B CA 1
ATOM 5509 C C . ALA B 1 331 ? 60.439 60.861 20.295 1.00 15.59 330 ALA B C 1
ATOM 5510 O O . ALA B 1 331 ? 60.876 61.689 19.508 1.00 15.31 330 ALA B O 1
ATOM 5512 N N . ARG B 1 332 ? 59.764 61.192 21.407 1.00 14.60 331 ARG B N 1
ATOM 5513 C CA . ARG B 1 332 ? 59.647 62.574 21.812 1.00 15.69 331 ARG B CA 1
ATOM 5514 C C . ARG B 1 332 ? 61.006 63.058 22.262 1.00 16.27 331 ARG B C 1
ATOM 5515 O O . ARG B 1 332 ? 61.771 62.299 22.888 1.00 15.64 331 ARG B O 1
ATOM 5523 N N . THR B 1 333 ? 61.300 64.318 21.963 1.00 15.90 332 THR B N 1
ATOM 5524 C CA . THR B 1 333 ? 62.443 64.998 22.557 1.00 15.63 332 THR B CA 1
ATOM 5525 C C . THR B 1 333 ? 62.240 65.122 24.032 1.00 15.00 332 THR B C 1
ATOM 5526 O O . THR B 1 333 ? 61.278 65.763 24.457 1.00 14.47 332 THR B O 1
ATOM 5530 N N . PRO B 1 334 ? 63.156 64.531 24.847 1.00 14.94 333 PRO B N 1
ATOM 5531 C CA . PRO B 1 334 ? 63.088 64.776 26.285 1.00 15.26 333 PRO B CA 1
ATOM 5532 C C . PRO B 1 334 ? 63.372 66.241 26.623 1.00 16.64 333 PRO B C 1
ATOM 5533 O O . PRO B 1 334 ? 64.227 66.858 26.010 1.00 16.99 333 PRO B O 1
ATOM 5537 N N . GLN B 1 335 ? 62.624 66.784 27.577 1.00 17.43 334 GLN B N 1
ATOM 5538 C CA . GLN B 1 335 ? 62.681 68.213 27.907 1.00 17.24 334 GLN B CA 1
ATOM 5539 C C . GLN B 1 335 ? 63.273 68.453 29.305 1.00 16.14 334 GLN B C 1
ATOM 5540 O O . GLN B 1 335 ? 63.809 69.523 29.589 1.00 15.62 334 GLN B O 1
ATOM 5546 N N . ALA B 1 336 ? 63.189 67.454 30.155 1.00 15.49 335 ALA B N 1
ATOM 5547 C CA . ALA B 1 336 ? 64.030 67.386 31.335 1.00 15.45 335 ALA B CA 1
ATOM 5548 C C . ALA B 1 336 ? 64.298 65.925 31.690 1.00 14.50 335 ALA B C 1
ATOM 5549 O O . ALA B 1 336 ? 63.562 65.037 31.277 1.00 14.12 335 ALA B O 1
ATOM 5551 N N . GLY B 1 337 ? 65.372 65.681 32.419 1.00 14.73 336 GLY B N 1
ATOM 5552 C CA . GLY B 1 337 ? 65.750 64.316 32.824 1.00 14.53 336 GLY B CA 1
ATOM 5553 C C . GLY B 1 337 ? 66.441 63.538 31.720 1.00 14.71 336 GLY B C 1
ATOM 5554 O O . GLY B 1 337 ? 66.645 64.064 30.636 1.00 15.21 336 GLY B O 1
ATOM 5555 N N . SER B 1 338 ? 66.809 62.283 31.995 1.00 15.14 337 SER B N 1
ATOM 5556 C CA A SER B 1 338 ? 67.647 61.485 31.092 0.50 15.34 337 SER B CA 1
ATOM 5557 C CA B SER B 1 338 ? 67.628 61.507 31.036 0.50 15.43 337 SER B CA 1
ATOM 5558 C C . SER B 1 338 ? 66.947 60.213 30.564 1.00 15.26 337 SER B C 1
ATOM 5559 O O . SER B 1 338 ? 67.619 59.189 30.323 1.00 15.55 337 SER B O 1
ATOM 5564 N N . TYR B 1 339 ? 65.619 60.283 30.349 1.00 15.08 338 TYR B N 1
ATOM 5565 C CA . TYR B 1 339 ? 64.875 59.181 29.728 1.00 14.75 338 TYR B CA 1
ATOM 5566 C C . TYR B 1 339 ? 64.466 59.468 28.266 1.00 15.10 338 TYR B C 1
ATOM 5567 O O . TYR B 1 339 ? 64.028 60.562 27.944 1.00 16.20 338 TYR B O 1
ATOM 5576 N N . LEU B 1 340 ? 64.696 58.485 27.390 1.00 14.70 339 LEU B N 1
ATOM 5577 C CA . LEU B 1 340 ? 64.110 58.430 26.057 1.00 14.64 339 LEU B CA 1
ATOM 5578 C C . LEU B 1 340 ? 63.223 57.183 25.957 1.00 14.25 339 LEU B C 1
ATOM 5579 O O . LEU B 1 340 ? 63.596 56.087 26.435 1.00 15.16 339 LEU B O 1
ATOM 5584 N N . PHE B 1 341 ? 62.105 57.327 25.272 1.00 13.18 340 PHE B N 1
ATOM 5585 C CA . PHE B 1 341 ? 61.129 56.275 25.149 1.00 12.20 340 PHE B CA 1
ATOM 5586 C C . PHE B 1 341 ? 60.742 56.072 23.660 1.00 12.35 340 PHE B C 1
ATOM 5587 O O . PHE B 1 341 ? 59.656 56.440 23.238 1.00 11.98 340 PHE B O 1
ATOM 5595 N N . PRO B 1 342 ? 61.653 55.481 22.863 1.00 13.02 341 PRO B N 1
ATOM 5596 C CA . PRO B 1 342 ? 61.338 55.240 21.476 1.00 13.06 341 PRO B CA 1
ATOM 5597 C C . PRO B 1 342 ? 60.269 54.161 21.261 1.00 12.99 341 PRO B C 1
ATOM 5598 O O . PRO B 1 342 ? 60.271 53.141 21.948 1.00 12.78 341 PRO B O 1
ATOM 5602 N N . ARG B 1 343 ? 59.336 54.441 20.352 1.00 13.70 342 ARG B N 1
ATOM 5603 C CA . ARG B 1 343 ? 58.355 53.473 19.891 1.00 13.64 342 ARG B CA 1
ATOM 5604 C C . ARG B 1 343 ? 58.916 52.791 18.674 1.00 14.50 342 ARG B C 1
ATOM 5605 O O . ARG B 1 343 ? 59.210 53.440 17.676 1.00 14.59 342 ARG B O 1
ATOM 5613 N N . LEU B 1 344 ? 59.064 51.470 18.753 1.00 15.33 343 LEU B N 1
ATOM 5614 C CA . LEU B 1 344 ? 59.704 50.694 17.702 1.00 15.63 343 LEU B CA 1
ATOM 5615 C C . LEU B 1 344 ? 58.666 50.238 16.670 1.00 16.62 343 LEU B C 1
ATOM 5616 O O . LEU B 1 344 ? 57.481 50.103 16.998 1.00 16.90 343 LEU B O 1
ATOM 5621 N N . PRO B 1 345 ? 59.115 49.916 15.444 1.00 17.80 344 PRO B N 1
ATOM 5622 C CA . PRO B 1 345 ? 58.200 49.360 14.440 1.00 19.07 344 PRO B CA 1
ATOM 5623 C C . PRO B 1 345 ? 57.809 47.921 14.672 1.00 19.39 344 PRO B C 1
ATOM 5624 O O . PRO B 1 345 ? 58.291 47.273 15.607 1.00 18.82 344 PRO B O 1
ATOM 5628 N N . LYS B 1 346 ? 56.897 47.435 13.839 1.00 20.60 345 LYS B N 1
ATOM 5629 C CA A LYS B 1 346 ? 56.509 46.014 13.818 0.50 20.83 345 LYS B CA 1
ATOM 5630 C CA B LYS B 1 346 ? 56.519 46.015 13.873 0.50 20.79 345 LYS B CA 1
ATOM 5631 C C . LYS B 1 346 ? 57.740 45.160 13.521 1.00 20.34 345 LYS B C 1
ATOM 5632 O O . LYS B 1 346 ? 58.422 45.405 12.543 1.00 20.30 345 LYS B O 1
ATOM 5639 N N . LEU B 1 347 ? 58.030 44.184 14.377 1.00 20.47 346 LEU B N 1
ATOM 5640 C CA . LEU B 1 347 ? 59.184 43.327 14.214 1.00 20.07 346 LEU B CA 1
ATOM 5641 C C . LEU B 1 347 ? 58.678 41.929 14.026 1.00 20.84 346 LEU B C 1
ATOM 5642 O O . LEU B 1 347 ? 57.515 41.641 14.323 1.00 21.01 346 LEU B O 1
ATOM 5647 N N . ALA B 1 348 ? 59.565 41.035 13.596 1.00 20.74 347 ALA B N 1
ATOM 5648 C CA . ALA B 1 348 ? 59.201 39.629 13.368 1.00 21.02 347 ALA B CA 1
ATOM 5649 C C . ALA B 1 348 ? 59.195 38.840 14.662 1.00 20.60 347 ALA B C 1
ATOM 5650 O O . ALA B 1 348 ? 58.898 37.681 14.647 1.00 21.13 347 ALA B O 1
ATOM 5652 N N . VAL B 1 349 ? 59.564 39.488 15.777 1.00 19.77 348 VAL B N 1
ATOM 5653 C CA . VAL B 1 349 ? 59.478 38.893 17.114 1.00 18.39 348 VAL B CA 1
ATOM 5654 C C . VAL B 1 349 ? 58.627 39.818 17.982 1.00 19.11 348 VAL B C 1
ATOM 5655 O O . VAL B 1 349 ? 58.458 41.026 17.656 1.00 18.49 348 VAL B O 1
ATOM 5659 N N . ALA B 1 350 ? 58.101 39.281 19.084 1.00 19.14 349 ALA B N 1
ATOM 5660 C CA . ALA B 1 350 ? 57.301 40.082 20.014 1.00 19.42 349 ALA B CA 1
ATOM 5661 C C . ALA B 1 350 ? 58.215 41.075 20.778 1.00 20.04 349 ALA B C 1
ATOM 5662 O O . ALA B 1 350 ? 59.437 40.858 20.877 1.00 19.69 349 ALA B O 1
ATOM 5664 N N . PRO B 1 351 ? 57.638 42.207 21.260 1.00 20.56 350 PRO B N 1
ATOM 5665 C CA . PRO B 1 351 ? 58.429 43.188 22.004 1.00 19.08 350 PRO B CA 1
ATOM 5666 C C . PRO B 1 351 ? 59.276 42.614 23.152 1.00 18.53 350 PRO B C 1
ATOM 5667 O O . PRO B 1 351 ? 60.463 42.950 23.253 1.00 16.65 350 PRO B O 1
ATOM 5671 N N . ALA B 1 352 ? 58.697 41.725 23.970 1.00 17.15 351 ALA B N 1
ATOM 5672 C CA . ALA B 1 352 ? 59.440 41.144 25.091 1.00 17.32 351 ALA B CA 1
ATOM 5673 C C . ALA B 1 352 ? 60.636 40.287 24.605 1.00 17.17 351 ALA B C 1
ATOM 5674 O O . ALA B 1 352 ? 61.710 40.273 25.239 1.00 16.52 351 ALA B O 1
ATOM 5676 N N . GLU B 1 353 ? 60.446 39.606 23.480 1.00 16.74 352 GLU B N 1
ATOM 5677 C CA . GLU B 1 353 ? 61.486 38.792 22.884 1.00 17.71 352 GLU B CA 1
ATOM 5678 C C . GLU B 1 353 ? 62.603 39.694 22.333 1.00 17.08 352 GLU B C 1
ATOM 5679 O O . GLU B 1 353 ? 63.757 39.380 22.481 1.00 16.73 352 GLU B O 1
ATOM 5685 N N . PHE B 1 354 ? 62.236 40.854 21.765 1.00 16.94 353 PHE B N 1
ATOM 5686 C CA . PHE B 1 354 ? 63.218 41.751 21.215 1.00 16.54 353 PHE B CA 1
ATOM 5687 C C . PHE B 1 354 ? 64.123 42.330 22.298 1.00 16.75 353 PHE B C 1
ATOM 5688 O O . PHE B 1 354 ? 65.347 42.442 22.093 1.00 16.06 353 PHE B O 1
ATOM 5696 N N . VAL B 1 355 ? 63.543 42.665 23.456 1.00 16.16 354 VAL B N 1
ATOM 5697 C CA . VAL B 1 355 ? 64.346 43.147 24.612 1.00 15.93 354 VAL B CA 1
ATOM 5698 C C . VAL B 1 355 ? 65.428 42.119 25.022 1.00 16.18 354 VAL B C 1
ATOM 5699 O O . VAL B 1 355 ? 66.572 42.483 25.245 1.00 16.65 354 VAL B O 1
ATOM 5703 N N . LYS B 1 356 ? 65.066 40.836 25.051 1.00 17.11 355 LYS B N 1
ATOM 5704 C CA . LYS B 1 356 ? 66.036 39.773 25.322 1.00 17.83 355 LYS B CA 1
ATOM 5705 C C . LYS B 1 356 ? 67.100 39.708 24.233 1.00 17.20 355 LYS B C 1
ATOM 5706 O O . LYS B 1 356 ? 68.279 39.575 24.524 1.00 17.22 355 LYS B O 1
ATOM 5712 N N . ILE B 1 357 ? 66.672 39.866 22.983 1.00 17.37 356 ILE B N 1
ATOM 5713 C CA . ILE B 1 357 ? 67.565 39.805 21.835 1.00 16.77 356 ILE B CA 1
ATOM 5714 C C . ILE B 1 357 ? 68.563 40.987 21.804 1.00 16.68 356 ILE B C 1
ATOM 5715 O O . ILE B 1 357 ? 69.726 40.817 21.469 1.00 16.49 356 ILE B O 1
ATOM 5720 N N . LEU B 1 358 ? 68.117 42.163 22.207 1.00 16.68 357 LEU B N 1
ATOM 5721 C CA . LEU B 1 358 ? 69.009 43.322 22.329 1.00 17.34 357 LEU B CA 1
ATOM 5722 C C . LEU B 1 358 ? 70.157 43.059 23.297 1.00 17.59 357 LEU B C 1
ATOM 5723 O O . LEU B 1 358 ? 71.294 43.433 23.032 1.00 16.99 357 LEU B O 1
ATOM 5728 N N . ARG B 1 359 ? 69.846 42.390 24.398 1.00 18.61 358 ARG B N 1
ATOM 5729 C CA . ARG B 1 359 ? 70.837 42.014 25.383 1.00 20.49 358 ARG B CA 1
ATOM 5730 C C . ARG B 1 359 ? 71.755 40.891 24.849 1.00 20.87 358 ARG B C 1
ATOM 5731 O O . ARG B 1 359 ? 72.982 40.998 24.925 1.00 21.18 358 ARG B O 1
ATOM 5739 N N . LEU B 1 360 ? 71.152 39.863 24.263 1.00 21.12 359 LEU B N 1
ATOM 5740 C CA . LEU B 1 360 ? 71.914 38.721 23.687 1.00 22.29 359 LEU B CA 1
ATOM 5741 C C . LEU B 1 360 ? 72.856 39.126 22.543 1.00 21.94 359 LEU B C 1
ATOM 5742 O O . LEU B 1 360 ? 74.028 38.743 22.536 1.00 22.62 359 LEU B O 1
ATOM 5747 N N . GLN B 1 361 ? 72.354 39.919 21.600 1.00 20.25 360 GLN B N 1
ATOM 5748 C CA . GLN B 1 361 ? 73.082 40.192 20.332 1.00 20.66 360 GLN B CA 1
ATOM 5749 C C . GLN B 1 361 ? 73.740 41.592 20.230 1.00 20.68 360 GLN B C 1
ATOM 5750 O O . GLN B 1 361 ? 74.502 41.828 19.304 1.00 21.77 360 GLN B O 1
ATOM 5756 N N . ALA B 1 362 ? 73.387 42.515 21.143 1.00 20.04 361 ALA B N 1
ATOM 5757 C CA . ALA B 1 362 ? 73.974 43.876 21.191 1.00 20.08 361 ALA B CA 1
ATOM 5758 C C . ALA B 1 362 ? 74.574 44.271 22.554 1.00 19.79 361 ALA B C 1
ATOM 5759 O O . ALA B 1 362 ? 75.089 45.379 22.695 1.00 21.04 361 ALA B O 1
ATOM 5761 N N . GLY B 1 363 ? 74.491 43.399 23.551 1.00 19.94 362 GLY B N 1
ATOM 5762 C CA . GLY B 1 363 ? 74.880 43.758 24.921 1.00 20.21 362 GLY B CA 1
ATOM 5763 C C . GLY B 1 363 ? 74.224 45.054 25.401 1.00 20.13 362 GLY B C 1
ATOM 5764 O O . GLY B 1 363 ? 74.862 45.873 26.032 1.00 20.83 362 GLY B O 1
ATOM 5765 N N . VAL B 1 364 ? 72.951 45.243 25.060 1.00 19.38 363 VAL B N 1
ATOM 5766 C CA . VAL B 1 364 ? 72.201 46.417 25.482 1.00 18.27 363 VAL B CA 1
ATOM 5767 C C . VAL B 1 364 ? 71.058 45.980 26.388 1.00 17.94 363 VAL B C 1
ATOM 5768 O O . VAL B 1 364 ? 70.277 45.099 26.030 1.00 17.56 363 VAL B O 1
ATOM 5772 N N . VAL B 1 365 ? 70.990 46.561 27.590 1.00 18.28 364 VAL B N 1
ATOM 5773 C CA . VAL B 1 365 ? 69.801 46.429 28.455 1.00 17.60 364 VAL B CA 1
ATOM 5774 C C . VAL B 1 365 ? 68.935 47.650 28.265 1.00 17.29 364 VAL B C 1
ATOM 5775 O O . VAL B 1 365 ? 69.401 48.766 28.494 1.00 16.31 364 VAL B O 1
ATOM 5779 N N . VAL B 1 366 ? 67.664 47.444 27.877 1.00 16.38 365 VAL B N 1
ATOM 5780 C CA . VAL B 1 366 ? 66.662 48.534 27.862 1.00 14.60 365 VAL B CA 1
ATOM 5781 C C . VAL B 1 366 ? 65.451 48.075 28.625 1.00 15.47 365 VAL B C 1
ATOM 5782 O O . VAL B 1 366 ? 65.294 46.874 28.871 1.00 16.37 365 VAL B O 1
ATOM 5786 N N . THR B 1 367 ? 64.591 49.008 29.025 1.00 14.86 366 THR B N 1
ATOM 5787 C CA . THR B 1 367 ? 63.475 48.669 29.885 1.00 15.01 366 THR B CA 1
ATOM 5788 C C . THR B 1 367 ? 62.231 48.458 29.052 1.00 14.05 366 THR B C 1
ATOM 5789 O O . THR B 1 367 ? 61.897 49.296 28.227 1.00 13.30 366 THR B O 1
ATOM 5793 N N . PRO B 1 368 ? 61.529 47.342 29.264 1.00 14.11 367 PRO B N 1
ATOM 5794 C CA . PRO B 1 368 ? 60.372 47.116 28.398 1.00 13.88 367 PRO B CA 1
ATOM 5795 C C . PRO B 1 368 ? 59.294 48.131 28.634 1.00 13.18 367 PRO B C 1
ATOM 5796 O O . PRO B 1 368 ? 59.105 48.569 29.747 1.00 11.11 367 PRO B O 1
ATOM 5800 N N . GLY B 1 369 ? 58.597 48.517 27.567 1.00 13.40 368 GLY B N 1
ATOM 5801 C CA . GLY B 1 369 ? 57.592 49.546 27.669 1.00 13.47 368 GLY B CA 1
ATOM 5802 C C . GLY B 1 369 ? 56.404 49.162 28.531 1.00 14.13 368 GLY B C 1
ATOM 5803 O O . GLY B 1 369 ? 55.712 50.056 29.065 1.00 14.08 368 GLY B O 1
ATOM 5804 N N . THR B 1 370 ? 56.157 47.842 28.692 1.00 14.85 369 THR B N 1
ATOM 5805 C CA . THR B 1 370 ? 55.048 47.364 29.538 1.00 14.58 369 THR B CA 1
ATOM 5806 C C . THR B 1 370 ? 55.210 47.710 31.047 1.00 15.23 369 THR B C 1
ATOM 5807 O O . THR B 1 370 ? 54.244 47.668 31.779 1.00 16.12 369 THR B O 1
ATOM 5811 N N . GLU B 1 371 ? 56.417 48.081 31.500 1.00 15.07 370 GLU B N 1
ATOM 5812 C CA A GLU B 1 371 ? 56.594 48.564 32.896 0.60 15.17 370 GLU B CA 1
ATOM 5813 C CA B GLU B 1 371 ? 56.609 48.568 32.886 0.40 14.93 370 GLU B CA 1
ATOM 5814 C C . GLU B 1 371 ? 55.799 49.841 33.196 1.00 14.85 370 GLU B C 1
ATOM 5815 O O . GLU B 1 371 ? 55.463 50.110 34.361 1.00 14.15 370 GLU B O 1
ATOM 5826 N N . PHE B 1 372 ? 55.497 50.621 32.155 1.00 14.30 371 PHE B N 1
ATOM 5827 C CA . PHE B 1 372 ? 54.912 51.960 32.307 1.00 13.45 371 PHE B CA 1
ATOM 5828 C C . PHE B 1 372 ? 53.463 52.044 31.919 1.00 13.96 371 PHE B C 1
ATOM 5829 O O . PHE B 1 372 ? 52.764 52.946 32.360 1.00 13.85 371 PHE B O 1
ATOM 5837 N N . SER B 1 373 ? 53.011 51.117 31.087 1.00 14.22 372 SER B N 1
ATOM 5838 C CA . SER B 1 373 ? 51.610 51.026 30.722 1.00 14.80 372 SER B CA 1
ATOM 5839 C C . SER B 1 373 ? 51.429 49.745 29.941 1.00 15.25 372 SER B C 1
ATOM 5840 O O . SER B 1 373 ? 52.313 49.379 29.171 1.00 16.09 372 SER B O 1
ATOM 5843 N N . PRO B 1 374 ? 50.258 49.103 30.052 1.00 15.77 373 PRO B N 1
ATOM 5844 C CA . PRO B 1 374 ? 49.986 47.931 29.216 1.00 16.76 373 PRO B CA 1
ATOM 5845 C C . PRO B 1 374 ? 49.873 48.258 27.723 1.00 17.29 373 PRO B C 1
ATOM 5846 O O . PRO B 1 374 ? 49.953 47.373 26.909 1.00 19.02 373 PRO B O 1
ATOM 5850 N N . HIS B 1 375 ? 49.722 49.536 27.398 1.00 17.21 374 HIS B N 1
ATOM 5851 C CA . HIS B 1 375 ? 49.482 49.988 26.050 1.00 17.43 374 HIS B CA 1
ATOM 5852 C C . HIS B 1 375 ? 50.715 50.616 25.392 1.00 16.70 374 HIS B C 1
ATOM 5853 O O . HIS B 1 375 ? 50.599 51.181 24.335 1.00 16.88 374 HIS B O 1
ATOM 5860 N N . THR B 1 376 ? 51.877 50.530 26.039 1.00 16.77 375 THR B N 1
ATOM 5861 C CA . THR B 1 376 ? 53.131 50.996 25.459 1.00 16.03 375 THR B CA 1
ATOM 5862 C C . THR B 1 376 ? 54.094 49.812 25.337 1.00 16.52 375 THR B C 1
ATOM 5863 O O . THR B 1 376 ? 55.308 49.937 25.627 1.00 15.54 375 THR B O 1
ATOM 5867 N N . ALA B 1 377 ? 53.565 48.676 24.877 1.00 15.56 376 ALA B N 1
ATOM 5868 C CA . ALA B 1 377 ? 54.325 47.431 24.827 1.00 16.95 376 ALA B CA 1
ATOM 5869 C C . ALA B 1 377 ? 55.424 47.456 23.757 1.00 16.84 376 ALA B C 1
ATOM 5870 O O . ALA B 1 377 ? 56.468 46.847 23.934 1.00 16.83 376 ALA B O 1
ATOM 5872 N N . ASP B 1 378 ? 55.197 48.192 22.673 1.00 17.08 377 ASP B N 1
ATOM 5873 C CA . ASP B 1 378 ? 56.187 48.246 21.572 1.00 17.59 377 ASP B CA 1
ATOM 5874 C C . ASP B 1 378 ? 57.194 49.385 21.712 1.00 16.39 377 ASP B C 1
ATOM 5875 O O . ASP B 1 378 ? 57.996 49.601 20.823 1.00 15.89 377 ASP B O 1
ATOM 5880 N N . SER B 1 379 ? 57.190 50.056 22.875 1.00 15.41 378 SER B N 1
ATOM 5881 C CA . SER B 1 379 ? 58.260 51.000 23.253 1.00 14.07 378 SER B CA 1
ATOM 5882 C C . SER B 1 379 ? 59.257 50.386 24.238 1.00 13.74 378 SER B C 1
ATOM 5883 O O . SER B 1 379 ? 58.959 49.405 24.879 1.00 13.63 378 SER B O 1
ATOM 5886 N N . VAL B 1 380 ? 60.462 50.965 24.299 1.00 13.48 379 VAL B N 1
ATOM 5887 C CA . VAL B 1 380 ? 61.441 50.637 25.313 1.00 13.07 379 VAL B CA 1
ATOM 5888 C C . VAL B 1 380 ? 61.979 51.937 25.912 1.00 13.29 379 VAL B C 1
ATOM 5889 O O . VAL B 1 380 ? 61.975 52.969 25.244 1.00 13.41 379 VAL B O 1
ATOM 5893 N N . ARG B 1 381 ? 62.371 51.898 27.191 1.00 12.17 380 ARG B N 1
ATOM 5894 C CA . ARG B 1 381 ? 62.947 53.068 27.838 1.00 12.48 380 ARG B CA 1
ATOM 5895 C C . ARG B 1 381 ? 64.466 52.931 27.906 1.00 13.06 380 ARG B C 1
ATOM 5896 O O . ARG B 1 381 ? 64.984 51.853 28.203 1.00 12.26 380 ARG B O 1
ATOM 5904 N N . LEU B 1 382 ? 65.154 54.048 27.630 1.00 13.85 381 LEU B N 1
ATOM 5905 C CA . LEU B 1 382 ? 66.580 54.177 27.808 1.00 14.36 381 LEU B CA 1
ATOM 5906 C C . LEU B 1 382 ? 66.835 55.244 28.826 1.00 14.50 381 LEU B C 1
ATOM 5907 O O . LEU B 1 382 ? 66.301 56.326 28.711 1.00 14.62 381 LEU B O 1
ATOM 5912 N N . ASN B 1 383 ? 67.672 54.961 29.812 1.00 14.11 382 ASN B N 1
ATOM 5913 C CA . ASN B 1 383 ? 68.270 56.029 30.599 1.00 15.01 382 ASN B CA 1
ATOM 5914 C C . ASN B 1 383 ? 69.607 56.385 29.957 1.00 14.89 382 ASN B C 1
ATOM 5915 O O . ASN B 1 383 ? 70.549 55.587 30.001 1.00 15.33 382 ASN B O 1
ATOM 5920 N N . PHE B 1 384 ? 69.695 57.580 29.376 1.00 14.85 383 PHE B N 1
ATOM 5921 C CA . PHE B 1 384 ? 70.884 57.972 28.623 1.00 14.83 383 PHE B CA 1
ATOM 5922 C C . PHE B 1 384 ? 71.913 58.787 29.417 1.00 14.92 383 PHE B C 1
ATOM 5923 O O . PHE B 1 384 ? 72.849 59.335 28.833 1.00 15.85 383 PHE B O 1
ATOM 5931 N N . SER B 1 385 ? 71.818 58.796 30.741 1.00 14.84 384 SER B N 1
ATOM 5932 C CA . SER B 1 385 ? 72.927 59.321 31.561 1.00 14.83 384 SER B CA 1
ATOM 5933 C C . SER B 1 385 ? 74.039 58.276 31.608 1.00 15.21 384 SER B C 1
ATOM 5934 O O . SER B 1 385 ? 74.186 57.527 32.582 1.00 15.16 384 SER B O 1
ATOM 5937 N N . GLN B 1 386 ? 74.799 58.236 30.505 1.00 15.87 385 GLN B N 1
ATOM 5938 C CA . GLN B 1 386 ? 75.754 57.178 30.195 1.00 16.10 385 GLN B CA 1
ATOM 5939 C C . GLN B 1 386 ? 77.024 57.808 29.676 1.00 17.18 385 GLN B C 1
ATOM 5940 O O . GLN B 1 386 ? 77.063 59.026 29.389 1.00 17.58 385 GLN B O 1
ATOM 5946 N N . ASP B 1 387 ? 78.059 56.985 29.516 1.00 17.59 386 ASP B N 1
ATOM 5947 C CA . ASP B 1 387 ? 79.213 57.369 28.716 1.00 18.80 386 ASP B CA 1
ATOM 5948 C C . ASP B 1 387 ? 78.719 57.741 27.305 1.00 19.08 386 ASP B C 1
ATOM 5949 O O . ASP B 1 387 ? 77.992 56.981 26.703 1.00 17.45 386 ASP B O 1
ATOM 5954 N N . HIS B 1 388 ? 79.103 58.933 26.827 1.00 20.45 387 HIS B N 1
ATOM 5955 C CA . HIS B 1 388 ? 78.596 59.499 25.565 1.00 21.33 387 HIS B CA 1
ATOM 5956 C C . HIS B 1 388 ? 78.854 58.579 24.384 1.00 21.74 387 HIS B C 1
ATOM 5957 O O . HIS B 1 388 ? 77.950 58.228 23.662 1.00 21.37 387 HIS B O 1
ATOM 5964 N N . GLU B 1 389 ? 80.101 58.239 24.165 1.00 23.53 388 GLU B N 1
ATOM 5965 C CA . GLU B 1 389 ? 80.461 57.450 22.999 1.00 24.71 388 GLU B CA 1
ATOM 5966 C C . GLU B 1 389 ? 79.895 56.027 23.076 1.00 22.80 388 GLU B C 1
ATOM 5967 O O . GLU B 1 389 ? 79.384 55.520 22.087 1.00 22.23 388 GLU B O 1
ATOM 5973 N N . ALA B 1 390 ? 79.991 55.396 24.254 1.00 21.48 389 ALA B N 1
ATOM 5974 C CA . ALA B 1 390 ? 79.425 54.044 24.454 1.00 20.36 389 ALA B CA 1
ATOM 5975 C C . ALA B 1 390 ? 77.911 54.045 24.196 1.00 18.78 389 ALA B C 1
ATOM 5976 O O . ALA B 1 390 ? 77.418 53.196 23.488 1.00 19.32 389 ALA B O 1
ATOM 5978 N N . ALA B 1 391 ? 77.222 55.081 24.660 1.00 17.64 390 ALA B N 1
ATOM 5979 C CA . ALA B 1 391 ? 75.777 55.199 24.478 1.00 16.86 390 ALA B CA 1
ATOM 5980 C C . ALA B 1 391 ? 75.388 55.311 22.999 1.00 16.99 390 ALA B C 1
ATOM 5981 O O . ALA B 1 391 ? 74.438 54.682 22.549 1.00 15.70 390 ALA B O 1
ATOM 5983 N N . VAL B 1 392 ? 76.132 56.125 22.257 1.00 17.96 391 VAL B N 1
ATOM 5984 C CA . VAL B 1 392 ? 75.855 56.343 20.848 1.00 18.16 391 VAL B CA 1
ATOM 5985 C C . VAL B 1 392 ? 76.093 55.048 20.039 1.00 17.91 391 VAL B C 1
ATOM 5986 O O . VAL B 1 392 ? 75.211 54.634 19.300 1.00 16.04 391 VAL B O 1
ATOM 5990 N N . ALA B 1 393 ? 77.266 54.406 20.249 1.00 17.83 392 ALA B N 1
ATOM 5991 C CA . ALA B 1 393 ? 77.587 53.070 19.670 1.00 17.94 392 ALA B CA 1
ATOM 5992 C C . ALA B 1 393 ? 76.538 52.016 20.006 1.00 18.19 392 ALA B C 1
ATOM 5993 O O . ALA B 1 393 ? 76.155 51.266 19.147 1.00 18.66 392 ALA B O 1
ATOM 5995 N N . ALA B 1 394 ? 76.050 52.002 21.254 1.00 18.31 393 ALA B N 1
ATOM 5996 C CA . ALA B 1 394 ? 74.972 51.084 21.658 1.00 18.21 393 ALA B CA 1
ATOM 5997 C C . ALA B 1 394 ? 73.673 51.362 20.882 1.00 17.64 393 ALA B C 1
ATOM 5998 O O . ALA B 1 394 ? 73.038 50.454 20.402 1.00 18.24 393 ALA B O 1
ATOM 6000 N N . ALA B 1 395 ? 73.315 52.625 20.766 1.00 18.04 394 ALA B N 1
ATOM 6001 C CA . ALA B 1 395 ? 72.128 53.028 20.027 1.00 18.04 394 ALA B CA 1
ATOM 6002 C C . ALA B 1 395 ? 72.187 52.581 18.569 1.00 18.52 394 ALA B C 1
ATOM 6003 O O . ALA B 1 395 ? 71.167 52.159 18.015 1.00 17.16 394 ALA B O 1
ATOM 6005 N N . ARG B 1 396 ? 73.367 52.673 17.949 1.00 19.16 395 ARG B N 1
ATOM 6006 C CA A ARG B 1 396 ? 73.521 52.221 16.570 0.65 20.05 395 ARG B CA 1
ATOM 6007 C CA B ARG B 1 396 ? 73.546 52.235 16.555 0.35 19.94 395 ARG B CA 1
ATOM 6008 C C . ARG B 1 396 ? 73.364 50.710 16.437 1.00 20.22 395 ARG B C 1
ATOM 6009 O O . ARG B 1 396 ? 72.812 50.228 15.445 1.00 20.51 395 ARG B O 1
ATOM 6024 N N . ARG B 1 397 ? 73.794 49.956 17.476 1.00 19.39 396 ARG B N 1
ATOM 6025 C CA . ARG B 1 397 ? 73.546 48.511 17.513 1.00 18.84 396 ARG B CA 1
ATOM 6026 C C . ARG B 1 397 ? 72.031 48.213 17.643 1.00 17.67 396 ARG B C 1
ATOM 6027 O O . ARG B 1 397 ? 71.527 47.246 17.039 1.00 17.68 396 ARG B O 1
ATOM 6035 N N . ILE B 1 398 ? 71.307 49.026 18.414 1.00 16.73 397 ILE B N 1
ATOM 6036 C CA . ILE B 1 398 ? 69.854 48.818 18.567 1.00 16.31 397 ILE B CA 1
ATOM 6037 C C . ILE B 1 398 ? 69.171 48.917 17.216 1.00 16.92 397 ILE B C 1
ATOM 6038 O O . ILE B 1 398 ? 68.377 48.033 16.843 1.00 16.36 397 ILE B O 1
ATOM 6043 N N . VAL B 1 399 ? 69.476 49.988 16.471 1.00 17.30 398 VAL B N 1
ATOM 6044 C CA . VAL B 1 399 ? 68.778 50.241 15.202 1.00 17.28 398 VAL B CA 1
ATOM 6045 C C . VAL B 1 399 ? 69.164 49.219 14.128 1.00 17.15 398 VAL B C 1
ATOM 6046 O O . VAL B 1 399 ? 68.290 48.749 13.413 1.00 17.07 398 VAL B O 1
ATOM 6050 N N . THR B 1 400 ? 70.454 48.814 14.086 1.00 17.15 399 THR B N 1
ATOM 6051 C CA . THR B 1 400 ? 70.915 47.677 13.252 1.00 16.96 399 THR B CA 1
ATOM 6052 C C . THR B 1 400 ? 70.052 46.402 13.505 1.00 17.05 399 THR B C 1
ATOM 6053 O O . THR B 1 400 ? 69.569 45.766 12.549 1.00 16.85 399 THR B O 1
ATOM 6057 N N . LEU B 1 401 ? 69.806 46.092 14.780 1.00 16.07 400 LEU B N 1
ATOM 6058 C CA . LEU B 1 401 ? 68.961 44.943 15.139 1.00 16.22 400 LEU B CA 1
ATOM 6059 C C . LEU B 1 401 ? 67.493 45.178 14.858 1.00 16.90 400 LEU B C 1
ATOM 6060 O O . LEU B 1 401 ? 66.794 44.245 14.446 1.00 17.57 400 LEU B O 1
ATOM 6065 N N . VAL B 1 402 ? 67.015 46.409 15.039 1.00 17.14 401 VAL B N 1
ATOM 6066 C CA . VAL B 1 402 ? 65.667 46.751 14.566 1.00 17.67 401 VAL B CA 1
ATOM 6067 C C . VAL B 1 402 ? 65.525 46.474 13.044 1.00 18.93 401 VAL B C 1
ATOM 6068 O O . VAL B 1 402 ? 64.530 45.911 12.612 1.00 18.65 401 VAL B O 1
ATOM 6072 N N . GLU B 1 403 ? 66.560 46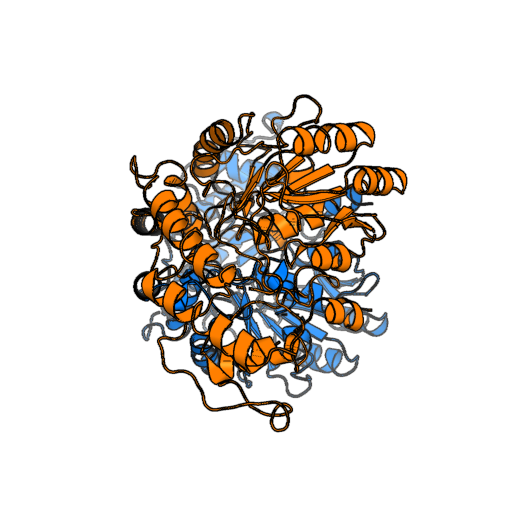.793 12.267 1.00 20.07 402 GLU B N 1
ATOM 6073 C CA . GLU B 1 403 ? 66.541 46.505 10.826 1.00 22.00 402 GLU B CA 1
ATOM 6074 C C . GLU B 1 403 ? 66.575 45.008 10.567 1.00 21.54 402 GLU B C 1
ATOM 6075 O O . GLU B 1 403 ? 65.820 44.503 9.728 1.00 21.76 402 GLU B O 1
ATOM 6081 N N . ARG B 1 404 ? 67.404 44.286 11.323 1.00 20.99 403 ARG B N 1
ATOM 6082 C CA . ARG B 1 404 ? 67.563 42.832 11.126 1.00 20.15 403 ARG B CA 1
ATOM 6083 C C . ARG B 1 404 ? 66.257 42.066 11.399 1.00 19.56 403 ARG B C 1
ATOM 6084 O O . ARG B 1 404 ? 65.986 41.055 10.744 1.00 18.84 403 ARG B O 1
ATOM 6092 N N . TYR B 1 405 ? 65.455 42.561 12.356 1.00 19.13 404 TYR B N 1
ATOM 6093 C CA . TYR B 1 405 ? 64.214 41.868 12.804 1.00 19.72 404 TYR B CA 1
ATOM 6094 C C . TYR B 1 405 ? 62.933 42.524 12.292 1.00 20.61 404 TYR B C 1
ATOM 6095 O O . TYR B 1 405 ? 61.845 42.127 12.677 1.00 20.05 404 TYR B O 1
ATOM 6104 N N . ARG B 1 406 ? 63.063 43.515 11.422 1.00 22.56 405 ARG B N 1
ATOM 6105 C CA . ARG B 1 406 ? 61.902 44.263 10.959 1.00 24.82 405 ARG B CA 1
ATOM 6106 C C . ARG B 1 406 ? 60.924 43.317 10.238 1.00 25.70 405 ARG B C 1
ATOM 6107 O O . ARG B 1 406 ? 61.341 42.494 9.444 1.00 26.45 405 ARG B O 1
ATOM 6115 N N . ALA B 1 407 ? 59.641 43.421 10.569 1.00 27.15 406 ALA B N 1
ATOM 6116 C CA . ALA B 1 407 ? 58.604 42.655 9.899 1.00 29.24 406 ALA B CA 1
ATOM 6117 C C . ALA B 1 407 ? 58.497 43.156 8.483 1.00 31.08 406 ALA B C 1
ATOM 6118 O O . ALA B 1 407 ? 58.264 44.378 8.224 1.00 32.78 406 ALA B O 1
#

Solvent-accessible surface area: 27681 Å² total

Foldseek 3Di:
DVVVLVVLVDAPVNDDDFFDDADFDEQADFDCVQVPFFPCLVVLLVVLVVVPPLLQDDQLQAHLVLLVLCQVLVCVVQVHGFDSPQFKGKAQALVRVVLLLLVLAAAAAAQEEEEFQAALCPVSSCSSRNYHFYWYQPQQDPDQQARRTPLVSVLVSLVVPHQEYEGEAVGPAQQHGGHPVRLLSVQQSNLVSVHAYEYEDPFVVLFAPPFDHHRSCNHPSHDQQRYKYKDCVLNVLVVQRIMMIGTRSSSSVSSVVSCVVPSHRRSSSSSSSSCPSVGDPPCCVSSVVLLVLQVLLCVLQVPPAKDGRRRRTAQKIKIQAADFLDFLVRLQVCLCVRQSYHWAASVSRPVPRRRITMGRRNYNSVSSNSSSNSSVVVSVVGPD/DVVVLVVLVDLFDCVPPPVPDDDFFDDADFDEQADFDCVQPPFFPCLVVLLVVLVVVPPLLQDDQLQAHLVLLVLCQVLVCVVQVHGFDSPQFKGKAQALVRVVLLLLVLAAAAAAQEEEEFQAALCPVSSCVSRNYHFYWYQPQQDPPQQARRTPLVRVLVSLVVGHQEYEGEAVGPAAQRGGHPVRLLSVQQSNLVSVHAYEYEDPFVVLFAPPFDHHRSCNHPSHDQQRYKYKDCVLSVLVVQRIMMIGTHSSSSVSSVVSCVVPSHRRSSSSSSSSCPSVGPPVSCVSSVVLVVLLVLLCVLQVVPQKDGRRRRTAQKIKIQAAAFQDFLVSLQSNLCRRLSYHWAASVSRPVPRRRITMGRRNYNRVSSSSSSNSSVVVSVVGPD